Protein AF-0000000072550239 (afdb_homodimer)

Organism: Hypocrea jecorina (strain QM6a) (NCBI:txid431241)

Solvent-accessible surface area (backbone atoms only — not comparable to full-atom values): 56166 Å² total; per-residue (Å²): 94,66,67,58,82,48,42,71,47,69,59,62,36,43,37,61,49,47,64,47,47,64,72,32,68,57,38,47,51,33,44,51,53,34,52,53,53,52,51,45,24,50,75,69,32,45,49,93,70,39,54,33,56,40,57,52,22,27,38,39,39,26,26,28,38,56,72,34,95,54,60,59,39,82,47,59,43,64,29,80,43,48,26,53,90,83,25,17,29,93,66,60,52,54,64,35,23,36,59,27,6,34,38,24,34,51,53,47,47,50,48,31,51,75,67,55,32,70,81,44,25,78,39,35,43,36,80,56,35,65,72,47,37,54,48,26,51,45,27,67,72,74,49,64,46,63,53,58,24,49,63,35,71,65,25,24,45,40,26,33,47,34,26,13,34,23,55,45,18,58,61,51,60,71,70,90,58,74,46,54,84,40,47,40,62,84,70,56,75,87,42,49,67,87,38,25,90,45,90,90,40,52,43,44,50,73,69,60,40,52,70,51,51,69,63,31,41,30,60,34,49,35,38,68,48,49,40,51,36,50,41,34,32,33,52,48,35,50,42,46,21,59,75,69,76,44,55,53,67,57,49,44,42,56,68,43,27,60,68,68,63,22,84,43,46,38,75,58,78,72,86,68,66,50,47,32,68,34,33,57,74,92,34,56,75,81,60,70,40,65,66,41,29,34,27,33,35,25,30,29,16,34,51,40,51,27,49,50,43,29,36,58,74,63,37,69,84,43,54,67,50,57,47,31,56,53,72,34,44,55,30,63,47,36,18,82,37,38,30,29,12,58,56,30,44,31,35,49,46,27,38,53,60,53,39,77,49,64,38,62,32,46,21,37,57,15,61,46,77,29,20,17,26,38,39,36,37,32,68,50,49,38,32,15,37,15,32,40,17,31,14,91,36,9,63,41,44,42,48,33,55,47,52,51,39,52,70,41,42,42,38,26,51,53,51,44,9,48,52,51,43,38,73,27,60,38,45,51,23,28,24,76,91,43,53,86,34,13,39,38,30,34,43,72,67,96,57,82,26,38,30,52,76,46,44,31,36,79,72,23,52,43,64,59,38,50,37,52,52,22,59,76,64,71,54,27,48,67,76,46,41,26,36,27,59,35,79,33,65,60,81,46,36,39,36,30,37,45,45,72,32,56,47,59,74,82,66,56,86,87,50,89,60,86,77,55,80,50,53,55,43,50,52,50,62,51,64,52,31,50,64,62,27,31,69,34,35,32,35,33,37,26,44,93,84,55,35,45,53,26,39,23,49,54,47,60,75,47,56,21,36,46,60,80,127,93,67,70,57,83,48,43,72,48,70,60,61,37,44,37,60,50,47,65,49,46,65,70,32,68,57,39,47,52,32,43,51,52,35,52,52,52,50,53,46,25,50,76,68,31,45,49,94,69,40,54,34,57,41,56,51,21,26,37,37,40,25,27,30,40,56,71,34,95,53,59,58,39,83,48,60,44,64,29,79,44,48,26,54,91,83,26,17,30,91,67,59,52,54,65,34,23,36,60,27,7,34,38,24,35,50,54,48,47,51,50,31,50,75,66,55,31,70,81,44,25,78,39,36,43,37,82,57,33,66,70,48,38,53,48,25,50,44,26,67,73,74,49,66,44,63,52,59,26,49,62,35,72,65,26,23,45,41,27,33,48,32,26,14,33,22,55,45,19,54,66,48,58,70,70,90,57,72,46,54,83,39,46,36,62,84,71,57,74,88,42,49,68,87,37,26,88,45,91,88,40,51,42,46,49,72,70,61,40,52,70,51,47,69,63,31,39,30,61,34,49,36,39,68,47,50,39,51,36,50,41,34,32,32,50,47,35,50,41,46,20,59,76,69,74,43,56,53,66,58,50,43,41,54,68,42,26,59,67,69,63,23,84,44,44,39,74,59,77,74,86,70,65,49,46,32,68,35,35,56,73,93,33,57,76,82,62,70,39,65,65,42,29,35,27,35,35,24,31,28,15,34,50,39,50,26,51,52,42,32,34,58,74,63,36,68,83,44,54,65,51,57,46,30,56,53,72,34,44,55,30,63,49,36,19,81,36,38,30,30,12,58,57,30,45,31,35,49,46,27,40,53,60,54,41,76,49,64,38,62,32,46,21,37,58,15,62,46,78,28,19,18,25,37,39,36,37,31,69,51,49,36,33,14,36,14,32,40,17,30,14,92,34,9,64,41,44,40,46,34,55,46,52,50,39,51,68,42,44,40,38,27,50,51,51,44,10,47,51,52,42,38,73,27,60,36,44,49,22,28,24,77,93,42,51,87,34,13,37,38,31,34,41,70,67,97,56,81,28,39,31,52,76,45,43,30,36,80,72,22,51,44,62,58,38,51,38,52,52,21,58,76,65,73,53,29,47,67,77,47,42,26,36,26,60,34,80,31,65,60,80,46,34,38,35,29,37,44,43,70,32,56,46,59,72,84,65,57,85,88,49,90,58,85,75,54,80,49,54,53,43,50,52,49,63,52,65,53,32,51,64,58,28,30,68,35,36,34,35,34,35,26,43,92,85,55,36,46,54,27,39,23,49,54,47,57,75,46,58,20,36,46,61,80,126

Sequence (1130 aa):
MSFAQTDQVLQGPAFDPPSHASKSKLILQAVSEITNSLNEAISSGASPFGSFNSSTTSFSLTAASRLDSSPIIDFHHTSGSLNLSAGSTSKVTGDTVYRIGSVSKLFTVYALLLNNGTKYWNRPVTDFIPELRKAGHRSLYQDPSIIDHVQWDQVTVGALASQLSGIGRDYLAVQDFPWTKLGLPSLPPQDIPTCGINDGQLPCSRKEYFASYTQRHAVFPPYSKAMYSNGAYRILAYVLEAITGRSYEEVVNDEIFETLAMKHSSALPPIGKGKGVIPDGDAGWNRAYGDEVATGGLLSSTKDLVKFGRAIFSNKQLSPMETLRWMKPNSFTASPSLSIGAPWEIVRTRSGIATGRIVDLYTKSGSVGAYQSLVILVPDYQVTLAVLAAGPDASAAVQVATETAIQVLLPALEEAAKEQACDKLCGEYFASTDASNSSLVITVDDSPGLLINSWTHQGHDLIAAGQAYANATRGGQIQSVRLFPSGLQTRSRAAYRAIFQRVLPDDDASVHKVFDPAAGTWGMPDQLMYGGIAVDEFVFHVDAGRRAAAVEPRVLRAVYKRLEMMSFAQTDQVLQGPAFDPPSHASKSKLILQAVSEITNSLNEAISSGASPFGSFNSSTTSFSLTAASRLDSSPIIDFHHTSGSLNLSAGSTSKVTGDTVYRIGSVSKLFTVYALLLNNGTKYWNRPVTDFIPELRKAGHRSLYQDPSIIDHVQWDQVTVGALASQLSGIGRDYLAVQDFPWTKLGLPSLPPQDIPTCGINDGQLPCSRKEYFASYTQRHAVFPPYSKAMYSNGAYRILAYVLEAITGRSYEEVVNDEIFETLAMKHSSALPPIGKGKGVIPDGDAGWNRAYGDEVATGGLLSSTKDLVKFGRAIFSNKQLSPMETLRWMKPNSFTASPSLSIGAPWEIVRTRSGIATGRIVDLYTKSGSVGAYQSLVILVPDYQVTLAVLAAGPDASAAVQVATETAIQVLLPALEEAAKEQACDKLCGEYFASTDASNSSLVITVDDSPGLLINSWTHQGHDLIAAGQAYANATRGGQIQSVRLFPSGLQTRSRAAYRAIFQRVLPDDDASVHKVFDPAAGTWGMPDQLMYGGIAVDEFVFHVDAGRRAAAVEPRVLRAVYKRLEM

InterPro domains:
  IPR001466 Beta-lactamase-related [PF00144] (86-394)
  IPR012338 Beta-lactamase/transpeptidase-like [G3DSA:3.40.710.10] (71-410)
  IPR012338 Beta-lactamase/transpeptidase-like [SSF56601] (87-398)
  IPR058664 Beta-lactamase-like ARB_00930-like, C-terminal domain [PF26335] (417-562)

Structure (mmCIF, N/CA/C/O backbone):
data_AF-0000000072550239-model_v1
#
loop_
_entity.id
_entity.type
_entity.pdbx_description
1 polymer 'Predicted protein'
#
loop_
_atom_site.group_PDB
_atom_site.id
_atom_site.type_symbol
_atom_site.label_atom_id
_atom_site.label_alt_id
_atom_site.label_comp_id
_atom_site.label_asym_id
_atom_site.label_entity_id
_atom_site.label_seq_id
_atom_site.pdbx_PDB_ins_code
_atom_site.Cartn_x
_atom_site.Cartn_y
_atom_site.Cartn_z
_atom_site.occupancy
_atom_site.B_iso_or_equiv
_atom_site.auth_seq_id
_atom_site.auth_comp_id
_atom_site.auth_asym_id
_atom_site.auth_atom_id
_atom_site.pdbx_PDB_model_num
ATOM 1 N N . MET A 1 1 ? 8.609 -8.695 16.984 1 43.56 1 MET A N 1
ATOM 2 C CA . MET A 1 1 ? 7.27 -9.258 16.922 1 43.56 1 MET A CA 1
ATOM 3 C C . MET A 1 1 ? 6.809 -9.414 15.477 1 43.56 1 MET A C 1
ATOM 5 O O . MET A 1 1 ? 7.09 -8.555 14.641 1 43.56 1 MET A O 1
ATOM 9 N N . SER A 1 2 ? 6.617 -10.719 15.172 1 53.91 2 SER A N 1
ATOM 10 C CA . SER A 1 2 ? 6.113 -11.164 13.883 1 53.91 2 SER A CA 1
ATOM 11 C C . SER A 1 2 ? 4.867 -10.383 13.477 1 53.91 2 SER A C 1
ATOM 13 O O . SER A 1 2 ? 4.176 -9.82 14.328 1 53.91 2 SER A O 1
ATOM 15 N N . PHE A 1 3 ? 4.855 -9.961 12.312 1 59.03 3 PHE A N 1
ATOM 16 C CA . PHE A 1 3 ? 3.613 -9.367 11.828 1 59.03 3 PHE A CA 1
ATOM 17 C C . PHE A 1 3 ? 2.406 -10.141 12.336 1 59.03 3 PHE A C 1
ATOM 19 O O . PHE A 1 3 ? 2.504 -11.344 12.609 1 59.03 3 PHE A O 1
ATOM 26 N N . ALA A 1 4 ? 1.411 -9.438 12.703 1 57.16 4 ALA A N 1
ATOM 27 C CA . ALA A 1 4 ? 0.166 -10.023 13.195 1 57.16 4 ALA A CA 1
ATOM 28 C C . ALA A 1 4 ? -0.245 -11.234 12.367 1 57.16 4 ALA A C 1
ATOM 30 O O . ALA A 1 4 ? 0.178 -11.375 11.219 1 57.16 4 ALA A O 1
ATOM 31 N N . GLN A 1 5 ? -0.93 -12.062 13.031 1 64.62 5 GLN A N 1
ATOM 32 C CA . GLN A 1 5 ? -1.476 -13.289 12.469 1 64.62 5 GLN A CA 1
ATOM 33 C C . GLN A 1 5 ? -2.352 -13 11.258 1 64.62 5 GLN A C 1
ATOM 35 O O . GLN A 1 5 ? -3.115 -12.031 11.25 1 64.62 5 GLN A O 1
ATOM 40 N N . THR A 1 6 ? -2.072 -13.68 10.188 1 74.25 6 THR A N 1
ATOM 41 C CA . THR A 1 6 ? -2.869 -13.555 8.977 1 74.25 6 THR A CA 1
ATOM 42 C C . THR A 1 6 ? -4.227 -14.234 9.141 1 74.25 6 THR A C 1
ATOM 44 O O . THR A 1 6 ? -4.305 -15.367 9.625 1 74.25 6 THR A O 1
ATOM 47 N N . ASP A 1 7 ? -5.246 -13.43 8.82 1 81.12 7 ASP A N 1
ATOM 48 C CA . ASP A 1 7 ? -6.609 -13.953 8.781 1 81.12 7 ASP A CA 1
ATOM 49 C C . ASP A 1 7 ? -6.914 -14.602 7.438 1 81.12 7 ASP A C 1
ATOM 51 O O . ASP A 1 7 ? -6.543 -14.07 6.387 1 81.12 7 ASP A O 1
ATOM 55 N N . GLN A 1 8 ? -7.418 -15.781 7.461 1 86.81 8 GLN A N 1
ATOM 56 C CA . GLN A 1 8 ? -7.82 -16.391 6.203 1 86.81 8 GLN A CA 1
ATOM 57 C C . GLN A 1 8 ? -9.203 -15.922 5.773 1 86.81 8 GLN A C 1
ATOM 59 O O . GLN A 1 8 ? -10.141 -16.719 5.68 1 86.81 8 GLN A O 1
ATOM 64 N N . VAL A 1 9 ? -9.297 -14.578 5.586 1 93.12 9 VAL A N 1
ATOM 65 C CA . VAL A 1 9 ? -10.508 -13.906 5.121 1 93.12 9 VAL A CA 1
ATOM 66 C C . VAL A 1 9 ? -10.195 -13.07 3.885 1 93.12 9 VAL A C 1
ATOM 68 O O . VAL A 1 9 ? -9.039 -12.977 3.471 1 93.12 9 VAL A O 1
ATOM 71 N N . LEU A 1 10 ? -11.219 -12.609 3.24 1 93.94 10 LEU A N 1
ATOM 72 C CA . LEU A 1 10 ? -11.047 -11.641 2.162 1 93.94 10 LEU A CA 1
ATOM 73 C C . LEU A 1 10 ? -10.836 -10.242 2.721 1 93.94 10 LEU A C 1
ATOM 75 O O . LEU A 1 10 ? -11.43 -9.875 3.734 1 93.94 10 LEU A O 1
ATOM 79 N N . GLN A 1 11 ? -9.953 -9.516 2.08 1 94.56 11 GLN A N 1
ATOM 80 C CA . GLN A 1 11 ? -9.859 -8.102 2.42 1 94.56 11 GLN A CA 1
ATOM 81 C C . GLN A 1 11 ? -11.203 -7.398 2.232 1 94.56 11 GLN A C 1
ATOM 83 O O . GLN A 1 11 ? -11.891 -7.625 1.235 1 94.56 11 GLN A O 1
ATOM 88 N N . GLY A 1 12 ? -11.555 -6.52 3.148 1 95.12 12 GLY A N 1
ATOM 89 C CA . GLY A 1 12 ? -12.844 -5.848 3.084 1 95.12 12 GLY A CA 1
ATOM 90 C C . GLY A 1 12 ? -13.828 -6.348 4.125 1 95.12 12 GLY A C 1
ATOM 91 O O . GLY A 1 12 ? -13.445 -7.059 5.059 1 95.12 12 GLY A O 1
ATOM 92 N N . PRO A 1 13 ? -15.07 -6.035 3.982 1 97 13 PRO A N 1
ATOM 93 C CA . PRO A 1 13 ? -16.062 -6.363 5.008 1 97 13 PRO A CA 1
ATOM 94 C C . PRO A 1 13 ? -16.359 -7.863 5.09 1 97 13 PRO A C 1
ATOM 96 O O . PRO A 1 13 ? -16.406 -8.539 4.062 1 97 13 PRO A O 1
ATOM 99 N N . ALA A 1 14 ? -16.484 -8.359 6.289 1 97.5 14 ALA A N 1
ATOM 100 C CA . ALA A 1 14 ? -16.875 -9.75 6.52 1 97.5 14 ALA A CA 1
ATOM 101 C C . ALA A 1 14 ? -18.391 -9.93 6.328 1 97.5 14 ALA A C 1
ATOM 103 O O . ALA A 1 14 ? -18.859 -11.031 6.043 1 97.5 14 ALA A O 1
ATOM 104 N N . PHE A 1 15 ? -19.109 -8.844 6.543 1 97.81 15 PHE A N 1
ATOM 105 C CA . PHE A 1 15 ? -20.562 -8.75 6.418 1 97.81 15 PHE A CA 1
ATOM 106 C C . PHE A 1 15 ? -20.953 -7.453 5.723 1 97.81 15 PHE A C 1
ATOM 108 O O . PHE A 1 15 ? -20.156 -6.523 5.625 1 97.81 15 PHE A O 1
ATOM 115 N N . ASP A 1 16 ? -22.156 -7.434 5.18 1 95.81 16 ASP A N 1
ATOM 116 C CA . ASP A 1 16 ? -22.656 -6.152 4.688 1 95.81 16 ASP A CA 1
ATOM 117 C C . ASP A 1 16 ? -22.656 -5.105 5.801 1 95.81 16 ASP A C 1
ATOM 119 O O . ASP A 1 16 ? -22.891 -5.434 6.969 1 95.81 16 ASP A O 1
ATOM 123 N N . PRO A 1 17 ? -22.422 -3.854 5.434 1 95.38 17 PRO A N 1
ATOM 124 C CA . PRO A 1 17 ? -22.484 -2.799 6.449 1 95.38 17 PRO A CA 1
ATOM 125 C C . PRO A 1 17 ? -23.828 -2.752 7.164 1 95.38 17 PRO A C 1
ATOM 127 O O . PRO A 1 17 ? -24.875 -2.977 6.543 1 95.38 17 PRO A O 1
ATOM 130 N N . PRO A 1 18 ? -23.781 -2.436 8.414 1 94.06 18 PRO A N 1
ATOM 131 C CA . PRO A 1 18 ? -25.047 -2.379 9.141 1 94.06 18 PRO A CA 1
ATOM 132 C C . PRO A 1 18 ? -25.953 -1.242 8.664 1 94.06 18 PRO A C 1
ATOM 134 O O . PRO A 1 18 ? -25.469 -0.152 8.352 1 94.06 18 PRO A O 1
ATOM 137 N N . SER A 1 19 ? -27.188 -1.564 8.547 1 89.94 19 SER A N 1
ATOM 138 C CA . SER A 1 19 ? -28.203 -0.554 8.266 1 89.94 19 SER A CA 1
ATOM 139 C C . SER A 1 19 ? -28.875 -0.075 9.547 1 89.94 19 SER A C 1
ATOM 141 O O . SER A 1 19 ? -28.922 -0.81 10.539 1 89.94 19 SER A O 1
ATOM 143 N N . HIS A 1 20 ? -29.359 1.123 9.516 1 90.12 20 HIS A N 1
ATOM 144 C CA . HIS A 1 20 ? -30 1.726 10.68 1 90.12 20 HIS A CA 1
ATOM 145 C C . HIS A 1 20 ? -29.125 1.593 11.922 1 90.12 20 HIS A C 1
ATOM 147 O O . HIS A 1 20 ? -29.594 1.126 12.969 1 90.12 20 HIS A O 1
ATOM 153 N N . ALA A 1 21 ? -27.922 1.847 11.711 1 87.31 21 ALA A N 1
ATOM 154 C CA . ALA A 1 21 ? -26.938 1.719 12.781 1 87.31 21 ALA A CA 1
ATOM 155 C C . ALA A 1 21 ? -27.344 2.557 13.992 1 87.31 21 ALA A C 1
ATOM 157 O O . ALA A 1 21 ? -27.094 2.158 15.133 1 87.31 21 ALA A O 1
ATOM 158 N N . SER A 1 22 ? -28.016 3.66 13.789 1 86.5 22 SER A N 1
ATOM 159 C CA . SER A 1 22 ? -28.406 4.574 14.859 1 86.5 22 SER A CA 1
ATOM 160 C C . SER A 1 22 ? -29.5 3.969 15.734 1 86.5 22 SER A C 1
ATOM 162 O O . SER A 1 22 ? -29.781 4.48 16.812 1 86.5 22 SER A O 1
ATOM 164 N N . LYS A 1 23 ? -30.031 2.822 15.281 1 88.94 23 LYS A N 1
ATOM 165 C CA . LYS A 1 23 ? -31.109 2.184 16.031 1 88.94 23 LYS A CA 1
ATOM 166 C C . LYS A 1 23 ? -30.672 0.827 16.578 1 88.94 23 LYS A C 1
ATOM 168 O O . LYS A 1 23 ? -31.422 0.175 17.312 1 88.94 23 LYS A O 1
ATOM 173 N N . SER A 1 24 ? -29.5 0.451 16.188 1 92.5 24 SER A N 1
ATOM 174 C CA . SER A 1 24 ? -28.969 -0.813 16.672 1 92.5 24 SER A CA 1
ATOM 175 C C . SER A 1 24 ? -28.672 -0.745 18.172 1 92.5 24 SER A C 1
ATOM 177 O O . SER A 1 24 ? -27.984 0.166 18.625 1 92.5 24 SER A O 1
ATOM 179 N N . LYS A 1 25 ? -29.156 -1.72 18.938 1 95.5 25 LYS A N 1
ATOM 180 C CA . LYS A 1 25 ? -28.938 -1.747 20.375 1 95.5 25 LYS A CA 1
ATOM 181 C C . LYS A 1 25 ? -27.453 -1.774 20.719 1 95.5 25 LYS A C 1
ATOM 183 O O . LYS A 1 25 ? -27.016 -1.106 21.656 1 95.5 25 LYS A O 1
ATOM 188 N N . LEU A 1 26 ? -26.719 -2.553 19.969 1 96.69 26 LEU A N 1
ATOM 189 C CA . LEU A 1 26 ? -25.281 -2.676 20.188 1 96.69 26 LEU A CA 1
ATOM 190 C C . LEU A 1 26 ? -24.578 -1.339 19.969 1 96.69 26 LEU A C 1
ATOM 192 O O . LEU A 1 26 ? -23.703 -0.959 20.75 1 96.69 26 LEU A O 1
ATOM 196 N N . ILE A 1 27 ? -24.953 -0.643 18.938 1 97.38 27 ILE A N 1
ATOM 197 C CA . ILE A 1 27 ? -24.328 0.627 18.594 1 97.38 27 ILE A CA 1
ATOM 198 C C . ILE A 1 27 ? -24.766 1.707 19.578 1 97.38 27 ILE A C 1
ATOM 200 O O . ILE A 1 27 ? -23.953 2.537 20 1 97.38 27 ILE A O 1
ATOM 204 N N . LEU A 1 28 ? -26.047 1.689 19.984 1 97.06 28 LEU A N 1
ATOM 205 C CA . LEU A 1 28 ? -26.531 2.641 20.984 1 97.06 28 LEU A CA 1
ATOM 206 C C . LEU A 1 28 ? -25.797 2.479 22.297 1 97.06 28 LEU A C 1
ATOM 208 O O . LEU A 1 28 ? -25.484 3.469 22.969 1 97.06 28 LEU A O 1
ATOM 212 N N . GLN A 1 29 ? -25.562 1.239 22.672 1 98.25 29 GLN A N 1
ATOM 213 C CA . GLN A 1 29 ? -24.797 0.98 23.875 1 98.25 29 GLN A CA 1
ATOM 214 C C . GLN A 1 29 ? -23.375 1.528 23.766 1 98.25 29 GLN A C 1
ATOM 216 O O . GLN A 1 29 ? -22.844 2.111 24.703 1 98.25 29 GLN A O 1
ATOM 221 N N . ALA A 1 30 ? -22.781 1.284 22.641 1 98.44 30 ALA A N 1
ATOM 222 C CA . ALA A 1 30 ? -21.438 1.82 22.375 1 98.44 30 ALA A CA 1
ATOM 223 C C . ALA A 1 30 ? -21.438 3.344 22.469 1 98.44 30 ALA A C 1
ATOM 225 O O . ALA A 1 30 ? -20.531 3.934 23.047 1 98.44 30 ALA A O 1
ATOM 226 N N . VAL A 1 31 ? -22.438 3.996 21.891 1 98.19 31 VAL A N 1
ATOM 227 C CA . VAL A 1 31 ? -22.531 5.453 21.891 1 98.19 31 VAL A CA 1
ATOM 228 C C . VAL A 1 31 ? -22.656 5.965 23.312 1 98.19 31 VAL A C 1
ATOM 230 O O . VAL A 1 31 ? -22.047 6.973 23.688 1 98.19 31 VAL A O 1
ATOM 233 N N . SER A 1 32 ? -23.453 5.262 24.125 1 98.44 32 SER A N 1
ATOM 234 C CA . SER A 1 32 ? -23.578 5.637 25.531 1 98.44 32 SER A CA 1
ATOM 235 C C . SER A 1 32 ? -22.25 5.539 26.266 1 98.44 32 SER A C 1
ATOM 237 O O . SER A 1 32 ? -21.891 6.426 27.031 1 98.44 32 SER A O 1
ATOM 239 N N . GLU A 1 33 ? -21.562 4.473 26 1 98.69 33 GLU A N 1
ATOM 240 C CA . GLU A 1 33 ? -20.25 4.285 26.609 1 98.69 33 GLU A CA 1
ATOM 241 C C . GLU A 1 33 ? -19.281 5.383 26.188 1 98.69 33 GLU A C 1
ATOM 243 O O . GLU A 1 33 ? -18.531 5.91 27.016 1 98.69 33 GLU A O 1
ATOM 248 N N . ILE A 1 34 ? -19.266 5.73 24.938 1 98.81 34 ILE A N 1
ATOM 249 C CA . ILE A 1 34 ? -18.406 6.781 24.406 1 98.81 34 ILE A CA 1
ATOM 250 C C . ILE A 1 34 ? -18.75 8.117 25.062 1 98.81 34 ILE A C 1
ATOM 252 O O . ILE A 1 34 ? -17.859 8.836 25.516 1 98.81 34 ILE A O 1
ATOM 256 N N . THR A 1 35 ? -20.031 8.422 25.109 1 98.69 35 THR A N 1
ATOM 257 C CA . THR A 1 35 ? -20.5 9.672 25.672 1 98.69 35 THR A CA 1
ATOM 258 C C . THR A 1 35 ? -20.078 9.789 27.141 1 98.69 35 THR A C 1
ATOM 260 O O . THR A 1 35 ? -19.594 10.836 27.562 1 98.69 35 THR A O 1
ATOM 263 N N . ASN A 1 36 ? -20.266 8.719 27.891 1 98.69 36 ASN A N 1
ATOM 264 C CA . ASN A 1 36 ? -19.891 8.711 29.297 1 98.69 36 ASN A CA 1
ATOM 265 C C . ASN A 1 36 ? -18.375 8.906 29.484 1 98.69 36 ASN A C 1
ATOM 267 O O . ASN A 1 36 ? -17.953 9.664 30.344 1 98.69 36 ASN A O 1
ATOM 271 N N . SER A 1 37 ? -17.656 8.234 28.656 1 98.69 37 SER A N 1
ATOM 272 C CA . SER A 1 37 ? -16.203 8.328 28.75 1 98.69 37 SER A CA 1
ATOM 273 C C . SER A 1 37 ? -15.719 9.734 28.391 1 98.69 37 SER A C 1
ATOM 275 O O . SER A 1 37 ? -14.805 10.258 29.031 1 98.69 37 SER A O 1
ATOM 277 N N . LEU A 1 38 ? -16.297 10.359 27.391 1 98.81 38 LEU A N 1
ATOM 278 C CA . LEU A 1 38 ? -15.906 11.719 27 1 98.81 38 LEU A CA 1
ATOM 279 C C . LEU A 1 38 ? -16.312 12.727 28.078 1 98.81 38 LEU A C 1
ATOM 281 O O . LEU A 1 38 ? -15.562 13.664 28.359 1 98.81 38 LEU A O 1
ATOM 285 N N . ASN A 1 39 ? -17.5 12.523 28.672 1 98.69 39 ASN A N 1
ATOM 286 C CA . ASN A 1 39 ? -17.906 13.391 29.766 1 98.69 39 ASN A CA 1
ATOM 287 C C . ASN A 1 39 ? -16.969 13.281 30.953 1 98.69 39 ASN A C 1
ATOM 289 O O . ASN A 1 39 ? -16.656 14.289 31.594 1 98.69 39 ASN A O 1
ATOM 293 N N . GLU A 1 40 ? -16.547 12.102 31.219 1 98.5 40 GLU A N 1
ATOM 294 C CA . GLU A 1 40 ? -15.594 11.898 32.312 1 98.5 40 GLU A CA 1
ATOM 295 C C . GLU A 1 40 ? -14.266 12.586 31.984 1 98.5 40 GLU A C 1
ATOM 297 O O . GLU A 1 40 ? -13.664 13.211 32.875 1 98.5 40 GLU A O 1
ATOM 302 N N . ALA A 1 41 ? -13.812 12.453 30.766 1 98.06 41 ALA A N 1
ATOM 303 C CA . ALA A 1 41 ? -12.578 13.117 30.359 1 98.06 41 ALA A CA 1
ATOM 304 C C . ALA A 1 41 ? -12.695 14.633 30.5 1 98.06 41 ALA A C 1
ATOM 306 O O . ALA A 1 41 ? -11.75 15.305 30.906 1 98.06 41 ALA A O 1
ATOM 307 N N . ILE A 1 42 ? -13.828 15.188 30.172 1 98.25 42 ILE A N 1
ATOM 308 C CA . ILE A 1 42 ? -14.094 16.625 30.266 1 98.25 42 ILE A CA 1
ATOM 309 C C . ILE A 1 42 ? -14.062 17.062 31.719 1 98.25 42 ILE A C 1
ATOM 311 O O . ILE A 1 42 ? -13.438 18.078 32.062 1 98.25 42 ILE A O 1
ATOM 315 N N . SER A 1 43 ? -14.68 16.328 32.594 1 97.62 43 SER A N 1
ATOM 316 C CA . SER A 1 43 ? -14.836 16.703 34 1 97.62 43 SER A CA 1
ATOM 317 C C . SER A 1 43 ? -13.516 16.547 34.75 1 97.62 43 SER A C 1
ATOM 319 O O . SER A 1 43 ? -13.172 17.391 35.594 1 97.62 43 SER A O 1
ATOM 321 N N . SER A 1 44 ? -12.758 15.484 34.406 1 96.5 44 SER A N 1
ATOM 322 C CA . SER A 1 44 ? -11.555 15.172 35.188 1 96.5 44 SER A CA 1
ATOM 323 C C . SER A 1 44 ? -10.312 15.781 34.531 1 96.5 44 SER A C 1
ATOM 325 O O . SER A 1 44 ? -9.281 15.945 35.188 1 96.5 44 SER A O 1
ATOM 327 N N . GLY A 1 45 ? -10.406 16.047 33.312 1 94.31 45 GLY A N 1
ATOM 328 C CA . GLY A 1 45 ? -9.242 16.516 32.562 1 94.31 45 GLY A CA 1
ATOM 329 C C . GLY A 1 45 ? -8.266 15.398 32.219 1 94.31 45 GLY A C 1
ATOM 330 O O . GLY A 1 45 ? -7.133 15.664 31.812 1 94.31 45 GLY A O 1
ATOM 331 N N . ALA A 1 46 ? -8.734 14.148 32.375 1 93.12 46 ALA A N 1
ATOM 332 C CA . ALA A 1 46 ? -7.852 13.008 32.156 1 93.12 46 ALA A CA 1
ATOM 333 C C . ALA A 1 46 ? -8.586 11.867 31.453 1 93.12 46 ALA A C 1
ATOM 335 O O . ALA A 1 46 ? -9.797 11.703 31.641 1 93.12 46 ALA A O 1
ATOM 336 N N . SER A 1 47 ? -7.832 11.164 30.641 1 94.44 47 SER A N 1
ATOM 337 C CA . SER A 1 47 ? -8.289 9.938 30 1 94.44 47 SER A CA 1
ATOM 338 C C . SER A 1 47 ? -7.148 8.953 29.797 1 94.44 47 SER A C 1
ATOM 340 O O . SER A 1 47 ? -5.977 9.32 29.922 1 94.44 47 SER A O 1
ATOM 342 N N . PRO A 1 48 ? -7.379 7.688 29.562 1 92.94 48 PRO A N 1
ATOM 343 C CA . PRO A 1 48 ? -6.305 6.742 29.25 1 92.94 48 PRO A CA 1
ATOM 344 C C . PRO A 1 48 ? -5.48 7.16 28.031 1 92.94 48 PRO A C 1
ATOM 346 O O . PRO A 1 48 ? -4.34 6.715 27.875 1 92.94 48 PRO A O 1
ATOM 349 N N . PHE A 1 49 ? -6.023 8.031 27.203 1 94.56 49 PHE A N 1
ATOM 350 C CA . PHE A 1 49 ? -5.383 8.352 25.938 1 94.56 49 PHE A CA 1
ATOM 351 C C . PHE A 1 49 ? -4.738 9.727 25.984 1 94.56 49 PHE A C 1
ATOM 353 O O . PHE A 1 49 ? -4.258 10.227 24.969 1 94.56 49 PHE A O 1
ATOM 360 N N . GLY A 1 50 ? -4.781 10.344 27.141 1 92.5 50 GLY A N 1
ATOM 361 C CA . GLY A 1 50 ? -4.18 11.656 27.312 1 92.5 50 GLY A CA 1
ATOM 362 C C . GLY A 1 50 ? -5.035 12.602 28.125 1 92.5 50 GLY A C 1
ATOM 363 O O . GLY A 1 50 ? -6.098 12.219 28.609 1 92.5 50 GLY A O 1
ATOM 364 N N . SER A 1 51 ? -4.508 13.82 28.344 1 93.94 51 SER A N 1
ATOM 365 C CA . SER A 1 51 ? -5.191 14.859 29.109 1 93.94 51 SER A CA 1
ATOM 366 C C . SER A 1 51 ? -5.332 16.141 28.312 1 93.94 51 SER A C 1
ATOM 368 O O . SER A 1 51 ? -4.512 16.422 27.438 1 93.94 51 SER A O 1
ATOM 370 N N . PHE A 1 52 ? -6.406 16.828 28.562 1 95.5 52 PHE A N 1
ATOM 371 C CA . PHE A 1 52 ? -6.602 18.141 27.969 1 95.5 52 PHE A CA 1
ATOM 372 C C . PHE A 1 52 ? -7.434 19.031 28.875 1 95.5 52 PHE A C 1
ATOM 374 O O . PHE A 1 52 ? -8.172 18.547 29.734 1 95.5 52 PHE A O 1
ATOM 381 N N . ASN A 1 53 ? -7.262 20.297 28.766 1 97.12 53 ASN A N 1
ATOM 382 C CA . ASN A 1 53 ? -8.039 21.266 29.547 1 97.12 53 ASN A CA 1
ATOM 383 C C . ASN A 1 53 ? -9.336 21.641 28.828 1 97.12 53 ASN A C 1
ATOM 385 O O . ASN A 1 53 ? -9.328 22.453 27.906 1 97.12 53 ASN A O 1
ATOM 389 N N . SER A 1 54 ? -10.445 21.109 29.344 1 97.06 54 SER A N 1
ATOM 390 C CA . SER A 1 54 ? -11.75 21.297 28.703 1 97.06 54 SER A CA 1
ATOM 391 C C . SER A 1 54 ? -12.266 22.703 28.891 1 97.06 54 SER A C 1
ATOM 393 O O . SER A 1 54 ? -13.188 23.141 28.203 1 97.06 54 SER A O 1
ATOM 395 N N . SER A 1 55 ? -11.719 23.516 29.812 1 97.12 55 SER A N 1
ATOM 396 C CA . SER A 1 55 ? -12.172 24.875 30.047 1 97.12 55 SER A CA 1
ATOM 397 C C . SER A 1 55 ? -11.688 25.828 28.953 1 97.12 55 SER A C 1
ATOM 399 O O . SER A 1 55 ? -12.266 26.891 28.734 1 97.12 55 SER A O 1
ATOM 401 N N . THR A 1 56 ? -10.617 25.391 28.266 1 97.19 56 THR A N 1
ATOM 402 C CA . THR A 1 56 ? -10.047 26.297 27.281 1 97.19 56 THR A CA 1
ATOM 403 C C . THR A 1 56 ? -10.086 25.672 25.891 1 97.19 56 THR A C 1
ATOM 405 O O . THR A 1 56 ? -9.586 26.25 24.922 1 97.19 56 THR A O 1
ATOM 408 N N . THR A 1 57 ? -10.625 24.453 25.766 1 97.88 57 THR A N 1
ATOM 409 C CA . THR A 1 57 ? -10.633 23.75 24.5 1 97.88 57 THR A CA 1
ATOM 410 C C . THR A 1 57 ? -12.023 23.188 24.188 1 97.88 57 THR A C 1
ATOM 412 O O . THR A 1 57 ? -12.586 22.438 24.984 1 97.88 57 THR A O 1
ATOM 415 N N . SER A 1 58 ? -12.594 23.625 23.047 1 98.62 58 SER A N 1
ATOM 416 C CA . SER A 1 58 ? -13.836 23.078 22.531 1 98.62 58 SER A CA 1
ATOM 417 C C . SER A 1 58 ? -13.57 21.953 21.531 1 98.62 58 SER A C 1
ATOM 419 O O . SER A 1 58 ? -12.516 21.906 20.906 1 98.62 58 SER A O 1
ATOM 421 N N . PHE A 1 59 ? -14.445 21 21.422 1 98.81 59 PHE A N 1
ATOM 422 C CA . PHE A 1 59 ? -14.305 19.984 20.375 1 98.81 59 PHE A CA 1
ATOM 423 C C . PHE A 1 59 ? -15.664 19.391 20 1 98.81 59 PHE A C 1
ATOM 425 O O . PHE A 1 59 ? -16.641 19.562 20.734 1 98.81 59 PHE A O 1
ATOM 432 N N . SER A 1 60 ? -15.742 18.859 18.828 1 98.94 60 SER A N 1
ATOM 433 C CA . SER A 1 60 ? -16.906 18.203 18.266 1 98.94 60 SER A CA 1
ATOM 434 C C . SER A 1 60 ? -16.547 16.828 17.688 1 98.94 60 SER A C 1
ATOM 436 O O . SER A 1 60 ? -15.484 16.656 17.094 1 98.94 60 SER A O 1
ATOM 438 N N . LEU A 1 61 ? -17.344 15.867 17.938 1 98.94 61 LEU A N 1
ATOM 439 C CA . LEU A 1 61 ? -17.266 14.531 17.359 1 98.94 61 LEU A CA 1
ATOM 440 C C . LEU A 1 61 ? -18.594 14.125 16.75 1 98.94 61 LEU A C 1
ATOM 442 O O . LEU A 1 61 ? -19.609 14.055 17.453 1 98.94 61 LEU A O 1
ATOM 446 N N . THR A 1 62 ? -18.641 13.945 15.438 1 98.75 62 THR A N 1
ATOM 447 C CA . THR A 1 62 ? -19.812 13.414 14.75 1 98.75 62 THR A CA 1
ATOM 448 C C . THR A 1 62 ? -19.453 12.148 13.977 1 98.75 62 THR A C 1
ATOM 450 O O . THR A 1 62 ? -18.391 12.07 13.352 1 98.75 62 THR A O 1
ATOM 453 N N . ALA A 1 63 ? -20.219 11.086 14.094 1 98.5 63 ALA A N 1
ATOM 454 C CA . ALA A 1 63 ? -20.125 9.867 13.305 1 98.5 63 ALA A CA 1
ATOM 455 C C . ALA A 1 63 ? -21.438 9.562 12.602 1 98.5 63 ALA A C 1
ATOM 457 O O . ALA A 1 63 ? -22.516 9.695 13.188 1 98.5 63 ALA A O 1
ATOM 458 N N . ALA A 1 64 ? -21.375 9.242 11.352 1 97.56 64 ALA A N 1
ATOM 459 C CA . ALA A 1 64 ? -22.594 8.945 10.586 1 97.56 64 ALA A CA 1
ATOM 460 C C . ALA A 1 64 ? -22.375 7.758 9.656 1 97.56 64 ALA A C 1
ATOM 462 O O . ALA A 1 64 ? -21.297 7.602 9.07 1 97.56 64 ALA A O 1
ATOM 463 N N . SER A 1 65 ? -23.359 6.934 9.562 1 96.62 65 SER A N 1
ATOM 464 C CA . SER A 1 65 ? -23.406 5.852 8.578 1 96.62 65 SER A CA 1
ATOM 465 C C . SER A 1 65 ? -24 6.332 7.258 1 96.62 65 SER A C 1
ATOM 467 O O . SER A 1 65 ? -24.922 7.152 7.242 1 96.62 65 SER A O 1
ATOM 469 N N . ARG A 1 66 ? -23.422 5.832 6.199 1 93.81 66 ARG A N 1
ATOM 470 C CA . ARG A 1 66 ? -23.984 6.129 4.879 1 93.81 66 ARG A CA 1
ATOM 471 C C . ARG A 1 66 ? -25.469 5.793 4.82 1 93.81 66 ARG A C 1
ATOM 473 O O . ARG A 1 66 ? -26.234 6.484 4.16 1 93.81 66 ARG A O 1
ATOM 480 N N . LEU A 1 67 ? -25.906 4.805 5.527 1 88 67 LEU A N 1
ATOM 481 C CA . LEU A 1 67 ? -27.219 4.191 5.363 1 88 67 LEU A CA 1
ATOM 482 C C . LEU A 1 67 ? -28.219 4.758 6.367 1 88 67 LEU A C 1
ATOM 484 O O . LEU A 1 67 ? -29.391 4.367 6.375 1 88 67 LEU A O 1
ATOM 488 N N . ASP A 1 68 ? -27.719 5.684 7.184 1 89.44 68 ASP A N 1
ATOM 489 C CA . ASP A 1 68 ? -28.625 6.262 8.18 1 89.44 68 ASP A CA 1
ATOM 490 C C . ASP A 1 68 ? -28.922 7.723 7.855 1 89.44 68 ASP A C 1
ATOM 492 O O . ASP A 1 68 ? -28.094 8.414 7.254 1 89.44 68 ASP A O 1
ATOM 496 N N . SER A 1 69 ? -30.047 8.188 8.281 1 83.88 69 SER A N 1
ATOM 497 C CA . SER A 1 69 ? -30.453 9.578 8.062 1 83.88 69 SER A CA 1
ATOM 498 C C . SER A 1 69 ? -29.891 10.484 9.156 1 83.88 69 SER A C 1
ATOM 500 O O . SER A 1 69 ? -29.703 11.688 8.938 1 83.88 69 SER A O 1
ATOM 502 N N . SER A 1 70 ? -29.703 9.883 10.312 1 90.31 70 SER A N 1
ATOM 503 C CA . SER A 1 70 ? -29.172 10.641 11.438 1 90.31 70 SER A CA 1
ATOM 504 C C . SER A 1 70 ? -27.781 10.156 11.844 1 90.31 70 SER A C 1
ATOM 506 O O . SER A 1 70 ? -27.438 8.992 11.609 1 90.31 70 SER A O 1
ATOM 508 N N . PRO A 1 71 ? -27.078 11.031 12.469 1 95.12 71 PRO A N 1
ATOM 509 C CA . PRO A 1 71 ? -25.766 10.602 12.93 1 95.12 71 PRO A CA 1
ATOM 510 C C . PRO A 1 71 ? -25.828 9.57 14.055 1 95.12 71 PRO A C 1
ATOM 512 O O . PRO A 1 71 ? -26.781 9.57 14.836 1 95.12 71 PRO A O 1
ATOM 515 N N . ILE A 1 72 ? -24.828 8.672 14.078 1 96.19 72 ILE A N 1
ATOM 516 C CA . ILE A 1 72 ? -24.641 7.695 15.148 1 96.19 72 ILE A CA 1
ATOM 517 C C . ILE A 1 72 ? -24.219 8.414 16.438 1 96.19 72 ILE A C 1
ATOM 519 O O . ILE A 1 72 ? -24.734 8.125 17.516 1 96.19 72 ILE A O 1
ATOM 523 N N . ILE A 1 73 ? -23.266 9.258 16.328 1 97.88 73 ILE A N 1
ATOM 524 C CA . ILE A 1 73 ? -22.719 10.078 17.406 1 97.88 73 ILE A CA 1
ATOM 525 C C . ILE A 1 73 ? -22.781 11.555 17.016 1 97.88 73 ILE A C 1
ATOM 527 O O . ILE A 1 73 ? -22.484 11.914 15.875 1 97.88 73 ILE A O 1
ATOM 531 N N . ASP A 1 74 ? -23.234 12.422 17.828 1 98.06 74 ASP A N 1
ATOM 532 C CA . ASP A 1 74 ? -23.188 13.875 17.703 1 98.06 74 ASP A CA 1
ATOM 533 C C . ASP A 1 74 ? -22.875 14.539 19.031 1 98.06 74 ASP A C 1
ATOM 535 O O . ASP A 1 74 ? -23.797 14.992 19.734 1 98.06 74 ASP A O 1
ATOM 539 N N . PHE A 1 75 ? -21.641 14.609 19.359 1 98.81 75 PHE A N 1
ATOM 540 C CA . PHE A 1 75 ? -21.141 15.039 20.672 1 98.81 75 PHE A CA 1
ATOM 541 C C . PHE A 1 75 ? -20.359 16.344 20.547 1 98.81 75 PHE A C 1
ATOM 543 O O . PHE A 1 75 ? -19.422 16.438 19.75 1 98.81 75 PHE A O 1
ATOM 550 N N . HIS A 1 76 ? -20.688 17.359 21.375 1 98.81 76 HIS A N 1
ATOM 551 C CA . HIS A 1 76 ? -20.047 18.672 21.312 1 98.81 76 HIS A CA 1
ATOM 552 C C . HIS A 1 76 ? -19.75 19.203 22.703 1 98.81 76 HIS A C 1
ATOM 554 O O . HIS A 1 76 ? -20.578 19.078 23.609 1 98.81 76 HIS A O 1
ATOM 560 N N . HIS A 1 77 ? -18.609 19.688 22.891 1 98.81 77 HIS A N 1
ATOM 561 C CA . HIS A 1 77 ? -18.219 20.375 24.125 1 98.81 77 HIS A CA 1
ATOM 562 C C . HIS A 1 77 ? -17.859 21.828 23.844 1 98.81 77 HIS A C 1
ATOM 564 O O . HIS A 1 77 ? -17.047 22.109 22.953 1 98.81 77 HIS A O 1
ATOM 570 N N . THR A 1 78 ? -18.422 22.719 24.625 1 98.5 78 THR A N 1
ATOM 571 C CA . THR A 1 78 ? -18.172 24.156 24.531 1 98.5 78 THR A CA 1
ATOM 572 C C . THR A 1 78 ? -17.281 24.625 25.672 1 98.5 78 THR A C 1
ATOM 574 O O . THR A 1 78 ? -17.672 24.547 26.844 1 98.5 78 THR A O 1
ATOM 577 N N . SER A 1 79 ? -16.141 25.078 25.312 1 96.69 79 SER A N 1
ATOM 578 C CA . SER A 1 79 ? -15.258 25.672 26.312 1 96.69 79 SER A CA 1
ATOM 579 C C . SER A 1 79 ? -15.867 26.938 26.906 1 96.69 79 SER A C 1
ATOM 581 O O . SER A 1 79 ? -16.562 27.688 26.203 1 96.69 79 SER A O 1
ATOM 583 N N . GLY A 1 80 ? -15.547 27.234 28.141 1 95.5 80 GLY A N 1
ATOM 584 C CA . GLY A 1 80 ? -16 28.469 28.781 1 95.5 80 GLY A CA 1
ATOM 585 C C . GLY A 1 80 ? -15.156 29.672 28.422 1 95.5 80 GLY A C 1
ATOM 586 O O . GLY A 1 80 ? -15.5 30.812 28.766 1 95.5 80 GLY A O 1
ATOM 587 N N . SER A 1 81 ? -14.125 29.531 27.641 1 95.12 81 SER A N 1
ATOM 588 C CA . SER A 1 81 ? -13.172 30.609 27.375 1 95.12 81 SER A CA 1
ATOM 589 C C . SER A 1 81 ? -13.188 31.031 25.922 1 95.12 81 SER A C 1
ATOM 591 O O . SER A 1 81 ? -12.164 31.453 25.375 1 95.12 81 SER A O 1
ATOM 593 N N . LEU A 1 82 ? -14.258 30.922 25.234 1 96.56 82 LEU A N 1
ATOM 594 C CA . LEU A 1 82 ? -14.352 31.328 23.844 1 96.56 82 LEU A CA 1
ATOM 595 C C . LEU A 1 82 ? -14.328 32.844 23.719 1 96.56 82 LEU A C 1
ATOM 597 O O . LEU A 1 82 ? -14.812 33.562 24.594 1 96.56 82 LEU A O 1
ATOM 601 N N . ASN A 1 83 ? -13.773 33.312 22.656 1 96 83 ASN A N 1
ATOM 602 C CA . ASN A 1 83 ? -13.672 34.75 22.391 1 96 83 ASN A CA 1
ATOM 603 C C . ASN A 1 83 ? -14.953 35.312 21.766 1 96 83 ASN A C 1
ATOM 605 O O . ASN A 1 83 ? -15 35.531 20.562 1 96 83 ASN A O 1
ATOM 609 N N . LEU A 1 84 ? -15.906 35.656 22.516 1 94.5 84 LEU A N 1
ATOM 610 C CA . LEU A 1 84 ? -17.203 36.125 22.031 1 94.5 84 LEU A CA 1
ATOM 611 C C . LEU A 1 84 ? -17.078 37.469 21.344 1 94.5 84 LEU A C 1
ATOM 613 O O . LEU A 1 84 ? -17.812 37.75 20.391 1 94.5 84 LEU A O 1
ATOM 617 N N . SER A 1 85 ? -16.141 38.281 21.781 1 92.94 85 SER A N 1
ATOM 618 C CA . SER A 1 85 ? -15.953 39.625 21.203 1 92.94 85 SER A CA 1
ATOM 619 C C . SER A 1 85 ? -15.438 39.531 19.766 1 92.94 85 SER A C 1
ATOM 621 O O . SER A 1 85 ? -15.719 40.375 18.938 1 92.94 85 SER A O 1
ATOM 623 N N . ALA A 1 86 ? -14.727 38.406 19.516 1 93 86 ALA A N 1
ATOM 624 C CA . ALA A 1 86 ? -14.219 38.188 18.156 1 93 86 ALA A CA 1
ATOM 625 C C . ALA A 1 86 ? -15.266 37.5 17.281 1 93 86 ALA A C 1
ATOM 627 O O . ALA A 1 86 ? -15.039 37.281 16.094 1 93 86 ALA A O 1
ATOM 628 N N . GLY A 1 87 ? -16.406 37.188 17.922 1 94.5 87 GLY A N 1
ATOM 629 C CA . GLY A 1 87 ? -17.531 36.688 17.141 1 94.5 87 GLY A CA 1
ATOM 630 C C . GLY A 1 87 ? -17.734 35.188 17.297 1 94.5 87 GLY A C 1
ATOM 631 O O . GLY A 1 87 ? -18.484 34.594 16.531 1 94.5 87 GLY A O 1
ATOM 632 N N . SER A 1 88 ? -17.094 34.594 18.219 1 97 88 SER A N 1
ATOM 633 C CA . SER A 1 88 ? -17.25 33.156 18.438 1 97 88 SER A CA 1
ATOM 634 C C . SER A 1 88 ? -18.703 32.781 18.75 1 97 88 SER A C 1
ATOM 636 O O . SER A 1 88 ? -19.469 33.625 19.234 1 97 88 SER A O 1
ATOM 638 N N . THR A 1 89 ? -18.984 31.562 18.5 1 97.38 89 THR A N 1
ATOM 639 C CA . THR A 1 89 ? -20.234 31.016 19.016 1 97.38 89 THR A CA 1
ATOM 640 C C . THR A 1 89 ? -20.203 30.938 20.547 1 97.38 89 THR A C 1
ATOM 642 O O . THR A 1 89 ? -19.125 30.969 21.156 1 97.38 89 THR A O 1
ATOM 645 N N . SER A 1 90 ? -21.422 30.891 21.109 1 96.81 90 SER A N 1
ATOM 646 C CA . SER A 1 90 ? -21.531 30.656 22.547 1 96.81 90 SER A CA 1
ATOM 647 C C . SER A 1 90 ? -21.891 29.203 22.844 1 96.81 90 SER A C 1
ATOM 649 O O . SER A 1 90 ? -21.797 28.766 24 1 96.81 90 SER A O 1
ATOM 651 N N . LYS A 1 91 ? -22.219 28.531 21.875 1 97.94 91 LYS A N 1
ATOM 652 C CA . LYS A 1 91 ? -22.578 27.125 22 1 97.94 91 LYS A CA 1
ATOM 653 C C . LYS A 1 91 ? -22.172 26.344 20.75 1 97.94 91 LYS A C 1
ATOM 655 O O . LYS A 1 91 ? -22.703 26.578 19.656 1 97.94 91 LYS A O 1
ATOM 660 N N . VAL A 1 92 ? -21.281 25.391 20.938 1 98.56 92 VAL A N 1
ATOM 661 C CA . VAL A 1 92 ? -20.781 24.578 19.828 1 98.56 92 VAL A CA 1
ATOM 662 C C . VAL A 1 92 ? -21.812 23.516 19.469 1 98.56 92 VAL A C 1
ATOM 664 O O . VAL A 1 92 ? -22.391 22.875 20.359 1 98.56 92 VAL A O 1
ATOM 667 N N . THR A 1 93 ? -22.109 23.328 18.219 1 98.31 93 THR A N 1
ATOM 668 C CA . THR A 1 93 ? -22.969 22.281 17.656 1 98.31 93 THR A CA 1
ATOM 669 C C . THR A 1 93 ? -22.312 21.641 16.438 1 98.31 93 THR A C 1
ATOM 671 O O . THR A 1 93 ? -21.172 21.969 16.094 1 98.31 93 THR A O 1
ATOM 674 N N . GLY A 1 94 ? -23.047 20.766 15.781 1 98 94 GLY A N 1
ATOM 675 C CA . GLY A 1 94 ? -22.547 20.109 14.586 1 98 94 GLY A CA 1
ATOM 676 C C . GLY A 1 94 ? -22.406 21.047 13.406 1 98 94 GLY A C 1
ATOM 677 O O . GLY A 1 94 ? -21.703 20.734 12.438 1 98 94 GLY A O 1
ATOM 678 N N . ASP A 1 95 ? -22.969 22.203 13.469 1 98.06 95 ASP A N 1
ATOM 679 C CA . ASP A 1 95 ? -22.953 23.188 12.391 1 98.06 95 ASP A CA 1
ATOM 680 C C . ASP A 1 95 ? -21.844 24.219 12.609 1 98.06 95 ASP A C 1
ATOM 682 O O . ASP A 1 95 ? -21.531 25 11.711 1 98.06 95 ASP A O 1
ATOM 686 N N . THR A 1 96 ? -21.297 24.203 13.805 1 98.62 96 THR A N 1
ATOM 687 C CA . THR A 1 96 ? -20.312 25.234 14.125 1 98.62 96 THR A CA 1
ATOM 688 C C . THR A 1 96 ? -19.031 25.031 13.312 1 98.62 96 THR A C 1
ATOM 690 O O . THR A 1 96 ? -18.578 23.906 13.133 1 98.62 96 THR A O 1
ATOM 693 N N . VAL A 1 97 ? -18.516 26.125 12.812 1 98.69 97 VAL A N 1
ATOM 694 C CA . VAL A 1 97 ? -17.438 26.094 11.844 1 98.69 97 VAL A CA 1
ATOM 695 C C . VAL A 1 97 ? -16.094 26.141 12.562 1 98.69 97 VAL A C 1
ATOM 697 O O . VAL A 1 97 ? -15.898 26.922 13.5 1 98.69 97 VAL A O 1
ATOM 700 N N . TYR A 1 98 ? -15.211 25.234 12.195 1 98.69 98 TYR A N 1
ATOM 701 C CA . TYR A 1 98 ? -13.805 25.188 12.594 1 98.69 98 TYR A CA 1
ATOM 702 C C . TYR A 1 98 ? -12.891 25.406 11.398 1 98.69 98 TYR A C 1
ATOM 704 O O . TYR A 1 98 ? -13.281 25.172 10.258 1 98.69 98 TYR A O 1
ATOM 712 N N . ARG A 1 99 ? -11.656 25.953 11.609 1 97.75 99 ARG A N 1
ATOM 713 C CA . ARG A 1 99 ? -10.602 25.719 10.625 1 97.75 99 ARG A CA 1
ATOM 714 C C . ARG A 1 99 ? -10.172 24.266 10.625 1 97.75 99 ARG A C 1
ATOM 716 O O . ARG A 1 99 ? -10.031 23.641 11.688 1 97.75 99 ARG A O 1
ATOM 723 N N . ILE A 1 100 ? -9.969 23.688 9.422 1 98.56 100 ILE A N 1
ATOM 724 C CA . ILE A 1 100 ? -9.773 22.234 9.398 1 98.56 100 ILE A CA 1
ATOM 725 C C . ILE A 1 100 ? -8.367 21.922 8.922 1 98.56 100 ILE A C 1
ATOM 727 O O . ILE A 1 100 ? -8 20.75 8.797 1 98.56 100 ILE A O 1
ATOM 731 N N . GLY A 1 101 ? -7.52 22.891 8.672 1 97.06 101 GLY A N 1
ATOM 732 C CA . GLY A 1 101 ? -6.125 22.672 8.32 1 97.06 101 GLY A CA 1
ATOM 733 C C . GLY A 1 101 ? -5.957 21.719 7.145 1 97.06 101 GLY A C 1
ATOM 734 O O . GLY A 1 101 ? -6.621 21.875 6.117 1 97.06 101 GLY A O 1
ATOM 735 N N . SER A 1 102 ? -5.129 20.75 7.266 1 98.06 102 SER A N 1
ATOM 736 C CA . SER A 1 102 ? -4.688 19.875 6.18 1 98.06 102 SER A CA 1
ATOM 737 C C . SER A 1 102 ? -5.809 18.953 5.715 1 98.06 102 SER A C 1
ATOM 739 O O . SER A 1 102 ? -5.699 18.312 4.672 1 98.06 102 SER A O 1
ATOM 741 N N . VAL A 1 103 ? -6.879 18.844 6.418 1 98.81 103 VAL A N 1
ATOM 742 C CA . VAL A 1 103 ? -8.031 18.141 5.875 1 98.81 103 VAL A CA 1
ATOM 743 C C . VAL A 1 103 ? -8.445 18.766 4.547 1 98.81 103 VAL A C 1
ATOM 745 O O . VAL A 1 103 ? -9.039 18.094 3.697 1 98.81 103 VAL A O 1
ATOM 748 N N . SER A 1 104 ? -8.078 20.062 4.344 1 98.75 104 SER A N 1
ATOM 749 C CA . SER A 1 104 ? -8.312 20.766 3.086 1 98.75 104 SER A CA 1
ATOM 750 C C . SER A 1 104 ? -7.766 19.969 1.9 1 98.75 104 SER A C 1
ATOM 752 O O . SER A 1 104 ? -8.328 20.016 0.807 1 98.75 104 SER A O 1
ATOM 754 N N . LYS A 1 105 ? -6.684 19.266 2.117 1 98.75 105 LYS A N 1
ATOM 755 C CA . LYS A 1 105 ? -6.012 18.516 1.054 1 98.75 105 LYS A CA 1
ATOM 756 C C . LYS A 1 105 ? -6.93 17.453 0.461 1 98.75 105 LYS A C 1
ATOM 758 O O . LYS A 1 105 ? -6.828 17.125 -0.724 1 98.75 105 LYS A O 1
ATOM 763 N N . LEU A 1 106 ? -7.84 16.922 1.248 1 98.75 106 LEU A N 1
ATOM 764 C CA . LEU A 1 106 ? -8.805 15.945 0.756 1 98.75 106 LEU A CA 1
ATOM 765 C C . LEU A 1 106 ? -9.688 16.547 -0.329 1 98.75 106 LEU A C 1
ATOM 767 O O . LEU A 1 106 ? -9.953 15.914 -1.348 1 98.75 106 LEU A O 1
ATOM 771 N N . PHE A 1 107 ? -10.102 17.766 -0.139 1 98.88 107 PHE A N 1
ATOM 772 C CA . PHE A 1 107 ? -10.977 18.438 -1.093 1 98.88 107 PHE A CA 1
ATOM 773 C C . PHE A 1 107 ? -10.211 18.812 -2.355 1 98.88 107 PHE A C 1
ATOM 775 O O . PHE A 1 107 ? -10.773 18.828 -3.451 1 98.88 107 PHE A O 1
ATOM 782 N N . THR A 1 108 ? -8.914 19.094 -2.205 1 98.81 108 THR A N 1
ATOM 783 C CA . THR A 1 108 ? -8.078 19.391 -3.365 1 98.81 108 THR A CA 1
ATOM 784 C C . THR A 1 108 ? -8 18.172 -4.297 1 98.81 108 THR A C 1
ATOM 786 O O . THR A 1 108 ? -8.234 18.297 -5.5 1 98.81 108 THR A O 1
ATOM 789 N N . VAL A 1 109 ? -7.723 17.031 -3.74 1 98.81 109 VAL A N 1
ATOM 790 C CA . VAL A 1 109 ? -7.625 15.82 -4.559 1 98.81 109 VAL A CA 1
ATOM 791 C C . VAL A 1 109 ? -9.008 15.445 -5.094 1 98.81 109 VAL A C 1
ATOM 793 O O . VAL A 1 109 ? -9.141 15.047 -6.25 1 98.81 109 VAL A O 1
ATOM 796 N N . TYR A 1 110 ? -10.07 15.562 -4.23 1 98.81 110 TYR A N 1
ATOM 797 C CA . TYR A 1 110 ? -11.43 15.25 -4.672 1 98.81 110 TYR A CA 1
ATOM 798 C C . TYR A 1 110 ? -11.828 16.125 -5.855 1 98.81 110 TYR A C 1
ATOM 800 O O . TYR A 1 110 ? -12.414 15.641 -6.828 1 98.81 110 TYR A O 1
ATOM 808 N N . ALA A 1 111 ? -11.492 17.422 -5.801 1 98.81 111 ALA A N 1
ATOM 809 C CA . ALA A 1 111 ? -11.773 18.328 -6.906 1 98.81 111 ALA A CA 1
ATOM 810 C C . ALA A 1 111 ? -11.031 17.906 -8.172 1 98.81 111 ALA A C 1
ATOM 812 O O . ALA A 1 111 ? -11.586 17.969 -9.273 1 98.81 111 ALA A O 1
ATOM 813 N N . LEU A 1 112 ? -9.805 17.5 -8.023 1 98.5 112 LEU A N 1
ATOM 814 C CA . LEU A 1 112 ? -9.047 17.016 -9.164 1 98.5 112 LEU A CA 1
ATOM 815 C C . LEU A 1 112 ? -9.727 15.789 -9.773 1 98.5 112 LEU A C 1
ATOM 817 O O . LEU A 1 112 ? -9.859 15.688 -10.992 1 98.5 112 LEU A O 1
ATOM 821 N N . LEU A 1 113 ? -10.156 14.867 -8.945 1 98.25 113 LEU A N 1
ATOM 822 C CA . LEU A 1 113 ? -10.805 13.648 -9.422 1 98.25 113 LEU A CA 1
ATOM 823 C C . LEU A 1 113 ? -12.102 13.977 -10.164 1 98.25 113 LEU A C 1
ATOM 825 O O . LEU A 1 113 ? -12.398 13.375 -11.195 1 98.25 113 LEU A O 1
ATOM 829 N N . LEU A 1 114 ? -12.883 14.977 -9.625 1 98.38 114 LEU A N 1
ATOM 830 C CA . LEU A 1 114 ? -14.125 15.383 -10.266 1 98.38 114 LEU A CA 1
ATOM 831 C C . LEU A 1 114 ? -13.852 15.977 -11.648 1 98.38 114 LEU A C 1
ATOM 833 O O . LEU A 1 114 ? -14.742 16 -12.5 1 98.38 114 LEU A O 1
ATOM 837 N N . ASN A 1 115 ? -12.641 16.422 -11.859 1 97.75 115 ASN A N 1
ATOM 838 C CA . ASN A 1 115 ? -12.258 17.031 -13.133 1 97.75 115 ASN A CA 1
ATOM 839 C C . ASN A 1 115 ? -11.305 16.125 -13.914 1 97.75 115 ASN A C 1
ATOM 841 O O . ASN A 1 115 ? -10.344 16.609 -14.516 1 97.75 115 ASN A O 1
ATOM 845 N N . ASN A 1 116 ? -11.492 14.789 -13.836 1 91.12 116 ASN A N 1
ATOM 846 C CA . ASN A 1 116 ? -10.773 13.75 -14.562 1 91.12 116 ASN A CA 1
ATOM 847 C C . ASN A 1 116 ? -9.289 13.742 -14.211 1 91.12 116 ASN A C 1
ATOM 849 O O . ASN A 1 116 ? -8.445 13.547 -15.078 1 91.12 116 ASN A O 1
ATOM 853 N N . GLY A 1 117 ? -9.023 13.953 -12.977 1 85.19 117 GLY A N 1
ATOM 854 C CA . GLY A 1 117 ? -7.656 14.047 -12.5 1 85.19 117 GLY A CA 1
ATOM 855 C C . GLY A 1 117 ? -6.844 12.797 -12.781 1 85.19 117 GLY A C 1
ATOM 856 O O . GLY A 1 117 ? -5.625 12.867 -12.961 1 85.19 117 GLY A O 1
ATOM 857 N N . THR A 1 118 ? -7.465 11.688 -12.852 1 87.62 118 THR A N 1
ATOM 858 C CA . THR A 1 118 ? -6.766 10.43 -13.078 1 87.62 118 THR A CA 1
ATOM 859 C C . THR A 1 118 ? -6.129 10.406 -14.461 1 87.62 118 THR A C 1
ATOM 861 O O . THR A 1 118 ? -5.098 9.758 -14.664 1 87.62 118 THR A O 1
ATOM 864 N N . LYS A 1 119 ? -6.648 11.117 -15.344 1 90.12 119 LYS A N 1
ATOM 865 C CA . LYS A 1 119 ? -6.102 11.203 -16.703 1 90.12 119 LYS A CA 1
ATOM 866 C C . LYS A 1 119 ? -4.75 11.922 -16.688 1 90.12 119 LYS A C 1
ATOM 868 O O . LYS A 1 119 ? -3.928 11.703 -17.594 1 90.12 119 LYS A O 1
ATOM 873 N N . TYR A 1 120 ? -4.59 12.734 -15.688 1 93.25 120 TYR A N 1
ATOM 874 C CA . TYR A 1 120 ? -3.393 13.57 -15.648 1 93.25 120 TYR A CA 1
ATOM 875 C C . TYR A 1 120 ? -2.4 13.055 -14.617 1 93.25 120 TYR A C 1
ATOM 877 O O . TYR A 1 120 ? -1.304 13.602 -14.469 1 93.25 120 TYR A O 1
ATOM 885 N N . TRP A 1 121 ? -2.729 11.969 -13.961 1 93.94 121 TRP A N 1
ATOM 886 C CA . TRP A 1 121 ? -1.993 11.508 -12.789 1 93.94 121 TRP A CA 1
ATOM 887 C C . TRP A 1 121 ? -0.527 11.258 -13.133 1 93.94 121 TRP A C 1
ATOM 889 O O . TRP A 1 121 ? 0.361 11.547 -12.328 1 93.94 121 TRP A O 1
ATOM 899 N N . ASN A 1 122 ? -0.261 10.789 -14.352 1 92.88 122 ASN A N 1
ATOM 900 C CA . ASN A 1 122 ? 1.091 10.375 -14.703 1 92.88 122 ASN A CA 1
ATOM 901 C C . ASN A 1 122 ? 1.817 11.453 -15.508 1 92.88 122 ASN A C 1
ATOM 903 O O . ASN A 1 122 ? 2.951 11.242 -15.945 1 92.88 122 ASN A O 1
ATOM 907 N N . ARG A 1 123 ? 1.239 12.609 -15.695 1 94.81 123 ARG A N 1
ATOM 908 C CA . ARG A 1 123 ? 1.862 13.703 -16.438 1 94.81 123 ARG A CA 1
ATOM 909 C C . ARG A 1 123 ? 2.748 14.547 -15.523 1 94.81 123 ARG A C 1
ATOM 911 O O . ARG A 1 123 ? 2.391 14.812 -14.375 1 94.81 123 ARG A O 1
ATOM 918 N N . PRO A 1 124 ? 3.912 14.984 -16.031 1 96.31 124 PRO A N 1
ATOM 919 C CA . PRO A 1 124 ? 4.727 15.914 -15.234 1 96.31 124 PRO A CA 1
ATOM 920 C C . PRO A 1 124 ? 4.012 17.234 -14.961 1 96.31 124 PRO A C 1
ATOM 922 O O . PRO A 1 124 ? 3.289 17.75 -15.828 1 96.31 124 PRO A O 1
ATOM 925 N N . VAL A 1 125 ? 4.203 17.828 -13.859 1 97.94 125 VAL A N 1
ATOM 926 C CA . VAL A 1 125 ? 3.537 19.062 -13.461 1 97.94 125 VAL A CA 1
ATOM 927 C C . VAL A 1 125 ? 3.982 20.203 -14.367 1 97.94 125 VAL A C 1
ATOM 929 O O . VAL A 1 125 ? 3.275 21.203 -14.508 1 97.94 125 VAL A O 1
ATOM 932 N N . THR A 1 126 ? 5.129 20.062 -15.055 1 97.75 126 THR A N 1
ATOM 933 C CA . THR A 1 126 ? 5.656 21.094 -15.953 1 97.75 126 THR A CA 1
ATOM 934 C C . THR A 1 126 ? 4.738 21.281 -17.156 1 97.75 126 THR A C 1
ATOM 936 O O . THR A 1 126 ? 4.809 22.312 -17.828 1 97.75 126 THR A O 1
ATOM 939 N N . ASP A 1 127 ? 3.861 20.297 -17.406 1 97.38 127 ASP A N 1
ATOM 940 C CA . ASP A 1 127 ? 2.883 20.422 -18.484 1 97.38 127 ASP A CA 1
ATOM 941 C C . ASP A 1 127 ? 1.843 21.5 -18.156 1 97.38 127 ASP A C 1
ATOM 943 O O . ASP A 1 127 ? 1.192 22.031 -19.062 1 97.38 127 ASP A O 1
ATOM 947 N N . PHE A 1 128 ? 1.702 21.812 -16.891 1 98 128 PHE A N 1
ATOM 948 C CA . PHE A 1 128 ? 0.588 22.656 -16.453 1 98 128 PHE A CA 1
ATOM 949 C C . PHE A 1 128 ? 1.092 23.984 -15.898 1 98 128 PHE A C 1
ATOM 951 O O . PHE A 1 128 ? 0.369 24.969 -15.906 1 98 128 PHE A O 1
ATOM 958 N N . ILE A 1 129 ? 2.309 23.969 -15.367 1 98.31 129 ILE A N 1
ATOM 959 C CA . ILE A 1 129 ? 2.803 25.125 -14.609 1 98.31 129 ILE A CA 1
ATOM 960 C C . ILE A 1 129 ? 4.039 25.703 -15.297 1 98.31 129 ILE A C 1
ATOM 962 O O . ILE A 1 129 ? 5.156 25.234 -15.062 1 98.31 129 ILE A O 1
ATOM 966 N N . PRO A 1 130 ? 3.973 26.797 -15.992 1 97.5 130 PRO A N 1
ATOM 967 C CA . PRO A 1 130 ? 5.094 27.359 -16.734 1 97.5 130 PRO A CA 1
ATOM 968 C C . PRO A 1 130 ? 6.281 27.719 -15.852 1 97.5 130 PRO A C 1
ATOM 970 O O . PRO A 1 130 ? 7.434 27.594 -16.266 1 97.5 130 PRO A O 1
ATOM 973 N N . GLU A 1 131 ? 6.02 28.188 -14.648 1 97.44 131 GLU A N 1
ATOM 974 C CA . GLU A 1 131 ? 7.09 28.547 -13.719 1 97.44 131 GLU A CA 1
ATOM 975 C C . GLU A 1 131 ? 7.977 27.328 -13.414 1 97.44 131 GLU A C 1
ATOM 977 O O . GLU A 1 131 ? 9.203 27.453 -13.352 1 97.44 131 GLU A O 1
ATOM 982 N N . LEU A 1 132 ? 7.352 26.203 -13.25 1 97.75 132 LEU A N 1
ATOM 983 C CA . LEU A 1 132 ? 8.094 24.984 -12.938 1 97.75 132 LEU A CA 1
ATOM 984 C C . LEU A 1 132 ? 8.789 24.438 -14.18 1 97.75 132 LEU A C 1
ATOM 986 O O . LEU A 1 132 ? 9.852 23.828 -14.078 1 97.75 132 LEU A O 1
ATOM 990 N N . ARG A 1 133 ? 8.18 24.578 -15.383 1 95.62 133 ARG A N 1
ATOM 991 C CA . ARG A 1 133 ? 8.836 24.219 -16.641 1 95.62 133 ARG A CA 1
ATOM 992 C C . ARG A 1 133 ? 10.148 24.984 -16.797 1 95.62 133 ARG A C 1
ATOM 994 O O . ARG A 1 133 ? 11.172 24.391 -17.156 1 95.62 133 ARG A O 1
ATOM 1001 N N . LYS A 1 134 ? 10.109 26.266 -16.453 1 94.44 134 LYS A N 1
ATOM 1002 C CA . LYS A 1 134 ? 11.297 27.109 -16.531 1 94.44 134 LYS A CA 1
ATOM 1003 C C . LYS A 1 134 ? 12.352 26.672 -15.523 1 94.44 134 LYS A C 1
ATOM 1005 O O . LYS A 1 134 ? 13.539 26.594 -15.844 1 94.44 134 LYS A O 1
ATOM 1010 N N . ALA A 1 135 ? 11.891 26.422 -14.32 1 92.38 135 ALA A N 1
ATOM 1011 C CA . ALA A 1 135 ? 12.812 25.969 -13.281 1 92.38 135 ALA A CA 1
ATOM 1012 C C . ALA A 1 135 ? 13.477 24.656 -13.656 1 92.38 135 ALA A C 1
ATOM 1014 O O . ALA A 1 135 ? 14.664 24.453 -13.422 1 92.38 135 ALA A O 1
ATOM 1015 N N . GLY A 1 136 ? 12.742 23.734 -14.172 1 88.06 136 GLY A N 1
ATOM 1016 C CA . GLY A 1 136 ? 13.266 22.453 -14.625 1 88.06 136 GLY A CA 1
ATOM 1017 C C . GLY A 1 136 ? 14.32 22.594 -15.711 1 88.06 136 GLY A C 1
ATOM 1018 O O . GLY A 1 136 ? 15.328 21.875 -15.703 1 88.06 136 GLY A O 1
ATOM 1019 N N . HIS A 1 137 ? 14.141 23.438 -16.594 1 83.62 137 HIS A N 1
ATOM 1020 C CA . HIS A 1 137 ? 15.094 23.688 -17.656 1 83.62 137 HIS A CA 1
ATOM 1021 C C . HIS A 1 137 ? 16.406 24.25 -17.125 1 83.62 137 HIS A C 1
ATOM 1023 O O . HIS A 1 137 ? 17.484 23.859 -17.562 1 83.62 137 HIS A O 1
ATOM 1029 N N . ARG A 1 138 ? 16.328 25.047 -16.156 1 73.75 138 ARG A N 1
ATOM 1030 C CA . ARG A 1 138 ? 17.516 25.641 -15.562 1 73.75 138 ARG A CA 1
ATOM 1031 C C . ARG A 1 138 ? 18.359 24.578 -14.867 1 73.75 138 ARG A C 1
ATOM 1033 O O . ARG A 1 138 ? 19.578 24.547 -15.016 1 73.75 138 ARG A O 1
ATOM 1040 N N . SER A 1 139 ? 17.656 23.75 -14.141 1 73 139 SER A N 1
ATOM 1041 C CA . SER A 1 139 ? 18.344 22.719 -13.375 1 73 139 SER A CA 1
ATOM 1042 C C . SER A 1 139 ? 19.016 21.703 -14.297 1 73 139 SER A C 1
ATOM 1044 O O . SER A 1 139 ? 20.094 21.188 -13.984 1 73 139 SER A O 1
ATOM 1046 N N . LEU A 1 140 ? 18.453 21.391 -15.391 1 71.12 140 LEU A N 1
ATOM 1047 C CA . LEU A 1 140 ? 18.984 20.391 -16.312 1 71.12 140 LEU A CA 1
ATOM 1048 C C . LEU A 1 140 ? 20.188 20.938 -17.062 1 71.12 140 LEU A C 1
ATOM 1050 O O . LEU A 1 140 ? 21.141 20.188 -17.328 1 71.12 140 LEU A O 1
ATOM 1054 N N . TYR A 1 141 ? 20.25 22.203 -17.297 1 70.88 141 TYR A N 1
ATOM 1055 C CA . TYR A 1 141 ? 21.25 22.703 -18.25 1 70.88 141 TYR A CA 1
ATOM 1056 C C . TYR A 1 141 ? 22.312 23.516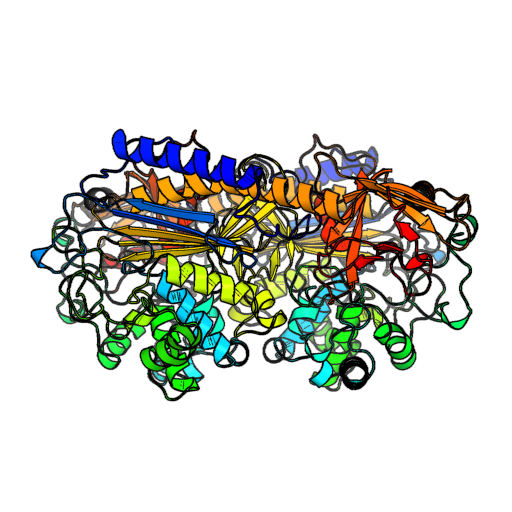 -17.531 1 70.88 141 TYR A C 1
ATOM 1058 O O . TYR A 1 141 ? 23.484 23.516 -17.922 1 70.88 141 TYR A O 1
ATOM 1066 N N . GLN A 1 142 ? 21.953 24.125 -16.438 1 66.31 142 GLN A N 1
ATOM 1067 C CA . GLN A 1 142 ? 22.891 25.047 -15.82 1 66.31 142 GLN A CA 1
ATOM 1068 C C . GLN A 1 142 ? 23.547 24.422 -14.602 1 66.31 142 GLN A C 1
ATOM 1070 O O . GLN A 1 142 ? 24.75 24.594 -14.391 1 66.31 142 GLN A O 1
ATOM 1075 N N . ASP A 1 143 ? 22.859 23.656 -13.758 1 68.94 143 ASP A N 1
ATOM 1076 C CA . ASP A 1 143 ? 23.344 23.031 -12.539 1 68.94 143 ASP A CA 1
ATOM 1077 C C . ASP A 1 143 ? 22.609 21.719 -12.25 1 68.94 143 ASP A C 1
ATOM 1079 O O . ASP A 1 143 ? 21.688 21.703 -11.438 1 68.94 143 ASP A O 1
ATOM 1083 N N . PRO A 1 144 ? 23.156 20.812 -12.852 1 74.25 144 PRO A N 1
ATOM 1084 C CA . PRO A 1 144 ? 22.344 19.594 -12.883 1 74.25 144 PRO A CA 1
ATOM 1085 C C . PRO A 1 144 ? 22.469 18.766 -11.609 1 74.25 144 PRO A C 1
ATOM 1087 O O . PRO A 1 144 ? 22.172 17.562 -11.609 1 74.25 144 PRO A O 1
ATOM 1090 N N . SER A 1 145 ? 22.734 19.406 -10.5 1 88.88 145 SER A N 1
ATOM 1091 C CA . SER A 1 145 ? 22.844 18.609 -9.281 1 88.88 145 SER A CA 1
ATOM 1092 C C . SER A 1 145 ? 21.469 18.172 -8.781 1 88.88 145 SER A C 1
ATOM 1094 O O . SER A 1 145 ? 20.672 19 -8.352 1 88.88 145 SER A O 1
ATOM 1096 N N . ILE A 1 146 ? 21.266 16.875 -8.695 1 92.75 146 ILE A N 1
ATOM 1097 C CA . ILE A 1 146 ? 19.984 16.328 -8.266 1 92.75 146 ILE A CA 1
ATOM 1098 C C . ILE A 1 146 ? 19.797 16.547 -6.766 1 92.75 146 ILE A C 1
ATOM 1100 O O . ILE A 1 146 ? 18.719 16.344 -6.223 1 92.75 146 ILE A O 1
ATOM 1104 N N . ILE A 1 147 ? 20.875 16.953 -6.086 1 95.81 147 ILE A N 1
ATOM 1105 C CA . ILE A 1 147 ? 20.828 17.266 -4.66 1 95.81 147 ILE A CA 1
ATOM 1106 C C . ILE A 1 147 ? 20.312 18.688 -4.453 1 95.81 147 ILE A C 1
ATOM 1108 O O . ILE A 1 147 ? 19.5 18.938 -3.562 1 95.81 147 ILE A O 1
ATOM 1112 N N . ASP A 1 148 ? 20.703 19.625 -5.375 1 94.75 148 ASP A N 1
ATOM 1113 C CA . ASP A 1 148 ? 20.453 21.047 -5.133 1 94.75 148 ASP A CA 1
ATOM 1114 C C . ASP A 1 148 ? 19.203 21.516 -5.855 1 94.75 148 ASP A C 1
ATOM 1116 O O . ASP A 1 148 ? 18.656 22.594 -5.543 1 94.75 148 ASP A O 1
ATOM 1120 N N . HIS A 1 149 ? 18.797 20.719 -6.828 1 93.75 149 HIS A N 1
ATOM 1121 C CA . HIS A 1 149 ? 17.641 21.156 -7.625 1 93.75 149 HIS A CA 1
ATOM 1122 C C . HIS A 1 149 ? 16.641 20.031 -7.793 1 93.75 149 HIS A C 1
ATOM 1124 O O . HIS A 1 149 ? 17.016 18.875 -8.023 1 93.75 149 HIS A O 1
ATOM 1130 N N . VAL A 1 150 ? 15.359 20.406 -7.66 1 94.94 150 VAL A N 1
ATOM 1131 C CA . VAL A 1 150 ? 14.281 19.469 -7.938 1 94.94 150 VAL A CA 1
ATOM 1132 C C . VAL A 1 150 ? 14.211 19.203 -9.438 1 94.94 150 VAL A C 1
ATOM 1134 O O . VAL A 1 150 ? 14.297 20.125 -10.25 1 94.94 150 VAL A O 1
ATOM 1137 N N . GLN A 1 151 ? 14.102 17.906 -9.805 1 93.19 151 GLN A N 1
ATOM 1138 C CA . GLN A 1 151 ? 13.859 17.547 -11.195 1 93.19 151 GLN A CA 1
ATOM 1139 C C . GLN A 1 151 ? 12.375 17.641 -11.539 1 93.19 151 GLN A C 1
ATOM 1141 O O . GLN A 1 151 ? 11.703 16.609 -11.656 1 93.19 151 GLN A O 1
ATOM 1146 N N . TRP A 1 152 ? 11.922 18.797 -11.852 1 96.25 152 TRP A N 1
ATOM 1147 C CA . TRP A 1 152 ? 10.5 19.109 -11.938 1 96.25 152 TRP A CA 1
ATOM 1148 C C . TRP A 1 152 ? 9.836 18.312 -13.055 1 96.25 152 TRP A C 1
ATOM 1150 O O . TRP A 1 152 ? 8.633 18.047 -13.008 1 96.25 152 TRP A O 1
ATOM 1160 N N . ASP A 1 153 ? 10.578 17.938 -14.078 1 93.31 153 ASP A N 1
ATOM 1161 C CA . ASP A 1 153 ? 10.031 17.141 -15.172 1 93.31 153 ASP A CA 1
ATOM 1162 C C . ASP A 1 153 ? 9.766 15.703 -14.727 1 93.31 153 ASP A C 1
ATOM 1164 O O . ASP A 1 153 ? 9.07 14.953 -15.414 1 93.31 153 ASP A O 1
ATOM 1168 N N . GLN A 1 154 ? 10.211 15.352 -13.523 1 93.88 154 GLN A N 1
ATOM 1169 C CA . GLN A 1 154 ? 9.977 14.016 -12.984 1 93.88 154 GLN A CA 1
ATOM 1170 C C . GLN A 1 154 ? 8.938 14.047 -11.867 1 93.88 154 GLN A C 1
ATOM 1172 O O . GLN A 1 154 ? 8.609 13.008 -11.297 1 93.88 154 GLN A O 1
ATOM 1177 N N . VAL A 1 155 ? 8.438 15.18 -11.57 1 97.31 155 VAL A N 1
ATOM 1178 C CA . VAL A 1 155 ? 7.375 15.328 -10.586 1 97.31 155 VAL A CA 1
ATOM 1179 C C . VAL A 1 155 ? 6.016 15.289 -11.273 1 97.31 155 VAL A C 1
ATOM 1181 O O . VAL A 1 155 ? 5.668 16.203 -12.031 1 97.31 155 VAL A O 1
ATOM 1184 N N . THR A 1 156 ? 5.254 14.25 -11.016 1 97.38 156 THR A N 1
ATOM 1185 C CA . THR A 1 156 ? 3.963 14.109 -11.68 1 97.38 156 THR A CA 1
A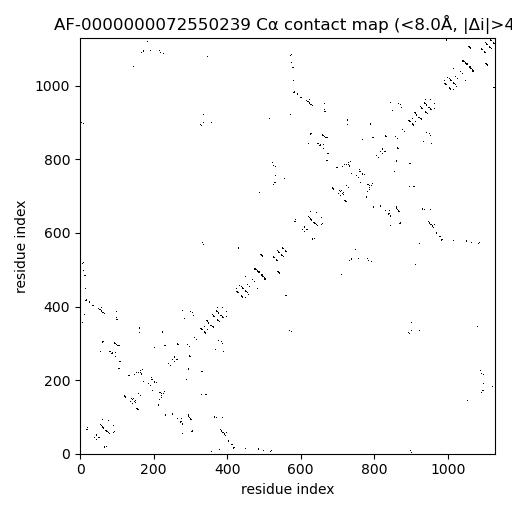TOM 1186 C C . THR A 1 156 ? 2.836 14.609 -10.781 1 97.38 156 THR A C 1
ATOM 1188 O O . THR A 1 156 ? 3.039 14.836 -9.586 1 97.38 156 THR A O 1
ATOM 1191 N N . VAL A 1 157 ? 1.619 14.781 -11.391 1 97.81 157 VAL A N 1
ATOM 1192 C CA . VAL A 1 157 ? 0.425 15.188 -10.656 1 97.81 157 VAL A CA 1
ATOM 1193 C C . VAL A 1 157 ? 0.108 14.148 -9.578 1 97.81 157 VAL A C 1
ATOM 1195 O O . VAL A 1 157 ? -0.152 14.508 -8.43 1 97.81 157 VAL A O 1
ATOM 1198 N N . GLY A 1 158 ? 0.233 12.883 -9.938 1 97.12 158 GLY A N 1
ATOM 1199 C CA . GLY A 1 158 ? -0.032 11.82 -8.984 1 97.12 158 GLY A CA 1
ATOM 1200 C C . GLY A 1 158 ? 0.968 11.781 -7.84 1 97.12 158 GLY A C 1
ATOM 1201 O O . GLY A 1 158 ? 0.607 11.469 -6.703 1 97.12 158 GLY A O 1
ATOM 1202 N N . ALA A 1 159 ? 2.232 12.094 -8.148 1 98.06 159 ALA A N 1
ATOM 1203 C CA . ALA A 1 159 ? 3.248 12.133 -7.102 1 98.06 159 ALA A CA 1
ATOM 1204 C C . ALA A 1 159 ? 2.934 13.219 -6.078 1 98.06 159 ALA A C 1
ATOM 1206 O O . ALA A 1 159 ? 3.123 13.023 -4.875 1 98.06 159 ALA A O 1
ATOM 1207 N N . LEU A 1 160 ? 2.467 14.391 -6.578 1 98.56 160 LEU A N 1
ATOM 1208 C CA . LEU A 1 160 ? 2.064 15.461 -5.672 1 98.56 160 LEU A CA 1
ATOM 1209 C C . LEU A 1 160 ? 0.897 15.016 -4.793 1 98.56 160 LEU A C 1
ATOM 1211 O O . LEU A 1 160 ? 0.955 15.141 -3.568 1 98.56 160 LEU A O 1
ATOM 1215 N N . ALA A 1 161 ? -0.104 14.414 -5.371 1 98.56 161 ALA A N 1
ATOM 1216 C CA . ALA A 1 161 ? -1.329 14.031 -4.668 1 98.56 161 ALA A CA 1
ATOM 1217 C C . ALA A 1 161 ? -1.052 12.969 -3.613 1 98.56 161 ALA A C 1
ATOM 1219 O O . ALA A 1 161 ? -1.701 12.938 -2.564 1 98.56 161 ALA A O 1
ATOM 1220 N N . SER A 1 162 ? -0.056 12.133 -3.82 1 98.31 162 SER A N 1
ATOM 1221 C CA . SER A 1 162 ? 0.216 10.984 -2.959 1 98.31 162 SER A CA 1
ATOM 1222 C C . SER A 1 162 ? 1.39 11.258 -2.025 1 98.31 162 SER A C 1
ATOM 1224 O O . SER A 1 162 ? 1.93 10.336 -1.409 1 98.31 162 SER A O 1
ATOM 1226 N N . GLN A 1 163 ? 1.859 12.508 -2.002 1 98.5 163 GLN A N 1
ATOM 1227 C CA . GLN A 1 163 ? 2.98 12.891 -1.151 1 98.5 163 GLN A CA 1
ATOM 1228 C C . GLN A 1 163 ? 4.23 12.078 -1.489 1 98.5 163 GLN A C 1
ATOM 1230 O O . GLN A 1 163 ? 4.934 11.609 -0.593 1 98.5 163 GLN A O 1
ATOM 1235 N N . LEU A 1 164 ? 4.461 11.883 -2.799 1 98.44 164 LEU A N 1
ATOM 1236 C CA . LEU A 1 164 ? 5.594 11.094 -3.26 1 98.44 164 LEU A CA 1
ATOM 1237 C C . LEU A 1 164 ? 6.504 11.922 -4.16 1 98.44 164 LEU A C 1
ATOM 1239 O O . LEU A 1 164 ? 7.332 11.367 -4.891 1 98.44 164 LEU A O 1
ATOM 1243 N N . SER A 1 165 ? 6.43 13.227 -4.145 1 98.12 165 SER A N 1
ATOM 1244 C CA . SER A 1 165 ? 7.117 14.078 -5.109 1 98.12 165 SER A CA 1
ATOM 1245 C C . SER A 1 165 ? 8.57 14.305 -4.715 1 98.12 165 SER A C 1
ATOM 1247 O O . SER A 1 165 ? 9.414 14.602 -5.566 1 98.12 165 SER A O 1
ATOM 1249 N N . GLY A 1 166 ? 8.852 14.25 -3.406 1 97.62 166 GLY A N 1
ATOM 1250 C CA . GLY A 1 166 ? 10.203 14.508 -2.934 1 97.62 166 GLY A CA 1
ATOM 1251 C C . GLY A 1 166 ? 10.547 15.984 -2.895 1 97.62 166 GLY A C 1
ATOM 1252 O O . GLY A 1 166 ? 11.688 16.359 -2.611 1 97.62 166 GLY A O 1
ATOM 1253 N N . ILE A 1 167 ? 9.578 16.891 -3.127 1 97.38 167 ILE A N 1
ATOM 1254 C CA . ILE A 1 167 ? 9.828 18.328 -3.123 1 97.38 167 ILE A CA 1
ATOM 1255 C C . ILE A 1 167 ? 9.719 18.859 -1.698 1 97.38 167 ILE A C 1
ATOM 1257 O O . ILE A 1 167 ? 9.258 18.156 -0.796 1 97.38 167 ILE A O 1
ATOM 1261 N N . GLY A 1 168 ? 10.117 20.062 -1.544 1 95.56 168 GLY A N 1
ATOM 1262 C CA . GLY A 1 168 ? 10.117 20.688 -0.228 1 95.56 168 GLY A CA 1
ATOM 1263 C C . GLY A 1 168 ? 8.75 20.688 0.425 1 95.56 168 GLY A C 1
ATOM 1264 O O . GLY A 1 168 ? 7.727 20.766 -0.263 1 95.56 168 GLY A O 1
ATOM 1265 N N . ARG A 1 169 ? 8.734 20.641 1.702 1 93.75 169 ARG A N 1
ATOM 1266 C CA . ARG A 1 169 ? 7.508 20.609 2.494 1 93.75 169 ARG A CA 1
ATOM 1267 C C . ARG A 1 169 ? 6.742 21.922 2.385 1 93.75 169 ARG A C 1
ATOM 1269 O O . ARG A 1 169 ? 5.523 21.922 2.191 1 93.75 169 ARG A O 1
ATOM 1276 N N . ASP A 1 170 ? 7.383 22.984 2.67 1 88.75 170 ASP A N 1
ATOM 1277 C CA . ASP A 1 170 ? 6.777 24.312 2.725 1 88.75 170 ASP A CA 1
ATOM 1278 C C . ASP A 1 170 ? 7.66 25.359 2.039 1 88.75 170 ASP A C 1
ATOM 1280 O O . ASP A 1 170 ? 8.781 25.047 1.628 1 88.75 170 ASP A O 1
ATOM 1284 N N . TYR A 1 171 ? 6.898 26.453 1.896 1 77.69 171 TYR A N 1
ATOM 1285 C CA . TYR A 1 171 ? 7.715 27.609 1.57 1 77.69 171 TYR A CA 1
ATOM 1286 C C . TYR A 1 171 ? 8.602 28 2.744 1 77.69 171 TYR A C 1
ATOM 1288 O O . TYR A 1 171 ? 8.398 27.547 3.869 1 77.69 171 TYR A O 1
ATOM 1296 N N . LEU A 1 172 ? 9.5 28.984 2.68 1 63.03 172 LEU A N 1
ATOM 1297 C CA . LEU A 1 172 ? 10.484 29.469 3.641 1 63.03 172 LEU A CA 1
ATOM 1298 C C . LEU A 1 172 ? 9.836 29.75 4.992 1 63.03 172 LEU A C 1
ATOM 1300 O O . LEU A 1 172 ? 8.836 30.453 5.07 1 63.03 172 LEU A O 1
ATOM 1304 N N . ALA A 1 173 ? 9.805 28.672 6.02 1 57.62 173 ALA A N 1
ATOM 1305 C CA . ALA A 1 173 ? 9.031 28.625 7.254 1 57.62 173 ALA A CA 1
ATOM 1306 C C . ALA A 1 173 ? 9.531 29.672 8.25 1 57.62 173 ALA A C 1
ATOM 1308 O O . ALA A 1 173 ? 10.547 30.328 8.016 1 57.62 173 ALA A O 1
ATOM 1309 N N . VAL A 1 174 ? 9.445 29.281 9.711 1 57.84 174 VAL A N 1
ATOM 1310 C CA . VAL A 1 174 ? 9.156 29.859 11.016 1 57.84 174 VAL A CA 1
ATOM 1311 C C . VAL A 1 174 ? 10.375 30.625 11.523 1 57.84 174 VAL A C 1
ATOM 1313 O O . VAL A 1 174 ? 11.438 30.047 11.734 1 57.84 174 VAL A O 1
ATOM 1316 N N . GLN A 1 175 ? 10.445 31.781 11.383 1 62.25 175 GLN A N 1
ATOM 1317 C CA . GLN A 1 175 ? 11.625 32.594 11.719 1 62.25 175 GLN A CA 1
ATOM 1318 C C . GLN A 1 175 ? 11.523 33.156 13.125 1 62.25 175 GLN A C 1
ATOM 1320 O O . GLN A 1 175 ? 12.523 33.594 13.703 1 62.25 175 GLN A O 1
ATOM 1325 N N . ASP A 1 176 ? 10.352 32.781 13.781 1 73.31 176 ASP A N 1
ATOM 1326 C CA . ASP A 1 176 ? 10.328 33.5 15.055 1 73.31 176 ASP A CA 1
ATOM 1327 C C . ASP A 1 176 ? 10.914 32.656 16.172 1 73.31 176 ASP A C 1
ATOM 1329 O O . ASP A 1 176 ? 10.203 32.25 17.094 1 73.31 176 ASP A O 1
ATOM 1333 N N . PHE A 1 177 ? 12.117 32.344 16.156 1 85.88 177 PHE A N 1
ATOM 1334 C CA . PHE A 1 177 ? 12.945 31.641 17.125 1 85.88 177 PHE A CA 1
ATOM 1335 C C . PHE A 1 177 ? 14.375 32.188 17.094 1 85.88 177 PHE A C 1
ATOM 1337 O O . PHE A 1 177 ? 14.891 32.531 16.031 1 85.88 177 PHE A O 1
ATOM 1344 N N . PRO A 1 178 ? 14.977 32.344 18.312 1 89.75 178 PRO A N 1
ATOM 1345 C CA . PRO A 1 178 ? 16.312 32.969 18.359 1 89.75 178 PRO A CA 1
ATOM 1346 C C . PRO A 1 178 ? 17.406 32 17.875 1 89.75 178 PRO A C 1
ATOM 1348 O O . PRO A 1 178 ? 18.328 31.703 18.625 1 89.75 178 PRO A O 1
ATOM 1351 N N . TRP A 1 179 ? 17.422 31.734 16.609 1 90.38 179 TRP A N 1
ATOM 1352 C CA . TRP A 1 179 ? 18.297 30.734 16.016 1 90.38 179 TRP A CA 1
ATOM 1353 C C . TRP A 1 179 ? 19.75 31.172 16.078 1 90.38 179 TRP A C 1
ATOM 1355 O O . TRP A 1 179 ? 20.641 30.375 16.344 1 90.38 179 TRP A O 1
ATOM 1365 N N . THR A 1 180 ? 19.969 32.469 15.898 1 90.62 180 THR A N 1
ATOM 1366 C CA . THR A 1 180 ? 21.344 32.938 15.883 1 90.62 180 THR A CA 1
ATOM 1367 C C . THR A 1 180 ? 21.953 32.875 17.281 1 90.62 180 THR A C 1
ATOM 1369 O O . THR A 1 180 ? 23.156 32.625 17.406 1 90.62 180 THR A O 1
ATOM 1372 N N . LYS A 1 181 ? 21.109 33.062 18.266 1 92.5 181 LYS A N 1
ATOM 1373 C CA . LYS A 1 181 ? 21.594 32.938 19.641 1 92.5 181 LYS A CA 1
ATOM 1374 C C . LYS A 1 181 ? 21.938 31.484 19.969 1 92.5 181 LYS A C 1
ATOM 1376 O O . LYS A 1 181 ? 22.656 31.219 20.938 1 92.5 181 LYS A O 1
ATOM 1381 N N . LEU A 1 182 ? 21.453 30.688 19.156 1 91.56 182 LEU A N 1
ATOM 1382 C CA . LEU A 1 182 ? 21.641 29.266 19.422 1 91.56 182 LEU A CA 1
ATOM 1383 C C . LEU A 1 182 ? 22.656 28.656 18.453 1 91.56 182 LEU A C 1
ATOM 1385 O O . LEU A 1 182 ? 22.797 27.438 18.391 1 91.56 182 LEU A O 1
ATOM 1389 N N . GLY A 1 183 ? 23.297 29.453 17.688 1 89.88 183 GLY A N 1
ATOM 1390 C CA . GLY A 1 183 ? 24.453 28.969 16.969 1 89.88 183 GLY A CA 1
ATOM 1391 C C . GLY A 1 183 ? 24.25 28.969 15.461 1 89.88 183 GLY A C 1
ATOM 1392 O O . GLY A 1 183 ? 25.188 28.688 14.703 1 89.88 183 GLY A O 1
ATOM 1393 N N . LEU A 1 184 ? 23.078 29.312 14.953 1 92.25 184 LEU A N 1
ATOM 1394 C CA . LEU A 1 184 ? 22.875 29.406 13.508 1 92.25 184 LEU A CA 1
ATOM 1395 C C . LEU A 1 184 ? 23.359 30.734 12.969 1 92.25 184 LEU A C 1
ATOM 1397 O O . LEU A 1 184 ? 23.375 31.734 13.688 1 92.25 184 LEU A O 1
ATOM 1401 N N . PRO A 1 185 ? 23.766 30.75 11.75 1 90.69 185 PRO A N 1
ATOM 1402 C CA . PRO A 1 185 ? 24.328 31.984 11.195 1 90.69 185 PRO A CA 1
ATOM 1403 C C . PRO A 1 185 ? 23.266 33.031 10.922 1 90.69 185 PRO A C 1
ATOM 1405 O O . PRO A 1 185 ? 22.094 32.719 10.711 1 90.69 185 PRO A O 1
ATOM 1408 N N . SER A 1 186 ? 23.719 34.25 10.898 1 90.81 186 SER A N 1
ATOM 1409 C CA . SER A 1 186 ? 22.828 35.312 10.453 1 90.81 186 SER A CA 1
ATOM 1410 C C . SER A 1 186 ? 22.469 35.156 8.977 1 90.81 186 SER A C 1
ATOM 1412 O O . SER A 1 186 ? 23.328 34.812 8.172 1 90.81 186 SER A O 1
ATOM 1414 N N . LEU A 1 187 ? 21.25 35.438 8.727 1 89.44 187 LEU A N 1
ATOM 1415 C CA . LEU A 1 187 ? 20.797 35.312 7.344 1 89.44 187 LEU A CA 1
ATOM 1416 C C . LEU A 1 187 ? 20.906 36.625 6.602 1 89.44 187 LEU A C 1
ATOM 1418 O O . LEU A 1 187 ? 20.609 37.688 7.152 1 89.44 187 LEU A O 1
ATOM 1422 N N . PRO A 1 188 ? 21.391 36.562 5.41 1 88.5 188 PRO A N 1
ATOM 1423 C CA . PRO A 1 188 ? 21.266 37.781 4.578 1 88.5 188 PRO A CA 1
ATOM 1424 C C . PRO A 1 188 ? 19.812 38.125 4.27 1 88.5 188 PRO A C 1
ATOM 1426 O O . PRO A 1 188 ? 18.938 37.25 4.273 1 88.5 188 PRO A O 1
ATOM 1429 N N . PRO A 1 189 ? 19.547 39.281 3.979 1 84.5 189 PRO A N 1
ATOM 1430 C CA . PRO A 1 189 ? 18.172 39.75 3.779 1 84.5 189 PRO A CA 1
ATOM 1431 C C . PRO A 1 189 ? 17.438 38.969 2.697 1 84.5 189 PRO A C 1
ATOM 1433 O O . PRO A 1 189 ? 16.234 38.719 2.816 1 84.5 189 PRO A O 1
ATOM 1436 N N . GLN A 1 190 ? 18.188 38.438 1.71 1 82.5 190 GLN A N 1
ATOM 1437 C CA . GLN A 1 190 ? 17.547 37.75 0.591 1 82.5 190 GLN A CA 1
ATOM 1438 C C . GLN A 1 190 ? 17.062 36.375 1.003 1 82.5 190 GLN A C 1
ATOM 1440 O O . GLN A 1 190 ? 16.219 35.781 0.326 1 82.5 190 GLN A O 1
ATOM 1445 N N . ASP A 1 191 ? 17.594 35.906 2.105 1 85.19 191 ASP A N 1
ATOM 1446 C CA . ASP A 1 191 ? 17.234 34.562 2.57 1 85.19 191 ASP A CA 1
ATOM 1447 C C . ASP A 1 191 ? 16.141 34.625 3.631 1 85.19 191 ASP A C 1
ATOM 1449 O O . ASP A 1 191 ? 15.711 33.594 4.16 1 85.19 191 ASP A O 1
ATOM 1453 N N . ILE A 1 192 ? 15.656 35.781 3.883 1 81.44 192 ILE A N 1
ATOM 1454 C CA . ILE A 1 192 ? 14.57 35.969 4.836 1 81.44 192 ILE A CA 1
ATOM 1455 C C . ILE A 1 192 ? 13.242 36.094 4.09 1 81.44 192 ILE A C 1
ATOM 1457 O O . ILE A 1 192 ? 13.07 36.969 3.238 1 81.44 192 ILE A O 1
ATOM 1461 N N . PRO A 1 193 ? 12.414 35.156 4.383 1 79.56 193 PRO A N 1
ATOM 1462 C CA . PRO A 1 193 ? 11.148 35.219 3.654 1 79.56 193 PRO A CA 1
ATOM 1463 C C . PRO A 1 193 ? 10.359 36.5 3.908 1 79.56 193 PRO A C 1
ATOM 1465 O O . PRO A 1 193 ? 10.344 37 5.031 1 79.56 193 PRO A O 1
ATOM 1468 N N . THR A 1 194 ? 9.688 36.969 2.844 1 78.5 194 THR A N 1
ATOM 1469 C CA . THR A 1 194 ? 8.891 38.188 2.945 1 78.5 194 THR A CA 1
ATOM 1470 C C . THR A 1 194 ? 7.406 37.844 3.027 1 78.5 194 THR A C 1
ATOM 1472 O O . THR A 1 194 ? 6.586 38.75 3.301 1 78.5 194 THR A O 1
ATOM 1475 N N . CYS A 1 195 ? 7.086 36.594 2.766 1 83.19 195 CYS A N 1
ATOM 1476 C CA . CYS A 1 195 ? 5.719 36.094 2.805 1 83.19 195 CYS A CA 1
ATOM 1477 C C . CYS A 1 195 ? 5.691 34.656 3.305 1 83.19 195 CYS A C 1
ATOM 1479 O O . CYS A 1 195 ? 6.738 34.031 3.453 1 83.19 195 CYS A O 1
ATOM 1481 N N . GLY A 1 196 ? 4.551 34.25 3.738 1 77.38 196 GLY A N 1
ATOM 1482 C CA . GLY A 1 196 ? 4.449 32.875 4.191 1 77.38 196 GLY A CA 1
ATOM 1483 C C . GLY A 1 196 ? 3.166 32.594 4.945 1 77.38 196 GLY A C 1
ATOM 1484 O O . GLY A 1 196 ? 2.213 33.375 4.875 1 77.38 196 GLY A O 1
ATOM 1485 N N . ILE A 1 197 ? 3.125 31.359 5.488 1 67.75 197 ILE A N 1
ATOM 1486 C CA . ILE A 1 197 ? 1.925 30.891 6.172 1 67.75 197 ILE A CA 1
ATOM 1487 C C . ILE A 1 197 ? 2.078 31.078 7.676 1 67.75 197 ILE A C 1
ATOM 1489 O O . ILE A 1 197 ? 1.127 30.891 8.438 1 67.75 197 ILE A O 1
ATOM 1493 N N . ASN A 1 198 ? 3.24 31.516 7.973 1 61.59 198 ASN A N 1
ATOM 1494 C CA . ASN A 1 198 ? 3.459 31.672 9.406 1 61.59 198 ASN A CA 1
ATOM 1495 C C . ASN A 1 198 ? 2.82 32.938 9.938 1 61.59 198 ASN A C 1
ATOM 1497 O O . ASN A 1 198 ? 2.473 33.844 9.164 1 61.59 198 ASN A O 1
ATOM 1501 N N . ASP A 1 199 ? 2.785 32.938 11.227 1 58.38 199 ASP A N 1
ATOM 1502 C CA . ASP A 1 199 ? 2.055 34 11.938 1 58.38 199 ASP A CA 1
ATOM 1503 C C . ASP A 1 199 ? 2.627 35.375 11.617 1 58.38 199 ASP A C 1
ATOM 1505 O O . ASP A 1 199 ? 3.844 35.562 11.641 1 58.38 199 ASP A O 1
ATOM 1509 N N . GLY A 1 200 ? 1.805 36.094 11.18 1 63.56 200 GLY A N 1
ATOM 1510 C CA . GLY A 1 200 ? 2.098 37.5 11.016 1 63.56 200 GLY A CA 1
ATOM 1511 C C . GLY A 1 200 ? 2.488 37.875 9.594 1 63.56 200 GLY A C 1
ATOM 1512 O O . GLY A 1 200 ? 2.625 39.062 9.266 1 63.56 200 GLY A O 1
ATOM 1513 N N . GLN A 1 201 ? 2.725 36.844 8.859 1 73.69 201 GLN A N 1
ATOM 1514 C CA . GLN A 1 201 ? 3.09 37.125 7.48 1 73.69 201 GLN A CA 1
ATOM 1515 C C . GLN A 1 201 ? 1.878 37.062 6.559 1 73.69 201 GLN A C 1
ATOM 1517 O O . GLN A 1 201 ? 0.914 36.344 6.852 1 73.69 201 GLN A O 1
ATOM 1522 N N . LEU A 1 202 ? 1.955 37.906 5.539 1 82 202 LEU A N 1
ATOM 1523 C CA . LEU A 1 202 ? 0.963 37.812 4.473 1 82 202 LEU A CA 1
ATOM 1524 C C . LEU A 1 202 ? 1.238 36.594 3.574 1 82 202 LEU A C 1
ATOM 1526 O O . LEU A 1 202 ? 2.391 36.188 3.412 1 82 202 LEU A O 1
ATOM 1530 N N . PRO A 1 203 ? 0.173 36.031 3.068 1 87.62 203 PRO A N 1
ATOM 1531 C CA . PRO A 1 203 ? 0.399 34.938 2.123 1 87.62 203 PRO A CA 1
ATOM 1532 C C . PRO A 1 203 ? 1.203 35.375 0.899 1 87.62 203 PRO A C 1
ATOM 1534 O O . PRO A 1 203 ? 1.062 36.5 0.433 1 87.62 203 PRO A O 1
ATOM 1537 N N . CYS A 1 204 ? 1.917 34.469 0.357 1 90.75 204 CYS A N 1
ATOM 1538 C CA . CYS A 1 204 ? 2.725 34.75 -0.825 1 90.75 204 CYS A CA 1
ATOM 1539 C C . CYS A 1 204 ? 1.854 34.844 -2.074 1 90.75 204 CYS A C 1
ATOM 1541 O O . CYS A 1 204 ? 0.963 34 -2.266 1 90.75 204 CYS A O 1
ATOM 1543 N N . SER A 1 205 ? 2.162 35.844 -2.926 1 92.44 205 SER A N 1
ATOM 1544 C CA . SER A 1 205 ? 1.627 35.75 -4.281 1 92.44 205 SER A CA 1
ATOM 1545 C C . SER A 1 205 ? 2.23 34.594 -5.055 1 92.44 205 SER A C 1
ATOM 1547 O O . SER A 1 205 ? 3.258 34.031 -4.652 1 92.44 205 SER A O 1
ATOM 1549 N N . ARG A 1 206 ? 1.536 34.219 -6.105 1 95.06 206 ARG A N 1
ATOM 1550 C CA . ARG A 1 206 ? 2.059 33.125 -6.941 1 95.06 206 ARG A CA 1
ATOM 1551 C C . ARG A 1 206 ? 3.477 33.438 -7.41 1 95.06 206 ARG A C 1
ATOM 1553 O O . ARG A 1 206 ? 4.355 32.594 -7.352 1 95.06 206 ARG A O 1
ATOM 1560 N N . LYS A 1 207 ? 3.721 34.688 -7.863 1 94.75 207 LYS A N 1
ATOM 1561 C CA . LYS A 1 207 ? 5.031 35.094 -8.352 1 94.75 207 LYS A CA 1
ATOM 1562 C C . LYS A 1 207 ? 6.086 35 -7.254 1 94.75 207 LYS A C 1
ATOM 1564 O O . LYS A 1 207 ? 7.168 34.469 -7.473 1 94.75 207 LYS A O 1
ATOM 1569 N N . GLU A 1 208 ? 5.762 35.562 -6.066 1 91.38 208 GLU A N 1
ATOM 1570 C CA . GLU A 1 208 ? 6.684 35.5 -4.934 1 91.38 208 GLU A CA 1
ATOM 1571 C C . GLU A 1 208 ? 6.973 34.062 -4.52 1 91.38 208 GLU A C 1
ATOM 1573 O O . GLU A 1 208 ? 8.109 33.719 -4.207 1 91.38 208 GLU A O 1
ATOM 1578 N N . TYR A 1 209 ? 5.934 33.312 -4.52 1 92.56 209 TYR A N 1
ATOM 1579 C CA . TYR A 1 209 ? 6.051 31.922 -4.102 1 92.56 209 TYR A CA 1
ATOM 1580 C C . TYR A 1 209 ? 7.027 31.156 -4.992 1 92.56 209 TYR A C 1
ATOM 1582 O O . TYR A 1 209 ? 7.984 30.547 -4.5 1 92.56 209 TYR A O 1
ATOM 1590 N N . PHE A 1 210 ? 6.883 31.203 -6.344 1 94.31 210 PHE A N 1
ATOM 1591 C CA . PHE A 1 210 ? 7.699 30.406 -7.25 1 94.31 210 PHE A CA 1
ATOM 1592 C C . PHE A 1 210 ? 9.117 30.953 -7.332 1 94.31 210 PHE A C 1
ATOM 1594 O O . PHE A 1 210 ? 10.07 30.203 -7.574 1 94.31 210 PHE A O 1
ATOM 1601 N N . ALA A 1 211 ? 9.312 32.281 -7.078 1 90.88 211 ALA A N 1
ATOM 1602 C CA . ALA A 1 211 ? 10.648 32.844 -7.062 1 90.88 211 ALA A CA 1
ATOM 1603 C C . ALA A 1 211 ? 11.516 32.219 -5.977 1 90.88 211 ALA A C 1
ATOM 1605 O O . ALA A 1 211 ? 12.727 32.062 -6.148 1 90.88 211 ALA A O 1
ATOM 1606 N N . SER A 1 212 ? 10.836 31.859 -4.895 1 88.5 212 SER A N 1
ATOM 1607 C CA . SER A 1 212 ? 11.578 31.297 -3.773 1 88.5 212 SER A CA 1
ATOM 1608 C C . SER A 1 212 ? 11.508 29.781 -3.773 1 88.5 212 SER A C 1
ATOM 1610 O O . SER A 1 212 ? 12.516 29.109 -3.553 1 88.5 212 SER A O 1
ATOM 1612 N N . TYR A 1 213 ? 10.352 29.219 -4.012 1 92.44 213 TYR A N 1
ATOM 1613 C CA . TYR A 1 213 ? 10.125 27.797 -3.857 1 92.44 213 TYR A CA 1
ATOM 1614 C C . TYR A 1 213 ? 10.969 27 -4.852 1 92.44 213 TYR A C 1
ATOM 1616 O O . TYR A 1 213 ? 11.422 25.891 -4.547 1 92.44 213 TYR A O 1
ATOM 1624 N N . THR A 1 214 ? 11.172 27.5 -6.074 1 93.12 214 THR A N 1
ATOM 1625 C CA . THR A 1 214 ? 11.922 26.781 -7.098 1 93.12 214 THR A CA 1
ATOM 1626 C C . THR A 1 214 ? 13.406 26.734 -6.742 1 93.12 214 THR A C 1
ATOM 1628 O O . THR A 1 214 ? 14.18 26.016 -7.375 1 93.12 214 THR A O 1
ATOM 1631 N N . GLN A 1 215 ? 13.789 27.453 -5.66 1 89.69 215 GLN A N 1
ATOM 1632 C CA . GLN A 1 215 ? 15.18 27.438 -5.203 1 89.69 215 GLN A CA 1
ATOM 1633 C C . GLN A 1 215 ? 15.383 26.375 -4.121 1 89.69 215 GLN A C 1
ATOM 1635 O O . GLN A 1 215 ? 16.516 26.078 -3.75 1 89.69 215 GLN A O 1
ATOM 1640 N N . ARG A 1 216 ? 14.281 25.844 -3.609 1 92.56 216 ARG A N 1
ATOM 1641 C CA . ARG A 1 216 ? 14.383 24.812 -2.59 1 92.56 216 ARG A CA 1
ATOM 1642 C C . ARG A 1 216 ? 15.133 23.594 -3.121 1 92.56 216 ARG A C 1
ATOM 1644 O O . ARG A 1 216 ? 14.977 23.219 -4.285 1 92.56 216 ARG A O 1
ATOM 1651 N N . HIS A 1 217 ? 15.875 22.969 -2.244 1 94.25 217 HIS A N 1
ATOM 1652 C CA . HIS A 1 217 ? 16.578 21.734 -2.598 1 94.25 217 HIS A CA 1
ATOM 1653 C C . HIS A 1 217 ? 15.602 20.562 -2.658 1 94.25 217 HIS A C 1
ATOM 1655 O O . HIS A 1 217 ? 14.555 20.578 -2.004 1 94.25 217 HIS A O 1
ATOM 1661 N N . ALA A 1 218 ? 15.945 19.562 -3.51 1 95.94 218 ALA A N 1
ATOM 1662 C CA . ALA A 1 218 ? 15.219 18.297 -3.473 1 95.94 218 ALA A CA 1
ATOM 1663 C C . ALA A 1 218 ? 15.375 17.609 -2.119 1 95.94 218 ALA A C 1
ATOM 1665 O O . ALA A 1 218 ? 16.453 17.641 -1.528 1 95.94 218 ALA A O 1
ATOM 1666 N N . VAL A 1 219 ? 14.328 17.016 -1.586 1 97.88 219 VAL A N 1
ATOM 1667 C CA . VAL A 1 219 ? 14.398 16.328 -0.306 1 97.88 219 VAL A CA 1
ATOM 1668 C C . VAL A 1 219 ? 14.641 14.836 -0.541 1 97.88 219 VAL A C 1
ATOM 1670 O O . VAL A 1 219 ? 15.508 14.234 0.098 1 97.88 219 VAL A O 1
ATOM 1673 N N . PHE A 1 220 ? 13.867 14.211 -1.411 1 98.06 220 PHE A N 1
ATOM 1674 C CA . PHE A 1 220 ? 14.008 12.828 -1.834 1 98.06 220 PHE A CA 1
ATOM 1675 C C . PHE A 1 220 ? 13.781 12.695 -3.336 1 98.06 220 PHE A C 1
ATOM 1677 O O . PHE A 1 220 ? 13.195 13.578 -3.963 1 98.06 220 PHE A O 1
ATOM 1684 N N . PRO A 1 221 ? 14.266 11.57 -3.975 1 97.31 221 PRO A N 1
ATOM 1685 C CA . PRO A 1 221 ? 13.828 11.297 -5.348 1 97.31 221 PRO A CA 1
ATOM 1686 C C . PRO A 1 221 ? 12.32 11.094 -5.457 1 97.31 221 PRO A C 1
ATOM 1688 O O . PRO A 1 221 ? 11.711 10.5 -4.566 1 97.31 221 PRO A O 1
ATOM 1691 N N . PRO A 1 222 ? 11.719 11.625 -6.578 1 97.38 222 PRO A N 1
ATOM 1692 C CA . PRO A 1 222 ? 10.289 11.352 -6.758 1 97.38 222 PRO A CA 1
ATOM 1693 C C . PRO A 1 222 ? 9.953 9.867 -6.676 1 97.38 222 PRO A C 1
ATOM 1695 O O . PRO A 1 222 ? 10.688 9.031 -7.215 1 97.38 222 PRO A O 1
ATOM 1698 N N . TYR A 1 223 ? 8.891 9.508 -5.883 1 97.25 223 TYR A N 1
ATOM 1699 C CA . TYR A 1 223 ? 8.312 8.18 -5.727 1 97.25 223 TYR A CA 1
ATOM 1700 C C . TYR A 1 223 ? 9.172 7.312 -4.82 1 97.25 223 TYR A C 1
ATOM 1702 O O . TYR A 1 223 ? 8.867 6.137 -4.602 1 97.25 223 TYR A O 1
ATOM 1710 N N . SER A 1 224 ? 10.25 7.816 -4.215 1 97.5 224 SER A N 1
ATOM 1711 C CA . SER A 1 224 ? 11.086 6.988 -3.354 1 97.5 224 SER A CA 1
ATOM 1712 C C . SER A 1 224 ? 10.359 6.633 -2.061 1 97.5 224 SER A C 1
ATOM 1714 O O . SER A 1 224 ? 10.344 5.469 -1.655 1 97.5 224 SER A O 1
ATOM 1716 N N . LYS A 1 225 ? 9.773 7.613 -1.415 1 97.5 225 LYS A N 1
ATOM 1717 C CA . LYS A 1 225 ? 9.039 7.41 -0.173 1 97.5 225 LYS A CA 1
ATOM 1718 C C . LYS A 1 225 ? 8.078 8.57 0.095 1 97.5 225 LYS A C 1
ATOM 1720 O O . LYS A 1 225 ? 8.211 9.641 -0.505 1 97.5 225 LYS A O 1
ATOM 1725 N N . ALA A 1 226 ? 7.164 8.305 0.959 1 97.44 226 ALA A N 1
ATOM 1726 C CA . ALA A 1 226 ? 6.203 9.344 1.329 1 97.44 226 ALA A CA 1
ATOM 1727 C C . ALA A 1 226 ? 6.852 10.406 2.209 1 97.44 226 ALA A C 1
ATOM 1729 O O . ALA A 1 226 ? 7.594 10.086 3.139 1 97.44 226 ALA A O 1
ATOM 1730 N N . MET A 1 227 ? 6.566 11.625 1.851 1 96.81 227 MET A N 1
ATOM 1731 C CA . MET A 1 227 ? 6.98 12.789 2.629 1 96.81 227 MET A CA 1
ATOM 1732 C C . MET A 1 227 ? 5.938 13.898 2.551 1 96.81 227 MET A C 1
ATOM 1734 O O . MET A 1 227 ? 5.48 14.25 1.462 1 96.81 227 MET A O 1
ATOM 1738 N N . TYR A 1 228 ? 5.637 14.375 3.652 1 96.75 228 TYR A N 1
ATOM 1739 C CA . TYR A 1 228 ? 4.594 15.383 3.744 1 96.75 228 TYR A CA 1
ATOM 1740 C C . TYR A 1 228 ? 5.039 16.688 3.092 1 96.75 228 TYR A C 1
ATOM 1742 O O . TYR A 1 228 ? 6.117 17.203 3.4 1 96.75 228 TYR A O 1
ATOM 1750 N N . SER A 1 229 ? 4.199 17.234 2.164 1 96.94 229 SER A N 1
ATOM 1751 C CA . SER A 1 229 ? 4.516 18.5 1.492 1 96.94 229 SER A CA 1
ATOM 1752 C C . SER A 1 229 ? 3.271 19.359 1.313 1 96.94 229 SER A C 1
ATOM 1754 O O . SER A 1 229 ? 2.35 18.984 0.586 1 96.94 229 SER A O 1
ATOM 1756 N N . ASN A 1 230 ? 3.229 20.516 1.992 1 95.62 230 ASN A N 1
ATOM 1757 C CA . ASN A 1 230 ? 2.213 21.516 1.716 1 95.62 230 ASN A CA 1
ATOM 1758 C C . ASN A 1 230 ? 2.391 22.125 0.328 1 95.62 230 ASN A C 1
ATOM 1760 O O . ASN A 1 230 ? 1.409 22.422 -0.359 1 95.62 230 ASN A O 1
ATOM 1764 N N . GLY A 1 231 ? 3.682 22.297 -0.044 1 95.44 231 GLY A N 1
ATOM 1765 C CA . GLY A 1 231 ? 3.975 22.844 -1.363 1 95.44 231 GLY A CA 1
ATOM 1766 C C . GLY A 1 231 ? 3.361 22.031 -2.488 1 95.44 231 GLY A C 1
ATOM 1767 O O . GLY A 1 231 ? 2.902 22.594 -3.486 1 95.44 231 GLY A O 1
ATOM 1768 N N . ALA A 1 232 ? 3.295 20.734 -2.33 1 98 232 ALA A N 1
ATOM 1769 C CA . ALA A 1 232 ? 2.697 19.844 -3.328 1 98 232 ALA A CA 1
ATOM 1770 C C . ALA A 1 232 ? 1.234 20.203 -3.572 1 98 232 ALA A C 1
ATOM 1772 O O . ALA A 1 232 ? 0.772 20.203 -4.715 1 98 232 ALA A O 1
ATOM 1773 N N . TYR A 1 233 ? 0.544 20.609 -2.572 1 97.81 233 TYR A N 1
ATOM 1774 C CA . TYR A 1 233 ? -0.892 20.828 -2.695 1 97.81 233 TYR A CA 1
ATOM 1775 C C . TYR A 1 233 ? -1.188 22.25 -3.156 1 97.81 233 TYR A C 1
ATOM 1777 O O . TYR A 1 233 ? -2.213 22.5 -3.795 1 97.81 233 TYR A O 1
ATOM 1785 N N . ARG A 1 234 ? -0.326 23.172 -2.828 1 96.5 234 ARG A N 1
ATOM 1786 C CA . ARG A 1 234 ? -0.445 24.469 -3.482 1 96.5 234 ARG A CA 1
ATOM 1787 C C . ARG A 1 234 ? -0.264 24.328 -4.992 1 96.5 234 ARG A C 1
ATOM 1789 O O . ARG A 1 234 ? -1.023 24.922 -5.766 1 96.5 234 ARG A O 1
ATOM 1796 N N . ILE A 1 235 ? 0.757 23.578 -5.391 1 97.88 235 ILE A N 1
ATOM 1797 C CA . ILE A 1 235 ? 1.015 23.344 -6.809 1 97.88 235 ILE A CA 1
ATOM 1798 C C . ILE A 1 235 ? -0.164 22.594 -7.434 1 97.88 235 ILE A C 1
ATOM 1800 O O . ILE A 1 235 ? -0.582 22.922 -8.547 1 97.88 235 ILE A O 1
ATOM 1804 N N . LEU A 1 236 ? -0.771 21.594 -6.742 1 98.5 236 LEU A N 1
ATOM 1805 C CA . LEU A 1 236 ? -1.934 20.875 -7.242 1 98.5 236 LEU A CA 1
ATOM 1806 C C . LEU A 1 236 ? -3.098 21.828 -7.496 1 98.5 236 LEU A C 1
ATOM 1808 O O . LEU A 1 236 ? -3.867 21.625 -8.445 1 98.5 236 LEU A O 1
ATOM 1812 N N . ALA A 1 237 ? -3.25 22.828 -6.602 1 98.44 237 ALA A N 1
ATOM 1813 C CA . ALA A 1 237 ? -4.293 23.828 -6.832 1 98.44 237 ALA A CA 1
ATOM 1814 C C . ALA A 1 237 ? -4.09 24.531 -8.164 1 98.44 237 ALA A C 1
ATOM 1816 O O . ALA A 1 237 ? -5.051 24.766 -8.898 1 98.44 237 ALA A O 1
ATOM 1817 N N . TYR A 1 238 ? -2.816 24.891 -8.477 1 98.5 238 TYR A N 1
ATOM 1818 C CA . TYR A 1 238 ? -2.516 25.547 -9.75 1 98.5 238 TYR A CA 1
ATOM 1819 C C . TYR A 1 238 ? -2.762 24.609 -10.922 1 98.5 238 TYR A C 1
ATOM 1821 O O . TYR A 1 238 ? -3.186 25.031 -11.992 1 98.5 238 TYR A O 1
ATOM 1829 N N . VAL A 1 239 ? -2.455 23.281 -10.711 1 98.62 239 VAL A N 1
ATOM 1830 C CA . VAL A 1 239 ? -2.76 22.297 -11.742 1 98.62 239 VAL A CA 1
ATOM 1831 C C . VAL A 1 239 ? -4.266 22.25 -11.992 1 98.62 239 VAL A C 1
ATOM 1833 O O . VAL A 1 239 ? -4.707 22.25 -13.148 1 98.62 239 VAL A O 1
ATOM 1836 N N . LEU A 1 240 ? -5.078 22.219 -10.93 1 98.69 240 LEU A N 1
ATOM 1837 C CA . LEU A 1 240 ? -6.531 22.219 -11.047 1 98.69 240 LEU A CA 1
ATOM 1838 C C . LEU A 1 240 ? -7.016 23.453 -11.797 1 98.69 240 LEU A C 1
ATOM 1840 O O . LEU A 1 240 ? -7.898 23.359 -12.656 1 98.69 240 LEU A O 1
ATOM 1844 N N . GLU A 1 241 ? -6.434 24.625 -11.508 1 98.62 241 GLU A N 1
ATOM 1845 C CA . GLU A 1 241 ? -6.797 25.859 -12.195 1 98.62 241 GLU A CA 1
ATOM 1846 C C . GLU A 1 241 ? -6.449 25.797 -13.68 1 98.62 241 GLU A C 1
ATOM 1848 O O . GLU A 1 241 ? -7.223 26.266 -14.523 1 98.62 241 GLU A O 1
ATOM 1853 N N . ALA A 1 242 ? -5.309 25.203 -13.969 1 98.25 242 ALA A N 1
ATOM 1854 C CA . ALA A 1 242 ? -4.883 25.062 -15.359 1 98.25 242 ALA A CA 1
ATOM 1855 C C . ALA A 1 242 ? -5.832 24.156 -16.141 1 98.25 242 ALA A C 1
ATOM 1857 O O . ALA A 1 242 ? -6.133 24.406 -17.297 1 98.25 242 ALA A O 1
ATOM 1858 N N . ILE A 1 243 ? -6.309 23.094 -15.484 1 97.5 243 ILE A N 1
ATOM 1859 C CA . ILE A 1 243 ? -7.168 22.094 -16.109 1 97.5 243 ILE A CA 1
ATOM 1860 C C . ILE A 1 243 ? -8.562 22.688 -16.328 1 97.5 243 ILE A C 1
ATOM 1862 O O . ILE A 1 243 ? -9.188 22.453 -17.359 1 97.5 243 ILE A O 1
ATOM 1866 N N . THR A 1 244 ? -9.07 23.5 -15.406 1 98.12 244 THR A N 1
ATOM 1867 C CA . THR A 1 244 ? -10.477 23.875 -15.406 1 98.12 244 THR A CA 1
ATOM 1868 C C . THR A 1 244 ? -10.648 25.297 -15.953 1 98.12 244 THR A C 1
ATOM 1870 O O . THR A 1 244 ? -11.75 25.672 -16.359 1 98.12 244 THR A O 1
ATOM 1873 N N . GLY A 1 245 ? -9.594 26.156 -15.867 1 98.19 245 GLY A N 1
ATOM 1874 C CA . GLY A 1 245 ? -9.703 27.562 -16.203 1 98.19 245 GLY A CA 1
ATOM 1875 C C . GLY A 1 245 ? -10.398 28.391 -15.133 1 98.19 245 GLY A C 1
ATOM 1876 O O . GLY A 1 245 ? -10.75 29.547 -15.367 1 98.19 245 GLY A O 1
ATOM 1877 N N . ARG A 1 246 ? -10.633 27.812 -14 1 98.38 246 ARG A N 1
ATOM 1878 C CA . ARG A 1 246 ? -11.289 28.453 -12.867 1 98.38 246 ARG A CA 1
ATOM 1879 C C . ARG A 1 246 ? -10.375 28.5 -11.648 1 98.38 246 ARG A C 1
ATOM 1881 O O . ARG A 1 246 ? -9.398 27.734 -11.578 1 98.38 246 ARG A O 1
ATOM 1888 N N . SER A 1 247 ? -10.648 29.406 -10.68 1 98.25 247 SER A N 1
ATOM 1889 C CA . SER A 1 247 ? -9.859 29.422 -9.453 1 98.25 247 SER A CA 1
ATOM 1890 C C . SER A 1 247 ? -10.141 28.203 -8.594 1 98.25 247 SER A C 1
ATOM 1892 O O . SER A 1 247 ? -11.219 27.609 -8.695 1 98.25 247 SER A O 1
ATOM 1894 N N . TYR A 1 248 ? -9.203 27.875 -7.797 1 98.19 248 TYR A N 1
ATOM 1895 C CA . TYR A 1 248 ? -9.359 26.75 -6.875 1 98.19 248 TYR A CA 1
ATOM 1896 C C . TYR A 1 248 ? -10.617 26.922 -6.023 1 98.19 248 TYR A C 1
ATOM 1898 O O . TYR A 1 248 ? -11.414 25.984 -5.898 1 98.19 248 TYR A O 1
ATOM 1906 N N . GLU A 1 249 ? -10.789 28.031 -5.445 1 98 249 GLU A N 1
ATOM 1907 C CA . GLU A 1 249 ? -11.906 28.281 -4.535 1 98 249 GLU A CA 1
ATOM 1908 C C . GLU A 1 249 ? -13.242 28.125 -5.246 1 98 249 GLU A C 1
ATOM 1910 O O . GLU A 1 249 ? -14.188 27.562 -4.688 1 98 249 GLU A O 1
ATOM 1915 N N . GLU A 1 250 ? -13.289 28.609 -6.457 1 98.25 250 GLU A N 1
ATOM 1916 C CA . GLU A 1 250 ? -14.516 28.484 -7.23 1 98.25 250 GLU A CA 1
ATOM 1917 C C . GLU A 1 250 ? -14.852 27.016 -7.488 1 98.25 250 GLU A C 1
ATOM 1919 O O . GLU A 1 250 ? -16 26.594 -7.352 1 98.25 250 GLU A O 1
ATOM 1924 N N . VAL A 1 251 ? -13.844 26.25 -7.848 1 98.69 251 VAL A N 1
ATOM 1925 C CA . VAL A 1 251 ? -14.047 24.844 -8.18 1 98.69 251 VAL A CA 1
ATOM 1926 C C . VAL A 1 251 ? -14.531 24.078 -6.941 1 98.69 251 VAL A C 1
ATOM 1928 O O . VAL A 1 251 ? -15.539 23.359 -7 1 98.69 251 VAL A O 1
ATOM 1931 N N . VAL A 1 252 ? -13.922 24.234 -5.805 1 98.75 252 VAL A N 1
ATOM 1932 C CA . VAL A 1 252 ? -14.25 23.5 -4.59 1 98.75 252 VAL A CA 1
ATOM 1933 C C . VAL A 1 252 ? -15.617 23.953 -4.074 1 98.75 252 VAL A C 1
ATOM 1935 O O . VAL A 1 252 ? -16.438 23.125 -3.676 1 98.75 252 VAL A O 1
ATOM 1938 N N . ASN A 1 253 ? -15.852 25.234 -4.113 1 98.44 253 ASN A N 1
ATOM 1939 C CA . ASN A 1 253 ? -17.141 25.734 -3.645 1 98.44 253 ASN A CA 1
ATOM 1940 C C . ASN A 1 253 ? -18.281 25.219 -4.512 1 98.44 253 ASN A C 1
ATOM 1942 O O . ASN A 1 253 ? -19.25 24.656 -3.996 1 98.44 253 ASN A O 1
ATOM 1946 N N . ASP A 1 254 ? -18.172 25.359 -5.844 1 98.56 254 ASP A N 1
ATOM 1947 C CA . ASP A 1 254 ? -19.266 25.031 -6.758 1 98.56 254 ASP A CA 1
ATOM 1948 C C . ASP A 1 254 ? -19.438 23.516 -6.887 1 98.56 254 ASP A C 1
ATOM 1950 O O . ASP A 1 254 ? -20.562 23.016 -6.828 1 98.56 254 ASP A O 1
ATOM 1954 N N . GLU A 1 255 ? -18.328 22.859 -7.016 1 98.69 255 GLU A N 1
ATOM 1955 C CA . GLU A 1 255 ? -18.422 21.453 -7.41 1 98.69 255 GLU A CA 1
ATOM 1956 C C . GLU A 1 255 ? -18.562 20.547 -6.191 1 98.69 255 GLU A C 1
ATOM 1958 O O . GLU A 1 255 ? -19.031 19.422 -6.305 1 98.69 255 GLU A O 1
ATOM 1963 N N . ILE A 1 256 ? -18.156 21 -5.012 1 98.81 256 ILE A N 1
ATOM 1964 C CA . ILE A 1 256 ? -18.203 20.125 -3.844 1 98.81 256 ILE A CA 1
ATOM 1965 C C . ILE A 1 256 ? -19.141 20.734 -2.797 1 98.81 256 ILE A C 1
ATOM 1967 O O . ILE A 1 256 ? -20.234 20.203 -2.555 1 98.81 256 ILE A O 1
ATOM 1971 N N . PHE A 1 257 ? -18.906 21.922 -2.262 1 98.81 257 PHE A N 1
ATOM 1972 C CA . PHE A 1 257 ? -19.641 22.438 -1.117 1 98.81 257 PHE A CA 1
ATOM 1973 C C . PHE A 1 257 ? -21.094 22.719 -1.485 1 98.81 257 PHE A C 1
ATOM 1975 O O . PHE A 1 257 ? -22.016 22.234 -0.814 1 98.81 257 PHE A O 1
ATOM 1982 N N . GLU A 1 258 ? -21.297 23.438 -2.549 1 98.62 258 GLU A N 1
ATOM 1983 C CA . GLU A 1 258 ? -22.672 23.734 -2.957 1 98.62 258 GLU A CA 1
ATOM 1984 C C . GLU A 1 258 ? -23.391 22.484 -3.436 1 98.62 258 GLU A C 1
ATOM 1986 O O . GLU A 1 258 ? -24.547 22.25 -3.055 1 98.62 258 GLU A O 1
ATOM 1991 N N . THR A 1 259 ? -22.672 21.719 -4.219 1 98.69 259 THR A N 1
ATOM 1992 C CA . THR A 1 259 ? -23.281 20.516 -4.805 1 98.69 259 THR A CA 1
ATOM 1993 C C . THR A 1 259 ? -23.703 19.531 -3.713 1 98.69 259 THR A C 1
ATOM 1995 O O . THR A 1 259 ? -24.734 18.891 -3.814 1 98.69 259 THR A O 1
ATOM 1998 N N . LEU A 1 260 ? -22.938 19.422 -2.639 1 98.56 260 LEU A N 1
ATOM 1999 C CA . LEU A 1 260 ? -23.234 18.484 -1.563 1 98.56 260 LEU A CA 1
ATOM 2000 C C . LEU A 1 260 ? -23.984 19.172 -0.428 1 98.56 260 LEU A C 1
ATOM 2002 O O . LEU A 1 260 ? -24.188 18.562 0.632 1 98.56 260 LEU A O 1
ATOM 2006 N N . ALA A 1 261 ? -24.297 20.406 -0.593 1 98.31 261 ALA A N 1
ATOM 2007 C CA . ALA A 1 261 ? -25.016 21.203 0.4 1 98.31 261 ALA A CA 1
ATOM 2008 C C . ALA A 1 261 ? -24.234 21.297 1.706 1 98.31 261 ALA A C 1
ATOM 2010 O O . ALA A 1 261 ? -24.797 21.156 2.791 1 98.31 261 ALA A O 1
ATOM 2011 N N . MET A 1 262 ? -22.969 21.375 1.583 1 98.62 262 MET A N 1
ATOM 2012 C CA . MET A 1 262 ? -22.094 21.625 2.727 1 98.62 262 MET A CA 1
ATOM 2013 C C . MET A 1 262 ? -22.078 23.109 3.08 1 98.62 262 MET A C 1
ATOM 2015 O O . MET A 1 262 ? -21.078 23.781 2.869 1 98.62 262 MET A O 1
ATOM 2019 N N . LYS A 1 263 ? -23.047 23.547 3.807 1 97.75 263 LYS A N 1
ATOM 2020 C CA . LYS A 1 263 ? -23.359 24.953 3.994 1 97.75 263 LYS A CA 1
ATOM 2021 C C . LYS A 1 263 ? -22.422 25.609 5.004 1 97.75 263 LYS A C 1
ATOM 2023 O O . LYS A 1 263 ? -22.359 26.828 5.109 1 97.75 263 LYS A O 1
ATOM 2028 N N . HIS A 1 264 ? -21.703 24.844 5.711 1 98.38 264 HIS A N 1
ATOM 2029 C CA . HIS A 1 264 ? -20.797 25.359 6.734 1 98.38 264 HIS A CA 1
ATOM 2030 C C . HIS A 1 264 ? -19.344 25.109 6.352 1 98.38 264 HIS A C 1
ATOM 2032 O O . HIS A 1 264 ? -18.484 24.984 7.227 1 98.38 264 HIS A O 1
ATOM 2038 N N . SER A 1 265 ? -19.078 24.891 5.07 1 98.69 265 SER A N 1
ATOM 2039 C CA . SER A 1 265 ? -17.734 24.734 4.523 1 98.69 265 SER A CA 1
ATOM 2040 C C . SER A 1 265 ? -17.391 25.859 3.549 1 98.69 265 SER A C 1
ATOM 2042 O O . SER A 1 265 ? -18.234 26.266 2.746 1 98.69 265 SER A O 1
ATOM 2044 N N . SER A 1 266 ? -16.203 26.422 3.701 1 97.81 266 SER A N 1
ATOM 2045 C CA . SER A 1 266 ? -15.82 27.562 2.869 1 97.81 266 SER A CA 1
ATOM 2046 C C . SER A 1 266 ? -14.312 27.797 2.898 1 97.81 266 SER A C 1
ATOM 2048 O O . SER A 1 266 ? -13.602 27.203 3.719 1 97.81 266 SER A O 1
ATOM 2050 N N . ALA A 1 267 ? -13.883 28.625 1.971 1 96.75 267 ALA A N 1
ATOM 2051 C CA . ALA A 1 267 ? -12.484 29.016 1.913 1 96.75 267 ALA A CA 1
ATOM 2052 C C . ALA A 1 267 ? -12.211 30.219 2.812 1 96.75 267 ALA A C 1
ATOM 2054 O O . ALA A 1 267 ? -11.062 30.516 3.139 1 96.75 267 ALA A O 1
ATOM 2055 N N . LEU A 1 268 ? -13.297 30.906 3.209 1 94.44 268 LEU A N 1
ATOM 2056 C CA . LEU A 1 268 ? -13.203 32.062 4.094 1 94.44 268 LEU A CA 1
ATOM 2057 C C . LEU A 1 268 ? -14.109 31.906 5.305 1 94.44 268 LEU A C 1
ATOM 2059 O O . LEU A 1 268 ? -15.156 31.25 5.219 1 94.44 268 LEU A O 1
ATOM 2063 N N . PRO A 1 269 ? -13.648 32.469 6.414 1 94.56 269 PRO A N 1
ATOM 2064 C CA . PRO A 1 269 ? -14.562 32.438 7.555 1 94.56 269 PRO A CA 1
ATOM 2065 C C . PRO A 1 269 ? -15.938 33.031 7.227 1 94.56 269 PRO A C 1
ATOM 2067 O O . PRO A 1 269 ? -16.031 34.031 6.496 1 94.56 269 PRO A O 1
ATOM 2070 N N . PRO A 1 270 ? -16.938 32.375 7.766 1 93.94 270 PRO A N 1
ATOM 2071 C CA . PRO A 1 270 ? -18.281 32.906 7.5 1 93.94 270 PRO A CA 1
ATOM 2072 C C . PRO A 1 270 ? -18.484 34.312 8.039 1 93.94 270 PRO A C 1
ATOM 2074 O O . PRO A 1 270 ? -17.891 34.688 9.055 1 93.94 270 PRO A O 1
ATOM 2077 N N . ILE A 1 271 ? -19.375 34.969 7.371 1 90.38 271 ILE A N 1
ATOM 2078 C CA . ILE A 1 271 ? -19.703 36.312 7.777 1 90.38 271 ILE A CA 1
ATOM 2079 C C . ILE A 1 271 ? -20.656 36.281 8.977 1 90.38 271 ILE A C 1
ATOM 2081 O O . ILE A 1 271 ? -21.578 35.469 9.023 1 90.38 271 ILE A O 1
ATOM 2085 N N . GLY A 1 272 ? -20.406 37.156 9.898 1 88.62 272 GLY A N 1
ATOM 2086 C CA . GLY A 1 272 ? -21.297 37.25 11.031 1 88.62 272 GLY A CA 1
ATOM 2087 C C . GLY A 1 272 ? -20.766 36.594 12.289 1 88.62 272 GLY A C 1
ATOM 2088 O O . GLY A 1 272 ? -19.75 35.906 12.234 1 88.62 272 GLY A O 1
ATOM 2089 N N . LYS A 1 273 ? -21.469 36.875 13.367 1 92.12 273 LYS A N 1
ATOM 2090 C CA . LYS A 1 273 ? -21.047 36.344 14.664 1 92.12 273 LYS A CA 1
ATOM 2091 C C . LYS A 1 273 ? -21.766 35.031 15 1 92.12 273 LYS A C 1
ATOM 2093 O O . LYS A 1 273 ? -22.828 34.75 14.438 1 92.12 273 LYS A O 1
ATOM 2098 N N . GLY A 1 274 ? -21.094 34.25 15.727 1 95.62 274 GLY A N 1
ATOM 2099 C CA . GLY A 1 274 ? -21.75 33.094 16.328 1 95.62 274 GLY A CA 1
ATOM 2100 C C . GLY A 1 274 ? -21.672 31.844 15.453 1 95.62 274 GLY A C 1
ATOM 2101 O O . GLY A 1 274 ? -22.281 30.812 15.766 1 95.62 274 GLY A O 1
ATOM 2102 N N . LYS A 1 275 ? -20.875 31.891 14.414 1 96.25 275 LYS A N 1
ATOM 2103 C CA . LYS A 1 275 ? -20.875 30.781 13.469 1 96.25 275 LYS A CA 1
ATOM 2104 C C . LYS A 1 275 ? -19.641 29.891 13.656 1 96.25 275 LYS A C 1
ATOM 2106 O O . LYS A 1 275 ? -19.641 28.719 13.266 1 96.25 275 LYS A O 1
ATOM 2111 N N . GLY A 1 276 ? -18.625 30.5 14.172 1 97.75 276 GLY A N 1
ATOM 2112 C CA . GLY A 1 276 ? -17.375 29.781 14.305 1 97.75 276 GLY A CA 1
ATOM 2113 C C . GLY A 1 276 ? -16.938 29.578 15.742 1 97.75 276 GLY A C 1
ATOM 2114 O O . GLY A 1 276 ? -17.5 30.203 16.656 1 97.75 276 GLY A O 1
ATOM 2115 N N . VAL A 1 277 ? -16.109 28.625 15.953 1 98.12 277 VAL A N 1
ATOM 2116 C CA . VAL A 1 277 ? -15.43 28.469 17.234 1 98.12 277 VAL A CA 1
ATOM 2117 C C . VAL A 1 277 ? -14.133 29.266 17.234 1 98.12 277 VAL A C 1
ATOM 2119 O O . VAL A 1 277 ? -13.203 28.969 16.5 1 98.12 277 VAL A O 1
ATOM 2122 N N . ILE A 1 278 ? -14.039 30.297 18.109 1 97.75 278 ILE A N 1
ATOM 2123 C CA . ILE A 1 278 ? -12.852 31.125 18.203 1 97.75 278 ILE A CA 1
ATOM 2124 C C . ILE A 1 278 ? -12.305 31.094 19.625 1 97.75 278 ILE A C 1
ATOM 2126 O O . ILE A 1 278 ? -12.836 31.766 20.516 1 97.75 278 ILE A O 1
ATOM 2130 N N . PRO A 1 279 ? -11.297 30.297 19.797 1 96.38 279 PRO A N 1
ATOM 2131 C CA . PRO A 1 279 ? -10.672 30.297 21.125 1 96.38 279 PRO A CA 1
ATOM 2132 C C . PRO A 1 279 ? -10.141 31.672 21.531 1 96.38 279 PRO A C 1
ATOM 2134 O O . PRO A 1 279 ? -10.031 32.562 20.688 1 96.38 279 PRO A O 1
ATOM 2137 N N . ASP A 1 280 ? -9.789 31.75 22.828 1 92.25 280 ASP A N 1
ATOM 2138 C CA . ASP A 1 280 ? -9.18 32.969 23.328 1 92.25 280 ASP A CA 1
ATOM 2139 C C . ASP A 1 280 ? -7.777 33.156 22.75 1 92.25 280 ASP A C 1
ATOM 2141 O O . ASP A 1 280 ? -7.133 32.188 22.344 1 92.25 280 ASP A O 1
ATOM 2145 N N . GLY A 1 281 ? -7.414 34.406 22.578 1 85.31 281 GLY A N 1
ATOM 2146 C CA . GLY A 1 281 ? -6.098 34.719 22.047 1 85.31 281 GLY A CA 1
ATOM 2147 C C . GLY A 1 281 ? -6.055 34.719 20.531 1 85.31 281 GLY A C 1
ATOM 2148 O O . GLY A 1 281 ? -7.098 34.781 19.875 1 85.31 281 GLY A O 1
ATOM 2149 N N . ASP A 1 282 ? -4.883 34.812 19.969 1 80.25 282 ASP A N 1
ATOM 2150 C CA . ASP A 1 282 ? -4.703 34.719 18.531 1 80.25 282 ASP A CA 1
ATOM 2151 C C . ASP A 1 282 ? -4.793 33.25 18.062 1 80.25 282 ASP A C 1
ATOM 2153 O O . ASP A 1 282 ? -3.787 32.531 18.047 1 80.25 282 ASP A O 1
ATOM 2157 N N . ALA A 1 283 ? -5.977 32.938 17.625 1 83.88 283 ALA A N 1
ATOM 2158 C CA . ALA A 1 283 ? -6.27 31.562 17.25 1 83.88 283 ALA A CA 1
ATOM 2159 C C . ALA A 1 283 ? -6.051 31.328 15.758 1 83.88 283 ALA A C 1
ATOM 2161 O O . ALA A 1 283 ? -6.027 30.188 15.297 1 83.88 283 ALA A O 1
ATOM 2162 N N . GLY A 1 284 ? -5.844 32.312 14.984 1 86.88 284 GLY A N 1
ATOM 2163 C CA . GLY A 1 284 ? -5.668 32.219 13.539 1 86.88 284 GLY A CA 1
ATOM 2164 C C . GLY A 1 284 ? -6.98 32.125 12.781 1 86.88 284 GLY A C 1
ATOM 2165 O O . GLY A 1 284 ? -7.016 31.688 11.641 1 86.88 284 GLY A O 1
ATOM 2166 N N . TRP A 1 285 ? -8.117 32.562 13.414 1 92 285 TRP A N 1
ATOM 2167 C CA . TRP A 1 285 ? -9.445 32.438 12.82 1 92 285 TRP A CA 1
ATOM 2168 C C . TRP A 1 285 ? -9.547 33.281 11.547 1 92 285 TRP A C 1
ATOM 2170 O O . TRP A 1 285 ? -10.047 32.812 10.523 1 92 285 TRP A O 1
ATOM 2180 N N . ASN A 1 286 ? -8.961 34.438 11.594 1 88.94 286 ASN A N 1
ATOM 2181 C CA . ASN A 1 286 ? -9.133 35.375 10.484 1 88.94 286 ASN A CA 1
ATOM 2182 C C . ASN A 1 286 ? -7.902 35.406 9.578 1 88.94 286 ASN A C 1
ATOM 2184 O O . ASN A 1 286 ? -7.785 36.25 8.695 1 88.94 286 ASN A O 1
ATOM 2188 N N . ARG A 1 287 ? -7.043 34.469 9.805 1 87.88 287 ARG A N 1
ATOM 2189 C CA . ARG A 1 287 ? -5.82 34.438 9.016 1 87.88 287 ARG A CA 1
ATOM 2190 C C . ARG A 1 287 ? -6.129 34.188 7.543 1 87.88 287 ARG A C 1
ATOM 2192 O O . ARG A 1 287 ? -6.938 33.312 7.215 1 87.88 287 ARG A O 1
ATOM 2199 N N . ALA A 1 288 ? -5.477 35 6.723 1 87.19 288 ALA A N 1
ATOM 2200 C CA . ALA A 1 288 ? -5.582 34.781 5.281 1 87.19 288 ALA A CA 1
ATOM 2201 C C . ALA A 1 288 ? -4.586 33.719 4.805 1 87.19 288 ALA A C 1
ATOM 2203 O O . ALA A 1 288 ? -3.412 33.75 5.188 1 87.19 288 ALA A O 1
ATOM 2204 N N . TYR A 1 289 ? -5.039 32.844 3.977 1 90.31 289 TYR A N 1
ATOM 2205 C CA . TYR A 1 289 ? -4.16 31.766 3.539 1 90.31 289 TYR A CA 1
ATOM 2206 C C . TYR A 1 289 ? -3.824 31.906 2.059 1 90.31 289 TYR A C 1
ATOM 2208 O O . TYR A 1 289 ? -2.926 31.234 1.554 1 90.31 289 TYR A O 1
ATOM 2216 N N . GLY A 1 290 ? -4.461 32.844 1.344 1 91.56 290 GLY A N 1
ATOM 2217 C CA . GLY A 1 290 ? -4.191 33 -0.078 1 91.56 290 GLY A CA 1
ATOM 2218 C C . GLY A 1 290 ? -4.25 31.672 -0.831 1 91.56 290 GLY A C 1
ATOM 2219 O O . GLY A 1 290 ? -5.215 30.922 -0.698 1 91.56 290 GLY A O 1
ATOM 2220 N N . ASP A 1 291 ? -3.174 31.422 -1.591 1 92.81 291 ASP A N 1
ATOM 2221 C CA . ASP A 1 291 ? -3.162 30.219 -2.418 1 92.81 291 ASP A CA 1
ATOM 2222 C C . ASP A 1 291 ? -2.895 28.984 -1.573 1 92.81 291 ASP A C 1
ATOM 2224 O O . ASP A 1 291 ? -3.02 27.859 -2.061 1 92.81 291 ASP A O 1
ATOM 2228 N N . GLU A 1 292 ? -2.633 29.172 -0.276 1 93.19 292 GLU A N 1
ATOM 2229 C CA . GLU A 1 292 ? -2.408 28.047 0.624 1 93.19 292 GLU A CA 1
ATOM 2230 C C . GLU A 1 292 ? -3.729 27.453 1.107 1 93.19 292 GLU A C 1
ATOM 2232 O O . GLU A 1 292 ? -3.74 26.438 1.802 1 93.19 292 GLU A O 1
ATOM 2237 N N . VAL A 1 293 ? -4.84 28.031 0.702 1 96.12 293 VAL A N 1
ATOM 2238 C CA . VAL A 1 293 ? -6.152 27.516 1.071 1 96.12 293 VAL A CA 1
ATOM 2239 C C . VAL A 1 293 ? -6.27 26.047 0.663 1 96.12 293 VAL A C 1
ATOM 2241 O O . VAL A 1 293 ? -6.805 25.219 1.411 1 96.12 293 VAL A O 1
ATOM 2244 N N . ALA A 1 294 ? -5.637 25.672 -0.434 1 97.5 294 ALA A N 1
ATOM 2245 C CA . ALA A 1 294 ? -5.754 24.328 -0.991 1 97.5 294 ALA A CA 1
ATOM 2246 C C . ALA A 1 294 ? -5.008 23.312 -0.131 1 97.5 294 ALA A C 1
ATOM 2248 O O . ALA A 1 294 ? -5.285 22.109 -0.198 1 97.5 294 ALA A O 1
ATOM 2249 N N . THR A 1 295 ? -4.094 23.766 0.658 1 95.81 295 THR A N 1
ATOM 2250 C CA . THR A 1 295 ? -3.322 22.844 1.479 1 95.81 295 THR A CA 1
ATOM 2251 C C . THR A 1 295 ? -3.814 22.859 2.924 1 95.81 295 THR A C 1
ATOM 2253 O O . THR A 1 295 ? -3.621 21.891 3.664 1 95.81 295 THR A O 1
ATOM 2256 N N . GLY A 1 296 ? -4.449 24.047 3.334 1 95.75 296 GLY A N 1
ATOM 2257 C CA . GLY A 1 296 ? -4.754 24.016 4.754 1 95.75 296 GLY A CA 1
ATOM 2258 C C . GLY A 1 296 ? -5.707 25.109 5.184 1 95.75 296 GLY A C 1
ATOM 2259 O O . GLY A 1 296 ? -5.895 25.344 6.379 1 95.75 296 GLY A O 1
ATOM 2260 N N . GLY A 1 297 ? -6.391 25.812 4.262 1 95.56 297 GLY A N 1
ATOM 2261 C CA . GLY A 1 297 ? -7.066 27.047 4.664 1 95.56 297 GLY A CA 1
ATOM 2262 C C . GLY A 1 297 ? -8.578 26.906 4.695 1 95.56 297 GLY A C 1
ATOM 2263 O O . GLY A 1 297 ? -9.289 27.875 4.977 1 95.56 297 GLY A O 1
ATOM 2264 N N . LEU A 1 298 ? -9.086 25.703 4.418 1 98.31 298 LEU A N 1
ATOM 2265 C CA . LEU A 1 298 ? -10.539 25.547 4.383 1 98.31 298 LEU A CA 1
ATOM 2266 C C . LEU A 1 298 ? -11.109 25.469 5.797 1 98.31 298 LEU A C 1
ATOM 2268 O O . LEU A 1 298 ? -10.383 25.172 6.746 1 98.31 298 LEU A O 1
ATOM 2272 N N . LEU A 1 299 ? -12.359 25.844 5.914 1 98.56 299 LEU A N 1
ATOM 2273 C CA . LEU A 1 299 ? -13.164 25.734 7.129 1 98.56 299 LEU A CA 1
ATOM 2274 C C . LEU A 1 299 ? -14.336 24.781 6.922 1 98.56 299 LEU A C 1
ATOM 2276 O O . LEU A 1 299 ? -14.828 24.641 5.801 1 98.56 299 LEU A O 1
ATOM 2280 N N . SER A 1 300 ? -14.75 24.141 7.969 1 98.88 300 SER A N 1
ATOM 2281 C CA . SER A 1 300 ? -15.867 23.219 7.867 1 98.88 300 SER A CA 1
ATOM 2282 C C . SER A 1 300 ? -16.453 22.891 9.242 1 98.88 300 SER A C 1
ATOM 2284 O O . SER A 1 300 ? -16.094 23.531 10.234 1 98.88 300 SER A O 1
ATOM 2286 N N . SER A 1 301 ? -17.469 22.062 9.281 1 98.88 301 SER A N 1
ATOM 2287 C CA . SER A 1 301 ? -18.109 21.547 10.484 1 98.88 301 SER A CA 1
ATOM 2288 C C . SER A 1 301 ? -18.156 20.031 10.484 1 98.88 301 SER A C 1
ATOM 2290 O O . SER A 1 301 ? -17.922 19.391 9.453 1 98.88 301 SER A O 1
ATOM 2292 N N . THR A 1 302 ? -18.312 19.453 11.664 1 98.81 302 THR A N 1
ATOM 2293 C CA . THR A 1 302 ? -18.375 18 11.719 1 98.81 302 THR A CA 1
ATOM 2294 C C . THR A 1 302 ? -19.547 17.469 10.898 1 98.81 302 THR A C 1
ATOM 2296 O O . THR A 1 302 ? -19.438 16.453 10.227 1 98.81 302 THR A O 1
ATOM 2299 N N . LYS A 1 303 ? -20.672 18.203 10.898 1 98.44 303 LYS A N 1
ATOM 2300 C CA . LYS A 1 303 ? -21.844 17.797 10.117 1 98.44 303 LYS A CA 1
ATOM 2301 C C . LYS A 1 303 ? -21.516 17.766 8.625 1 98.44 303 LYS A C 1
ATOM 2303 O O . LYS A 1 303 ? -21.875 16.812 7.926 1 98.44 303 LYS A O 1
ATOM 2308 N N . ASP A 1 304 ? -20.875 18.797 8.117 1 98.81 304 ASP A N 1
ATOM 2309 C CA . ASP A 1 304 ? -20.516 18.859 6.707 1 98.81 304 ASP A CA 1
ATOM 2310 C C . ASP A 1 304 ? -19.516 17.766 6.352 1 98.81 304 ASP A C 1
ATOM 2312 O O . ASP A 1 304 ? -19.594 17.156 5.277 1 98.81 304 ASP A O 1
ATOM 2316 N N . LEU A 1 305 ? -18.531 17.516 7.223 1 98.88 305 LEU A N 1
ATOM 2317 C CA . LEU A 1 305 ? -17.5 16.547 6.926 1 98.88 305 LEU A CA 1
ATOM 2318 C C . LEU A 1 305 ? -18.062 15.133 6.867 1 98.88 305 LEU A C 1
ATOM 2320 O O . LEU A 1 305 ? -17.672 14.328 6.027 1 98.88 305 LEU A O 1
ATOM 2324 N N . VAL A 1 306 ? -19.031 14.766 7.754 1 98.44 306 VAL A N 1
ATOM 2325 C CA . VAL A 1 306 ? -19.625 13.445 7.676 1 98.44 306 VAL A CA 1
ATOM 2326 C C . VAL A 1 306 ? -20.531 13.359 6.445 1 98.44 306 VAL A C 1
ATOM 2328 O O . VAL A 1 306 ? -20.641 12.297 5.824 1 98.44 306 VAL A O 1
ATOM 2331 N N . LYS A 1 307 ? -21.141 14.492 6.043 1 97.81 307 LYS A N 1
ATOM 2332 C CA . LYS A 1 307 ? -21.891 14.531 4.789 1 97.81 307 LYS A CA 1
ATOM 2333 C C . LYS A 1 307 ? -21 14.219 3.6 1 97.81 307 LYS A C 1
ATOM 2335 O O . LYS A 1 307 ? -21.391 13.484 2.693 1 97.81 307 LYS A O 1
ATOM 2340 N N . PHE A 1 308 ? -19.844 14.812 3.627 1 98.69 308 PHE A N 1
ATOM 2341 C CA . PHE A 1 308 ? -18.844 14.547 2.594 1 98.69 308 PHE A CA 1
ATOM 2342 C C . PHE A 1 308 ? -18.484 13.07 2.547 1 98.69 308 PHE A C 1
ATOM 2344 O O . PHE A 1 308 ? -18.469 12.461 1.472 1 98.69 308 PHE A O 1
ATOM 2351 N N . GLY A 1 309 ? -18.203 12.414 3.723 1 98.44 309 GLY A N 1
ATOM 2352 C CA . GLY A 1 309 ? -17.938 10.984 3.785 1 98.44 309 GLY A CA 1
ATOM 2353 C C . GLY A 1 309 ? -19.078 10.133 3.248 1 98.44 309 GLY A C 1
ATOM 2354 O O . GLY A 1 309 ? -18.844 9.172 2.51 1 98.44 309 GLY A O 1
ATOM 2355 N N . ARG A 1 310 ? -20.297 10.547 3.578 1 97.38 310 ARG A N 1
ATOM 2356 C CA . ARG A 1 310 ? -21.469 9.836 3.072 1 97.38 310 ARG A CA 1
ATOM 2357 C C . ARG A 1 310 ? -21.547 9.93 1.551 1 97.38 310 ARG A C 1
ATOM 2359 O O . ARG A 1 310 ? -21.891 8.953 0.883 1 97.38 310 ARG A O 1
ATOM 2366 N N . ALA A 1 311 ? -21.234 11.094 1.061 1 98.12 311 ALA A N 1
ATOM 2367 C CA . ALA A 1 311 ? -21.234 11.289 -0.388 1 98.12 311 ALA A CA 1
ATOM 2368 C C . ALA A 1 311 ? -20.219 10.375 -1.071 1 98.12 311 ALA A C 1
ATOM 2370 O O . ALA A 1 311 ? -20.484 9.836 -2.148 1 98.12 311 ALA A O 1
ATOM 2371 N N . ILE A 1 312 ? -19.062 10.203 -0.472 1 98.44 312 ILE A N 1
ATOM 2372 C CA . ILE A 1 312 ? -18.031 9.328 -1.014 1 98.44 312 ILE A CA 1
ATOM 2373 C C . ILE A 1 312 ? -18.531 7.883 -1.03 1 98.44 312 ILE A C 1
ATOM 2375 O O . ILE A 1 312 ? -18.453 7.207 -2.059 1 98.44 312 ILE A O 1
ATOM 2379 N N . PHE A 1 313 ? -19.141 7.395 0.064 1 97.75 313 PHE A N 1
ATOM 2380 C CA . PHE A 1 313 ? -19.609 6.012 0.176 1 97.75 313 PHE A CA 1
ATOM 2381 C C . PHE A 1 313 ? -20.797 5.758 -0.744 1 97.75 313 PHE A C 1
ATOM 2383 O O . PHE A 1 313 ? -20.984 4.641 -1.224 1 97.75 313 PHE A O 1
ATOM 2390 N N . SER A 1 314 ? -21.5 6.828 -1.062 1 96.69 314 SER A N 1
ATOM 2391 C CA . SER A 1 314 ? -22.688 6.688 -1.905 1 96.69 314 SER A CA 1
ATOM 2392 C C . SER A 1 314 ? -22.344 6.898 -3.377 1 96.69 314 SER A C 1
ATOM 2394 O O . SER A 1 314 ? -23.234 6.848 -4.238 1 96.69 314 SER A O 1
ATOM 2396 N N . ASN A 1 315 ? -21.078 7.172 -3.619 1 96.81 315 ASN A N 1
ATOM 2397 C CA . ASN A 1 315 ? -20.672 7.484 -4.984 1 96.81 315 ASN A CA 1
ATOM 2398 C C . ASN A 1 315 ? -21.531 8.57 -5.602 1 96.81 315 ASN A C 1
ATOM 2400 O O . ASN A 1 315 ? -22.016 8.43 -6.73 1 96.81 315 ASN A O 1
ATOM 2404 N N . LYS A 1 316 ? -21.75 9.609 -4.832 1 97.25 316 LYS A N 1
ATOM 2405 C CA . LYS A 1 316 ? -22.641 10.68 -5.266 1 97.25 316 LYS A CA 1
ATOM 2406 C C . LYS A 1 316 ? -22.062 11.43 -6.465 1 97.25 316 LYS A C 1
ATOM 2408 O O . LYS A 1 316 ? -22.812 11.859 -7.348 1 97.25 316 LYS A O 1
ATOM 2413 N N . GLN A 1 317 ? -20.75 11.602 -6.465 1 98 317 GLN A N 1
ATOM 2414 C CA . GLN A 1 317 ? -20.156 12.43 -7.504 1 98 317 GLN A CA 1
ATOM 2415 C C . GLN A 1 317 ? -19.125 11.656 -8.305 1 98 317 GLN A C 1
ATOM 2417 O O . GLN A 1 317 ? -18.859 11.969 -9.469 1 98 317 GLN A O 1
ATOM 2422 N N . LEU A 1 318 ? -18.5 10.664 -7.715 1 97.44 318 LEU A N 1
ATOM 2423 C CA . LEU A 1 318 ? -17.578 9.766 -8.398 1 97.44 318 LEU A CA 1
ATOM 2424 C C . LEU A 1 318 ? -18.219 8.406 -8.648 1 97.44 318 LEU A C 1
ATOM 2426 O O . LEU A 1 318 ? -19.031 7.945 -7.844 1 97.44 318 LEU A O 1
ATOM 2430 N N . SER A 1 319 ? -17.875 7.762 -9.766 1 95.31 319 SER A N 1
ATOM 2431 C CA . SER A 1 319 ? -18.328 6.395 -9.992 1 95.31 319 SER A CA 1
ATOM 2432 C C . SER A 1 319 ? -17.797 5.449 -8.922 1 95.31 319 SER A C 1
ATOM 2434 O O . SER A 1 319 ? -16.797 5.746 -8.273 1 95.31 319 SER A O 1
ATOM 2436 N N . PRO A 1 320 ? -18.484 4.309 -8.742 1 95.38 320 PRO A N 1
ATOM 2437 C CA . PRO A 1 320 ? -17.984 3.33 -7.773 1 95.38 320 PRO A CA 1
ATOM 2438 C C . PRO A 1 320 ? -16.531 2.922 -8.039 1 95.38 320 PRO A C 1
ATOM 2440 O O . PRO A 1 320 ? -15.734 2.838 -7.109 1 95.38 320 PRO A O 1
ATOM 2443 N N . MET A 1 321 ? -16.203 2.721 -9.289 1 95 321 MET A N 1
ATOM 2444 C CA . MET A 1 321 ? -14.844 2.307 -9.648 1 95 321 MET A CA 1
ATOM 2445 C C . MET A 1 321 ? -13.828 3.379 -9.266 1 95 321 MET A C 1
ATOM 2447 O O . MET A 1 321 ? -12.781 3.074 -8.703 1 95 321 MET A O 1
ATOM 2451 N N . GLU A 1 322 ? -14.125 4.637 -9.57 1 96.19 322 GLU A N 1
ATOM 2452 C CA . GLU A 1 322 ? -13.203 5.73 -9.281 1 96.19 322 GLU A CA 1
ATOM 2453 C C . GLU A 1 322 ? -13.016 5.902 -7.773 1 96.19 322 GLU A C 1
ATOM 2455 O O . GLU A 1 322 ? -11.906 6.199 -7.316 1 96.19 322 GLU A O 1
ATOM 2460 N N . THR A 1 323 ? -14.125 5.754 -7.027 1 97.69 323 THR A N 1
ATOM 2461 C CA . THR A 1 323 ? -14.023 5.836 -5.574 1 97.69 323 THR A CA 1
ATOM 2462 C C . THR A 1 323 ? -13.125 4.73 -5.027 1 97.69 323 THR A C 1
ATOM 2464 O O . THR A 1 323 ? -12.234 4.992 -4.219 1 97.69 323 THR A O 1
ATOM 2467 N N . LEU A 1 324 ? -13.352 3.498 -5.516 1 97.5 324 LEU A N 1
ATOM 2468 C CA . LEU A 1 324 ? -12.555 2.365 -5.066 1 97.5 324 LEU A CA 1
ATOM 2469 C C . LEU A 1 324 ? -11.086 2.545 -5.465 1 97.5 324 LEU A C 1
ATOM 2471 O O . LEU A 1 324 ? -10.188 2.256 -4.672 1 97.5 324 LEU A O 1
ATOM 2475 N N . ARG A 1 325 ? -10.82 3.049 -6.656 1 96.88 325 ARG A N 1
ATOM 2476 C CA . ARG A 1 325 ? -9.477 3.297 -7.148 1 96.88 325 ARG A CA 1
ATOM 2477 C C . ARG A 1 325 ? -8.758 4.34 -6.297 1 96.88 325 ARG A C 1
ATOM 2479 O O . ARG A 1 325 ? -7.551 4.25 -6.078 1 96.88 325 ARG A O 1
ATOM 2486 N N . TRP A 1 326 ? -9.516 5.316 -5.84 1 97.81 326 TRP A N 1
ATOM 2487 C CA . TRP A 1 326 ? -8.969 6.391 -5.02 1 97.81 326 TRP A CA 1
ATOM 2488 C C . TRP A 1 326 ? -8.625 5.887 -3.619 1 97.81 326 TRP A C 1
ATOM 2490 O O . TRP A 1 326 ? -7.621 6.297 -3.037 1 97.81 326 TRP A O 1
ATOM 2500 N N . MET A 1 327 ? -9.422 5.004 -3.072 1 98 327 MET A N 1
ATOM 2501 C CA . MET A 1 327 ? -9.273 4.516 -1.705 1 98 327 MET A CA 1
ATOM 2502 C C . MET A 1 327 ? -8.297 3.342 -1.651 1 98 327 MET A C 1
ATOM 2504 O O . MET A 1 327 ? -8.68 2.232 -1.276 1 98 327 MET A O 1
ATOM 2508 N N . LYS A 1 328 ? -7.027 3.586 -2 1 98.06 328 LYS A N 1
ATOM 2509 C CA . LYS A 1 328 ? -5.93 2.623 -2.072 1 98.06 328 LYS A CA 1
ATOM 2510 C C . LYS A 1 328 ? -4.637 3.223 -1.533 1 98.06 328 LYS A C 1
ATOM 2512 O O . LYS A 1 328 ? -4.461 4.441 -1.535 1 98.06 328 LYS A O 1
ATOM 2517 N N . PRO A 1 329 ? -3.703 2.361 -1.061 1 98.5 329 PRO A N 1
ATOM 2518 C CA . PRO A 1 329 ? -2.371 2.863 -0.716 1 98.5 329 PRO A CA 1
ATOM 2519 C C . PRO A 1 329 ? -1.521 3.176 -1.946 1 98.5 329 PRO A C 1
ATOM 2521 O O . PRO A 1 329 ? -1.644 2.504 -2.973 1 98.5 329 PRO A O 1
ATOM 2524 N N . ASN A 1 330 ? -0.723 4.227 -1.81 1 98.25 330 ASN A N 1
ATOM 2525 C CA . ASN A 1 330 ? 0.267 4.531 -2.838 1 98.25 330 ASN A CA 1
ATOM 2526 C C . ASN A 1 330 ? 1.689 4.316 -2.328 1 98.25 330 ASN A C 1
ATOM 2528 O O . ASN A 1 330 ? 2.629 4.223 -3.119 1 98.25 330 ASN A O 1
ATOM 2532 N N . SER A 1 331 ? 1.811 4.273 -1.004 1 98.44 331 SER A N 1
ATOM 2533 C CA . SER A 1 331 ? 3.123 4.066 -0.402 1 98.44 331 SER A CA 1
ATOM 2534 C C . SER A 1 331 ? 3 3.531 1.021 1 98.44 331 SER A C 1
ATOM 2536 O O . SER A 1 331 ? 2.029 3.83 1.72 1 98.44 331 SER A O 1
ATOM 2538 N N . PHE A 1 332 ? 4.016 2.809 1.394 1 97.62 332 PHE A N 1
ATOM 2539 C CA . PHE A 1 332 ? 4.211 2.471 2.799 1 97.62 332 PHE A CA 1
ATOM 2540 C C . PHE A 1 332 ? 4.887 3.617 3.543 1 97.62 332 PHE A C 1
ATOM 2542 O O . PHE A 1 332 ? 5.285 4.609 2.932 1 97.62 332 PHE A O 1
ATOM 2549 N N . THR A 1 333 ? 4.879 3.541 4.828 1 96.69 333 THR A N 1
ATOM 2550 C CA . THR A 1 333 ? 5.762 4.297 5.707 1 96.69 333 THR A CA 1
ATOM 2551 C C . THR A 1 333 ? 6.652 3.359 6.516 1 96.69 333 THR A C 1
ATOM 2553 O O . THR A 1 333 ? 6.691 2.154 6.254 1 96.69 333 THR A O 1
ATOM 2556 N N . ALA A 1 334 ? 7.402 3.93 7.441 1 95.12 334 ALA A N 1
ATOM 2557 C CA . ALA A 1 334 ? 8.234 3.105 8.312 1 95.12 334 ALA A CA 1
ATOM 2558 C C . ALA A 1 334 ? 7.395 2.43 9.391 1 95.12 334 ALA A C 1
ATOM 2560 O O . ALA A 1 334 ? 7.914 1.646 10.195 1 95.12 334 ALA A O 1
ATOM 2561 N N . SER A 1 335 ? 6.09 2.689 9.383 1 93.44 335 SER A N 1
ATOM 2562 C CA . SER A 1 335 ? 5.148 2.072 10.312 1 93.44 335 SER A CA 1
ATOM 2563 C C . SER A 1 335 ? 4.355 0.96 9.641 1 93.44 335 SER A C 1
ATOM 2565 O O . SER A 1 335 ? 3.887 1.12 8.508 1 93.44 335 SER A O 1
ATOM 2567 N N . PRO A 1 336 ? 4.203 -0.161 10.32 1 90.44 336 PRO A N 1
ATOM 2568 C CA . PRO A 1 336 ? 3.361 -1.225 9.773 1 90.44 336 PRO A CA 1
ATOM 2569 C C . PRO A 1 336 ? 1.874 -0.877 9.812 1 90.44 336 PRO A C 1
ATOM 2571 O O . PRO A 1 336 ? 1.063 -1.543 9.156 1 90.44 336 PRO A O 1
ATOM 2574 N N . SER A 1 337 ? 1.525 0.184 10.547 1 93.06 337 SER A N 1
ATOM 2575 C CA . SER A 1 337 ? 0.108 0.468 10.742 1 93.06 337 SER A CA 1
ATOM 2576 C C . SER A 1 337 ? -0.316 1.721 9.984 1 93.06 337 SER A C 1
ATOM 2578 O O . SER A 1 337 ? -1.455 2.174 10.109 1 93.06 337 SER A O 1
ATOM 2580 N N . LEU A 1 338 ? 0.61 2.295 9.234 1 96.44 338 LEU A N 1
ATOM 2581 C CA . LEU A 1 338 ? 0.281 3.525 8.523 1 96.44 338 LEU A CA 1
ATOM 2582 C C . LEU A 1 338 ? 0.826 3.49 7.098 1 96.44 338 LEU A C 1
ATOM 2584 O O . LEU A 1 338 ? 2.002 3.184 6.887 1 96.44 338 LEU A O 1
ATOM 2588 N N . SER A 1 339 ? 0.009 3.703 6.152 1 97.81 339 SER A N 1
ATOM 2589 C CA . SER A 1 339 ? 0.374 3.879 4.75 1 97.81 339 SER A CA 1
ATOM 2590 C C . SER A 1 339 ? -0.239 5.152 4.176 1 97.81 339 SER A C 1
ATOM 2592 O O . SER A 1 339 ? -1.108 5.766 4.801 1 97.81 339 SER A O 1
ATOM 2594 N N . ILE A 1 340 ? 0.271 5.57 3.059 1 98.56 340 ILE A N 1
ATOM 2595 C CA . ILE A 1 340 ? -0.142 6.844 2.48 1 98.56 340 ILE A CA 1
ATOM 2596 C C . ILE A 1 340 ? -0.815 6.605 1.131 1 98.56 340 ILE A C 1
ATOM 2598 O O . ILE A 1 340 ? -0.321 5.824 0.313 1 98.56 340 ILE A O 1
ATOM 2602 N N . GLY A 1 341 ? -2.057 7.188 0.947 1 98.56 341 GLY A N 1
ATOM 2603 C CA . GLY A 1 341 ? -2.73 7.297 -0.337 1 98.56 341 GLY A CA 1
ATOM 2604 C C . GLY A 1 341 ? -2.721 8.703 -0.898 1 98.56 341 GLY A C 1
ATOM 2605 O O . GLY A 1 341 ? -1.729 9.422 -0.763 1 98.56 341 GLY A O 1
ATOM 2606 N N . ALA A 1 342 ? -3.83 9.117 -1.583 1 98.31 342 ALA A N 1
ATOM 2607 C CA . ALA A 1 342 ? -3.918 10.445 -2.18 1 98.31 342 ALA A CA 1
ATOM 2608 C C . ALA A 1 342 ? -5.098 11.227 -1.607 1 98.31 342 ALA A C 1
ATOM 2610 O O . ALA A 1 342 ? -6.207 11.164 -2.141 1 98.31 342 ALA A O 1
ATOM 2611 N N . PRO A 1 343 ? -5.078 12.008 -0.625 1 98 343 PRO A N 1
ATOM 2612 C CA . PRO A 1 343 ? -3.93 12.031 0.286 1 98 343 PRO A CA 1
ATOM 2613 C C . PRO A 1 343 ? -4.184 11.25 1.574 1 98 343 PRO A C 1
ATOM 2615 O O . PRO A 1 343 ? -3.809 11.711 2.658 1 98 343 PRO A O 1
ATOM 2618 N N . TRP A 1 344 ? -4.816 10.141 1.489 1 98.75 344 TRP A N 1
ATOM 2619 C CA . TRP A 1 344 ? -5.219 9.344 2.643 1 98.75 344 TRP A CA 1
ATOM 2620 C C . TRP A 1 344 ? -4.016 8.992 3.506 1 98.75 344 TRP A C 1
ATOM 2622 O O . TRP A 1 344 ? -2.945 8.656 2.986 1 98.75 344 TRP A O 1
ATOM 2632 N N . GLU A 1 345 ? -4.188 9.18 4.797 1 98.56 345 GLU A N 1
ATOM 2633 C CA . GLU A 1 345 ? -3.383 8.523 5.82 1 98.56 345 GLU A CA 1
ATOM 2634 C C . GLU A 1 345 ? -4.074 7.266 6.344 1 98.56 345 GLU A C 1
ATOM 2636 O O . GLU A 1 345 ? -4.895 7.336 7.262 1 98.56 345 GLU A O 1
ATOM 2641 N N . ILE A 1 346 ? -3.719 6.133 5.754 1 98.62 346 ILE A N 1
ATOM 2642 C CA . ILE A 1 346 ? -4.48 4.906 5.961 1 98.62 346 ILE A CA 1
ATOM 2643 C C . ILE A 1 346 ? -3.957 4.172 7.191 1 98.62 346 ILE A C 1
ATOM 2645 O O . ILE A 1 346 ? -2.82 3.697 7.199 1 98.62 346 ILE A O 1
ATOM 2649 N N . VAL A 1 347 ? -4.812 4.098 8.211 1 97.56 347 VAL A N 1
ATOM 2650 C CA . VAL A 1 347 ? -4.488 3.432 9.469 1 97.56 347 VAL A CA 1
ATOM 2651 C C . VAL A 1 347 ? -5.047 2.012 9.461 1 97.56 347 VAL A C 1
ATOM 2653 O O . VAL A 1 347 ? -6.246 1.812 9.234 1 97.56 347 VAL A O 1
ATOM 2656 N N . ARG A 1 348 ? -4.172 1.04 9.633 1 96.75 348 ARG A N 1
ATOM 2657 C CA . ARG A 1 348 ? -4.605 -0.352 9.703 1 96.75 348 ARG A CA 1
ATOM 2658 C C . ARG A 1 348 ? -4.77 -0.804 11.148 1 96.75 348 ARG A C 1
ATOM 2660 O O . ARG A 1 348 ? -3.869 -0.619 11.969 1 96.75 348 ARG A O 1
ATOM 2667 N N . THR A 1 349 ? -5.941 -1.317 11.461 1 95.31 349 THR A N 1
ATOM 2668 C CA . THR A 1 349 ? -6.254 -1.855 12.781 1 95.31 349 THR A CA 1
ATOM 2669 C C . THR A 1 349 ? -7.07 -3.141 12.664 1 95.31 349 THR A C 1
ATOM 2671 O O . THR A 1 349 ? -7.051 -3.797 11.617 1 95.31 349 THR A O 1
ATOM 2674 N N . ARG A 1 350 ? -7.613 -3.604 13.781 1 95 350 ARG A N 1
ATOM 2675 C CA . ARG A 1 350 ? -8.422 -4.82 13.781 1 95 350 ARG A CA 1
ATOM 2676 C C . ARG A 1 350 ? -9.852 -4.531 14.227 1 95 350 ARG A C 1
ATOM 2678 O O . ARG A 1 350 ? -10.086 -3.617 15.016 1 95 350 ARG A O 1
ATOM 2685 N N . SER A 1 351 ? -10.742 -5.289 13.742 1 95.94 351 SER A N 1
ATOM 2686 C CA . SER A 1 351 ? -12.164 -5.09 14 1 95.94 351 SER A CA 1
ATOM 2687 C C . SER A 1 351 ? -12.461 -5.121 15.5 1 95.94 351 SER A C 1
ATOM 2689 O O . SER A 1 351 ? -13.367 -4.43 15.969 1 95.94 351 SER A O 1
ATOM 2691 N N . GLY A 1 352 ? -11.68 -5.902 16.312 1 94.88 352 GLY A N 1
ATOM 2692 C CA . GLY A 1 352 ? -11.797 -5.949 17.766 1 94.88 352 GLY A CA 1
ATOM 2693 C C . GLY A 1 352 ? -10.711 -5.16 18.469 1 94.88 352 GLY A C 1
ATOM 2694 O O . GLY A 1 352 ? -10.445 -5.383 19.656 1 94.88 352 GLY A O 1
ATOM 2695 N N . ILE A 1 353 ? -9.953 -4.293 17.703 1 92.94 353 ILE A N 1
ATOM 2696 C CA . ILE A 1 353 ? -8.875 -3.432 18.188 1 92.94 353 ILE A CA 1
ATOM 2697 C C . ILE A 1 353 ? -7.625 -4.266 18.453 1 92.94 353 ILE A C 1
ATOM 2699 O O . ILE A 1 353 ? -6.562 -4.004 17.875 1 92.94 353 ILE A O 1
ATOM 2703 N N . ALA A 1 354 ? -7.742 -5.297 19.266 1 87.56 354 ALA A N 1
ATOM 2704 C CA . ALA A 1 354 ? -6.621 -6.199 19.531 1 87.56 354 ALA A CA 1
ATOM 2705 C C . ALA A 1 354 ? -6.875 -7.574 18.906 1 87.56 354 ALA A C 1
ATOM 2707 O O . ALA A 1 354 ? -5.965 -8.398 18.828 1 87.56 354 ALA A O 1
ATOM 2708 N N . THR A 1 355 ? -8.047 -7.805 18.516 1 90.31 355 THR A N 1
ATOM 2709 C CA . THR A 1 355 ? -8.477 -9.078 17.938 1 90.31 355 THR A CA 1
ATOM 2710 C C . THR A 1 355 ? -9.32 -8.852 16.688 1 90.31 355 THR A C 1
ATOM 2712 O O . THR A 1 355 ? -9.609 -7.707 16.328 1 90.31 355 THR A O 1
ATOM 2715 N N . GLY A 1 356 ? -9.594 -9.914 16.031 1 92.88 356 GLY A N 1
ATOM 2716 C CA . GLY A 1 356 ? -10.438 -9.805 14.859 1 92.88 356 GLY A CA 1
ATOM 2717 C C . GLY A 1 356 ? -9.648 -9.641 13.57 1 92.88 356 GLY A C 1
ATOM 2718 O O . GLY A 1 356 ? -8.445 -9.898 13.539 1 92.88 356 GLY A O 1
ATOM 2719 N N . ARG A 1 357 ? -10.312 -9.297 12.523 1 94.44 357 ARG A N 1
ATOM 2720 C CA . ARG A 1 357 ? -9.711 -9.164 11.203 1 94.44 357 ARG A CA 1
ATOM 2721 C C . ARG A 1 357 ? -9.188 -7.754 10.977 1 94.44 357 ARG A C 1
ATOM 2723 O O . ARG A 1 357 ? -9.57 -6.82 11.688 1 94.44 357 ARG A O 1
ATOM 2730 N N . ILE A 1 358 ? -8.398 -7.582 10.055 1 94.81 358 ILE A N 1
ATOM 2731 C CA . ILE A 1 358 ? -7.828 -6.281 9.727 1 94.81 358 ILE A CA 1
ATOM 2732 C C . ILE A 1 358 ? -8.914 -5.367 9.172 1 94.81 358 ILE A C 1
ATOM 2734 O O . ILE A 1 358 ? -9.742 -5.797 8.359 1 94.81 358 ILE A O 1
ATOM 2738 N N . VAL A 1 359 ? -8.906 -4.16 9.633 1 96.75 359 VAL A N 1
ATOM 2739 C CA . VAL A 1 359 ? -9.766 -3.088 9.141 1 96.75 359 VAL A CA 1
ATOM 2740 C C . VAL A 1 359 ? -8.914 -1.87 8.781 1 96.75 359 VAL A C 1
ATOM 2742 O O . VAL A 1 359 ? -8.055 -1.453 9.562 1 96.75 359 VAL A O 1
ATOM 2745 N N . ASP A 1 360 ? -9.117 -1.355 7.621 1 97.56 360 ASP A N 1
ATOM 2746 C CA . ASP A 1 360 ? -8.383 -0.176 7.168 1 97.56 360 ASP A CA 1
ATOM 2747 C C . ASP A 1 360 ? -9.219 1.09 7.348 1 97.56 360 ASP A C 1
ATOM 2749 O O . ASP A 1 360 ? -10.352 1.164 6.871 1 97.56 360 ASP A O 1
ATOM 2753 N N . LEU A 1 361 ? -8.656 2.098 8.031 1 98.69 361 LEU A N 1
ATOM 2754 C CA . LEU A 1 361 ? -9.25 3.42 8.195 1 98.69 361 LEU A CA 1
ATOM 2755 C C . LEU A 1 361 ? -8.617 4.418 7.23 1 98.69 361 LEU A C 1
ATOM 2757 O O . LEU A 1 361 ? -7.406 4.637 7.258 1 98.69 361 LEU A O 1
ATOM 2761 N N . TYR A 1 362 ? -9.414 4.957 6.363 1 98.88 362 TYR A N 1
ATOM 2762 C CA . TYR A 1 362 ? -8.945 6.039 5.504 1 98.88 362 TYR A CA 1
ATOM 2763 C C . TYR A 1 362 ? -9.141 7.395 6.18 1 98.88 362 TYR A C 1
ATOM 2765 O O . TYR A 1 362 ? -10.273 7.852 6.348 1 98.88 362 TYR A O 1
ATOM 2773 N N . THR A 1 363 ? -7.98 8.031 6.555 1 98.81 363 THR A N 1
ATOM 2774 C CA . THR A 1 363 ? -8.055 9.203 7.422 1 98.81 363 THR A CA 1
ATOM 2775 C C . THR A 1 363 ? -7.293 10.375 6.812 1 98.81 363 THR A C 1
ATOM 2777 O O . THR A 1 363 ? -6.523 10.195 5.867 1 98.81 363 THR A O 1
ATOM 2780 N N . LYS A 1 364 ? -7.57 11.531 7.223 1 98.81 364 LYS A N 1
ATOM 2781 C CA . LYS A 1 364 ? -6.797 12.742 6.965 1 98.81 364 LYS A CA 1
ATOM 2782 C C . LYS A 1 364 ? -6.844 13.688 8.164 1 98.81 364 LYS A C 1
ATOM 2784 O O . LYS A 1 364 ? -7.926 14.078 8.609 1 98.81 364 LYS A O 1
ATOM 2789 N N . SER A 1 365 ? -5.684 14 8.695 1 98.25 365 SER A N 1
ATOM 2790 C CA . SER A 1 365 ? -5.578 14.914 9.836 1 98.25 365 SER A CA 1
ATOM 2791 C C . SER A 1 365 ? -5.25 16.328 9.383 1 98.25 365 SER A C 1
ATOM 2793 O O . SER A 1 365 ? -4.812 16.531 8.242 1 98.25 365 SER A O 1
ATOM 2795 N N . GLY A 1 366 ? -5.574 17.281 10.211 1 97.81 366 GLY A N 1
ATOM 2796 C CA . GLY A 1 366 ? -5.25 18.688 9.961 1 97.81 366 GLY A CA 1
ATOM 2797 C C . GLY A 1 366 ? -4.922 19.453 11.227 1 97.81 366 GLY A C 1
ATOM 2798 O O . GLY A 1 366 ? -5.461 19.172 12.297 1 97.81 366 GLY A O 1
ATOM 2799 N N . SER A 1 367 ? -4.051 20.344 11.117 1 95.25 367 SER A N 1
ATOM 2800 C CA . SER A 1 367 ? -3.662 21.266 12.188 1 95.25 367 SER A CA 1
ATOM 2801 C C . SER A 1 367 ? -3.328 22.641 11.633 1 95.25 367 SER A C 1
ATOM 2803 O O . SER A 1 367 ? -2.646 22.766 10.617 1 95.25 367 SER A O 1
ATOM 2805 N N . VAL A 1 368 ? -3.871 23.656 12.211 1 92.81 368 VAL A N 1
ATOM 2806 C CA . VAL A 1 368 ? -3.551 25.047 11.867 1 92.81 368 VAL A CA 1
ATOM 2807 C C . VAL A 1 368 ? -3.928 25.969 13.031 1 92.81 368 VAL A C 1
ATOM 2809 O O . VAL A 1 368 ? -5.051 25.891 13.539 1 92.81 368 VAL A O 1
ATOM 2812 N N . GLY A 1 369 ? -2.975 26.75 13.438 1 89.81 369 GLY A N 1
ATOM 2813 C CA . GLY A 1 369 ? -3.246 27.594 14.594 1 89.81 369 GLY A CA 1
ATOM 2814 C C . GLY A 1 369 ? -3.654 26.797 15.82 1 89.81 369 GLY A C 1
ATOM 2815 O O . GLY A 1 369 ? -2.963 25.859 16.219 1 89.81 369 GLY A O 1
ATOM 2816 N N . ALA A 1 370 ? -4.805 27.188 16.359 1 94.62 370 ALA A N 1
ATOM 2817 C CA . ALA A 1 370 ? -5.305 26.516 17.562 1 94.62 370 ALA A CA 1
ATOM 2818 C C . ALA A 1 370 ? -6.328 25.438 17.203 1 94.62 370 ALA A C 1
ATOM 2820 O O . ALA A 1 370 ? -7.133 25.047 18.047 1 94.62 370 ALA A O 1
ATOM 2821 N N . TYR A 1 371 ? -6.336 25.062 15.938 1 97.19 371 TYR A N 1
ATOM 2822 C CA . TYR A 1 371 ? -7.348 24.125 15.461 1 97.19 371 TYR A CA 1
ATOM 2823 C C . TYR A 1 371 ? -6.723 22.781 15.102 1 97.19 371 TYR A C 1
ATOM 2825 O O . TYR A 1 371 ? -5.617 22.734 14.562 1 97.19 371 TYR A O 1
ATOM 2833 N N . GLN A 1 372 ? -7.344 21.703 15.461 1 98.06 372 GLN A N 1
ATOM 2834 C CA . GLN A 1 372 ? -7.012 20.328 15.094 1 98.06 372 GLN A CA 1
ATOM 2835 C C . GLN A 1 372 ? -8.227 19.609 14.508 1 98.06 372 GLN A C 1
ATOM 2837 O O . GLN A 1 372 ? -9.352 19.797 14.969 1 98.06 372 GLN A O 1
ATOM 2842 N N . SER A 1 373 ? -7.992 18.844 13.461 1 98.81 373 SER A N 1
ATOM 2843 C CA . SER A 1 373 ? -9.086 18.156 12.789 1 98.81 373 SER A CA 1
ATOM 2844 C C . SER A 1 373 ? -8.68 16.734 12.383 1 98.81 373 SER A C 1
ATOM 2846 O O . SER A 1 373 ? -7.492 16.469 12.195 1 98.81 373 SER A O 1
ATOM 2848 N N . LEU A 1 374 ? -9.625 15.844 12.32 1 98.88 374 LEU A N 1
ATOM 2849 C CA . LEU A 1 374 ? -9.438 14.477 11.844 1 98.88 374 LEU A CA 1
ATOM 2850 C C . LEU A 1 374 ? -10.719 13.938 11.219 1 98.88 374 LEU A C 1
ATOM 2852 O O . LEU A 1 374 ? -11.797 14.023 11.812 1 98.88 374 LEU A O 1
ATOM 2856 N N . VAL A 1 375 ? -10.594 13.484 9.992 1 98.88 375 VAL A N 1
ATOM 2857 C CA . VAL A 1 375 ? -11.68 12.766 9.328 1 98.88 375 VAL A CA 1
ATOM 2858 C C . VAL A 1 375 ? -11.297 11.297 9.164 1 98.88 375 VAL A C 1
ATOM 2860 O O . VAL A 1 375 ? -10.164 10.984 8.797 1 98.88 375 VAL A O 1
ATOM 2863 N N . ILE A 1 376 ? -12.234 10.406 9.484 1 98.88 376 ILE A N 1
ATOM 2864 C CA . ILE A 1 376 ? -12.031 8.969 9.383 1 98.88 376 ILE A CA 1
ATOM 2865 C C . ILE A 1 376 ? -13.148 8.344 8.555 1 98.88 376 ILE A C 1
ATOM 2867 O O . ILE A 1 376 ? -14.328 8.453 8.906 1 98.88 376 ILE A O 1
ATOM 2871 N N . LEU A 1 377 ? -12.828 7.758 7.469 1 98.88 377 LEU A N 1
ATOM 2872 C CA . LEU A 1 377 ? -13.75 6.914 6.719 1 98.88 377 LEU A CA 1
ATOM 2873 C C . LEU A 1 377 ? -13.445 5.438 6.949 1 98.88 377 LEU A C 1
ATOM 2875 O O . LEU A 1 377 ? -12.305 5 6.785 1 98.88 377 LEU A O 1
ATOM 2879 N N . VAL A 1 378 ? -14.453 4.66 7.34 1 98.62 378 VAL A N 1
ATOM 2880 C CA . VAL A 1 378 ? -14.336 3.223 7.559 1 98.62 378 VAL A CA 1
ATOM 2881 C C . VAL A 1 378 ? -15.156 2.471 6.516 1 98.62 378 VAL A C 1
ATOM 2883 O O . VAL A 1 378 ? -16.297 2.082 6.781 1 98.62 378 VAL A O 1
ATOM 2886 N N . PRO A 1 379 ? -14.539 2.113 5.465 1 98.19 379 PRO A N 1
ATOM 2887 C CA . PRO A 1 379 ? -15.289 1.565 4.332 1 98.19 379 PRO A CA 1
ATOM 2888 C C . PRO A 1 379 ? -16.031 0.28 4.684 1 98.19 379 PRO A C 1
ATOM 2890 O O . PRO A 1 379 ? -17.172 0.076 4.238 1 98.19 379 PRO A O 1
ATOM 2893 N N . ASP A 1 380 ? -15.508 -0.561 5.5 1 97.94 380 ASP A N 1
ATOM 2894 C CA . ASP A 1 380 ? -16.094 -1.866 5.785 1 97.94 380 ASP A CA 1
ATOM 2895 C C . ASP A 1 380 ? -17.484 -1.721 6.379 1 97.94 380 ASP A C 1
ATOM 2897 O O . ASP A 1 380 ? -18.312 -2.631 6.27 1 97.94 380 ASP A O 1
ATOM 2901 N N . TYR A 1 381 ? -17.719 -0.572 7.035 1 98.06 381 TYR A N 1
ATOM 2902 C CA . TYR A 1 381 ? -18.984 -0.351 7.699 1 98.06 381 TYR A CA 1
ATOM 2903 C C . TYR A 1 381 ? -19.719 0.848 7.102 1 98.06 381 TYR A C 1
ATOM 2905 O O . TYR A 1 381 ? -20.844 1.169 7.504 1 98.06 381 TYR A O 1
ATOM 2913 N N . GLN A 1 382 ? -19.047 1.562 6.223 1 98 382 GLN A N 1
ATOM 2914 C CA . GLN A 1 382 ? -19.531 2.779 5.578 1 98 382 GLN A CA 1
ATOM 2915 C C . GLN A 1 382 ? -19.906 3.83 6.617 1 98 382 GLN A C 1
ATOM 2917 O O . GLN A 1 382 ? -21.016 4.391 6.555 1 98 382 GLN A O 1
ATOM 2922 N N . VAL A 1 383 ? -19.031 4.004 7.527 1 98.38 383 VAL A N 1
ATOM 2923 C CA . VAL A 1 383 ? -19.172 4.996 8.586 1 98.38 383 VAL A CA 1
ATOM 2924 C C . VAL A 1 383 ? -18.078 6.055 8.461 1 98.38 383 VAL A C 1
ATOM 2926 O O . VAL A 1 383 ? -16.938 5.734 8.117 1 98.38 383 VAL A O 1
ATOM 2929 N N . THR A 1 384 ? -18.453 7.297 8.641 1 98.62 384 THR A N 1
ATOM 2930 C CA . THR A 1 384 ? -17.531 8.422 8.672 1 98.62 384 THR A CA 1
ATOM 2931 C C . THR A 1 384 ? -17.531 9.086 10.047 1 98.62 384 THR A C 1
ATOM 2933 O O . THR A 1 384 ? -18.578 9.289 10.641 1 98.62 384 THR A O 1
ATOM 2936 N N . LEU A 1 385 ? -16.359 9.336 10.594 1 98.88 385 LEU A N 1
ATOM 2937 C CA . LEU A 1 385 ? -16.203 10.148 11.789 1 98.88 385 LEU A CA 1
ATOM 2938 C C . LEU A 1 385 ? -15.477 11.453 11.461 1 98.88 385 LEU A C 1
ATOM 2940 O O . LEU A 1 385 ? -14.523 11.461 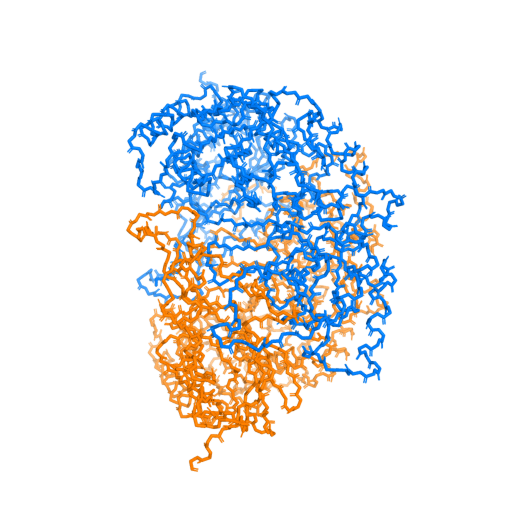10.672 1 98.88 385 LEU A O 1
ATOM 2944 N N . ALA A 1 386 ? -15.914 12.508 12.023 1 98.94 386 ALA A N 1
ATOM 2945 C CA . ALA A 1 386 ? -15.234 13.805 12.008 1 98.94 386 ALA A CA 1
ATOM 2946 C C . ALA A 1 386 ? -15.008 14.32 13.422 1 98.94 386 ALA A C 1
ATOM 2948 O O . ALA A 1 386 ? -15.938 14.344 14.234 1 98.94 386 ALA A O 1
ATOM 2949 N N . VAL A 1 387 ? -13.797 14.648 13.734 1 98.94 387 VAL A N 1
ATOM 2950 C CA . VAL A 1 387 ? -13.422 15.203 15.031 1 98.94 387 VAL A CA 1
ATOM 2951 C C . VAL A 1 387 ? -12.719 16.547 14.828 1 98.94 387 VAL A C 1
ATOM 2953 O O . VAL A 1 387 ? -11.695 16.625 14.141 1 98.94 387 VAL A O 1
ATOM 2956 N N . LEU A 1 388 ? -13.281 17.594 15.344 1 98.94 388 LEU A N 1
ATOM 2957 C CA . LEU A 1 388 ? -12.727 18.938 15.266 1 98.94 388 LEU A CA 1
ATOM 2958 C C . LEU A 1 388 ? -12.531 19.531 16.656 1 98.94 388 LEU A C 1
ATOM 2960 O O . LEU A 1 388 ? -13.367 19.328 17.547 1 98.94 388 LEU A O 1
ATOM 2964 N N . ALA A 1 389 ? -11.461 20.219 16.875 1 98.88 389 ALA A N 1
ATOM 2965 C CA . ALA A 1 389 ? -11.188 20.859 18.156 1 98.88 389 ALA A CA 1
ATOM 2966 C C . ALA A 1 389 ? -10.523 22.219 17.953 1 98.88 389 ALA A C 1
ATOM 2968 O O . ALA A 1 389 ? -9.891 22.469 16.922 1 98.88 389 ALA A O 1
ATOM 2969 N N . ALA A 1 390 ? -10.688 23.109 18.891 1 98.5 390 ALA A N 1
ATOM 2970 C CA . ALA A 1 390 ? -10.102 24.438 18.891 1 98.5 390 ALA A CA 1
ATOM 2971 C C . ALA A 1 390 ? -9.719 24.875 20.297 1 98.5 390 ALA A C 1
ATOM 2973 O O . ALA A 1 390 ? -10.531 24.781 21.234 1 98.5 390 ALA A O 1
ATOM 2974 N N . GLY A 1 391 ? -8.555 25.297 20.484 1 97.5 391 GLY A N 1
ATOM 2975 C CA . GLY A 1 391 ? -7.996 25.703 21.766 1 97.5 391 GLY A CA 1
ATOM 2976 C C . GLY A 1 391 ? -6.562 25.25 21.969 1 97.5 391 GLY A C 1
ATOM 2977 O O . GLY A 1 391 ? -5.977 24.625 21.094 1 97.5 391 GLY A O 1
ATOM 2978 N N . PRO A 1 392 ? -5.984 25.594 23.141 1 94.44 392 PRO A N 1
ATOM 2979 C CA . PRO A 1 392 ? -4.57 25.281 23.391 1 94.44 392 PRO A CA 1
ATOM 2980 C C . PRO A 1 392 ? -4.293 23.781 23.391 1 94.44 392 PRO A C 1
ATOM 2982 O O . PRO A 1 392 ? -3.18 23.359 23.078 1 94.44 392 PRO A O 1
ATOM 2985 N N . ASP A 1 393 ? -5.312 22.984 23.734 1 95.38 393 ASP A N 1
ATOM 2986 C CA . ASP A 1 393 ? -5.117 21.531 23.812 1 95.38 393 ASP A CA 1
ATOM 2987 C C . ASP A 1 393 ? -5.914 20.812 22.734 1 95.38 393 ASP A C 1
ATOM 2989 O O . ASP A 1 393 ? -6.426 19.703 22.969 1 95.38 393 ASP A O 1
ATOM 2993 N N . ALA A 1 394 ? -6.082 21.453 21.594 1 97.25 394 ALA A N 1
ATOM 2994 C CA . ALA A 1 394 ? -6.906 20.891 20.531 1 97.25 394 ALA A CA 1
ATOM 2995 C C . ALA A 1 394 ? -6.375 19.531 20.078 1 97.25 394 ALA A C 1
ATOM 2997 O O . ALA A 1 394 ? -7.152 18.609 19.844 1 97.25 394 ALA A O 1
ATOM 2998 N N . SER A 1 395 ? -5.051 19.375 19.938 1 95.19 395 SER A N 1
ATOM 2999 C CA . SER A 1 395 ? -4.457 18.109 19.531 1 95.19 395 SER A CA 1
ATOM 3000 C C . SER A 1 395 ? -4.789 16.984 20.5 1 95.19 395 SER A C 1
ATOM 3002 O O . SER A 1 395 ? -5.195 15.898 20.094 1 95.19 395 SER A O 1
ATOM 3004 N N . ALA A 1 396 ? -4.609 17.219 21.766 1 94.81 396 ALA A N 1
ATOM 3005 C CA . ALA A 1 396 ? -4.91 16.234 22.797 1 94.81 396 ALA A CA 1
ATOM 3006 C C . ALA A 1 396 ? -6.398 15.891 22.812 1 94.81 396 ALA A C 1
ATOM 3008 O O . ALA A 1 396 ? -6.77 14.727 22.984 1 94.81 396 ALA A O 1
ATOM 3009 N N . ALA A 1 397 ? -7.242 16.906 22.641 1 98.12 397 ALA A N 1
ATOM 3010 C CA . ALA A 1 397 ? -8.688 16.688 22.641 1 98.12 397 ALA A CA 1
ATOM 3011 C C . ALA A 1 397 ? -9.102 15.781 21.484 1 98.12 397 ALA A C 1
ATOM 3013 O O . ALA A 1 397 ? -9.914 14.875 21.656 1 98.12 397 ALA A O 1
ATOM 3014 N N . VAL A 1 398 ? -8.523 16.016 20.297 1 98.31 398 VAL A N 1
ATOM 3015 C CA . VAL A 1 398 ? -8.828 15.18 19.141 1 98.31 398 VAL A CA 1
ATOM 3016 C C . VAL A 1 398 ? -8.367 13.75 19.391 1 98.31 398 VAL A C 1
ATOM 3018 O O . VAL A 1 398 ? -9.078 12.797 19.062 1 98.31 398 VAL A O 1
ATOM 3021 N N . GLN A 1 399 ? -7.199 13.594 19.969 1 96.25 399 GLN A N 1
ATOM 3022 C CA . GLN A 1 399 ? -6.688 12.258 20.266 1 96.25 399 GLN A CA 1
ATOM 3023 C C . GLN A 1 399 ? -7.609 11.516 21.234 1 96.25 399 GLN A C 1
ATOM 3025 O O . GLN A 1 399 ? -7.977 10.367 20.984 1 96.25 399 GLN A O 1
ATOM 3030 N N . VAL A 1 400 ? -7.977 12.164 22.281 1 97.25 400 VAL A N 1
ATOM 3031 C CA . VAL A 1 400 ? -8.82 11.555 23.312 1 97.25 400 VAL A CA 1
ATOM 3032 C C . VAL A 1 400 ? -10.18 11.188 22.719 1 97.25 400 VAL A C 1
ATOM 3034 O O . VAL A 1 400 ? -10.656 10.062 22.891 1 97.25 400 VAL A O 1
ATOM 3037 N N . ALA A 1 401 ? -10.766 12.156 22 1 98.75 401 ALA A N 1
ATOM 3038 C CA . ALA A 1 401 ? -12.086 11.914 21.422 1 98.75 401 ALA A CA 1
ATOM 3039 C C . ALA A 1 401 ? -12.039 10.773 20.406 1 98.75 401 ALA A C 1
ATOM 3041 O O . ALA A 1 401 ? -12.914 9.914 20.391 1 98.75 401 ALA A O 1
ATOM 3042 N N . THR A 1 402 ? -11.023 10.75 19.609 1 98.62 402 THR A N 1
ATOM 3043 C CA . THR A 1 402 ? -10.891 9.758 18.531 1 98.62 402 THR A CA 1
ATOM 3044 C C . THR A 1 402 ? -10.695 8.359 19.125 1 98.62 402 THR A C 1
ATOM 3046 O O . THR A 1 402 ? -11.422 7.43 18.766 1 98.62 402 THR A O 1
ATOM 3049 N N . GLU A 1 403 ? -9.719 8.234 20.0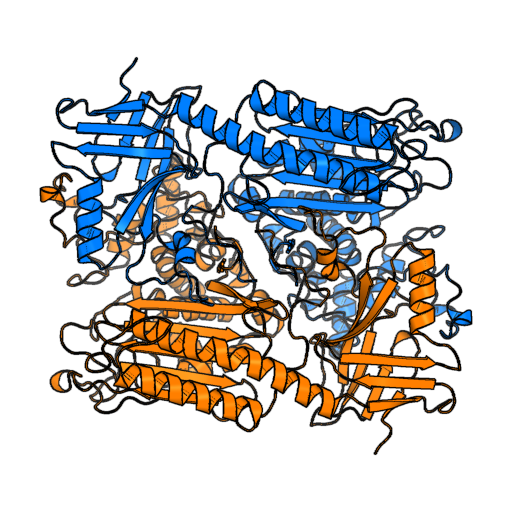16 1 97.81 403 GLU A N 1
ATOM 3050 C CA . GLU A 1 403 ? -9.414 6.926 20.594 1 97.81 403 GLU A CA 1
ATOM 3051 C C . GLU A 1 403 ? -10.594 6.391 21.391 1 97.81 403 GLU A C 1
ATOM 3053 O O . GLU A 1 403 ? -10.922 5.203 21.297 1 97.81 403 GLU A O 1
ATOM 3058 N N . THR A 1 404 ? -11.219 7.266 22.125 1 98.44 404 THR A N 1
ATOM 3059 C CA . THR A 1 404 ? -12.391 6.867 22.906 1 98.44 404 THR A CA 1
ATOM 3060 C C . THR A 1 404 ? -13.492 6.352 21.984 1 98.44 404 THR A C 1
ATOM 3062 O O . THR A 1 404 ? -14.109 5.32 22.266 1 98.44 404 THR A O 1
ATOM 3065 N N . ALA A 1 405 ? -13.703 7.02 20.906 1 98.75 405 ALA A N 1
ATOM 3066 C CA . ALA A 1 405 ? -14.805 6.68 20.016 1 98.75 405 ALA A CA 1
ATOM 3067 C C . ALA A 1 405 ? -14.484 5.426 19.203 1 98.75 405 ALA A C 1
ATOM 3069 O O . ALA A 1 405 ? -15.258 4.469 19.203 1 98.75 405 ALA A O 1
ATOM 3070 N N . ILE A 1 406 ? -13.352 5.348 18.578 1 98.12 406 ILE A N 1
ATOM 3071 C CA . ILE A 1 406 ? -13.039 4.316 17.594 1 98.12 406 ILE A CA 1
ATOM 3072 C C . ILE A 1 406 ? -12.883 2.969 18.297 1 98.12 406 ILE A C 1
ATOM 3074 O O . ILE A 1 406 ? -13.25 1.928 17.75 1 98.12 406 ILE A O 1
ATOM 3078 N N . GLN A 1 407 ? -12.32 2.967 19.484 1 97.75 407 GLN A N 1
ATOM 3079 C CA . GLN A 1 407 ? -12.023 1.71 20.172 1 97.75 407 GLN A CA 1
ATOM 3080 C C . GLN A 1 407 ? -13.297 1.042 20.672 1 97.75 407 GLN A C 1
ATOM 3082 O O . GLN A 1 407 ? -13.328 -0.174 20.875 1 97.75 407 GLN A O 1
ATOM 3087 N N . VAL A 1 408 ? -14.32 1.858 20.828 1 98.31 408 VAL A N 1
ATOM 3088 C CA . VAL A 1 408 ? -15.594 1.305 21.281 1 98.31 408 VAL A CA 1
ATOM 3089 C C . VAL A 1 408 ? -16.5 1.056 20.078 1 98.31 408 VAL A C 1
ATOM 3091 O O . VAL A 1 408 ? -17.203 0.04 20.016 1 98.31 408 VAL A O 1
ATOM 3094 N N . LEU A 1 409 ? -16.484 1.916 19.109 1 98.31 409 LEU A N 1
ATOM 3095 C CA . LEU A 1 409 ? -17.438 1.903 18.016 1 98.31 409 LEU A CA 1
ATOM 3096 C C . LEU A 1 409 ? -17.125 0.785 17.031 1 98.31 409 LEU A C 1
ATOM 3098 O O . LEU A 1 409 ? -18.031 0.132 16.516 1 98.31 409 LEU A O 1
ATOM 3102 N N . LEU A 1 410 ? -15.852 0.475 16.719 1 97.88 410 LEU A N 1
ATOM 3103 C CA . LEU A 1 410 ? -15.477 -0.486 15.68 1 97.88 410 LEU A CA 1
ATOM 3104 C C . LEU A 1 410 ? -15.977 -1.885 16.031 1 97.88 410 LEU A C 1
ATOM 3106 O O . LEU A 1 410 ? -16.656 -2.527 15.234 1 97.88 410 LEU A O 1
ATOM 3110 N N . PRO A 1 411 ? -15.648 -2.35 17.312 1 97.94 411 PRO A N 1
ATOM 3111 C CA . PRO A 1 411 ? -16.188 -3.668 17.656 1 97.94 411 PRO A CA 1
ATOM 3112 C C . PRO A 1 411 ? -17.703 -3.723 17.609 1 97.94 411 PRO A C 1
ATOM 3114 O O . PRO A 1 411 ? -18.281 -4.738 17.203 1 97.94 411 PRO A O 1
ATOM 3117 N N . ALA A 1 412 ? -18.344 -2.623 18.016 1 98.31 412 ALA A N 1
ATOM 3118 C CA . ALA A 1 412 ? -19.797 -2.582 17.984 1 98.31 412 ALA A CA 1
ATOM 3119 C C . ALA A 1 412 ? -20.328 -2.656 16.562 1 98.31 412 ALA A C 1
ATOM 3121 O O . ALA A 1 412 ? -21.328 -3.33 16.297 1 98.31 412 ALA A O 1
ATOM 3122 N N . LEU A 1 413 ? -19.719 -1.958 15.648 1 98.12 413 LEU A N 1
ATOM 3123 C CA . LEU A 1 413 ? -20.125 -1.99 14.25 1 98.12 413 LEU A CA 1
ATOM 3124 C C . LEU A 1 413 ? -19.953 -3.391 13.664 1 98.12 413 LEU A C 1
ATOM 3126 O O . LEU A 1 413 ? -20.812 -3.867 12.922 1 98.12 413 LEU A O 1
ATOM 3130 N N . GLU A 1 414 ? -18.828 -4.035 14 1 97.81 414 GLU A N 1
ATOM 3131 C CA . GLU A 1 414 ? -18.578 -5.395 13.531 1 97.81 414 GLU A CA 1
ATOM 3132 C C . GLU A 1 414 ? -19.656 -6.352 14.016 1 97.81 414 GLU A C 1
ATOM 3134 O O . GLU A 1 414 ? -20.188 -7.156 13.234 1 97.81 414 GLU A O 1
ATOM 3139 N N . GLU A 1 415 ? -19.984 -6.238 15.312 1 97.81 415 GLU A N 1
ATOM 3140 C CA . GLU A 1 415 ? -20.984 -7.129 15.883 1 97.81 415 GLU A CA 1
ATOM 3141 C C . GLU A 1 415 ? -22.359 -6.84 15.32 1 97.81 415 GLU A C 1
ATOM 3143 O O . GLU A 1 415 ? -23.156 -7.762 15.102 1 97.81 415 GLU A O 1
ATOM 3148 N N . ALA A 1 416 ? -22.672 -5.582 15.141 1 97.75 416 ALA A N 1
ATOM 3149 C CA . ALA A 1 416 ? -23.953 -5.215 14.562 1 97.75 416 ALA A CA 1
ATOM 3150 C C . ALA A 1 416 ? -24.078 -5.742 13.133 1 97.75 416 ALA A C 1
ATOM 3152 O O . ALA A 1 416 ? -25.141 -6.215 12.727 1 97.75 416 ALA A O 1
ATOM 3153 N N . ALA A 1 417 ? -23.047 -5.602 12.367 1 97.75 417 ALA A N 1
ATOM 3154 C CA . ALA A 1 417 ? -23.047 -6.125 11 1 97.75 417 ALA A CA 1
ATOM 3155 C C . ALA A 1 417 ? -23.281 -7.629 10.992 1 97.75 417 ALA A C 1
ATOM 3157 O O . ALA A 1 417 ? -24.047 -8.141 10.172 1 97.75 417 ALA A O 1
ATOM 3158 N N . LYS A 1 418 ? -22.609 -8.328 11.898 1 97.81 418 LYS A N 1
ATOM 3159 C CA . LYS A 1 418 ? -22.766 -9.773 12.016 1 97.81 418 LYS A CA 1
ATOM 3160 C C . LYS A 1 418 ? -24.203 -10.141 12.367 1 97.81 418 LYS A C 1
ATOM 3162 O O . LYS A 1 418 ? -24.797 -11.016 11.734 1 97.81 418 LYS A O 1
ATOM 3167 N N . GLU A 1 419 ? -24.75 -9.477 13.359 1 97.5 419 GLU A N 1
ATOM 3168 C CA . GLU A 1 419 ? -26.125 -9.75 13.797 1 97.5 419 GLU A CA 1
ATOM 3169 C C . GLU A 1 419 ? -27.125 -9.523 12.672 1 97.5 419 GLU A C 1
ATOM 3171 O O . GLU A 1 419 ? -28 -10.359 12.438 1 97.5 419 GLU A O 1
ATOM 3176 N N . GLN A 1 420 ? -26.984 -8.453 12 1 97 420 GLN A N 1
ATOM 3177 C CA . GLN A 1 420 ? -27.922 -8.133 10.93 1 97 420 GLN A CA 1
ATOM 3178 C C . GLN A 1 420 ? -27.75 -9.086 9.742 1 97 420 GLN A C 1
ATOM 3180 O O . GLN A 1 420 ? -28.734 -9.484 9.117 1 97 420 GLN A O 1
ATOM 3185 N N . ALA A 1 421 ? -26.531 -9.391 9.414 1 97.81 421 ALA A N 1
ATOM 3186 C CA . ALA A 1 421 ? -26.297 -10.352 8.336 1 97.81 421 ALA A CA 1
ATOM 3187 C C . ALA A 1 421 ? -26.953 -11.688 8.641 1 97.81 421 ALA A C 1
ATOM 3189 O O . ALA A 1 421 ? -27.562 -12.297 7.758 1 97.81 421 ALA A O 1
ATOM 3190 N N . CYS A 1 422 ? -26.812 -12.125 9.898 1 98 422 CYS A N 1
ATOM 3191 C CA . CYS A 1 422 ? -27.422 -13.398 10.258 1 98 422 CYS A CA 1
ATOM 3192 C C . CYS A 1 422 ? -28.938 -13.312 10.203 1 98 422 CYS A C 1
ATOM 3194 O O . CYS A 1 422 ? -29.594 -14.227 9.695 1 98 422 CYS A O 1
ATOM 3196 N N . ASP A 1 423 ? -29.469 -12.258 10.719 1 96.81 423 ASP A N 1
ATOM 3197 C CA . ASP A 1 423 ? -30.922 -12.055 10.656 1 96.81 423 ASP A CA 1
ATOM 3198 C C . ASP A 1 423 ? -31.422 -12.164 9.227 1 96.81 423 ASP A C 1
ATOM 3200 O O . ASP A 1 423 ? -32.5 -12.719 8.984 1 96.81 423 ASP A O 1
ATOM 3204 N N . LYS A 1 424 ? -30.672 -11.703 8.305 1 97.38 424 LYS A N 1
ATOM 3205 C CA . LYS A 1 424 ? -31.109 -11.57 6.922 1 97.38 424 LYS A CA 1
ATOM 3206 C C . LYS A 1 424 ? -30.781 -12.82 6.117 1 97.38 424 LYS A C 1
ATOM 3208 O O . LYS A 1 424 ? -31.516 -13.188 5.199 1 97.38 424 LYS A O 1
ATOM 3213 N N . LEU A 1 425 ? -29.625 -13.492 6.465 1 98.44 425 LEU A N 1
ATOM 3214 C CA . LEU A 1 425 ? -29.109 -14.477 5.52 1 98.44 425 LEU A CA 1
ATOM 3215 C C . LEU A 1 425 ? -28.984 -15.844 6.172 1 98.44 425 LEU A C 1
ATOM 3217 O O . LEU A 1 425 ? -28.922 -16.859 5.48 1 98.44 425 LEU A O 1
ATOM 3221 N N . CYS A 1 426 ? -28.922 -15.938 7.531 1 98.38 426 CYS A N 1
ATOM 3222 C CA . CYS A 1 426 ? -28.812 -17.234 8.195 1 98.38 426 CYS A CA 1
ATOM 3223 C C . CYS A 1 426 ? -30.109 -18.031 8.07 1 98.38 426 CYS A C 1
ATOM 3225 O O . CYS A 1 426 ? -31.172 -17.453 7.832 1 98.38 426 CYS A O 1
ATOM 3227 N N . GLY A 1 427 ? -29.969 -19.344 8.156 1 97.88 427 GLY A N 1
ATOM 3228 C CA . GLY A 1 427 ? -31.125 -20.203 8.109 1 97.88 427 GLY A CA 1
ATOM 3229 C C . GLY A 1 427 ? -30.875 -21.5 7.352 1 97.88 427 GLY A C 1
ATOM 3230 O O . GLY A 1 427 ? -29.734 -21.812 7.004 1 97.88 427 GLY A O 1
ATOM 3231 N N . GLU A 1 428 ? -31.953 -22.25 7.254 1 97 428 GLU A N 1
ATOM 3232 C CA . GLU A 1 428 ? -31.922 -23.484 6.473 1 97 428 GLU A CA 1
ATOM 3233 C C . GLU A 1 428 ? -32.531 -23.281 5.094 1 97 428 GLU A C 1
ATOM 3235 O O . GLU A 1 428 ? -33.625 -22.703 4.977 1 97 428 GLU A O 1
ATOM 3240 N N . TYR A 1 429 ? -31.828 -23.672 4.105 1 97.31 429 TYR A N 1
ATOM 3241 C CA . TYR A 1 429 ? -32.25 -23.562 2.713 1 97.31 429 TYR A CA 1
ATOM 3242 C C . TYR A 1 429 ? -32.375 -24.938 2.08 1 97.31 429 TYR A C 1
ATOM 3244 O O . TYR A 1 429 ? -31.578 -25.844 2.346 1 97.31 429 TYR A O 1
ATOM 3252 N N . PHE A 1 430 ? -33.438 -25.109 1.233 1 95.75 430 PHE A N 1
ATOM 3253 C CA . PHE A 1 430 ? -33.656 -26.391 0.58 1 95.75 430 PHE A CA 1
ATOM 3254 C C . PHE A 1 430 ? -33.844 -26.203 -0.921 1 95.75 430 PHE A C 1
ATOM 3256 O O . PHE A 1 430 ? -34.469 -25.234 -1.361 1 95.75 430 PHE A O 1
ATOM 3263 N N . ALA A 1 431 ? -33.312 -27.156 -1.636 1 92.06 431 ALA A N 1
ATOM 3264 C CA . ALA A 1 431 ? -33.531 -27.125 -3.078 1 92.06 431 ALA A CA 1
ATOM 3265 C C . ALA A 1 431 ? -34.969 -27.578 -3.424 1 92.06 431 ALA A C 1
ATOM 3267 O O . ALA A 1 431 ? -35.469 -28.516 -2.807 1 92.06 431 ALA A O 1
ATOM 3268 N N . SER A 1 432 ? -35.594 -26.859 -4.328 1 77.75 432 SER A N 1
ATOM 3269 C CA . SER A 1 432 ? -36.969 -27.172 -4.672 1 77.75 432 SER A CA 1
ATOM 3270 C C . SER A 1 432 ? -37.062 -28.531 -5.344 1 77.75 432 SER A C 1
ATOM 3272 O O . SER A 1 432 ? -38.062 -29.25 -5.16 1 77.75 432 SER A O 1
ATOM 3274 N N . THR A 1 433 ? -36.156 -28.844 -6.168 1 72.12 433 THR A N 1
ATOM 3275 C CA . THR A 1 433 ? -36.25 -30.047 -6.977 1 72.12 433 THR A CA 1
ATOM 3276 C C . THR A 1 433 ? -36.062 -31.297 -6.117 1 72.12 433 THR A C 1
ATOM 3278 O O . THR A 1 433 ? -36.531 -32.375 -6.473 1 72.12 433 THR A O 1
ATOM 3281 N N . ASP A 1 434 ? -35.375 -31.219 -5.074 1 71.94 434 ASP A N 1
ATOM 3282 C CA . ASP A 1 434 ? -35.125 -32.375 -4.223 1 71.94 434 ASP A CA 1
ATOM 3283 C C . ASP A 1 434 ? -34.875 -31.953 -2.779 1 71.94 434 ASP A C 1
ATOM 3285 O O . ASP A 1 434 ? -33.781 -32.156 -2.244 1 71.94 434 ASP A O 1
ATOM 3289 N N . ALA A 1 435 ? -35.906 -31.547 -2.174 1 71.5 435 ALA A N 1
ATOM 3290 C CA . ALA A 1 435 ? -35.812 -30.906 -0.864 1 71.5 435 ALA A CA 1
ATOM 3291 C C . ALA A 1 435 ? -35.344 -31.906 0.192 1 71.5 435 ALA A C 1
ATOM 3293 O O . ALA A 1 435 ? -34.688 -31.531 1.18 1 71.5 435 ALA A O 1
ATOM 3294 N N . SER A 1 436 ? -35.562 -33.094 -0.2 1 72.0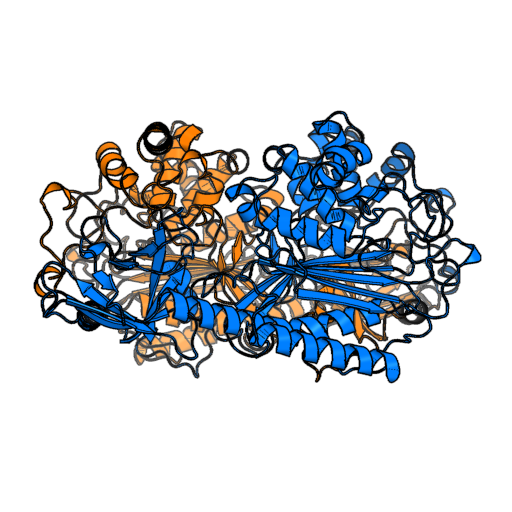6 436 SER A N 1
ATOM 3295 C CA . SER A 1 436 ? -35.281 -34.062 0.83 1 72.06 436 SER A CA 1
ATOM 3296 C C . SER A 1 436 ? -33.781 -34.406 0.866 1 72.06 436 SER A C 1
ATOM 3298 O O . SER A 1 436 ? -33.25 -34.812 1.903 1 72.06 436 SER A O 1
ATOM 3300 N N . ASN A 1 437 ? -33.094 -34.094 -0.068 1 90 437 ASN A N 1
ATOM 3301 C CA . ASN A 1 437 ? -31.703 -34.531 -0.044 1 90 437 ASN A CA 1
ATOM 3302 C C . ASN A 1 437 ? -30.766 -33.406 -0.465 1 90 437 ASN A C 1
ATOM 3304 O O . ASN A 1 437 ? -29.625 -33.656 -0.878 1 90 437 ASN A O 1
ATOM 3308 N N . SER A 1 438 ? -31.25 -32.219 -0.491 1 95.25 438 SER A N 1
ATOM 3309 C CA . SER A 1 438 ? -30.453 -31.031 -0.826 1 95.25 438 SER A CA 1
ATOM 3310 C C . SER A 1 438 ? -30.75 -29.875 0.114 1 95.25 438 SER A C 1
ATOM 3312 O O . SER A 1 438 ? -31.844 -29.312 0.082 1 95.25 438 SER A O 1
ATOM 3314 N N . SER A 1 439 ? -29.781 -29.562 0.957 1 96 439 SER A N 1
ATOM 3315 C CA . SER A 1 439 ? -29.969 -28.516 1.962 1 96 439 SER A CA 1
ATOM 3316 C C . SER A 1 439 ? -28.688 -27.766 2.227 1 96 439 SER A C 1
ATOM 3318 O O . SER A 1 439 ? -27.594 -28.281 1.997 1 96 439 SER A O 1
ATOM 3320 N N . LEU A 1 440 ? -28.797 -26.562 2.572 1 97.12 440 LEU A N 1
ATOM 3321 C CA . LEU A 1 440 ? -27.734 -25.656 2.959 1 97.12 440 LEU A CA 1
ATOM 3322 C C . LEU A 1 440 ? -28.094 -24.906 4.238 1 97.12 440 LEU A C 1
ATOM 3324 O O . LEU A 1 440 ? -29.156 -24.297 4.328 1 97.12 440 LEU A O 1
ATOM 3328 N N . VAL A 1 441 ? -27.25 -24.984 5.285 1 98.12 441 VAL A N 1
ATOM 3329 C CA . VAL A 1 441 ? -27.469 -24.281 6.543 1 98.12 441 VAL A CA 1
ATOM 3330 C C . VAL A 1 441 ? -26.422 -23.203 6.73 1 98.12 441 VAL A C 1
ATOM 3332 O O . VAL A 1 441 ? -25.219 -23.484 6.73 1 98.12 441 VAL A O 1
ATOM 3335 N N . ILE A 1 442 ? -26.828 -21.984 6.84 1 98.69 442 ILE A N 1
ATOM 3336 C CA . ILE A 1 442 ? -25.953 -20.844 7.031 1 98.69 442 ILE A CA 1
ATOM 3337 C C . ILE A 1 442 ? -26.141 -20.266 8.43 1 98.69 442 ILE A C 1
ATOM 3339 O O . ILE A 1 442 ? -27.281 -20.016 8.852 1 98.69 442 ILE A O 1
ATOM 3343 N N . THR A 1 443 ? -25.062 -20.094 9.164 1 98.56 443 THR A N 1
ATOM 3344 C CA . THR A 1 443 ? -25.062 -19.516 10.508 1 98.56 443 THR A CA 1
ATOM 3345 C C . THR A 1 443 ? -23.906 -18.531 10.664 1 98.56 443 THR A C 1
ATOM 3347 O O . THR A 1 443 ? -23.328 -18.078 9.672 1 98.56 443 THR A O 1
ATOM 3350 N N . VAL A 1 444 ? -23.703 -18.016 11.883 1 98.25 444 VAL A N 1
ATOM 3351 C CA . VAL A 1 444 ? -22.531 -17.219 12.25 1 98.25 444 VAL A CA 1
ATOM 3352 C C . VAL A 1 444 ? -21.906 -17.766 13.523 1 98.25 444 VAL A C 1
ATOM 3354 O O . VAL A 1 444 ? -22.547 -18.516 14.266 1 98.25 444 VAL A O 1
ATOM 3357 N N . ASP A 1 445 ? -20.703 -17.547 13.734 1 97.12 445 ASP A N 1
ATOM 3358 C CA . ASP A 1 445 ? -19.969 -17.781 14.977 1 97.12 445 ASP A CA 1
ATOM 3359 C C . ASP A 1 445 ? -19 -16.641 15.273 1 97.12 445 ASP A C 1
ATOM 3361 O O . ASP A 1 445 ? -19.234 -15.492 14.859 1 97.12 445 ASP A O 1
ATOM 3365 N N . ASP A 1 446 ? -17.984 -16.859 16.047 1 93.75 446 ASP A N 1
ATOM 3366 C CA . ASP A 1 446 ? -17.125 -15.781 16.5 1 93.75 446 ASP A CA 1
ATOM 3367 C C . ASP A 1 446 ? -16.125 -15.375 15.422 1 93.75 446 ASP A C 1
ATOM 3369 O O . ASP A 1 446 ? -15.422 -14.375 15.562 1 93.75 446 ASP A O 1
ATOM 3373 N N . SER A 1 447 ? -16.031 -16.094 14.328 1 94.62 447 SER A N 1
ATOM 3374 C CA . SER A 1 447 ? -15.117 -15.789 13.234 1 94.62 447 SER A CA 1
ATOM 3375 C C . SER A 1 447 ? -15.805 -14.961 12.156 1 94.62 447 SER A C 1
ATOM 3377 O O . SER A 1 447 ? -17.031 -14.977 12.039 1 94.62 447 SER A O 1
ATOM 3379 N N . PRO A 1 448 ? -15.102 -14.258 11.414 1 96.38 448 PRO A N 1
ATOM 3380 C CA . PRO A 1 448 ? -15.68 -13.422 10.352 1 96.38 448 PRO A CA 1
ATOM 3381 C C . PRO A 1 448 ? -16.344 -14.25 9.25 1 96.38 448 PRO A C 1
ATOM 3383 O O . PRO A 1 448 ? -15.867 -15.344 8.938 1 96.38 448 PRO A O 1
ATOM 3386 N N . GLY A 1 449 ? -17.406 -13.633 8.609 1 97.69 449 GLY A N 1
ATOM 3387 C CA . GLY A 1 449 ? -18.109 -14.266 7.5 1 97.69 449 GLY A CA 1
ATOM 3388 C C . GLY A 1 449 ? -19.25 -15.164 7.941 1 97.69 449 GLY A C 1
ATOM 3389 O O . GLY A 1 449 ? -19.328 -15.539 9.109 1 97.69 449 GLY A O 1
ATOM 3390 N N . LEU A 1 450 ? -20.188 -15.469 7.02 1 98.69 450 LEU A N 1
ATOM 3391 C CA . LEU A 1 450 ? -21.266 -16.422 7.262 1 98.69 450 LEU A CA 1
ATOM 3392 C C . LEU A 1 450 ? -20.75 -17.859 7.176 1 98.69 450 LEU A C 1
ATOM 3394 O O . LEU A 1 450 ? -20.109 -18.234 6.191 1 98.69 450 LEU A O 1
ATOM 3398 N N . LEU A 1 451 ? -21.031 -18.656 8.172 1 98.56 451 LEU A N 1
ATOM 3399 C CA . LEU A 1 451 ? -20.562 -20.031 8.234 1 98.56 451 LEU A CA 1
ATOM 3400 C C . LEU A 1 451 ? -21.531 -20.969 7.5 1 98.56 451 LEU A C 1
ATOM 3402 O O . LEU A 1 451 ? -22.734 -20.953 7.758 1 98.56 451 LEU A O 1
ATOM 3406 N N . ILE A 1 452 ? -21.062 -21.688 6.562 1 98.56 452 ILE A N 1
ATOM 3407 C CA . ILE A 1 452 ? -21.812 -22.812 6.035 1 98.56 452 ILE A CA 1
ATOM 3408 C C . ILE A 1 452 ? -21.672 -24.016 6.977 1 98.56 452 ILE A C 1
ATOM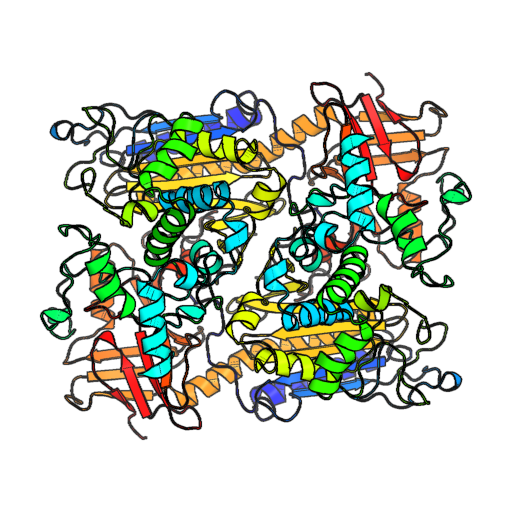 3410 O O . ILE A 1 452 ? -20.641 -24.688 6.977 1 98.56 452 ILE A O 1
ATOM 3414 N N . ASN A 1 453 ? -22.641 -24.219 7.695 1 97.88 453 ASN A N 1
ATOM 3415 C CA . ASN A 1 453 ? -22.609 -25.25 8.719 1 97.88 453 ASN A CA 1
ATOM 3416 C C . ASN A 1 453 ? -22.766 -26.641 8.117 1 97.88 453 ASN A C 1
ATOM 3418 O O . ASN A 1 453 ? -22.156 -27.609 8.586 1 97.88 453 ASN A O 1
ATOM 3422 N N . SER A 1 454 ? -23.641 -26.781 7.152 1 97.12 454 SER A N 1
ATOM 3423 C CA . SER A 1 454 ? -23.828 -28 6.375 1 97.12 454 SER A CA 1
ATOM 3424 C C . SER A 1 454 ? -24.266 -27.672 4.945 1 97.12 454 SER A C 1
ATOM 3426 O O . SER A 1 454 ? -24.906 -26.656 4.699 1 97.12 454 SER A O 1
ATOM 3428 N N . TRP A 1 455 ? -23.875 -28.484 4.051 1 97.31 455 TRP A N 1
ATOM 3429 C CA . TRP A 1 455 ? -24.141 -28.297 2.625 1 97.31 455 TRP A CA 1
ATOM 3430 C C . TRP A 1 455 ? -24.281 -29.656 1.927 1 97.31 455 TRP A C 1
ATOM 3432 O O . TRP A 1 455 ? -23.281 -30.328 1.662 1 97.31 455 TRP A O 1
ATOM 3442 N N . THR A 1 456 ? -25.516 -30.031 1.665 1 96.19 456 THR A N 1
ATOM 3443 C CA . THR A 1 456 ? -25.828 -31.312 1.019 1 96.19 456 THR A CA 1
ATOM 3444 C C . THR A 1 456 ? -26.562 -31.078 -0.296 1 96.19 456 THR A C 1
ATOM 3446 O O . THR A 1 456 ? -27.5 -30.281 -0.358 1 96.19 456 THR A O 1
ATOM 3449 N N . HIS A 1 457 ? -26.188 -31.719 -1.334 1 95.5 457 HIS A N 1
ATOM 3450 C CA . HIS A 1 457 ? -26.875 -31.672 -2.621 1 95.5 457 HIS A CA 1
ATOM 3451 C C . HIS A 1 457 ? -27.094 -33.062 -3.176 1 95.5 457 HIS A C 1
ATOM 3453 O O . HIS A 1 457 ? -26.141 -33.812 -3.43 1 95.5 457 HIS A O 1
ATOM 3459 N N . GLN A 1 458 ? -28.312 -33.438 -3.357 1 92.94 458 GLN A N 1
ATOM 3460 C CA . GLN A 1 458 ? -28.703 -34.75 -3.875 1 92.94 458 GLN A CA 1
ATOM 3461 C C . GLN A 1 458 ? -28.016 -35.875 -3.1 1 92.94 458 GLN A C 1
ATOM 3463 O O . GLN A 1 458 ? -27.453 -36.812 -3.695 1 92.94 458 GLN A O 1
ATOM 3468 N N . GLY A 1 459 ? -27.938 -35.719 -1.861 1 93.75 459 GLY A N 1
ATOM 3469 C CA . GLY A 1 459 ? -27.453 -36.75 -0.957 1 93.75 459 GLY A CA 1
ATOM 3470 C C . GLY A 1 459 ? -25.953 -36.719 -0.746 1 93.75 459 GLY A C 1
ATOM 3471 O O . GLY A 1 459 ? -25.406 -37.469 0.047 1 93.75 459 GLY A O 1
ATOM 3472 N N . HIS A 1 460 ? -25.266 -35.781 -1.378 1 95.62 460 HIS A N 1
ATOM 3473 C CA . HIS A 1 460 ? -23.812 -35.688 -1.264 1 95.62 460 HIS A CA 1
ATOM 3474 C C . HIS A 1 460 ? -23.406 -34.531 -0.373 1 95.62 460 HIS A C 1
ATOM 3476 O O . HIS A 1 460 ? -23.953 -33.406 -0.503 1 95.62 460 HIS A O 1
ATOM 3482 N N . ASP A 1 461 ? -22.516 -34.781 0.561 1 96.69 461 ASP A N 1
ATOM 3483 C CA . ASP A 1 461 ? -21.922 -33.719 1.375 1 96.69 461 ASP A CA 1
ATOM 3484 C C . ASP A 1 461 ? -20.875 -32.938 0.585 1 96.69 461 ASP A C 1
ATOM 3486 O O . ASP A 1 461 ? -19.766 -33.438 0.346 1 96.69 461 ASP A O 1
ATOM 3490 N N . LEU A 1 462 ? -21.172 -31.734 0.313 1 96.62 462 LEU A N 1
ATOM 3491 C CA . LEU A 1 462 ? -20.328 -30.969 -0.591 1 96.62 462 LEU A CA 1
ATOM 3492 C C . LEU A 1 462 ? -19.094 -30.453 0.137 1 96.62 462 LEU A C 1
ATOM 3494 O O . LEU A 1 462 ? -18.094 -30.125 -0.494 1 96.62 462 LEU A O 1
ATOM 3498 N N . ILE A 1 463 ? -19.094 -30.234 1.419 1 97.06 463 ILE A N 1
ATOM 3499 C CA . ILE A 1 463 ? -17.891 -29.891 2.172 1 97.06 463 ILE A CA 1
ATOM 3500 C C . ILE A 1 463 ? -16.906 -31.062 2.141 1 97.06 463 ILE A C 1
ATOM 3502 O O . ILE A 1 463 ? -15.711 -30.875 1.939 1 97.06 463 ILE A O 1
ATOM 3506 N N . ALA A 1 464 ? -17.453 -32.25 2.299 1 96.25 464 ALA A N 1
ATOM 3507 C CA . ALA A 1 464 ? -16.641 -33.438 2.182 1 96.25 464 ALA A CA 1
ATOM 3508 C C . ALA A 1 464 ? -16.062 -33.594 0.779 1 96.25 464 ALA A C 1
ATOM 3510 O O . ALA A 1 464 ? -14.93 -34.031 0.611 1 96.25 464 ALA A O 1
ATOM 3511 N N . ALA A 1 465 ? -16.891 -33.25 -0.177 1 95.19 465 ALA A N 1
ATOM 3512 C CA . ALA A 1 465 ? -16.391 -33.25 -1.55 1 95.19 465 ALA A CA 1
ATOM 3513 C C . ALA A 1 465 ? -15.211 -32.312 -1.707 1 95.19 465 ALA A C 1
ATOM 3515 O O . ALA A 1 465 ? -14.219 -32.656 -2.361 1 95.19 465 ALA A O 1
ATOM 3516 N N . GLY A 1 466 ? -15.359 -31.109 -1.146 1 94.56 466 GLY A N 1
ATOM 3517 C CA . GLY A 1 466 ? -14.242 -30.188 -1.141 1 94.56 466 GLY A CA 1
ATOM 3518 C C . GLY A 1 466 ? -13.008 -30.75 -0.465 1 94.56 466 GLY A C 1
ATOM 3519 O O . GLY A 1 466 ? -11.891 -30.562 -0.956 1 94.56 466 GLY A O 1
ATOM 3520 N N . GLN A 1 467 ? -13.164 -31.391 0.645 1 95.25 467 GLN A N 1
ATOM 3521 C CA . GLN A 1 467 ? -12.047 -32 1.356 1 95.25 467 GLN A CA 1
ATOM 3522 C C . GLN A 1 467 ? -11.375 -33.062 0.507 1 95.25 467 GLN A C 1
ATOM 3524 O O . GLN A 1 467 ? -10.148 -33.219 0.519 1 95.25 467 GLN A O 1
ATOM 3529 N N . ALA A 1 468 ? -12.195 -33.875 -0.181 1 94.62 468 ALA A N 1
ATOM 3530 C CA . ALA A 1 468 ? -11.648 -34.906 -1.072 1 94.62 468 ALA A CA 1
ATOM 3531 C C . ALA A 1 468 ? -10.727 -34.281 -2.119 1 94.62 468 ALA A C 1
ATOM 3533 O O . ALA A 1 468 ? -9.648 -34.781 -2.402 1 94.62 468 ALA A O 1
ATOM 3534 N N . TYR A 1 469 ? -11.219 -33.188 -2.668 1 92.38 469 TYR A N 1
ATOM 3535 C CA . TYR A 1 469 ? -10.391 -32.469 -3.635 1 92.38 469 TYR A CA 1
ATOM 3536 C C . TYR A 1 469 ? -9.109 -31.969 -2.986 1 92.38 469 TYR A C 1
ATOM 3538 O O . TYR A 1 469 ? -8.023 -32.094 -3.559 1 92.38 469 TYR A O 1
ATOM 3546 N N . ALA A 1 470 ? -9.219 -31.312 -1.812 1 91.81 470 ALA A N 1
ATOM 3547 C CA . ALA A 1 470 ? -8.055 -30.812 -1.079 1 91.81 470 ALA A CA 1
ATOM 3548 C C . ALA A 1 470 ? -7.062 -31.938 -0.795 1 91.81 470 ALA A C 1
ATOM 3550 O O . ALA A 1 470 ? -5.848 -31.734 -0.875 1 91.81 470 ALA A O 1
ATOM 3551 N N . ASN A 1 471 ? -7.566 -33.094 -0.406 1 91.88 471 ASN A N 1
ATOM 3552 C CA . ASN A 1 471 ? -6.699 -34.25 -0.168 1 91.88 471 ASN A CA 1
ATOM 3553 C C . ASN A 1 471 ? -5.934 -34.625 -1.428 1 91.88 471 ASN A C 1
ATOM 3555 O O . ASN A 1 471 ? -4.734 -34.906 -1.372 1 91.88 471 ASN A O 1
ATOM 3559 N N . ALA A 1 472 ? -6.672 -34.625 -2.51 1 88 472 ALA A N 1
ATOM 3560 C CA . ALA A 1 472 ? -6.09 -35.031 -3.781 1 88 472 ALA A CA 1
ATOM 3561 C C . ALA A 1 472 ? -5.023 -34.062 -4.25 1 88 472 ALA A C 1
ATOM 3563 O O . ALA A 1 472 ? -4.105 -34.438 -4.984 1 88 472 ALA A O 1
ATOM 3564 N N . THR A 1 473 ? -5.09 -32.875 -3.811 1 82.81 473 THR A N 1
ATOM 3565 C CA . THR A 1 473 ? -4.188 -31.828 -4.293 1 82.81 473 THR A CA 1
ATOM 3566 C C . THR A 1 473 ? -3.254 -31.359 -3.178 1 82.81 473 THR A C 1
ATOM 3568 O O . THR A 1 473 ? -2.627 -30.312 -3.287 1 82.81 473 THR A O 1
ATOM 3571 N N . ARG A 1 474 ? -3.256 -32 -2.053 1 82.25 474 ARG A N 1
ATOM 3572 C CA . ARG A 1 474 ? -2.428 -31.672 -0.895 1 82.25 474 ARG A CA 1
ATOM 3573 C C . ARG A 1 474 ? -2.707 -30.25 -0.401 1 82.25 474 ARG A C 1
ATOM 3575 O O . ARG A 1 474 ? -1.778 -29.5 -0.095 1 82.25 474 ARG A O 1
ATOM 3582 N N . GLY A 1 475 ? -4.066 -29.984 -0.412 1 86.38 475 GLY A N 1
ATOM 3583 C CA . GLY A 1 475 ? -4.492 -28.641 -0.073 1 86.38 475 GLY A CA 1
ATOM 3584 C C . GLY A 1 475 ? -4.762 -28.453 1.408 1 86.38 475 GLY A C 1
ATOM 3585 O O . GLY A 1 475 ? -5.168 -27.359 1.841 1 86.38 475 GLY A O 1
ATOM 3586 N N . GLY A 1 476 ? -4.594 -29.453 2.217 1 89 476 GLY A N 1
ATOM 3587 C CA . GLY A 1 476 ? -4.785 -29.344 3.652 1 89 476 GLY A CA 1
ATOM 3588 C C . GLY A 1 476 ? -6.195 -29.672 4.098 1 89 476 GLY A C 1
ATOM 3589 O O . GLY A 1 476 ? -6.988 -30.203 3.318 1 89 476 GLY A O 1
ATOM 3590 N N . GLN A 1 477 ? -6.414 -29.453 5.355 1 93.56 477 GLN A N 1
ATOM 3591 C CA . GLN A 1 477 ? -7.703 -29.781 5.961 1 93.56 477 GLN A CA 1
ATOM 3592 C C . GLN A 1 477 ? -8.609 -28.562 6.012 1 93.56 477 GLN A C 1
ATOM 3594 O O . GLN A 1 477 ? -8.219 -27.516 6.535 1 93.56 477 GLN A O 1
ATOM 3599 N N . ILE A 1 478 ? -9.789 -28.719 5.477 1 95.12 478 ILE A N 1
ATOM 3600 C CA . ILE A 1 478 ? -10.766 -27.641 5.527 1 95.12 478 ILE A CA 1
ATOM 3601 C C . ILE A 1 478 ? -11.336 -27.531 6.941 1 95.12 478 ILE A C 1
ATOM 3603 O O . ILE A 1 478 ? -11.883 -28.484 7.48 1 95.12 478 ILE A O 1
ATOM 3607 N N . GLN A 1 479 ? -11.18 -26.375 7.516 1 94.25 479 GLN A N 1
ATOM 3608 C CA . GLN A 1 479 ? -11.68 -26.125 8.859 1 94.25 479 GLN A CA 1
ATOM 3609 C C . GLN A 1 479 ? -13.086 -25.531 8.828 1 94.25 479 GLN A C 1
ATOM 3611 O O . GLN A 1 479 ? -13.914 -25.828 9.695 1 94.25 479 GLN A O 1
ATOM 3616 N N . SER A 1 480 ? -13.281 -24.688 7.914 1 96.38 480 SER A N 1
ATOM 3617 C CA . SER A 1 480 ? -14.578 -24.047 7.758 1 96.38 480 SER A CA 1
ATOM 3618 C C . SER A 1 480 ? -14.75 -23.469 6.352 1 96.38 480 SER A C 1
ATOM 3620 O O . SER A 1 480 ? -13.766 -23.297 5.625 1 96.38 480 SER A O 1
ATOM 3622 N N . VAL A 1 481 ? -15.953 -23.375 5.941 1 97.5 481 VAL A N 1
ATOM 3623 C CA . VAL A 1 481 ? -16.344 -22.688 4.719 1 97.5 481 VAL A CA 1
ATOM 3624 C C . VAL A 1 481 ? -17.172 -21.453 5.062 1 97.5 481 VAL A C 1
ATOM 3626 O O . VAL A 1 481 ? -18.219 -21.562 5.695 1 97.5 481 VAL A O 1
ATOM 3629 N N . ARG A 1 482 ? -16.688 -20.328 4.621 1 98 482 ARG A N 1
ATOM 3630 C CA . ARG A 1 482 ? -17.328 -19.094 5.043 1 98 482 ARG A CA 1
ATOM 3631 C C . ARG A 1 482 ? -17.641 -18.203 3.848 1 98 482 ARG A C 1
ATOM 3633 O O . ARG A 1 482 ? -16.828 -18.094 2.924 1 98 482 ARG A O 1
ATOM 3640 N N . LEU A 1 483 ? -18.812 -17.562 3.885 1 98.62 483 LEU A N 1
ATOM 3641 C CA . LEU A 1 483 ? -19.25 -16.672 2.811 1 98.62 483 LEU A CA 1
ATOM 3642 C C . LEU A 1 483 ? -18.938 -15.227 3.143 1 98.62 483 LEU A C 1
ATOM 3644 O O . LEU A 1 483 ? -19.219 -14.766 4.254 1 98.62 483 LEU A O 1
ATOM 3648 N N . PHE A 1 484 ? -18.375 -14.539 2.201 1 98.38 484 PHE A N 1
ATOM 3649 C CA . PHE A 1 484 ? -18.078 -13.117 2.289 1 98.38 484 PHE A CA 1
ATOM 3650 C C . PHE A 1 484 ? -18.734 -12.352 1.149 1 98.38 484 PHE A C 1
ATOM 3652 O O . PHE A 1 484 ? -18.781 -12.836 0.018 1 98.38 484 PHE A O 1
ATOM 3659 N N . PRO A 1 485 ? -19.234 -11.109 1.454 1 98.06 485 PRO A N 1
ATOM 3660 C CA . PRO A 1 485 ? -19.812 -10.328 0.358 1 98.06 485 PRO A CA 1
ATOM 3661 C C . PRO A 1 485 ? -18.781 -9.953 -0.703 1 98.06 485 PRO A C 1
ATOM 3663 O O . PRO A 1 485 ? -17.656 -9.562 -0.368 1 98.06 485 PRO A O 1
ATOM 3666 N N . SER A 1 486 ? -19.156 -10.062 -1.956 1 97.62 486 SER A N 1
ATOM 3667 C CA . SER A 1 486 ? -18.25 -9.734 -3.047 1 97.62 486 SER A CA 1
ATOM 3668 C C . SER A 1 486 ? -18.266 -8.242 -3.352 1 97.62 486 SER A C 1
ATOM 3670 O O . SER A 1 486 ? -17.344 -7.723 -3.988 1 97.62 486 SER A O 1
ATOM 3672 N N . GLY A 1 487 ? -19.297 -7.52 -2.924 1 96.5 487 GLY A N 1
ATOM 3673 C CA . GLY A 1 487 ? -19.5 -6.133 -3.307 1 96.5 487 GLY A CA 1
ATOM 3674 C C . GLY A 1 487 ? -20.328 -5.977 -4.562 1 96.5 487 GLY A C 1
ATOM 3675 O O . GLY A 1 487 ? -20.672 -4.859 -4.953 1 96.5 487 GLY A O 1
ATOM 3676 N N . LEU A 1 488 ? -20.688 -7.059 -5.25 1 97.25 488 LEU A N 1
ATOM 3677 C CA . LEU A 1 488 ? -21.578 -7.059 -6.41 1 97.25 488 LEU A CA 1
ATOM 3678 C C . LEU A 1 488 ? -23.016 -7.324 -5.996 1 97.25 488 LEU A C 1
ATOM 3680 O O . LEU A 1 488 ? -23.344 -8.414 -5.527 1 97.25 488 LEU A O 1
ATOM 3684 N N . GLN A 1 489 ? -23.812 -6.328 -6.141 1 95.31 489 GLN A N 1
ATOM 3685 C CA . GLN A 1 489 ? -25.203 -6.453 -5.723 1 95.31 489 GLN A CA 1
ATOM 3686 C C . GLN A 1 489 ? -26.141 -5.699 -6.668 1 95.31 489 GLN A C 1
ATOM 3688 O O . GLN A 1 489 ? -25.734 -4.695 -7.266 1 95.31 489 GLN A O 1
ATOM 3693 N N . THR A 1 490 ? -27.25 -6.242 -6.875 1 94.31 490 THR A N 1
ATOM 3694 C CA . THR A 1 490 ? -28.375 -5.582 -7.523 1 94.31 490 THR A CA 1
ATOM 3695 C C . THR A 1 490 ? -29.516 -5.359 -6.535 1 94.31 490 THR A C 1
ATOM 3697 O O . THR A 1 490 ? -29.344 -5.531 -5.328 1 94.31 490 THR A O 1
ATOM 3700 N N . ARG A 1 491 ? -30.672 -4.934 -7.078 1 92.69 491 ARG A N 1
ATOM 3701 C CA . ARG A 1 491 ? -31.828 -4.691 -6.211 1 92.69 491 ARG A CA 1
ATOM 3702 C C . ARG A 1 491 ? -32.312 -5.984 -5.562 1 92.69 491 ARG A C 1
ATOM 3704 O O . ARG A 1 491 ? -32.781 -5.977 -4.426 1 92.69 491 ARG A O 1
ATOM 3711 N N . SER A 1 492 ? -32.094 -7.07 -6.301 1 96.12 492 SER A N 1
ATOM 3712 C CA . SER A 1 492 ? -32.75 -8.281 -5.832 1 96.12 492 SER A CA 1
ATOM 3713 C C . SER A 1 492 ? -31.75 -9.422 -5.633 1 96.12 492 SER A C 1
ATOM 3715 O O . SER A 1 492 ? -32.125 -10.547 -5.332 1 96.12 492 SER A O 1
ATOM 3717 N N . ARG A 1 493 ? -30.469 -9.133 -5.852 1 97.19 493 ARG A N 1
ATOM 3718 C CA . ARG A 1 493 ? -29.453 -10.188 -5.727 1 97.19 493 ARG A CA 1
ATOM 3719 C C . ARG A 1 493 ? -28.188 -9.656 -5.094 1 97.19 493 ARG A C 1
ATOM 3721 O O . ARG A 1 493 ? -27.859 -8.469 -5.227 1 97.19 493 ARG A O 1
ATOM 3728 N N . ALA A 1 494 ? -27.531 -10.484 -4.375 1 97.75 494 ALA A N 1
ATOM 3729 C CA . ALA A 1 494 ? -26.234 -10.172 -3.779 1 97.75 494 ALA A CA 1
ATOM 3730 C C . ALA A 1 494 ? -25.25 -11.336 -3.951 1 97.75 494 ALA A C 1
ATOM 3732 O O . ALA A 1 494 ? -25.562 -12.469 -3.57 1 97.75 494 ALA A O 1
ATOM 3733 N N . ALA A 1 495 ? -24.125 -11.031 -4.523 1 98.44 495 ALA A N 1
ATOM 3734 C CA . ALA A 1 495 ? -23.125 -12.07 -4.777 1 98.44 495 ALA A CA 1
ATOM 3735 C C . ALA A 1 495 ? -22.188 -12.227 -3.588 1 98.44 495 ALA A C 1
ATOM 3737 O O . ALA A 1 495 ? -21.797 -11.242 -2.957 1 98.44 495 ALA A O 1
ATOM 3738 N N . TYR A 1 496 ? -21.859 -13.414 -3.236 1 98.62 496 TYR A N 1
ATOM 3739 C CA . TYR A 1 496 ? -20.906 -13.789 -2.189 1 98.62 496 TYR A CA 1
ATOM 3740 C C . TYR A 1 496 ? -19.875 -14.781 -2.717 1 98.62 496 TYR A C 1
ATOM 3742 O O . TYR A 1 496 ? -20.125 -15.477 -3.705 1 98.62 496 TYR A O 1
ATOM 3750 N N . ARG A 1 497 ? -18.734 -14.789 -2.123 1 98.38 497 ARG A N 1
ATOM 3751 C CA . ARG A 1 497 ? -17.703 -15.789 -2.373 1 98.38 497 ARG A CA 1
ATOM 3752 C C . ARG A 1 497 ? -17.406 -16.594 -1.115 1 98.38 497 ARG A C 1
ATOM 3754 O O . ARG A 1 497 ? -17.344 -16.047 -0.016 1 98.38 497 ARG A O 1
ATOM 3761 N N . ALA A 1 498 ? -17.234 -17.891 -1.293 1 98.06 498 ALA A N 1
ATOM 3762 C CA . ALA A 1 498 ? -16.875 -18.766 -0.183 1 98.06 498 ALA A CA 1
ATOM 3763 C C . ALA A 1 498 ? -15.359 -18.906 -0.06 1 98.06 498 ALA A C 1
ATOM 3765 O O . ALA A 1 498 ? -14.664 -19.109 -1.059 1 98.06 498 ALA A O 1
ATOM 3766 N N . ILE A 1 499 ? -14.852 -18.766 1.118 1 96.69 499 ILE A N 1
ATOM 3767 C CA . ILE A 1 499 ? -13.469 -19.078 1.433 1 96.69 499 ILE A CA 1
ATOM 3768 C C . ILE A 1 499 ? -13.406 -20.391 2.217 1 96.69 499 ILE A C 1
ATOM 3770 O O . ILE A 1 499 ? -14.023 -20.516 3.275 1 96.69 499 ILE A O 1
ATOM 3774 N N . PHE A 1 500 ? -12.727 -21.312 1.661 1 94.94 500 PHE A N 1
ATOM 3775 C CA . PHE A 1 500 ? -12.438 -22.562 2.352 1 94.94 500 PHE A CA 1
ATOM 3776 C C . PHE A 1 500 ? -11.211 -22.422 3.248 1 94.94 500 PHE A C 1
ATOM 3778 O O . PHE A 1 500 ? -10.078 -22.516 2.779 1 94.94 500 PHE A O 1
ATOM 3785 N N . GLN A 1 501 ? -11.438 -22.109 4.434 1 93.62 501 GLN A N 1
ATOM 3786 C CA . GLN A 1 501 ? -10.344 -21.953 5.383 1 93.62 501 GLN A CA 1
ATOM 3787 C C . GLN A 1 501 ? -9.695 -23.312 5.695 1 93.62 501 GLN A C 1
ATOM 3789 O O . GLN A 1 501 ? -10.391 -24.266 6.027 1 93.62 501 GLN A O 1
ATOM 3794 N N . ARG A 1 502 ? -8.398 -23.328 5.488 1 92 502 ARG A N 1
ATOM 3795 C CA . ARG A 1 502 ? -7.703 -24.609 5.578 1 92 502 ARG A CA 1
ATOM 3796 C C . ARG A 1 502 ? -6.504 -24.5 6.516 1 92 502 ARG A C 1
ATOM 3798 O O . ARG A 1 502 ? -5.984 -23.422 6.758 1 92 502 ARG A O 1
ATOM 3805 N N . VAL A 1 503 ? -6.199 -25.531 7.082 1 87.19 503 VAL A N 1
ATOM 3806 C CA . VAL A 1 503 ? -4.918 -25.719 7.754 1 87.19 503 VAL A CA 1
ATOM 3807 C C . VAL A 1 503 ? -3.977 -26.531 6.867 1 87.19 503 VAL A C 1
ATOM 3809 O O . VAL A 1 503 ? -4.324 -27.625 6.426 1 87.19 503 VAL A O 1
ATOM 3812 N N . LEU A 1 504 ? -2.848 -25.891 6.527 1 80.81 504 LEU A N 1
ATOM 3813 C CA . LEU A 1 504 ? -1.884 -26.562 5.668 1 80.81 504 LEU A CA 1
ATOM 3814 C C . LEU A 1 504 ? -1.178 -27.688 6.422 1 80.81 504 LEU A C 1
ATOM 3816 O O . LEU A 1 504 ? -0.923 -27.578 7.621 1 80.81 504 LEU A O 1
ATOM 3820 N N . PRO A 1 505 ? -0.927 -28.672 5.652 1 77 505 PRO A N 1
ATOM 3821 C CA . PRO A 1 505 ? -0.204 -29.766 6.305 1 77 505 PRO A CA 1
ATOM 3822 C C . PRO A 1 505 ? 1.172 -29.344 6.816 1 77 505 PRO A C 1
ATOM 3824 O O . PRO A 1 505 ? 1.822 -28.484 6.207 1 77 505 PRO A O 1
ATOM 3827 N N . ASP A 1 506 ? 1.595 -29.734 7.867 1 71.12 506 ASP A N 1
ATOM 3828 C CA . ASP A 1 506 ? 2.951 -29.625 8.391 1 71.12 506 ASP A CA 1
ATOM 3829 C C . ASP A 1 506 ? 3.289 -28.188 8.734 1 71.12 506 ASP A C 1
ATOM 3831 O O . ASP A 1 506 ? 4.461 -27.828 8.891 1 71.12 506 ASP A O 1
ATOM 3835 N N . ASP A 1 507 ? 2.309 -27.406 8.625 1 73.56 507 ASP A N 1
ATOM 3836 C CA . ASP A 1 507 ? 2.617 -26.047 9.039 1 73.56 507 ASP A CA 1
ATOM 3837 C C . ASP A 1 507 ? 2.773 -25.953 10.555 1 73.56 507 ASP A C 1
ATOM 3839 O O . ASP A 1 507 ? 1.853 -26.297 11.297 1 73.56 507 ASP A O 1
ATOM 3843 N N . ASP A 1 508 ? 4.008 -25.656 10.93 1 78.56 508 ASP A N 1
ATOM 3844 C CA . ASP A 1 508 ? 4.293 -25.438 12.344 1 78.56 508 ASP A CA 1
ATOM 3845 C C . ASP A 1 508 ? 4.176 -23.953 12.695 1 78.56 508 ASP A C 1
ATOM 3847 O O . ASP A 1 508 ? 5.094 -23.172 12.445 1 78.56 508 ASP A O 1
ATOM 3851 N N . ALA A 1 509 ? 3.184 -23.578 13.344 1 76.44 509 ALA A N 1
ATOM 3852 C CA . ALA A 1 509 ? 2.869 -22.188 13.664 1 76.44 509 ALA A CA 1
ATOM 3853 C C . ALA A 1 509 ? 3.889 -21.609 14.641 1 76.44 509 ALA A C 1
ATOM 3855 O O . ALA A 1 509 ? 3.979 -20.391 14.805 1 76.44 509 ALA A O 1
ATOM 3856 N N . SER A 1 510 ? 4.641 -22.469 15.305 1 81.88 510 SER A N 1
ATOM 3857 C CA . SER A 1 510 ? 5.617 -22 16.297 1 81.88 510 SER A CA 1
ATOM 3858 C C . SER A 1 510 ? 6.887 -21.5 15.617 1 81.88 510 SER A C 1
ATOM 3860 O O . SER A 1 510 ? 7.703 -20.828 16.25 1 81.88 510 SER A O 1
ATOM 3862 N N . VAL A 1 511 ? 7.023 -21.859 14.383 1 88.5 511 VAL A N 1
ATOM 3863 C CA . VAL A 1 511 ? 8.211 -21.438 13.641 1 88.5 511 VAL A CA 1
ATOM 3864 C C . VAL A 1 511 ? 7.898 -20.156 12.867 1 88.5 511 VAL A C 1
ATOM 3866 O O . VAL A 1 511 ? 6.953 -20.125 12.07 1 88.5 511 VAL A O 1
ATOM 3869 N N . HIS A 1 512 ? 8.641 -19.141 13.141 1 88.81 512 HIS A N 1
ATOM 3870 C CA . HIS A 1 512 ? 8.453 -17.891 12.422 1 88.81 512 HIS A CA 1
ATOM 3871 C C . HIS A 1 512 ? 8.867 -18.031 10.961 1 88.81 512 HIS A C 1
ATOM 3873 O O . HIS A 1 512 ? 9.969 -18.516 10.672 1 88.81 512 HIS A O 1
ATOM 3879 N N . LYS A 1 513 ? 8.047 -17.641 10.117 1 92.38 513 LYS A N 1
ATOM 3880 C CA . LYS A 1 513 ? 8.328 -17.609 8.688 1 92.38 513 LYS A CA 1
ATOM 3881 C C . LYS A 1 513 ? 8.148 -16.203 8.133 1 92.38 513 LYS A C 1
ATOM 3883 O O . LYS A 1 513 ? 7.195 -15.5 8.492 1 92.38 513 LYS A O 1
ATOM 3888 N N . VAL A 1 514 ? 9.086 -15.742 7.328 1 94.94 514 VAL A N 1
ATOM 3889 C CA . VAL A 1 514 ? 8.992 -14.453 6.656 1 94.94 514 VAL A CA 1
ATOM 3890 C C . VAL A 1 514 ? 7.863 -14.484 5.625 1 94.94 514 VAL A C 1
ATOM 3892 O O . VAL A 1 514 ? 7.09 -13.531 5.512 1 94.94 514 VAL A O 1
ATOM 3895 N N . PHE A 1 515 ? 7.766 -15.602 4.953 1 94 515 PHE A N 1
ATOM 3896 C CA . PHE A 1 515 ? 6.68 -15.82 4.004 1 94 515 PHE A CA 1
ATOM 3897 C C . PHE A 1 515 ? 5.539 -16.594 4.648 1 94 515 PHE A C 1
ATOM 3899 O O . PHE A 1 515 ? 5.547 -17.828 4.656 1 94 515 PHE A O 1
ATOM 3906 N N . ASP A 1 516 ? 4.555 -15.867 5.133 1 89 516 ASP A N 1
ATOM 3907 C CA . ASP A 1 516 ? 3.416 -16.438 5.852 1 89 516 ASP A CA 1
ATOM 3908 C C . ASP A 1 516 ? 2.533 -17.266 4.918 1 89 516 ASP A C 1
ATOM 3910 O O . ASP A 1 516 ? 1.92 -16.719 3.996 1 89 516 ASP A O 1
ATOM 3914 N N . PRO A 1 517 ? 2.43 -18.516 5.156 1 84.19 517 PRO A N 1
ATOM 3915 C CA . PRO A 1 517 ? 1.591 -19.344 4.289 1 84.19 517 PRO A CA 1
ATOM 3916 C C . PRO A 1 517 ? 0.12 -18.922 4.324 1 84.19 517 PRO A C 1
ATOM 3918 O O . PRO A 1 517 ? -0.617 -19.172 3.365 1 84.19 517 PRO A O 1
ATOM 3921 N N . ALA A 1 518 ? -0.307 -18.297 5.398 1 85.81 518 ALA A N 1
ATOM 3922 C CA . ALA A 1 518 ? -1.709 -17.922 5.551 1 85.81 518 ALA A CA 1
ATOM 3923 C C . ALA A 1 518 ? -2.016 -16.641 4.773 1 85.81 518 ALA A C 1
ATOM 3925 O O . ALA A 1 518 ? -3.182 -16.281 4.594 1 85.81 518 ALA A O 1
ATOM 3926 N N . ALA A 1 519 ? -1.007 -16 4.246 1 89.38 519 ALA A N 1
ATOM 3927 C CA . ALA A 1 519 ? -1.204 -14.719 3.58 1 89.38 519 ALA A CA 1
ATOM 3928 C C . ALA A 1 519 ? -1.698 -14.914 2.15 1 89.38 519 ALA A C 1
ATOM 3930 O O . ALA A 1 519 ? -1.994 -13.938 1.453 1 89.38 519 ALA A O 1
ATOM 3931 N N . GLY A 1 520 ? -1.931 -16.125 1.677 1 89.56 520 GLY A N 1
ATOM 3932 C CA . GLY A 1 520 ? -2.234 -16.391 0.282 1 89.56 520 GLY A CA 1
ATOM 3933 C C . GLY A 1 520 ? -3.723 -16.438 -0.009 1 89.56 520 GLY A C 1
ATOM 3934 O O . GLY A 1 520 ? -4.137 -16.828 -1.101 1 89.56 520 GLY A O 1
ATOM 3935 N N . THR A 1 521 ? -4.582 -15.914 0.933 1 92.19 521 THR A N 1
ATOM 3936 C CA . THR A 1 521 ? -6.027 -16 0.788 1 92.19 521 THR A CA 1
ATOM 3937 C C . THR A 1 521 ? -6.508 -15.195 -0.411 1 92.19 521 THR A C 1
ATOM 3939 O O . THR A 1 521 ? -7.48 -15.562 -1.07 1 92.19 521 THR A O 1
ATOM 3942 N N . TRP A 1 522 ? -5.758 -14.133 -0.79 1 94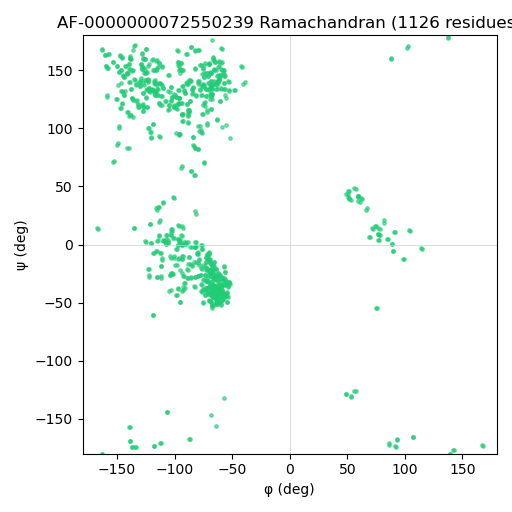.75 522 TRP A N 1
ATOM 3943 C CA . TRP A 1 522 ? -6.156 -13.273 -1.899 1 94.75 522 TRP A CA 1
ATOM 3944 C C . TRP A 1 522 ? -6.121 -14.039 -3.219 1 94.75 522 TRP A C 1
ATOM 3946 O O . TRP A 1 522 ? -6.711 -13.602 -4.211 1 94.75 522 TRP A O 1
ATOM 3956 N N . GLY A 1 523 ? -5.441 -15.242 -3.236 1 93.94 523 GLY A N 1
ATOM 3957 C CA . GLY A 1 523 ? -5.332 -16.047 -4.441 1 93.94 523 GLY A CA 1
ATOM 3958 C C . GLY A 1 523 ? -6.395 -17.125 -4.531 1 93.94 523 GLY A C 1
ATOM 3959 O O . GLY A 1 523 ? -6.469 -17.859 -5.527 1 93.94 523 GLY A O 1
ATOM 3960 N N . MET A 1 524 ? -7.312 -17.203 -3.623 1 92.88 524 MET A N 1
ATOM 3961 C CA . MET A 1 524 ? -8.203 -18.344 -3.512 1 92.88 524 MET A CA 1
ATOM 3962 C C . MET A 1 524 ? -9.492 -18.125 -4.297 1 92.88 524 MET A C 1
ATOM 3964 O O . MET A 1 524 ? -10 -19.031 -4.938 1 92.88 524 MET A O 1
ATOM 3968 N N . PRO A 1 525 ? -9.984 -16.891 -4.301 1 96.19 525 PRO A N 1
ATOM 3969 C CA . PRO A 1 525 ? -11.258 -16.719 -5.008 1 96.19 525 PRO A CA 1
ATOM 3970 C C . PRO A 1 525 ? -11.172 -17.109 -6.48 1 96.19 525 PRO A C 1
ATOM 3972 O O . PRO A 1 525 ? -10.18 -16.797 -7.148 1 96.19 525 PRO A O 1
ATOM 3975 N N . ASP A 1 526 ? -12.18 -17.859 -6.895 1 95.25 526 ASP A N 1
ATOM 3976 C CA . ASP A 1 526 ? -12.383 -18.203 -8.297 1 95.25 526 ASP A CA 1
ATOM 3977 C C . ASP A 1 526 ? -11.328 -19.203 -8.773 1 95.25 526 ASP A C 1
ATOM 3979 O O . ASP A 1 526 ? -11.188 -19.438 -9.977 1 95.25 526 ASP A O 1
ATOM 3983 N N . GLN A 1 527 ? -10.57 -19.844 -7.871 1 91.19 527 GLN A N 1
ATOM 3984 C CA . GLN A 1 527 ? -9.477 -20.75 -8.227 1 91.19 527 GLN A CA 1
ATOM 3985 C C . GLN A 1 527 ? -10.016 -22.062 -8.797 1 91.19 527 GLN A C 1
ATOM 3987 O O . GLN A 1 527 ? -9.469 -22.609 -9.758 1 91.19 527 GLN A O 1
ATOM 3992 N N . LEU A 1 528 ? -11.078 -22.578 -8.164 1 89.69 528 LEU A N 1
ATOM 3993 C CA . LEU A 1 528 ? -11.68 -23.844 -8.602 1 89.69 528 LEU A CA 1
ATOM 3994 C C . LEU A 1 528 ? -12.969 -23.578 -9.367 1 89.69 528 LEU A C 1
ATOM 3996 O O . LEU A 1 528 ? -13.883 -22.922 -8.859 1 89.69 528 LEU A O 1
ATOM 4000 N N . MET A 1 529 ? -13.008 -24.094 -10.578 1 88.69 529 MET A N 1
ATOM 4001 C CA . MET A 1 529 ? -14.18 -23.875 -11.43 1 88.69 529 MET A CA 1
ATOM 4002 C C . MET A 1 529 ? -14.727 -25.203 -11.945 1 88.69 529 MET A C 1
ATOM 4004 O O . MET A 1 529 ? -13.977 -26.156 -12.117 1 88.69 529 MET A O 1
ATOM 4008 N N . TYR A 1 530 ? -15.945 -25.219 -12.188 1 89.31 530 TYR A N 1
ATOM 4009 C CA . TYR A 1 530 ? -16.688 -26.328 -12.789 1 89.31 530 TYR A CA 1
ATOM 4010 C C . TYR A 1 530 ? -17.719 -25.828 -13.781 1 89.31 530 TYR A C 1
ATOM 4012 O O . TYR A 1 530 ? -18.641 -25.109 -13.414 1 89.31 530 TYR A O 1
ATOM 4020 N N . GLY A 1 531 ? -17.469 -26.109 -15.117 1 86.12 531 GLY A N 1
ATOM 4021 C CA . GLY A 1 531 ? -18.359 -25.656 -16.172 1 86.12 531 GLY A CA 1
ATOM 4022 C C . GLY A 1 531 ? -18.359 -24.141 -16.328 1 86.12 531 GLY A C 1
ATOM 4023 O O . GLY A 1 531 ? -19.422 -23.531 -16.516 1 86.12 531 GLY A O 1
ATOM 4024 N N . GLY A 1 532 ? -17.266 -23.531 -16.047 1 86.5 532 GLY A N 1
ATOM 4025 C CA . GLY A 1 532 ? -17.125 -22.094 -16.219 1 86.5 532 GLY A CA 1
ATOM 4026 C C . GLY A 1 532 ? -17.641 -21.297 -15.031 1 86.5 532 GLY A C 1
ATOM 4027 O O . GLY A 1 532 ? -17.672 -20.062 -15.07 1 86.5 532 GLY A O 1
ATOM 4028 N N . ILE A 1 533 ? -18.031 -22 -14.023 1 92.62 533 ILE A N 1
ATOM 4029 C CA . ILE A 1 533 ? -18.547 -21.359 -12.828 1 92.62 533 ILE A CA 1
ATOM 4030 C C . ILE A 1 533 ? -17.656 -21.703 -11.625 1 92.62 533 ILE A C 1
ATOM 4032 O O . ILE A 1 533 ? -17.281 -22.859 -11.445 1 92.62 533 ILE A O 1
ATOM 4036 N N . ALA A 1 534 ? -17.312 -20.703 -10.883 1 94.25 534 ALA A N 1
ATOM 4037 C CA . ALA A 1 534 ? -16.484 -20.922 -9.703 1 94.25 534 ALA A CA 1
ATOM 4038 C C . ALA A 1 534 ? -17.25 -21.688 -8.625 1 94.25 534 ALA A C 1
ATOM 4040 O O . ALA A 1 534 ? -18.422 -21.391 -8.367 1 94.25 534 ALA A O 1
ATOM 4041 N N . VAL A 1 535 ? -16.594 -22.594 -7.945 1 93.75 535 VAL A N 1
ATOM 4042 C CA . VAL A 1 535 ? -17.219 -23.422 -6.906 1 93.75 535 VAL A CA 1
ATOM 4043 C C . VAL A 1 535 ? -17.547 -22.547 -5.695 1 93.75 535 VAL A C 1
ATOM 4045 O O . VAL A 1 535 ? -18.453 -22.875 -4.918 1 93.75 535 VAL A O 1
ATOM 4048 N N . ASP A 1 536 ? -16.844 -21.422 -5.594 1 96.69 536 ASP A N 1
ATOM 4049 C CA . ASP A 1 536 ? -17.016 -20.578 -4.418 1 96.69 536 ASP A CA 1
ATOM 4050 C C . ASP A 1 536 ? -18.047 -19.484 -4.672 1 96.69 536 ASP A C 1
ATOM 4052 O O . ASP A 1 536 ? -18.203 -18.578 -3.85 1 96.69 536 ASP A O 1
ATOM 4056 N N . GLU A 1 537 ? -18.766 -19.5 -5.789 1 98 537 GLU A N 1
ATOM 4057 C CA . GLU A 1 537 ? -19.703 -18.438 -6.156 1 98 537 GLU A CA 1
ATOM 4058 C C . GLU A 1 537 ? -21.094 -18.719 -5.605 1 98 537 GLU A C 1
ATOM 4060 O O . GLU A 1 537 ? -21.703 -19.75 -5.93 1 98 537 GLU A O 1
ATOM 4065 N N . PHE A 1 538 ? -21.594 -17.812 -4.793 1 98.62 538 PHE A N 1
ATOM 4066 C CA . PHE A 1 538 ? -22.938 -17.859 -4.246 1 98.62 538 PHE A CA 1
ATOM 4067 C C . PHE A 1 538 ? -23.688 -16.562 -4.559 1 98.62 538 PHE A C 1
ATOM 4069 O O . PHE A 1 538 ? -23.125 -15.477 -4.516 1 98.62 538 PHE A O 1
ATOM 4076 N N . VAL A 1 539 ? -24.969 -16.656 -4.871 1 98.56 539 VAL A N 1
ATOM 4077 C CA . VAL A 1 539 ? -25.812 -15.492 -5.086 1 98.56 539 VAL A CA 1
ATOM 4078 C C . VAL A 1 539 ? -27.078 -15.602 -4.234 1 98.56 539 VAL A C 1
ATOM 4080 O O . VAL A 1 539 ? -27.828 -16.578 -4.348 1 98.56 539 VAL A O 1
ATOM 4083 N N . PHE A 1 540 ? -27.297 -14.688 -3.373 1 98.56 540 PHE A N 1
ATOM 4084 C CA . PHE A 1 540 ? -28.547 -14.594 -2.613 1 98.56 540 PHE A CA 1
ATOM 4085 C C . PHE A 1 540 ? -29.609 -13.852 -3.404 1 98.56 540 PHE A C 1
ATOM 4087 O O . PHE A 1 540 ? -29.312 -12.844 -4.051 1 98.56 540 PHE A O 1
ATOM 4094 N N . HIS A 1 541 ? -30.797 -14.391 -3.438 1 97.88 541 HIS A N 1
ATOM 4095 C CA . HIS A 1 541 ? -31.984 -13.656 -3.857 1 97.88 541 HIS A CA 1
ATOM 4096 C C . HIS A 1 541 ? -32.625 -12.938 -2.68 1 97.88 541 HIS A C 1
ATOM 4098 O O . HIS A 1 541 ? -33.094 -13.578 -1.743 1 97.88 541 HIS A O 1
ATOM 4104 N N . VAL A 1 542 ? -32.625 -11.648 -2.744 1 97.44 542 VAL A N 1
ATOM 4105 C CA . VAL A 1 542 ? -32.969 -10.875 -1.56 1 97.44 542 VAL A CA 1
ATOM 4106 C C . VAL A 1 542 ? -34.156 -9.961 -1.883 1 97.44 542 VAL A C 1
ATOM 4108 O O . VAL A 1 542 ? -34.406 -9.625 -3.045 1 97.44 542 VAL A O 1
ATOM 4111 N N . ASP A 1 543 ? -34.938 -9.602 -0.882 1 96.06 543 ASP A N 1
ATOM 4112 C CA . ASP A 1 543 ? -36 -8.617 -1.017 1 96.06 543 ASP A CA 1
ATOM 4113 C C . ASP A 1 543 ? -35.469 -7.199 -0.812 1 96.06 543 ASP A C 1
ATOM 4115 O O . ASP A 1 543 ? -34.281 -6.961 -0.877 1 96.06 543 ASP A O 1
ATOM 4119 N N . ALA A 1 544 ? -36.344 -6.27 -0.658 1 91.81 544 ALA A N 1
ATOM 4120 C CA . ALA A 1 544 ? -35.969 -4.859 -0.532 1 91.81 544 ALA A CA 1
ATOM 4121 C C . ALA A 1 544 ? -35.188 -4.613 0.747 1 91.81 544 ALA A C 1
ATOM 4123 O O . ALA A 1 544 ? -34.312 -3.723 0.793 1 91.81 544 ALA A O 1
ATOM 4124 N N . GLY A 1 545 ? -35.438 -5.41 1.727 1 91.5 545 GLY A N 1
ATOM 4125 C CA . GLY A 1 545 ? -34.719 -5.312 2.982 1 91.5 545 GLY A CA 1
ATOM 4126 C C . GLY A 1 545 ? -33.469 -6.164 3.01 1 91.5 545 GLY A C 1
ATOM 4127 O O . GLY A 1 545 ? -32.844 -6.312 4.059 1 91.5 545 GLY A O 1
ATOM 4128 N N . ARG A 1 546 ? -33.188 -6.82 1.935 1 94.5 546 ARG A N 1
ATOM 4129 C CA . ARG A 1 546 ? -32 -7.648 1.721 1 94.5 546 ARG A CA 1
ATOM 4130 C C . ARG A 1 546 ? -32.094 -8.969 2.479 1 94.5 546 ARG A C 1
ATOM 4132 O O . ARG A 1 546 ? -31.094 -9.594 2.791 1 94.5 546 ARG A O 1
ATOM 4139 N N . ARG A 1 547 ? -33.281 -9.273 2.891 1 96.5 547 ARG A N 1
ATOM 4140 C CA . ARG A 1 547 ? -33.5 -10.602 3.461 1 96.5 547 ARG A CA 1
ATOM 4141 C C . ARG A 1 547 ? -33.562 -11.664 2.371 1 96.5 547 ARG A C 1
ATOM 4143 O O . ARG A 1 547 ? -34.25 -11.5 1.362 1 96.5 547 ARG A O 1
ATOM 4150 N N . ALA A 1 548 ? -32.906 -12.75 2.648 1 98 548 ALA A N 1
ATOM 4151 C CA . ALA A 1 548 ? -32.781 -13.773 1.616 1 98 548 ALA A CA 1
ATOM 4152 C C . ALA A 1 548 ? -34.031 -14.641 1.553 1 98 548 ALA A C 1
ATOM 4154 O O . ALA A 1 548 ? -34.5 -15.156 2.574 1 98 548 ALA A O 1
ATOM 4155 N N . ALA A 1 549 ? -34.562 -14.758 0.334 1 97.06 549 ALA A N 1
ATOM 4156 C CA . ALA A 1 549 ? -35.594 -15.742 0.054 1 97.06 549 ALA A CA 1
ATOM 4157 C C . ALA A 1 549 ? -35 -17.062 -0.438 1 97.06 549 ALA A C 1
ATOM 4159 O O . ALA A 1 549 ? -35.594 -18.125 -0.275 1 97.06 549 ALA A O 1
ATOM 4160 N N . ALA A 1 550 ? -33.875 -16.938 -1.023 1 97.38 550 ALA A N 1
ATOM 4161 C CA . ALA A 1 550 ? -33.188 -18.094 -1.576 1 97.38 550 ALA A CA 1
ATOM 4162 C C . ALA A 1 550 ? -31.672 -17.828 -1.714 1 97.38 550 ALA A C 1
ATOM 4164 O O . ALA A 1 550 ? -31.234 -16.688 -1.602 1 97.38 550 ALA A O 1
ATOM 4165 N N . VAL A 1 551 ? -30.938 -18.844 -1.875 1 98.12 551 VAL A N 1
ATOM 4166 C CA . VAL A 1 551 ? -29.516 -18.781 -2.189 1 98.12 551 VAL A CA 1
ATOM 4167 C C . VAL A 1 551 ? -29.172 -19.766 -3.307 1 98.12 551 VAL A C 1
ATOM 4169 O O . VAL A 1 551 ? -29.766 -20.844 -3.391 1 98.12 551 VAL A O 1
ATOM 4172 N N . GLU A 1 552 ? -28.281 -19.281 -4.141 1 97 552 GLU A N 1
ATOM 4173 C CA . GLU A 1 552 ? -27.859 -20.078 -5.297 1 97 552 GLU A CA 1
ATOM 4174 C C . GLU A 1 552 ? -26.359 -20.328 -5.277 1 97 552 GLU A C 1
ATOM 4176 O O . GLU A 1 552 ? -25.578 -19.516 -5.758 1 97 552 GLU A O 1
ATOM 4181 N N . PRO A 1 553 ? -25.938 -21.516 -4.754 1 97.19 553 PRO A N 1
ATOM 4182 C CA . PRO A 1 553 ? -24.609 -21.938 -5.18 1 97.19 553 PRO A CA 1
ATOM 4183 C C . PRO A 1 553 ? -24.516 -22.188 -6.684 1 97.19 553 PRO A C 1
ATOM 4185 O O . PRO A 1 553 ? -24.953 -23.219 -7.176 1 97.19 553 PRO A O 1
ATOM 4188 N N . ARG A 1 554 ? -23.891 -21.344 -7.359 1 96.19 554 ARG A N 1
ATOM 4189 C CA . ARG A 1 554 ? -24.047 -21.25 -8.805 1 96.19 554 ARG A CA 1
ATOM 4190 C C . ARG A 1 554 ? -23.516 -22.484 -9.508 1 96.19 554 ARG A C 1
ATOM 4192 O O . ARG A 1 554 ? -24.031 -22.891 -10.547 1 96.19 554 ARG A O 1
ATOM 4199 N N . VAL A 1 555 ? -22.562 -23.094 -8.891 1 94 555 VAL A N 1
ATOM 4200 C CA . VAL A 1 555 ? -21.922 -24.25 -9.523 1 94 555 VAL A CA 1
ATOM 4201 C C . VAL A 1 555 ? -22.906 -25.406 -9.602 1 94 555 VAL A C 1
ATOM 4203 O O . VAL A 1 555 ? -22.797 -26.266 -10.484 1 94 555 VAL A O 1
ATOM 4206 N N . LEU A 1 556 ? -23.938 -25.453 -8.734 1 94.31 556 LEU A N 1
ATOM 4207 C CA . LEU A 1 556 ? -24.906 -26.547 -8.672 1 94.31 556 LEU A CA 1
ATOM 4208 C C . LEU A 1 556 ? -26.062 -26.297 -9.633 1 94.31 556 LEU A C 1
ATOM 4210 O O . LEU A 1 556 ? -26.875 -27.188 -9.867 1 94.31 556 LEU A O 1
ATOM 4214 N N . ARG A 1 557 ? -26.109 -25.078 -10.156 1 92.06 557 ARG A N 1
ATOM 4215 C CA . ARG A 1 557 ? -27.188 -24.703 -11.062 1 92.06 557 ARG A CA 1
ATOM 4216 C C . ARG A 1 557 ? -28.547 -25 -10.43 1 92.06 557 ARG A C 1
ATOM 4218 O O . ARG A 1 557 ? -29.438 -25.547 -11.086 1 92.06 557 ARG A O 1
ATOM 4225 N N . ALA A 1 558 ? -28.594 -24.75 -9.148 1 93.62 558 ALA A N 1
ATOM 4226 C CA . ALA A 1 558 ? -29.812 -24.969 -8.367 1 93.62 558 ALA A CA 1
ATOM 4227 C C . ALA A 1 558 ? -30.062 -23.797 -7.41 1 93.62 558 ALA A C 1
ATOM 4229 O O . ALA A 1 558 ? -29.125 -23.156 -6.938 1 93.62 558 ALA A O 1
ATOM 4230 N N . VAL A 1 559 ? -31.297 -23.578 -7.16 1 95.44 559 VAL A N 1
ATOM 4231 C CA . VAL A 1 559 ? -31.719 -22.547 -6.219 1 95.44 559 VAL A CA 1
ATOM 4232 C C . VAL A 1 559 ? -32.25 -23.203 -4.938 1 95.44 559 VAL A C 1
ATOM 4234 O O . VAL A 1 559 ? -33.094 -24.094 -4.992 1 95.44 559 VAL A O 1
ATOM 4237 N N . TYR A 1 560 ? -31.703 -22.859 -3.869 1 96.81 560 TYR A N 1
ATOM 4238 C CA . TYR A 1 560 ? -32.156 -23.312 -2.555 1 96.81 560 TYR A CA 1
ATOM 4239 C C . TYR A 1 560 ? -33.062 -22.266 -1.909 1 96.81 560 TYR A C 1
ATOM 4241 O O . TYR A 1 560 ? -32.625 -21.156 -1.624 1 96.81 560 TYR A O 1
ATOM 4249 N N . LYS A 1 561 ? -34.25 -22.594 -1.6 1 96.38 561 LYS A N 1
ATOM 4250 C CA . LYS A 1 561 ? -35.188 -21.672 -0.993 1 96.38 561 LYS A CA 1
ATOM 4251 C C . LYS A 1 561 ? -35.094 -21.703 0.53 1 96.38 561 LYS A C 1
ATOM 4253 O O . LYS A 1 561 ? -34.906 -22.766 1.122 1 96.38 561 LYS A O 1
ATOM 4258 N N . ARG A 1 562 ? -35.188 -20.578 1.108 1 96.12 562 ARG A N 1
ATOM 4259 C CA . ARG A 1 562 ? -35.156 -20.469 2.562 1 96.12 562 ARG A CA 1
ATOM 4260 C C . ARG A 1 562 ? -36.375 -21.094 3.199 1 96.12 562 ARG A C 1
ATOM 4262 O O . ARG A 1 562 ? -37.5 -20.922 2.707 1 96.12 562 ARG A O 1
ATOM 4269 N N . LEU A 1 563 ? -36.125 -21.906 4.258 1 89.62 563 LEU A N 1
ATOM 4270 C CA . LEU A 1 563 ? -37.25 -22.453 5 1 89.62 563 LEU A CA 1
ATOM 4271 C C . LEU A 1 563 ? -37.938 -21.375 5.836 1 89.62 563 LEU A C 1
ATOM 4273 O O . LEU A 1 563 ? -37.281 -20.656 6.578 1 89.62 563 LEU A O 1
ATOM 4277 N N . GLU A 1 564 ? -39.062 -20.891 5.465 1 72.88 564 GLU A N 1
ATOM 4278 C CA . GLU A 1 564 ? -39.781 -19.891 6.246 1 72.88 564 GLU A CA 1
ATOM 4279 C C . GLU A 1 564 ? -40.094 -20.406 7.652 1 72.88 564 GLU A C 1
ATOM 4281 O O . GLU A 1 564 ? -40.5 -21.562 7.824 1 72.88 564 GLU A O 1
ATOM 4286 N N . MET A 1 565 ? -39.312 -20 8.695 1 50 565 MET A N 1
ATOM 4287 C CA . MET A 1 565 ? -39.844 -20.344 10.016 1 50 565 MET A CA 1
ATOM 4288 C C . MET A 1 565 ? -41.219 -19.703 10.234 1 50 565 MET A C 1
ATOM 4290 O O . MET A 1 565 ? -41.5 -18.625 9.711 1 50 565 MET A O 1
ATOM 4294 N N . MET B 1 1 ? -2.982 -8.648 18.859 1 43.47 1 MET B N 1
ATOM 4295 C CA . MET B 1 1 ? -1.644 -8.07 18.922 1 43.47 1 MET B CA 1
ATOM 4296 C C . MET B 1 1 ? -1.548 -6.812 18.062 1 43.47 1 MET B C 1
ATOM 4298 O O . MET B 1 1 ? -2.119 -6.754 16.969 1 43.47 1 MET B O 1
ATOM 4302 N N . SER B 1 2 ? -1.303 -5.719 18.828 1 53.5 2 SER B N 1
ATOM 4303 C CA . SER B 1 2 ? -1.095 -4.387 18.281 1 53.5 2 SER B CA 1
ATOM 4304 C C . SER B 1 2 ? -0.089 -4.418 17.125 1 53.5 2 SER B C 1
ATOM 4306 O O . SER B 1 2 ? 0.731 -5.332 17.047 1 53.5 2 SER B O 1
ATOM 4308 N N . PHE B 1 3 ? -0.425 -3.797 16.125 1 58.22 3 PHE B N 1
ATOM 4309 C CA . PHE B 1 3 ? 0.581 -3.656 15.07 1 58.22 3 PHE B CA 1
ATOM 4310 C C . PHE B 1 3 ? 1.953 -3.377 15.672 1 58.22 3 PHE B C 1
ATOM 4312 O O . PHE B 1 3 ? 2.055 -2.793 16.75 1 58.22 3 PHE B O 1
ATOM 4319 N N . ALA B 1 4 ? 2.904 -3.996 15.141 1 57.22 4 ALA B N 1
ATOM 4320 C CA . ALA B 1 4 ? 4.293 -3.877 15.586 1 57.22 4 ALA B CA 1
ATOM 4321 C C . ALA B 1 4 ? 4.645 -2.426 15.898 1 57.22 4 ALA B C 1
ATOM 4323 O O . ALA B 1 4 ? 3.973 -1.503 15.43 1 57.22 4 ALA B O 1
ATOM 4324 N N . GLN B 1 5 ? 5.59 -2.316 16.75 1 64.44 5 GLN B N 1
ATOM 4325 C CA . GLN B 1 5 ? 6.16 -1.055 17.203 1 64.44 5 GLN B CA 1
ATOM 4326 C C . GLN B 1 5 ? 6.66 -0.218 16.031 1 64.44 5 GLN B C 1
ATOM 4328 O O . GLN B 1 5 ? 7.266 -0.748 15.094 1 64.44 5 GLN B O 1
ATOM 4333 N N . THR B 1 6 ? 6.188 1.011 15.969 1 74.25 6 THR B N 1
ATOM 4334 C CA . THR B 1 6 ? 6.645 1.944 14.945 1 74.25 6 THR B CA 1
ATOM 4335 C C . THR B 1 6 ? 8.062 2.416 15.234 1 74.25 6 THR B C 1
ATOM 4337 O O . THR B 1 6 ? 8.375 2.797 16.375 1 74.25 6 THR B O 1
ATOM 4340 N N . ASP B 1 7 ? 8.891 2.26 14.195 1 81.31 7 ASP B N 1
ATOM 4341 C CA . ASP B 1 7 ? 10.25 2.783 14.242 1 81.31 7 ASP B CA 1
ATOM 4342 C C . ASP B 1 7 ? 10.289 4.258 13.844 1 81.31 7 ASP B C 1
ATOM 4344 O O . ASP B 1 7 ? 9.609 4.668 12.906 1 81.31 7 ASP B O 1
ATOM 4348 N N . GLN B 1 8 ? 10.922 5.043 14.617 1 86.75 8 GLN B N 1
ATOM 4349 C CA . GLN B 1 8 ? 11.07 6.441 14.227 1 86.75 8 GLN B CA 1
ATOM 4350 C C . GLN B 1 8 ? 12.242 6.621 13.266 1 86.75 8 GLN B C 1
ATOM 4352 O O . GLN B 1 8 ? 13.211 7.312 13.578 1 86.75 8 GLN B O 1
ATOM 4357 N N . VAL B 1 9 ? 12.133 5.918 12.109 1 93.19 9 VAL B N 1
ATOM 4358 C CA . VAL B 1 9 ? 13.102 5.984 11.031 1 93.19 9 VAL B CA 1
ATOM 4359 C C . VAL B 1 9 ? 12.398 6.359 9.727 1 93.19 9 VAL B C 1
ATOM 4361 O O . VAL B 1 9 ? 11.172 6.484 9.688 1 93.19 9 VAL B O 1
ATOM 4364 N N . LEU B 1 10 ? 13.172 6.684 8.742 1 94.12 10 LEU B N 1
ATOM 4365 C CA . LEU B 1 10 ? 12.633 6.875 7.406 1 94.12 10 LEU B CA 1
ATOM 4366 C C . LEU B 1 10 ? 12.398 5.531 6.715 1 94.12 10 LEU B C 1
ATOM 4368 O O . LEU B 1 10 ? 13.18 4.594 6.895 1 94.12 10 LEU B O 1
ATOM 4372 N N . GLN B 1 11 ? 11.305 5.461 5.996 1 94.62 11 GLN B N 1
ATOM 4373 C CA . GLN B 1 11 ? 11.141 4.297 5.133 1 94.62 11 GLN B CA 1
ATOM 4374 C C . GLN B 1 11 ? 12.305 4.16 4.16 1 94.62 11 GLN B C 1
ATOM 4376 O O . GLN B 1 11 ? 12.75 5.148 3.57 1 94.62 11 GLN B O 1
ATOM 4381 N N . GLY B 1 12 ? 12.766 2.943 3.949 1 95.25 12 GLY B N 1
ATOM 4382 C CA . GLY B 1 12 ? 13.914 2.721 3.086 1 95.25 12 GLY B CA 1
ATOM 4383 C C . GLY B 1 12 ? 15.18 2.357 3.848 1 95.25 12 GLY B C 1
ATOM 4384 O O . GLY B 1 12 ? 15.117 2.049 5.039 1 95.25 12 GLY B O 1
ATOM 4385 N N . PRO B 1 13 ? 16.297 2.422 3.213 1 97 13 PRO B N 1
ATOM 4386 C CA . PRO B 1 13 ? 17.547 1.967 3.832 1 97 13 PRO B CA 1
ATOM 4387 C C . PRO B 1 13 ? 18.016 2.883 4.961 1 97 13 PRO B C 1
ATOM 4389 O O . PRO B 1 13 ? 17.906 4.105 4.855 1 97 13 PRO B O 1
ATOM 4392 N N . ALA B 1 14 ? 18.484 2.289 6.02 1 97.56 14 ALA B N 1
ATOM 4393 C CA . ALA B 1 14 ? 19.094 3.031 7.125 1 97.56 14 ALA B CA 1
ATOM 4394 C C . ALA B 1 14 ? 20.516 3.471 6.789 1 97.56 14 ALA B C 1
ATOM 4396 O O . ALA B 1 14 ? 21.016 4.441 7.355 1 97.56 14 ALA B O 1
ATOM 4397 N N . PHE B 1 15 ? 21.125 2.713 5.902 1 97.81 15 PHE B N 1
ATOM 4398 C CA . PHE B 1 15 ? 22.484 2.924 5.406 1 97.81 15 PHE B CA 1
ATOM 4399 C C . PHE B 1 15 ? 22.547 2.684 3.902 1 97.81 15 PHE B C 1
ATOM 4401 O O . PHE B 1 15 ? 21.641 2.082 3.324 1 97.81 15 PHE B O 1
ATOM 4408 N N . ASP B 1 16 ? 23.578 3.223 3.281 1 95.75 16 ASP B N 1
ATOM 4409 C CA . ASP B 1 16 ? 23.781 2.84 1.889 1 95.75 16 ASP B CA 1
ATOM 4410 C C . ASP B 1 16 ? 23.938 1.326 1.754 1 95.75 16 ASP B C 1
ATOM 4412 O O . ASP B 1 16 ? 24.484 0.669 2.643 1 95.75 16 ASP B O 1
ATOM 4416 N N . PRO B 1 17 ? 23.469 0.78 0.633 1 95.31 17 PRO B N 1
ATOM 4417 C CA . PRO B 1 17 ? 23.656 -0.657 0.419 1 95.31 17 PRO B CA 1
ATOM 4418 C C . PRO B 1 17 ? 25.125 -1.081 0.48 1 95.31 17 PRO B C 1
ATOM 4420 O O . PRO B 1 17 ? 26 -0.344 0.023 1 95.31 17 PRO B O 1
ATOM 4423 N N . PRO B 1 18 ? 25.344 -2.246 1 1 94 18 PRO B N 1
ATOM 4424 C CA . PRO B 1 18 ? 26.734 -2.691 1.077 1 94 18 PRO B CA 1
ATOM 4425 C C . PRO B 1 18 ? 27.344 -2.938 -0.297 1 94 18 PRO B C 1
ATOM 4427 O O . PRO B 1 18 ? 26.672 -3.439 -1.2 1 94 18 PRO B O 1
ATOM 4430 N N . SER B 1 19 ? 28.547 -2.514 -0.418 1 89.69 19 SER B N 1
ATOM 4431 C CA . SER B 1 19 ? 29.328 -2.824 -1.605 1 89.69 19 SER B CA 1
ATOM 4432 C C . SER B 1 19 ? 30.234 -4.031 -1.367 1 89.69 19 SER B C 1
ATOM 4434 O O . SER B 1 19 ? 30.625 -4.309 -0.23 1 89.69 19 SER B O 1
ATOM 4436 N N . HIS B 1 20 ? 30.578 -4.703 -2.416 1 90 20 HIS B N 1
ATOM 4437 C CA . HIS B 1 20 ? 31.406 -5.898 -2.342 1 90 20 HIS B CA 1
ATOM 4438 C C . HIS B 1 20 ? 30.875 -6.867 -1.289 1 90 20 HIS B C 1
ATOM 4440 O O . HIS B 1 20 ? 31.625 -7.316 -0.422 1 90 20 HIS B O 1
ATOM 4446 N N . ALA B 1 21 ? 29.641 -7 -1.317 1 86.88 21 ALA B N 1
ATOM 4447 C CA . ALA B 1 21 ? 28.969 -7.852 -0.343 1 86.88 21 ALA B CA 1
ATOM 4448 C C . ALA B 1 21 ? 29.547 -9.266 -0.358 1 86.88 21 ALA B C 1
ATOM 4450 O O . ALA B 1 21 ? 29.641 -9.914 0.686 1 86.88 21 ALA B O 1
ATOM 4451 N N . SER B 1 22 ? 30 -9.734 -1.489 1 86.56 22 SER B N 1
ATOM 4452 C CA . SER B 1 22 ? 30.531 -11.086 -1.646 1 86.56 22 SER B CA 1
ATOM 4453 C C . SER B 1 22 ? 31.875 -11.234 -0.935 1 86.56 22 SER B C 1
ATOM 4455 O O . SER B 1 22 ? 32.375 -12.359 -0.751 1 86.56 22 SER B O 1
ATOM 4457 N N . LYS B 1 23 ? 32.406 -10.109 -0.458 1 88.44 23 LYS B N 1
ATOM 4458 C CA . LYS B 1 23 ? 33.688 -10.156 0.212 1 88.44 23 LYS B CA 1
ATOM 4459 C C . LYS B 1 23 ? 33.562 -9.75 1.679 1 88.44 23 LYS B C 1
ATOM 4461 O O . LYS B 1 23 ? 34.531 -9.805 2.43 1 88.44 23 LYS B O 1
ATOM 4466 N N . SER B 1 24 ? 32.406 -9.344 2.021 1 92.44 24 SER B N 1
ATOM 4467 C CA . SER B 1 24 ? 32.156 -8.984 3.412 1 92.44 24 SER B CA 1
ATOM 4468 C C . SER B 1 24 ? 32.219 -10.203 4.324 1 92.44 24 SER B C 1
ATOM 4470 O O . SER B 1 24 ? 31.562 -11.211 4.078 1 92.44 24 SER B O 1
ATOM 4472 N N . LYS B 1 25 ? 33 -10.109 5.414 1 95.31 25 LYS B N 1
ATOM 4473 C CA . LYS B 1 25 ? 33.156 -11.227 6.348 1 95.31 25 LYS B CA 1
ATOM 4474 C C . LYS B 1 25 ? 31.797 -11.641 6.934 1 95.31 25 LYS B C 1
ATOM 4476 O O . LYS B 1 25 ? 31.531 -12.836 7.086 1 95.31 25 LYS B O 1
ATOM 4481 N N . LEU B 1 26 ? 30.984 -10.664 7.266 1 96.62 26 LEU B N 1
ATOM 4482 C CA . LEU B 1 26 ? 29.672 -10.922 7.84 1 96.62 26 LEU B CA 1
ATOM 4483 C C . LEU B 1 26 ? 28.797 -11.68 6.855 1 96.62 26 LEU B C 1
ATOM 4485 O O . LEU B 1 26 ? 28.094 -12.617 7.238 1 96.62 26 LEU B O 1
ATOM 4489 N N . ILE B 1 27 ? 28.812 -11.289 5.613 1 97.31 27 ILE B N 1
ATOM 4490 C CA . ILE B 1 27 ? 27.984 -11.898 4.59 1 97.31 27 ILE B CA 1
ATOM 4491 C C . ILE B 1 27 ? 28.516 -13.289 4.246 1 97.31 27 ILE B C 1
ATOM 4493 O O . ILE B 1 27 ? 27.75 -14.227 4.059 1 97.31 27 ILE B O 1
ATOM 4497 N N . LEU B 1 28 ? 29.859 -13.438 4.188 1 97 28 LEU B N 1
ATOM 4498 C CA . LEU B 1 28 ? 30.453 -14.742 3.932 1 97 28 LEU B CA 1
ATOM 4499 C C . LEU B 1 28 ? 30.094 -15.734 5.027 1 97 28 LEU B C 1
ATOM 4501 O O . LEU B 1 28 ? 29.828 -16.906 4.742 1 97 28 LEU B O 1
ATOM 4505 N N . GLN B 1 29 ? 30.094 -15.266 6.254 1 98.25 29 GLN B N 1
ATOM 4506 C CA . GLN B 1 29 ? 29.672 -16.125 7.363 1 98.25 29 GLN B CA 1
ATOM 4507 C C . GLN B 1 29 ? 28.219 -16.531 7.215 1 98.25 29 GLN B C 1
ATOM 4509 O O . GLN B 1 29 ? 27.875 -17.688 7.465 1 98.25 29 GLN B O 1
ATOM 4514 N N . ALA B 1 30 ? 27.406 -15.594 6.875 1 98.44 30 ALA B N 1
ATOM 4515 C CA . ALA B 1 30 ? 25.984 -15.891 6.637 1 98.44 30 ALA B CA 1
ATOM 4516 C C . ALA B 1 30 ? 25.828 -16.922 5.523 1 98.44 30 ALA B C 1
ATOM 4518 O O . ALA B 1 30 ? 25.016 -17.844 5.645 1 98.44 30 ALA B O 1
ATOM 4519 N N . VAL B 1 31 ? 26.578 -16.781 4.445 1 98.12 31 VAL B N 1
ATOM 4520 C CA . VAL B 1 31 ? 26.5 -17.688 3.305 1 98.12 31 VAL B CA 1
ATOM 4521 C C . VAL B 1 31 ? 26.906 -19.094 3.734 1 98.12 31 VAL B C 1
ATOM 4523 O O . VAL B 1 31 ? 26.281 -20.078 3.33 1 98.12 31 VAL B O 1
ATOM 4526 N N . SER B 1 32 ? 27.953 -19.172 4.555 1 98.44 32 SER B N 1
ATOM 4527 C CA . SER B 1 32 ? 28.375 -20.469 5.074 1 98.44 32 SER B CA 1
ATOM 4528 C C . SER B 1 32 ? 27.281 -21.125 5.91 1 98.44 32 SER B C 1
ATOM 4530 O O . SER B 1 32 ? 27.031 -22.312 5.781 1 98.44 32 SER B O 1
ATOM 4532 N N . GLU B 1 33 ? 26.688 -20.312 6.738 1 98.62 33 GLU B N 1
ATOM 4533 C CA . GLU B 1 33 ? 25.594 -20.828 7.57 1 98.62 33 GLU B CA 1
ATOM 4534 C C . GLU B 1 33 ? 24.438 -21.312 6.715 1 98.62 33 GLU B C 1
ATOM 4536 O O . GLU B 1 33 ? 23.859 -22.359 6.984 1 98.62 33 GLU B O 1
ATOM 4541 N N . ILE B 1 34 ? 24.062 -20.578 5.707 1 98.81 34 ILE B N 1
ATOM 4542 C CA . ILE B 1 34 ? 22.984 -20.938 4.793 1 98.81 34 ILE B CA 1
ATOM 4543 C C . ILE B 1 34 ? 23.312 -22.234 4.078 1 98.81 34 ILE B C 1
ATOM 4545 O O . ILE B 1 34 ? 22.484 -23.156 4.02 1 98.81 34 ILE B O 1
ATOM 4549 N N . THR B 1 35 ? 24.531 -22.312 3.562 1 98.69 35 THR B N 1
ATOM 4550 C CA . THR B 1 35 ? 24.969 -23.5 2.834 1 98.69 35 THR B CA 1
ATOM 4551 C C . THR B 1 35 ? 24.906 -24.734 3.721 1 98.69 35 THR B C 1
ATOM 4553 O O . THR B 1 35 ? 24.406 -25.781 3.299 1 98.69 35 THR B O 1
ATOM 4556 N N . ASN B 1 36 ? 25.391 -24.609 4.941 1 98.69 36 ASN B N 1
ATOM 4557 C CA . ASN B 1 36 ? 25.375 -25.734 5.875 1 98.69 36 ASN B CA 1
ATOM 4558 C C . ASN B 1 36 ? 23.938 -26.156 6.195 1 98.69 36 ASN B C 1
ATOM 4560 O O . ASN B 1 36 ? 23.656 -27.359 6.242 1 98.69 36 ASN B O 1
ATOM 4564 N N . SER B 1 37 ? 23.125 -25.203 6.41 1 98.69 37 SER B N 1
ATOM 4565 C CA . SER B 1 37 ? 21.734 -25.5 6.738 1 98.69 37 SER B CA 1
ATOM 4566 C C . SER B 1 37 ? 21.016 -26.172 5.57 1 98.69 37 SER B C 1
ATOM 4568 O O . SER B 1 37 ? 20.234 -27.094 5.773 1 98.69 37 SER B O 1
ATOM 4570 N N . LEU B 1 38 ? 21.25 -25.734 4.363 1 98.81 38 LEU B N 1
ATOM 4571 C CA . LEU B 1 38 ? 20.641 -26.344 3.189 1 98.81 38 LEU B CA 1
ATOM 4572 C C . LEU B 1 38 ? 21.156 -27.75 2.961 1 98.81 38 LEU B C 1
ATOM 4574 O O . LEU B 1 38 ? 20.406 -28.656 2.598 1 98.81 38 LEU B O 1
ATOM 4578 N N . ASN B 1 39 ? 22.484 -27.938 3.164 1 98.69 39 ASN B N 1
ATOM 4579 C CA . ASN B 1 39 ? 23.047 -29.281 3.047 1 98.69 39 ASN B CA 1
ATOM 4580 C C . ASN B 1 39 ? 22.438 -30.234 4.074 1 98.69 39 ASN B C 1
ATOM 4582 O O . ASN B 1 39 ? 22.188 -31.406 3.768 1 98.69 39 ASN B O 1
ATOM 4586 N N . GLU B 1 40 ? 22.25 -29.734 5.242 1 98.5 40 GLU B N 1
ATOM 4587 C CA . GLU B 1 40 ? 21.609 -30.547 6.277 1 98.5 40 GLU B CA 1
ATOM 4588 C C . GLU B 1 40 ? 20.172 -30.906 5.887 1 98.5 40 GLU B C 1
ATOM 4590 O O . GLU B 1 40 ? 19.75 -32.031 6.082 1 98.5 40 GLU B O 1
ATOM 4595 N N . ALA B 1 41 ? 19.453 -29.953 5.375 1 98.06 41 ALA B N 1
ATOM 4596 C CA . ALA B 1 41 ? 18.094 -30.203 4.926 1 98.06 41 ALA B CA 1
ATOM 4597 C C . ALA B 1 41 ? 18.062 -31.25 3.818 1 98.06 41 ALA B C 1
ATOM 4599 O O . ALA B 1 41 ? 17.172 -32.094 3.781 1 98.06 41 ALA B O 1
ATOM 4600 N N . ILE B 1 42 ? 19.016 -31.219 2.918 1 98.25 42 ILE B N 1
ATOM 4601 C CA . ILE B 1 42 ? 19.109 -32.156 1.811 1 98.25 42 ILE B CA 1
ATOM 4602 C C . ILE B 1 42 ? 19.391 -33.562 2.352 1 98.25 42 ILE B C 1
ATOM 4604 O O . ILE B 1 42 ? 18.75 -34.531 1.937 1 98.25 42 ILE B O 1
ATOM 4608 N N . SER B 1 43 ? 20.297 -33.688 3.275 1 97.69 43 SER B N 1
ATOM 4609 C CA . SER B 1 43 ? 20.734 -34.969 3.791 1 97.69 43 SER B CA 1
ATOM 4610 C C . SER B 1 43 ? 19.672 -35.594 4.68 1 97.69 43 SER B C 1
ATOM 4612 O O . SER B 1 43 ? 19.453 -36.812 4.625 1 97.69 43 SER B O 1
ATOM 4614 N N . SER B 1 44 ? 18.984 -34.75 5.492 1 96.56 44 SER B N 1
ATOM 4615 C CA . SER B 1 44 ? 18.062 -35.281 6.48 1 96.56 44 SER B CA 1
ATOM 4616 C C . SER B 1 44 ? 16.641 -35.344 5.93 1 96.56 44 SER B C 1
ATOM 4618 O O . SER B 1 44 ? 15.789 -36.062 6.445 1 96.56 44 SER B O 1
ATOM 4620 N N . GLY B 1 45 ? 16.375 -34.531 4.977 1 94.38 45 GLY B N 1
ATOM 4621 C CA . GLY B 1 45 ? 15.023 -34.406 4.465 1 94.38 45 GLY B CA 1
ATOM 4622 C C . GLY B 1 45 ? 14.133 -33.562 5.352 1 94.38 45 GLY B C 1
ATOM 4623 O O . GLY B 1 45 ? 12.914 -33.531 5.168 1 94.38 45 GLY B O 1
ATOM 4624 N N . ALA B 1 46 ? 14.773 -32.844 6.297 1 93.06 46 ALA B N 1
ATOM 4625 C CA . ALA B 1 46 ? 13.992 -32.062 7.246 1 93.06 46 ALA B CA 1
ATOM 4626 C C . ALA B 1 46 ? 14.664 -30.703 7.516 1 93.06 46 ALA B C 1
ATOM 4628 O O . ALA B 1 46 ? 15.891 -30.594 7.445 1 93.06 46 ALA B O 1
ATOM 4629 N N . SER B 1 47 ? 13.82 -29.719 7.758 1 94.44 47 SER B N 1
ATOM 4630 C CA . SER B 1 47 ? 14.25 -28.391 8.195 1 94.44 47 SER B CA 1
ATOM 4631 C C . SER B 1 47 ? 13.219 -27.75 9.117 1 94.44 47 SER B C 1
ATOM 4633 O O . SER B 1 47 ? 12.078 -28.219 9.195 1 94.44 47 SER B O 1
ATOM 4635 N N . PRO B 1 48 ? 13.531 -26.734 9.875 1 92.88 48 PRO B N 1
ATOM 4636 C CA . PRO B 1 48 ? 12.531 -26.016 10.68 1 92.88 48 PRO B CA 1
ATOM 4637 C C . PRO B 1 48 ? 11.391 -25.453 9.836 1 92.88 48 PRO B C 1
ATOM 4639 O O . PRO B 1 48 ? 10.305 -25.188 10.359 1 92.88 48 PRO B O 1
ATOM 4642 N N . PHE B 1 49 ? 11.602 -25.328 8.539 1 94.5 49 PHE B N 1
ATOM 4643 C CA . PHE B 1 49 ? 10.633 -24.625 7.695 1 94.5 49 PHE B CA 1
ATOM 4644 C C . PHE B 1 49 ? 9.867 -25.625 6.828 1 94.5 49 PHE B C 1
ATOM 4646 O O . PHE B 1 49 ? 9.102 -25.219 5.949 1 94.5 49 PHE B O 1
ATOM 4653 N N . GLY B 1 50 ? 10.117 -26.891 7.035 1 92.44 50 GLY B N 1
ATOM 4654 C CA . GLY B 1 50 ? 9.422 -27.922 6.281 1 92.44 50 GLY B CA 1
ATOM 4655 C C . GLY B 1 50 ? 10.336 -29.047 5.832 1 92.44 50 GLY B C 1
ATOM 4656 O O . GLY B 1 50 ? 11.531 -29.047 6.145 1 92.44 50 GLY B O 1
ATOM 4657 N N . SER B 1 51 ? 9.742 -30.062 5.168 1 93.94 51 SER B N 1
ATOM 4658 C CA . SER B 1 51 ? 10.477 -31.219 4.668 1 93.94 51 SER B CA 1
ATOM 4659 C C . SER B 1 51 ? 10.266 -31.391 3.166 1 93.94 51 SER B C 1
ATOM 4661 O O . SER B 1 51 ? 9.227 -31 2.627 1 93.94 51 SER B O 1
ATOM 4663 N N . PHE B 1 52 ? 11.273 -31.906 2.529 1 95.5 52 PHE B N 1
ATOM 4664 C CA . PHE B 1 52 ? 11.164 -32.25 1.118 1 95.5 52 PHE B CA 1
ATOM 4665 C C . PHE B 1 52 ? 12.086 -33.438 0.772 1 95.5 52 PHE B C 1
ATOM 4667 O O . PHE B 1 52 ? 13.062 -33.688 1.477 1 95.5 52 PHE B O 1
ATOM 4674 N N . ASN B 1 53 ? 11.75 -34.156 -0.214 1 97.19 53 ASN B N 1
ATOM 4675 C CA . ASN B 1 53 ? 12.57 -35.281 -0.686 1 97.19 53 ASN B CA 1
ATOM 4676 C C . ASN B 1 53 ? 13.602 -34.812 -1.715 1 97.19 53 ASN B C 1
ATOM 4678 O O . ASN B 1 53 ? 13.273 -34.625 -2.887 1 97.19 53 ASN B O 1
ATOM 4682 N N . SER B 1 54 ? 14.852 -34.719 -1.279 1 97 54 SER B N 1
ATOM 4683 C CA . SER B 1 54 ? 15.93 -34.188 -2.111 1 97 54 SER B CA 1
ATOM 4684 C C . SER B 1 54 ? 16.312 -35.188 -3.207 1 97 54 SER B C 1
ATOM 4686 O O . SER B 1 54 ? 16.984 -34.812 -4.176 1 97 54 SER B O 1
ATOM 4688 N N . SER B 1 55 ? 15.922 -36.438 -3.143 1 97.12 55 SER B N 1
ATOM 4689 C CA . SER B 1 55 ? 16.266 -37.438 -4.156 1 97.12 55 SER B CA 1
ATOM 4690 C C . SER B 1 55 ? 15.414 -37.281 -5.414 1 97.12 55 SER B C 1
ATOM 4692 O O . SER B 1 55 ? 15.805 -37.719 -6.496 1 97.12 55 SER B O 1
ATOM 4694 N N . THR B 1 56 ? 14.258 -36.594 -5.23 1 97.19 56 THR B N 1
ATOM 4695 C CA . THR B 1 56 ? 13.359 -36.469 -6.375 1 97.19 56 THR B CA 1
ATOM 4696 C C . THR B 1 56 ? 13.133 -35 -6.73 1 97.19 56 THR B C 1
ATOM 4698 O O . THR B 1 56 ? 12.359 -34.688 -7.637 1 97.19 56 THR B O 1
ATOM 4701 N N . THR B 1 57 ? 13.766 -34.094 -6 1 97.94 57 THR B N 1
ATOM 4702 C CA . THR B 1 57 ? 13.547 -32.688 -6.219 1 97.94 57 THR B CA 1
ATOM 4703 C C . THR B 1 57 ? 14.867 -31.922 -6.32 1 97.94 57 THR B C 1
ATOM 4705 O O . THR B 1 57 ? 15.695 -31.984 -5.406 1 97.94 57 THR B O 1
ATOM 4708 N N . SER B 1 58 ? 15.094 -31.266 -7.473 1 98.69 58 SER B N 1
ATOM 4709 C CA . SER B 1 58 ? 16.234 -30.375 -7.664 1 98.69 58 SER B CA 1
ATOM 4710 C C . SER B 1 58 ? 15.867 -28.938 -7.328 1 98.69 58 SER B C 1
ATOM 4712 O O . SER B 1 58 ? 14.703 -28.547 -7.406 1 98.69 58 SER B O 1
ATOM 4714 N N . PHE B 1 59 ? 16.781 -28.141 -6.879 1 98.81 59 PHE B N 1
ATOM 4715 C CA . PHE B 1 59 ? 16.516 -26.719 -6.691 1 98.81 59 PHE B CA 1
ATOM 4716 C C . PHE B 1 59 ? 17.797 -25.906 -6.793 1 98.81 59 PHE B C 1
ATOM 4718 O O . PHE B 1 59 ? 18.906 -26.453 -6.719 1 98.81 59 PHE B O 1
ATOM 4725 N N . SER B 1 60 ? 17.656 -24.656 -7.102 1 98.94 60 SER B N 1
ATOM 4726 C CA . SER B 1 60 ? 18.719 -23.656 -7.223 1 98.94 60 SER B CA 1
ATOM 4727 C C . SER B 1 60 ? 18.391 -22.391 -6.434 1 98.94 60 SER B C 1
ATOM 4729 O O . SER B 1 60 ? 17.234 -21.969 -6.395 1 98.94 60 SER B O 1
ATOM 4731 N N . LEU B 1 61 ? 19.312 -21.875 -5.742 1 98.94 61 LEU B N 1
ATOM 4732 C CA . LEU B 1 61 ? 19.266 -20.594 -5.047 1 98.94 61 LEU B CA 1
ATOM 4733 C C . LEU B 1 61 ? 20.453 -19.719 -5.426 1 98.94 61 LEU B C 1
ATOM 4735 O O . LEU B 1 61 ? 21.594 -20.094 -5.195 1 98.94 61 LEU B O 1
ATOM 4739 N N . THR B 1 62 ? 20.188 -18.594 -6.086 1 98.75 62 THR B N 1
ATOM 4740 C CA . THR B 1 62 ? 21.203 -17.594 -6.371 1 98.75 62 THR B CA 1
ATOM 4741 C C . THR B 1 62 ? 20.828 -16.25 -5.777 1 98.75 62 THR B C 1
ATOM 4743 O O . THR B 1 62 ? 19.656 -15.844 -5.832 1 98.75 62 THR B O 1
ATOM 4746 N N . ALA B 1 63 ? 21.703 -15.578 -5.078 1 98.5 63 ALA B N 1
ATOM 4747 C CA . ALA B 1 63 ? 21.562 -14.211 -4.594 1 98.5 63 ALA B CA 1
ATOM 4748 C C . ALA B 1 63 ? 22.688 -13.32 -5.105 1 98.5 63 ALA B C 1
ATOM 4750 O O . ALA B 1 63 ? 23.859 -13.734 -5.117 1 98.5 63 ALA B O 1
ATOM 4751 N N . ALA B 1 64 ? 22.375 -12.172 -5.594 1 97.56 64 ALA B N 1
ATOM 4752 C CA . ALA B 1 64 ? 23.391 -11.258 -6.121 1 97.56 64 ALA B CA 1
ATOM 4753 C C . ALA B 1 64 ? 23.094 -9.82 -5.715 1 97.56 64 ALA B C 1
ATOM 4755 O O . ALA B 1 64 ? 21.938 -9.398 -5.68 1 97.56 64 ALA B O 1
ATOM 4756 N N . SER B 1 65 ? 24.109 -9.109 -5.383 1 96.62 65 SER B N 1
ATOM 4757 C CA . SER B 1 65 ? 24.047 -7.672 -5.152 1 96.62 65 SER B CA 1
ATOM 4758 C C . SER B 1 65 ? 24.234 -6.891 -6.449 1 96.62 65 SER B C 1
ATOM 4760 O O . SER B 1 65 ? 25.016 -7.293 -7.312 1 96.62 65 SER B O 1
ATOM 4762 N N . ARG B 1 66 ? 23.484 -5.828 -6.559 1 93.75 66 ARG B N 1
ATOM 4763 C CA . ARG B 1 66 ? 23.656 -4.945 -7.707 1 93.75 66 ARG B CA 1
ATOM 4764 C C . ARG B 1 66 ? 25.109 -4.516 -7.852 1 93.75 66 ARG B C 1
ATOM 4766 O O . ARG B 1 66 ? 25.609 -4.359 -8.969 1 93.75 66 ARG B O 1
ATOM 4773 N N . LEU B 1 67 ? 25.828 -4.375 -6.785 1 87.88 67 LEU B N 1
ATOM 4774 C CA . LEU B 1 67 ? 27.125 -3.705 -6.738 1 87.88 67 LEU B CA 1
ATOM 4775 C C . LEU B 1 67 ? 28.25 -4.719 -6.816 1 87.88 67 LEU B C 1
ATOM 4777 O O . LEU B 1 67 ? 29.422 -4.34 -6.809 1 87.88 67 LEU B O 1
ATOM 4781 N N . ASP B 1 68 ? 27.859 -5.988 -6.906 1 89.31 68 ASP B N 1
ATOM 4782 C CA . ASP B 1 68 ? 28.906 -7.008 -6.973 1 89.31 68 ASP B CA 1
ATOM 4783 C C . ASP B 1 68 ? 28.953 -7.66 -8.352 1 89.31 68 ASP B C 1
ATOM 4785 O O . ASP B 1 68 ? 27.922 -7.742 -9.039 1 89.31 68 ASP B O 1
ATOM 4789 N N . SER B 1 69 ? 30.094 -8.148 -8.734 1 83.88 69 SER B N 1
ATOM 4790 C CA . SER B 1 69 ? 30.25 -8.82 -10.016 1 83.88 69 SER B CA 1
ATOM 4791 C C . SER B 1 69 ? 29.875 -10.297 -9.922 1 83.88 69 SER B C 1
ATOM 4793 O O . SER B 1 69 ? 29.516 -10.914 -10.93 1 83.88 69 SER B O 1
ATOM 4795 N N . SER B 1 70 ? 30.047 -10.812 -8.727 1 90.19 70 SER B N 1
ATOM 4796 C CA . SER B 1 70 ? 29.734 -12.219 -8.5 1 90.19 70 SER B CA 1
ATOM 4797 C C . SER B 1 70 ? 28.547 -12.383 -7.555 1 90.19 70 SER B C 1
ATOM 4799 O O . SER B 1 70 ? 28.297 -11.508 -6.723 1 90.19 70 SER B O 1
ATOM 4801 N N . PRO B 1 71 ? 27.922 -13.5 -7.68 1 95.12 71 PRO B N 1
ATOM 4802 C CA . PRO B 1 71 ? 26.812 -13.734 -6.754 1 95.12 71 PRO B CA 1
ATOM 4803 C C . PRO B 1 71 ? 27.281 -13.93 -5.312 1 95.12 71 PRO B C 1
ATOM 4805 O O . PRO B 1 71 ? 28.391 -14.414 -5.074 1 95.12 71 PRO B O 1
ATOM 4808 N N . ILE B 1 72 ? 26.438 -13.492 -4.371 1 96.19 72 ILE B N 1
ATOM 4809 C CA . ILE B 1 72 ? 26.625 -13.719 -2.943 1 96.19 72 ILE B CA 1
ATOM 4810 C C . ILE B 1 72 ? 26.438 -15.195 -2.621 1 96.19 72 ILE B C 1
ATOM 4812 O O . ILE B 1 72 ? 27.234 -15.789 -1.881 1 96.19 72 ILE B O 1
ATOM 4816 N N . ILE B 1 73 ? 25.406 -15.766 -3.088 1 97.88 73 ILE B N 1
ATOM 4817 C CA . ILE B 1 73 ? 25.047 -17.172 -2.943 1 97.88 73 ILE B CA 1
ATOM 4818 C C . ILE B 1 73 ? 24.844 -17.797 -4.32 1 97.88 73 ILE B C 1
ATOM 4820 O O . ILE B 1 73 ? 24.219 -17.188 -5.199 1 97.88 73 ILE B O 1
ATOM 4824 N N . ASP B 1 74 ? 25.359 -18.922 -4.609 1 98.06 74 ASP B N 1
ATOM 4825 C CA . ASP B 1 74 ? 25.125 -19.75 -5.789 1 98.06 74 ASP B CA 1
ATOM 4826 C C . ASP B 1 74 ? 25.078 -21.234 -5.426 1 98.06 74 ASP B C 1
ATOM 4828 O O . ASP B 1 74 ? 26.062 -21.953 -5.59 1 98.06 74 ASP B O 1
ATOM 4832 N N . PHE B 1 75 ? 23.953 -21.672 -4.984 1 98.81 75 PHE B N 1
ATOM 4833 C CA . PHE B 1 75 ? 23.75 -23 -4.414 1 98.81 75 PHE B CA 1
ATOM 4834 C C . PHE B 1 75 ? 22.812 -23.812 -5.285 1 98.81 75 PHE B C 1
ATOM 4836 O O . PHE B 1 75 ? 21.703 -23.375 -5.613 1 98.81 75 PHE B O 1
ATOM 4843 N N . HIS B 1 76 ? 23.219 -25.062 -5.66 1 98.75 76 HIS B N 1
ATOM 4844 C CA . HIS B 1 76 ? 22.422 -25.906 -6.539 1 98.75 76 HIS B CA 1
ATOM 4845 C C . HIS B 1 76 ? 22.422 -27.359 -6.043 1 98.75 76 HIS B C 1
ATOM 4847 O O . HIS B 1 76 ? 23.453 -27.875 -5.602 1 98.75 76 HIS B O 1
ATOM 4853 N N . HIS B 1 77 ? 21.312 -27.938 -6.016 1 98.81 77 HIS B N 1
ATOM 4854 C CA . HIS B 1 77 ? 21.156 -29.344 -5.711 1 98.81 77 HIS B CA 1
ATOM 4855 C C . HIS B 1 77 ? 20.562 -30.109 -6.898 1 98.81 77 HIS B C 1
ATOM 4857 O O . HIS B 1 77 ? 19.547 -29.703 -7.457 1 98.81 77 HIS B O 1
ATOM 4863 N N . THR B 1 78 ? 21.188 -31.203 -7.258 1 98.5 78 THR B N 1
ATOM 4864 C CA . THR B 1 78 ? 20.766 -32.062 -8.344 1 98.5 78 THR B CA 1
ATOM 4865 C C . THR B 1 78 ? 20.125 -33.344 -7.801 1 98.5 78 THR B C 1
ATOM 4867 O O . THR B 1 78 ? 20.797 -34.156 -7.148 1 98.5 78 THR B O 1
ATOM 4870 N N . SER B 1 79 ? 18.891 -33.5 -8.109 1 96.75 79 SER B N 1
ATOM 4871 C CA . SER B 1 79 ? 18.219 -34.75 -7.754 1 96.75 79 SER B CA 1
ATOM 4872 C C . SER B 1 79 ? 18.812 -35.938 -8.516 1 96.75 79 SER B C 1
ATOM 4874 O O . SER B 1 79 ? 19.219 -35.781 -9.672 1 96.75 79 SER B O 1
ATOM 4876 N N . GLY B 1 80 ? 18.75 -37.094 -7.922 1 95.56 80 GLY B N 1
ATOM 4877 C CA . GLY B 1 80 ? 19.203 -38.312 -8.578 1 95.56 80 GLY B CA 1
ATOM 4878 C C . GLY B 1 80 ? 18.156 -38.906 -9.523 1 95.56 80 GLY B C 1
ATOM 4879 O O . GLY B 1 80 ? 18.438 -39.844 -10.258 1 95.56 80 GLY B O 1
ATOM 4880 N N . SER B 1 81 ? 17 -38.344 -9.625 1 95.19 81 SER B N 1
ATOM 4881 C CA . SER B 1 81 ? 15.891 -38.938 -10.367 1 95.19 81 SER B CA 1
ATOM 4882 C C . SER B 1 81 ? 15.5 -38.062 -11.562 1 95.19 81 SER B C 1
ATOM 4884 O O . SER B 1 81 ? 14.328 -38.031 -11.953 1 95.19 81 SER B O 1
ATOM 4886 N N . LEU B 1 82 ? 16.375 -37.375 -12.148 1 96.56 82 LEU B N 1
ATOM 4887 C CA . LEU B 1 82 ? 16.078 -36.562 -13.312 1 96.56 82 LEU B CA 1
ATOM 4888 C C . LEU B 1 82 ? 15.844 -37.406 -14.539 1 96.56 82 LEU B C 1
ATOM 4890 O O . LEU B 1 82 ? 16.438 -38.5 -14.68 1 96.56 82 LEU B O 1
ATOM 4894 N N . ASN B 1 83 ? 15.008 -36.969 -15.398 1 96.06 83 ASN B N 1
ATOM 4895 C CA . ASN B 1 83 ? 14.672 -37.688 -16.625 1 96.06 83 ASN B CA 1
ATOM 4896 C C . ASN B 1 83 ? 15.68 -37.406 -17.734 1 96.06 83 ASN B C 1
ATOM 4898 O O . ASN B 1 83 ? 15.406 -36.625 -18.641 1 96.06 83 ASN B O 1
ATOM 4902 N N . LEU B 1 84 ? 16.734 -38.094 -17.797 1 94.44 84 LEU B N 1
ATOM 4903 C CA . LEU B 1 84 ? 17.812 -37.875 -18.75 1 94.44 84 LEU B CA 1
ATOM 4904 C C . LEU B 1 84 ? 17.359 -38.219 -20.172 1 94.44 84 LEU B C 1
ATOM 4906 O O . LEU B 1 84 ? 17.797 -37.594 -21.141 1 94.44 84 LEU B O 1
ATOM 4910 N N . SER B 1 85 ? 16.469 -39.188 -20.312 1 92.81 85 SER B N 1
ATOM 4911 C CA . SER B 1 85 ? 15.977 -39.594 -21.609 1 92.81 85 SER B CA 1
ATOM 4912 C C . SER B 1 85 ? 15.141 -38.5 -22.266 1 92.81 85 SER B C 1
ATOM 4914 O O . SER B 1 85 ? 15.109 -38.406 -23.5 1 92.81 85 SER B O 1
ATOM 4916 N N . ALA B 1 86 ? 14.531 -37.688 -21.391 1 93 86 ALA B N 1
ATOM 4917 C CA . ALA B 1 86 ? 13.742 -36.562 -21.906 1 93 86 ALA B CA 1
ATOM 4918 C C . ALA B 1 86 ? 14.617 -35.344 -22.172 1 93 86 ALA B C 1
ATOM 4920 O O . ALA B 1 86 ? 14.133 -34.312 -22.656 1 93 86 ALA B O 1
ATOM 4921 N N . GLY B 1 87 ? 15.914 -35.5 -21.844 1 94.44 87 GLY B N 1
ATOM 4922 C CA . GLY B 1 87 ? 16.859 -34.469 -22.188 1 94.44 87 GLY B CA 1
ATOM 4923 C C . GLY B 1 87 ? 17.281 -33.594 -21.016 1 94.44 87 GLY B C 1
ATOM 4924 O O . GLY B 1 87 ? 17.891 -32.562 -21.188 1 94.44 87 GLY B O 1
ATOM 4925 N N . SER B 1 88 ? 16.969 -34 -19.844 1 97.06 88 SER B N 1
ATOM 4926 C CA . SER B 1 88 ? 17.344 -33.25 -18.656 1 97.06 88 SER B CA 1
ATOM 4927 C C . SER B 1 88 ? 18.844 -33.094 -18.531 1 97.06 88 SER B C 1
ATOM 4929 O O . SER B 1 88 ? 19.609 -33.906 -19.078 1 97.06 88 SER B O 1
ATOM 4931 N N . THR B 1 89 ? 19.203 -32.062 -17.812 1 97.31 89 THR B N 1
ATOM 4932 C CA . THR B 1 89 ? 20.594 -31.969 -17.391 1 97.31 89 THR B CA 1
ATOM 4933 C C . THR B 1 89 ? 20.953 -33.094 -16.422 1 97.31 89 THR B C 1
ATOM 4935 O O . THR B 1 89 ? 20.062 -33.719 -15.836 1 97.31 89 THR B O 1
ATOM 4938 N N . SER B 1 90 ? 22.266 -33.344 -16.344 1 96.75 90 SER B N 1
ATOM 4939 C CA . SER B 1 90 ? 22.75 -34.281 -15.336 1 96.75 90 SER B CA 1
ATOM 4940 C C . SER B 1 90 ? 23.328 -33.562 -14.133 1 96.75 90 SER B C 1
ATOM 4942 O O . SER B 1 90 ? 23.578 -34.156 -13.086 1 96.75 90 SER B O 1
ATOM 4944 N N . LYS B 1 91 ? 23.5 -32.344 -14.289 1 97.88 91 LYS B N 1
ATOM 4945 C CA . LYS B 1 91 ? 24.047 -31.5 -13.227 1 97.88 91 LYS B CA 1
ATOM 4946 C C . LYS B 1 91 ? 23.438 -30.109 -13.273 1 97.88 91 LYS B C 1
ATOM 4948 O O . LYS B 1 91 ? 23.656 -29.359 -14.227 1 97.88 91 LYS B O 1
ATOM 4953 N N . VAL B 1 92 ? 22.734 -29.75 -12.211 1 98.56 92 VAL B N 1
ATOM 4954 C CA . VAL B 1 92 ? 22.078 -28.453 -12.125 1 98.56 92 VAL B CA 1
ATOM 4955 C C . VAL B 1 92 ? 23.109 -27.375 -11.773 1 98.56 92 VAL B C 1
ATOM 4957 O O . VAL B 1 92 ? 23.953 -27.594 -10.898 1 98.56 92 VAL B O 1
ATOM 4960 N N . THR B 1 93 ? 23.125 -26.266 -12.438 1 98.31 93 THR B N 1
ATOM 4961 C CA . THR B 1 93 ? 23.922 -25.078 -12.18 1 98.31 93 THR B CA 1
ATOM 4962 C C . THR B 1 93 ? 23.062 -23.812 -12.25 1 98.31 93 THR B C 1
ATOM 4964 O O . THR B 1 93 ? 21.859 -23.891 -12.43 1 98.31 93 THR B O 1
ATOM 4967 N N . GLY B 1 94 ? 23.703 -22.672 -12.156 1 98.06 94 GLY B N 1
ATOM 4968 C CA . GLY B 1 94 ? 23 -21.406 -12.242 1 98.06 94 GLY B CA 1
ATOM 4969 C C . GLY B 1 94 ? 22.469 -21.109 -13.633 1 98.06 94 GLY B C 1
ATOM 4970 O O . GLY B 1 94 ? 21.609 -20.25 -13.805 1 98.06 94 GLY B O 1
ATOM 4971 N N . ASP B 1 95 ? 22.906 -21.812 -14.617 1 98.06 95 ASP B N 1
ATOM 4972 C CA . ASP B 1 95 ? 22.5 -21.625 -16 1 98.06 95 ASP B CA 1
ATOM 4973 C C . ASP B 1 95 ? 21.391 -22.578 -16.406 1 98.06 95 ASP B C 1
ATOM 4975 O O . ASP B 1 95 ? 20.781 -22.422 -17.469 1 98.06 95 ASP B O 1
ATOM 4979 N N . THR B 1 96 ? 21.141 -23.547 -15.555 1 98.62 96 THR B N 1
ATOM 4980 C CA . THR B 1 96 ? 20.156 -24.562 -15.906 1 98.62 96 THR B CA 1
ATOM 4981 C C . THR B 1 96 ? 18.75 -23.953 -15.93 1 98.62 96 THR B C 1
ATOM 4983 O O . THR B 1 96 ? 18.391 -23.156 -15.055 1 98.62 96 THR B O 1
ATOM 4986 N N . VAL B 1 97 ? 18 -24.328 -16.922 1 98.75 97 VAL B N 1
ATOM 4987 C CA . VAL B 1 97 ? 16.719 -23.703 -17.219 1 98.75 97 VAL B CA 1
ATOM 4988 C C . VAL B 1 97 ? 15.602 -24.438 -16.484 1 98.75 97 VAL B C 1
ATOM 4990 O O . VAL B 1 97 ? 15.555 -25.672 -16.484 1 98.75 97 VAL B O 1
ATOM 4993 N N . TYR B 1 98 ? 14.773 -23.688 -15.812 1 98.69 98 TYR B N 1
ATOM 4994 C CA . TYR B 1 98 ? 13.523 -24.125 -15.195 1 98.69 98 TYR B CA 1
ATOM 4995 C C . TYR B 1 98 ? 12.328 -23.453 -15.852 1 98.69 98 TYR B C 1
ATOM 4997 O O . TYR B 1 98 ? 12.453 -22.375 -16.438 1 98.69 98 TYR B O 1
ATOM 5005 N N . ARG B 1 99 ? 11.125 -24.109 -15.852 1 97.81 99 ARG B N 1
ATOM 5006 C CA . ARG B 1 99 ? 9.898 -23.328 -16 1 97.81 99 ARG B CA 1
ATOM 5007 C C . ARG B 1 99 ? 9.648 -22.453 -14.781 1 97.81 99 ARG B C 1
ATOM 5009 O O . ARG B 1 99 ? 9.852 -22.891 -13.641 1 97.81 99 ARG B O 1
ATOM 5016 N N . ILE B 1 100 ? 9.234 -21.188 -15.008 1 98.56 100 ILE B N 1
ATOM 5017 C CA . ILE B 1 100 ? 9.211 -20.281 -13.867 1 98.56 100 ILE B CA 1
ATOM 5018 C C . ILE B 1 100 ? 7.777 -19.875 -13.555 1 98.56 100 ILE B C 1
ATOM 5020 O O . ILE B 1 100 ? 7.535 -19.062 -12.656 1 98.56 100 ILE B O 1
ATOM 5024 N N . GLY B 1 101 ? 6.785 -20.406 -14.242 1 97.12 101 GLY B N 1
ATOM 5025 C CA . GLY B 1 101 ? 5.387 -20.156 -13.945 1 97.12 101 GLY B CA 1
ATOM 5026 C C . GLY B 1 101 ? 5.051 -18.672 -13.875 1 97.12 101 GLY B C 1
ATOM 5027 O O . GLY B 1 101 ? 5.418 -17.906 -14.773 1 97.12 101 GLY B O 1
ATOM 5028 N N . SER B 1 102 ? 4.387 -18.25 -12.859 1 98.12 102 SER B N 1
ATOM 5029 C CA . SER B 1 102 ? 3.797 -16.922 -12.734 1 98.12 102 SER B CA 1
ATOM 5030 C C . SER B 1 102 ? 4.871 -15.844 -12.586 1 98.12 102 SER B C 1
ATOM 5032 O O . SER B 1 102 ? 4.586 -14.648 -12.695 1 98.12 102 SER B O 1
ATOM 5034 N N . VAL B 1 103 ? 6.098 -16.188 -12.344 1 98.81 103 VAL B N 1
ATOM 5035 C CA . VAL B 1 103 ? 7.16 -15.195 -12.406 1 98.81 103 VAL B CA 1
ATOM 5036 C C . VAL B 1 103 ? 7.156 -14.523 -13.781 1 98.81 103 VAL B C 1
ATOM 5038 O O . VAL B 1 103 ? 7.594 -13.375 -13.922 1 98.81 103 VAL B O 1
ATOM 5041 N N . SER B 1 104 ? 6.59 -15.227 -14.805 1 98.75 104 SER B N 1
ATOM 5042 C CA . SER B 1 104 ? 6.426 -14.68 -16.141 1 98.75 104 SER B CA 1
ATOM 5043 C C . SER B 1 104 ? 5.703 -13.344 -16.109 1 98.75 104 SER B C 1
ATOM 5045 O O . SER B 1 104 ? 5.977 -12.461 -16.938 1 98.75 104 SER B O 1
ATOM 5047 N N . LYS B 1 105 ? 4.801 -13.18 -15.172 1 98.75 105 LYS B N 1
ATOM 5048 C CA . LYS B 1 105 ? 3.979 -11.977 -15.07 1 98.75 105 LYS B CA 1
ATOM 5049 C C . LYS B 1 105 ? 4.844 -10.742 -14.836 1 98.75 105 LYS B C 1
ATOM 5051 O O . LYS B 1 105 ? 4.492 -9.641 -15.266 1 98.75 105 LYS B O 1
ATOM 5056 N N . LEU B 1 106 ? 5.977 -10.898 -14.195 1 98.75 106 LEU B N 1
ATOM 5057 C CA . LEU B 1 106 ? 6.898 -9.789 -13.977 1 98.75 106 LEU B CA 1
ATOM 5058 C C . LEU B 1 106 ? 7.414 -9.242 -15.305 1 98.75 106 LEU B C 1
ATOM 5060 O O . LEU B 1 106 ? 7.492 -8.023 -15.484 1 98.75 106 LEU B O 1
ATOM 5064 N N . PHE B 1 107 ? 7.711 -10.109 -16.219 1 98.88 107 PHE B N 1
ATOM 5065 C CA . PHE B 1 107 ? 8.242 -9.703 -17.516 1 98.88 107 PHE B CA 1
ATOM 5066 C C . PHE B 1 107 ? 7.148 -9.07 -18.359 1 98.88 107 PHE B C 1
ATOM 5068 O O . PHE B 1 107 ? 7.422 -8.164 -19.156 1 98.88 107 PHE B O 1
ATOM 5075 N N . THR B 1 108 ? 5.91 -9.508 -18.172 1 98.81 108 THR B N 1
ATOM 5076 C CA . THR B 1 108 ? 4.789 -8.906 -18.875 1 98.81 108 THR B CA 1
ATOM 5077 C C . THR B 1 108 ? 4.625 -7.438 -18.484 1 98.81 108 THR B C 1
ATOM 5079 O O . THR B 1 108 ? 4.543 -6.566 -19.359 1 98.81 108 THR B O 1
ATOM 5082 N N . VAL B 1 109 ? 4.629 -7.168 -17.219 1 98.81 109 VAL B N 1
ATOM 5083 C CA . VAL B 1 109 ? 4.477 -5.793 -16.766 1 98.81 109 VAL B CA 1
ATOM 5084 C C . VAL B 1 109 ? 5.719 -4.984 -17.125 1 98.81 109 VAL B C 1
ATOM 5086 O O . VAL B 1 109 ? 5.617 -3.828 -17.547 1 98.81 109 VAL B O 1
ATOM 5089 N N . TYR B 1 110 ? 6.949 -5.586 -16.969 1 98.81 110 TYR B N 1
ATOM 5090 C CA . TYR B 1 110 ? 8.18 -4.895 -17.328 1 98.81 110 TYR B CA 1
ATOM 5091 C C . TYR B 1 110 ? 8.18 -4.5 -18.797 1 98.81 110 TYR B C 1
ATOM 5093 O O . TYR B 1 110 ? 8.555 -3.379 -19.141 1 98.81 110 TYR B O 1
ATOM 5101 N N . ALA B 1 111 ? 7.711 -5.395 -19.672 1 98.81 111 ALA B N 1
ATOM 5102 C CA . ALA B 1 111 ? 7.609 -5.094 -21.094 1 98.81 111 ALA B CA 1
ATOM 5103 C C . ALA B 1 111 ? 6.641 -3.945 -21.344 1 98.81 111 ALA B C 1
ATOM 5105 O O . ALA B 1 111 ? 6.895 -3.082 -22.188 1 98.81 111 ALA B O 1
ATOM 5106 N N . LEU B 1 112 ? 5.543 -3.955 -20.641 1 98.5 112 LEU B N 1
ATOM 5107 C CA . LEU B 1 112 ? 4.594 -2.854 -20.766 1 98.5 112 LEU B CA 1
ATOM 5108 C C . LEU B 1 112 ? 5.238 -1.534 -20.359 1 98.5 112 LEU B C 1
ATOM 5110 O O . LEU B 1 112 ? 5.086 -0.523 -21.047 1 98.5 112 LEU B O 1
ATOM 5114 N N . LEU B 1 113 ? 5.969 -1.534 -19.266 1 98.31 113 LEU B N 1
ATOM 5115 C CA . LEU B 1 113 ? 6.617 -0.324 -18.781 1 98.31 113 LEU B CA 1
ATOM 5116 C C . LEU B 1 113 ? 7.645 0.185 -19.781 1 98.31 113 LEU B C 1
ATOM 5118 O O . LEU B 1 113 ? 7.754 1.393 -20.016 1 98.31 113 LEU B O 1
ATOM 5122 N N . LEU B 1 114 ? 8.406 -0.759 -20.422 1 98.44 114 LEU B N 1
ATOM 5123 C CA . LEU B 1 114 ? 9.398 -0.384 -21.422 1 98.44 114 LEU B CA 1
ATOM 5124 C C . LEU B 1 114 ? 8.727 0.263 -22.641 1 98.44 114 LEU B C 1
ATOM 5126 O O . LEU B 1 114 ? 9.367 1.004 -23.375 1 98.44 114 LEU B O 1
ATOM 5130 N N . ASN B 1 115 ? 7.453 0 -22.797 1 97.81 115 ASN B N 1
ATOM 5131 C CA . ASN B 1 115 ? 6.707 0.546 -23.922 1 97.81 115 ASN B CA 1
ATOM 5132 C C . ASN B 1 115 ? 5.703 1.603 -23.469 1 97.81 115 ASN B C 1
ATOM 5134 O O . ASN B 1 115 ? 4.57 1.639 -23.969 1 97.81 115 ASN B O 1
ATOM 5138 N N . ASN B 1 116 ? 6.059 2.414 -22.453 1 91.38 116 ASN B N 1
ATOM 5139 C CA . ASN B 1 116 ? 5.316 3.543 -21.906 1 91.38 116 ASN B CA 1
ATOM 5140 C C . ASN B 1 116 ? 3.977 3.102 -21.328 1 91.38 116 ASN B C 1
ATOM 5142 O O . ASN B 1 116 ? 2.967 3.789 -21.484 1 91.38 116 ASN B O 1
ATOM 5146 N N . GLY B 1 117 ? 3.996 1.992 -20.688 1 85.69 117 GLY B N 1
ATOM 5147 C CA . GLY B 1 117 ? 2.783 1.408 -20.141 1 85.69 117 GLY B CA 1
ATOM 5148 C C . GLY B 1 117 ? 2.076 2.318 -19.156 1 85.69 117 GLY B C 1
ATOM 5149 O O . GLY B 1 117 ? 0.852 2.266 -19.016 1 85.69 117 GLY B O 1
ATOM 5150 N N . THR B 1 118 ? 2.791 3.141 -18.5 1 87.75 118 THR B N 1
ATOM 5151 C CA . THR B 1 118 ? 2.209 4.027 -17.5 1 87.75 118 THR B CA 1
ATOM 5152 C C . THR B 1 118 ? 1.257 5.027 -18.141 1 87.75 118 THR B C 1
ATOM 5154 O O . THR B 1 118 ? 0.292 5.469 -17.516 1 87.75 118 THR B O 1
ATOM 5157 N N . LYS B 1 119 ? 1.464 5.332 -19.328 1 90.12 119 LYS B N 1
ATOM 5158 C CA . LYS B 1 119 ? 0.596 6.242 -20.078 1 90.12 119 LYS B CA 1
ATOM 5159 C C . LYS B 1 119 ? -0.786 5.633 -20.297 1 90.12 119 LYS B C 1
ATOM 5161 O O . LYS B 1 119 ? -1.771 6.355 -20.453 1 90.12 119 LYS B O 1
ATOM 5166 N N . TYR B 1 120 ? -0.791 4.324 -20.281 1 93.31 120 TYR B N 1
ATOM 5167 C CA . TYR B 1 120 ? -2.029 3.629 -20.609 1 93.31 120 TYR B CA 1
ATOM 5168 C C . TYR B 1 120 ? -2.676 3.047 -19.359 1 93.31 120 TYR B C 1
ATOM 5170 O O . TYR B 1 120 ? -3.758 2.459 -19.422 1 93.31 120 TYR B O 1
ATOM 5178 N N . TRP B 1 121 ? -2.084 3.27 -18.203 1 94.06 121 TRP B N 1
ATOM 5179 C CA . TRP B 1 121 ? -2.461 2.584 -16.984 1 94.06 121 TRP B CA 1
ATOM 5180 C C . TRP B 1 121 ? -3.928 2.828 -16.641 1 94.06 121 TRP B C 1
ATOM 5182 O O . TRP B 1 121 ? -4.625 1.925 -16.172 1 94.06 121 TRP B O 1
ATOM 5192 N N . ASN B 1 122 ? -4.418 4.023 -16.969 1 93 122 ASN B N 1
ATOM 5193 C CA . ASN B 1 122 ? -5.758 4.402 -16.531 1 93 122 ASN B CA 1
ATOM 5194 C C . ASN B 1 122 ? -6.773 4.246 -17.656 1 93 122 ASN B C 1
ATOM 5196 O O . ASN B 1 122 ? -7.949 4.578 -17.484 1 93 122 ASN B O 1
ATOM 5200 N N . ARG B 1 123 ? -6.387 3.717 -18.797 1 94.94 123 ARG B N 1
ATOM 5201 C CA . ARG B 1 123 ? -7.293 3.516 -19.922 1 94.94 123 ARG B CA 1
ATOM 5202 C C . ARG B 1 123 ? -8.023 2.184 -19.797 1 94.94 123 ARG B C 1
ATOM 5204 O O . ARG B 1 123 ? -7.434 1.177 -19.406 1 94.94 123 ARG B O 1
ATOM 5211 N N . PRO B 1 124 ? -9.328 2.152 -20.156 1 96.38 124 PRO B N 1
ATOM 5212 C CA . PRO B 1 124 ? -10.031 0.866 -20.188 1 96.38 124 PRO B CA 1
ATOM 5213 C C . PRO B 1 124 ? -9.43 -0.098 -21.219 1 96.38 124 PRO B C 1
ATOM 5215 O O . PRO B 1 124 ? -9.008 0.325 -22.297 1 96.38 124 PRO B O 1
ATOM 5218 N N . VAL B 1 125 ? -9.414 -1.34 -20.953 1 97.94 125 VAL B N 1
ATOM 5219 C CA . VAL B 1 125 ? -8.82 -2.35 -21.828 1 97.94 125 VAL B CA 1
ATOM 5220 C C . VAL B 1 125 ? -9.602 -2.434 -23.141 1 97.94 125 VAL B C 1
ATOM 5222 O O . VAL B 1 125 ? -9.078 -2.881 -24.156 1 97.94 125 VAL B O 1
ATOM 5225 N N . THR B 1 126 ? -10.867 -1.953 -23.156 1 97.75 126 THR B N 1
ATOM 5226 C CA . THR B 1 126 ? -11.711 -1.983 -24.344 1 97.75 126 THR B CA 1
ATOM 5227 C C . THR B 1 126 ? -11.141 -1.079 -25.438 1 97.75 126 THR B C 1
ATOM 5229 O O . THR B 1 126 ? -11.492 -1.219 -26.609 1 97.75 126 THR B O 1
ATOM 5232 N N . ASP B 1 127 ? -10.25 -0.145 -25.047 1 97.38 127 ASP B N 1
ATOM 5233 C CA . ASP B 1 127 ? -9.586 0.71 -26.031 1 97.38 127 ASP B CA 1
ATOM 5234 C C . ASP B 1 127 ? -8.625 -0.096 -26.906 1 97.38 127 ASP B C 1
ATOM 5236 O O . ASP B 1 127 ? -8.289 0.324 -28.016 1 97.38 127 ASP B O 1
ATOM 5240 N N . PHE B 1 128 ? -8.203 -1.262 -26.422 1 98.06 128 PHE B N 1
ATOM 5241 C CA . PHE B 1 128 ? -7.125 -1.992 -27.078 1 98.06 128 PHE B CA 1
ATOM 5242 C C . PHE B 1 128 ? -7.633 -3.318 -27.641 1 98.06 128 PHE B C 1
ATOM 5244 O O . PHE B 1 128 ? -7.055 -3.859 -28.578 1 98.06 128 PHE B O 1
ATOM 5251 N N . ILE B 1 129 ? -8.68 -3.867 -27.016 1 98.31 129 ILE B N 1
ATOM 5252 C CA . ILE B 1 129 ? -9.109 -5.23 -27.328 1 98.31 129 ILE B CA 1
ATOM 5253 C C . ILE B 1 129 ? -10.531 -5.219 -27.875 1 98.31 129 ILE B C 1
ATOM 5255 O O . ILE B 1 129 ? -11.5 -5.23 -27.109 1 98.31 129 ILE B O 1
ATOM 5259 N N . PRO B 1 130 ? -10.766 -5.375 -29.141 1 97.5 130 PRO B N 1
ATOM 5260 C CA . PRO B 1 130 ? -12.094 -5.293 -29.75 1 97.5 130 PRO B CA 1
ATOM 5261 C C . PRO B 1 130 ? -13.055 -6.344 -29.188 1 97.5 130 PRO B C 1
ATOM 5263 O O . PRO B 1 130 ? -14.258 -6.082 -29.078 1 97.5 130 PRO B O 1
ATOM 5266 N N . GLU B 1 131 ? -12.57 -7.527 -28.891 1 97.38 131 GLU B N 1
ATOM 5267 C CA . GLU B 1 131 ? -13.414 -8.586 -28.344 1 97.38 131 GLU B CA 1
ATOM 5268 C C . GLU B 1 131 ? -14.047 -8.156 -27.031 1 97.38 131 GLU B C 1
ATOM 5270 O O . GLU B 1 131 ? -15.227 -8.43 -26.781 1 97.38 131 GLU B O 1
ATOM 5275 N N . LEU B 1 132 ? -13.273 -7.484 -26.219 1 97.75 132 LEU B N 1
ATOM 5276 C CA . LEU B 1 132 ? -13.773 -7.043 -24.922 1 97.75 132 LEU B CA 1
ATOM 5277 C C . LEU B 1 132 ? -14.68 -5.824 -25.078 1 97.75 132 LEU B C 1
ATOM 5279 O O . LEU B 1 132 ? -15.609 -5.637 -24.281 1 97.75 132 LEU B O 1
ATOM 5283 N N . ARG B 1 133 ? -14.406 -4.926 -26.047 1 95.69 133 ARG B N 1
ATOM 5284 C CA . ARG B 1 133 ? -15.305 -3.82 -26.359 1 95.69 133 ARG B CA 1
ATOM 5285 C C . ARG B 1 133 ? -16.703 -4.332 -26.719 1 95.69 133 ARG B C 1
ATOM 5287 O O . ARG B 1 133 ? -17.703 -3.805 -26.25 1 95.69 133 ARG B O 1
ATOM 5294 N N . LYS B 1 134 ? -16.719 -5.402 -27.516 1 94.44 134 LYS B N 1
ATOM 5295 C CA . LYS B 1 134 ? -17.984 -6.016 -27.906 1 94.44 134 LYS B CA 1
ATOM 5296 C C . LYS B 1 134 ? -18.703 -6.637 -26.719 1 94.44 134 LYS B C 1
ATOM 5298 O O . LYS B 1 134 ? -19.922 -6.477 -26.562 1 94.44 134 LYS B O 1
ATOM 5303 N N . ALA B 1 135 ? -17.938 -7.344 -25.922 1 92.5 135 ALA B N 1
ATOM 5304 C CA . ALA B 1 135 ? -18.516 -7.965 -24.734 1 92.5 135 ALA B CA 1
ATOM 5305 C C . ALA B 1 135 ? -19.094 -6.91 -23.781 1 92.5 135 ALA B C 1
ATOM 5307 O O . ALA B 1 135 ? -20.156 -7.102 -23.203 1 92.5 135 ALA B O 1
ATOM 5308 N N . GLY B 1 136 ? -18.406 -5.84 -23.562 1 88.19 136 GLY B N 1
ATOM 5309 C CA . GLY B 1 136 ? -18.875 -4.746 -22.734 1 88.19 136 GLY B CA 1
ATOM 5310 C C . GLY B 1 136 ? -20.172 -4.133 -23.234 1 88.19 136 GLY B C 1
ATOM 5311 O O . GLY B 1 136 ? -21.047 -3.801 -22.438 1 88.19 136 GLY B O 1
ATOM 5312 N N . HIS B 1 137 ? -20.312 -3.975 -24.453 1 83.69 137 HIS B N 1
ATOM 5313 C CA . HIS B 1 137 ? -21.516 -3.422 -25.047 1 83.69 137 HIS B CA 1
ATOM 5314 C C . HIS B 1 137 ? -22.703 -4.348 -24.828 1 83.69 137 HIS B C 1
ATOM 5316 O O . HIS B 1 137 ? -23.812 -3.889 -24.531 1 83.69 137 HIS B O 1
ATOM 5322 N N . ARG B 1 138 ? -22.5 -5.578 -24.875 1 73.81 138 ARG B N 1
ATOM 5323 C CA . ARG B 1 138 ? -23.562 -6.547 -24.672 1 73.81 138 ARG B CA 1
ATOM 5324 C C . ARG B 1 138 ? -24.078 -6.5 -23.234 1 73.81 138 ARG B C 1
ATOM 5326 O O . ARG B 1 138 ? -25.297 -6.512 -23 1 73.81 138 ARG B O 1
ATOM 5333 N N . SER B 1 139 ? -23.109 -6.449 -22.344 1 73.31 139 SER B N 1
ATOM 5334 C CA . SER B 1 139 ? -23.469 -6.457 -20.938 1 73.31 139 SER B CA 1
ATOM 5335 C C . SER B 1 139 ? -24.219 -5.184 -20.547 1 73.31 139 SER B C 1
ATOM 5337 O O . SER B 1 139 ? -25.109 -5.215 -19.703 1 73.31 139 SER B O 1
ATOM 5339 N N . LEU B 1 140 ? -23.906 -4.094 -21.125 1 71.56 140 LEU B N 1
ATOM 5340 C CA . LEU B 1 140 ? -24.516 -2.816 -20.781 1 71.56 140 LEU B CA 1
ATOM 5341 C C . LEU B 1 140 ? -25.922 -2.723 -21.344 1 71.56 140 LEU B C 1
ATOM 5343 O O . LEU B 1 140 ? -26.828 -2.17 -20.703 1 71.56 140 LEU B O 1
ATOM 5347 N N . TYR B 1 141 ? -26.203 -3.354 -22.453 1 71.25 141 TYR B N 1
ATOM 5348 C CA . TYR B 1 141 ? -27.438 -3.066 -23.156 1 71.25 141 TYR B CA 1
ATOM 5349 C C . TYR B 1 141 ? -28.391 -4.258 -23.094 1 71.25 141 TYR B C 1
ATOM 5351 O O . TYR B 1 141 ? -29.609 -4.09 -23.047 1 71.25 141 TYR B O 1
ATOM 5359 N N . GLN B 1 142 ? -27.844 -5.422 -22.969 1 67.44 142 GLN B N 1
ATOM 5360 C CA . GLN B 1 142 ? -28.703 -6.594 -23.078 1 67.44 142 GLN B CA 1
ATOM 5361 C C . GLN B 1 142 ? -28.969 -7.207 -21.703 1 67.44 142 GLN B C 1
ATOM 5363 O O . GLN B 1 142 ? -30.094 -7.609 -21.406 1 67.44 142 GLN B O 1
ATOM 5368 N N . ASP B 1 143 ? -28 -7.293 -20.797 1 69.5 143 ASP B N 1
ATOM 5369 C CA . ASP B 1 143 ? -28.109 -7.875 -19.469 1 69.5 143 ASP B CA 1
ATOM 5370 C C . ASP B 1 143 ? -27.172 -7.172 -18.484 1 69.5 143 ASP B C 1
ATOM 5372 O O . ASP B 1 143 ? -26.062 -7.645 -18.219 1 69.5 143 ASP B O 1
ATOM 5376 N N . PRO B 1 144 ? -27.734 -6.199 -18 1 74.81 144 PRO B N 1
ATOM 5377 C CA . PRO B 1 144 ? -26.828 -5.305 -17.281 1 74.81 144 PRO B CA 1
ATOM 5378 C C . PRO B 1 144 ? -26.516 -5.777 -15.867 1 74.81 144 PRO B C 1
ATOM 5380 O O . PRO B 1 144 ? -26.094 -4.984 -15.023 1 74.81 144 PRO B O 1
ATOM 5383 N N . SER B 1 145 ? -26.609 -7.074 -15.633 1 89 145 SER B N 1
ATOM 5384 C CA . SER B 1 145 ? -26.312 -7.527 -14.273 1 89 145 SER B CA 1
ATOM 5385 C C . SER B 1 145 ? -24.828 -7.469 -13.977 1 89 145 SER B C 1
ATOM 5387 O O . SER B 1 145 ? -24.047 -8.234 -14.547 1 89 145 SER B O 1
ATOM 5389 N N . ILE B 1 146 ? -24.453 -6.676 -12.977 1 92.94 146 ILE B N 1
ATOM 5390 C CA . ILE B 1 146 ? -23.047 -6.512 -12.617 1 92.94 146 ILE B CA 1
ATOM 5391 C C . ILE B 1 146 ? -22.547 -7.777 -11.93 1 92.94 146 ILE B C 1
ATOM 5393 O O . ILE B 1 146 ? -21.344 -7.93 -11.711 1 92.94 146 ILE B O 1
ATOM 5397 N N . ILE B 1 147 ? -23.453 -8.68 -11.57 1 95.94 147 ILE B N 1
ATOM 5398 C CA . ILE B 1 147 ? -23.094 -9.961 -10.961 1 95.94 147 ILE B CA 1
ATOM 5399 C C . ILE B 1 147 ? -22.719 -10.961 -12.055 1 95.94 147 ILE B C 1
ATOM 5401 O O . ILE B 1 147 ? -21.75 -11.703 -11.914 1 95.94 147 ILE B O 1
ATOM 5405 N N . ASP B 1 148 ? -23.406 -10.906 -13.234 1 94.81 148 ASP B N 1
ATOM 5406 C CA . ASP B 1 148 ? -23.281 -11.961 -14.227 1 94.81 148 ASP B CA 1
ATOM 5407 C C . ASP B 1 148 ? -22.312 -11.562 -15.336 1 94.81 148 ASP B C 1
ATOM 5409 O O . ASP B 1 148 ? -21.844 -12.414 -16.094 1 94.81 148 ASP B O 1
ATOM 5413 N N . HIS B 1 149 ? -22.062 -10.258 -15.398 1 93.88 149 HIS B N 1
ATOM 5414 C CA . HIS B 1 149 ? -21.219 -9.789 -16.484 1 93.88 149 HIS B CA 1
ATOM 5415 C C . HIS B 1 149 ? -20.141 -8.828 -15.977 1 93.88 149 HIS B C 1
ATOM 5417 O O . HIS B 1 149 ? -20.438 -7.953 -15.148 1 93.88 149 HIS B O 1
ATOM 5423 N N . VAL B 1 150 ? -18.938 -9.023 -16.5 1 95 150 VAL B N 1
ATOM 5424 C CA . VAL B 1 150 ? -17.859 -8.086 -16.219 1 95 150 VAL B CA 1
ATOM 5425 C C . VAL B 1 150 ? -18.125 -6.758 -16.922 1 95 150 VAL B C 1
ATOM 5427 O O . VAL B 1 150 ? -18.516 -6.738 -18.094 1 95 150 VAL B O 1
ATOM 5430 N N . GLN B 1 151 ? -17.969 -5.645 -16.188 1 93.25 151 GLN B N 1
ATOM 5431 C CA . GLN B 1 151 ? -18.031 -4.324 -16.797 1 93.25 151 GLN B CA 1
ATOM 5432 C C . GLN B 1 151 ? -16.688 -3.943 -17.438 1 93.25 151 GLN B C 1
ATOM 5434 O O . GLN B 1 151 ? -15.953 -3.123 -16.875 1 93.25 151 GLN B O 1
ATOM 5439 N N . TRP B 1 152 ? -16.469 -4.398 -18.625 1 96.31 152 TRP B N 1
ATOM 5440 C CA . TRP B 1 152 ? -15.156 -4.359 -19.25 1 96.31 152 TRP B CA 1
ATOM 5441 C C . TRP B 1 152 ? -14.695 -2.922 -19.469 1 96.31 152 TRP B C 1
ATOM 5443 O O . TRP B 1 152 ? -13.492 -2.648 -19.531 1 96.31 152 TRP B O 1
ATOM 5453 N N . ASP B 1 153 ? -15.609 -1.988 -19.609 1 93.31 153 ASP B N 1
ATOM 5454 C CA . ASP B 1 153 ? -15.258 -0.583 -19.781 1 93.31 153 ASP B CA 1
ATOM 5455 C C . ASP B 1 153 ? -14.727 0.016 -18.484 1 93.31 153 ASP B C 1
ATOM 5457 O O . ASP B 1 153 ? -14.141 1.102 -18.484 1 93.31 153 ASP B O 1
ATOM 5461 N N . GLN B 1 154 ? -14.828 -0.736 -17.391 1 93.94 154 GLN B N 1
ATOM 5462 C CA . GLN B 1 154 ? -14.32 -0.279 -16.109 1 93.94 154 GLN B CA 1
ATOM 5463 C C . GLN B 1 154 ? -13.055 -1.028 -15.711 1 93.94 154 GLN B C 1
ATOM 5465 O O . GLN B 1 154 ? -12.477 -0.775 -14.648 1 93.94 154 GLN B O 1
ATOM 5470 N N . VAL B 1 155 ? -12.625 -1.908 -16.531 1 97.38 155 VAL B N 1
ATOM 5471 C CA . VAL B 1 155 ? -11.375 -2.635 -16.312 1 97.38 155 VAL B CA 1
ATOM 5472 C C . VAL B 1 155 ? -10.234 -1.921 -17.031 1 97.38 155 VAL B C 1
ATOM 5474 O O . VAL B 1 155 ? -10.195 -1.878 -18.25 1 97.38 155 VAL B O 1
ATOM 5477 N N . THR B 1 156 ? -9.312 -1.365 -16.266 1 97.44 156 THR B N 1
ATOM 5478 C CA . THR B 1 156 ? -8.211 -0.616 -16.859 1 97.44 156 THR B CA 1
ATOM 5479 C C . THR B 1 156 ? -6.965 -1.489 -16.984 1 97.44 156 THR B C 1
ATOM 5481 O O . THR B 1 156 ? -6.895 -2.57 -16.391 1 97.44 156 THR B O 1
ATOM 5484 N N . VAL B 1 157 ? -5.965 -0.994 -17.781 1 97.88 157 VAL B N 1
ATOM 5485 C CA . VAL B 1 157 ? -4.68 -1.671 -17.938 1 97.88 157 VAL B CA 1
ATOM 5486 C C . VAL B 1 157 ? -3.992 -1.798 -16.578 1 97.88 157 VAL B C 1
ATOM 5488 O O . VAL B 1 157 ? -3.498 -2.871 -16.234 1 97.88 157 VAL B O 1
ATOM 5491 N N . GLY B 1 158 ? -4.055 -0.738 -15.805 1 97.12 158 GLY B N 1
ATOM 5492 C CA . GLY B 1 158 ? -3.443 -0.76 -14.484 1 97.12 158 GLY B CA 1
ATOM 5493 C C . GLY B 1 158 ? -4.121 -1.721 -13.523 1 97.12 158 GLY B C 1
ATOM 5494 O O . GLY B 1 158 ? -3.461 -2.354 -12.695 1 97.12 158 GLY B O 1
ATOM 5495 N N . ALA B 1 159 ? -5.453 -1.834 -13.641 1 98.12 159 ALA B N 1
ATOM 5496 C CA . ALA B 1 159 ? -6.176 -2.781 -12.797 1 98.12 159 ALA B CA 1
ATOM 5497 C C . ALA B 1 159 ? -5.75 -4.215 -13.094 1 98.12 159 ALA B C 1
ATOM 5499 O O . ALA B 1 159 ? -5.613 -5.031 -12.18 1 98.12 159 ALA B O 1
ATOM 5500 N N . LEU B 1 160 ? -5.559 -4.512 -14.398 1 98.62 160 LEU B N 1
ATOM 5501 C CA . LEU B 1 160 ? -5.074 -5.836 -14.773 1 98.62 160 LEU B CA 1
ATOM 5502 C C . LEU B 1 160 ? -3.686 -6.09 -14.195 1 98.62 160 LEU B C 1
ATOM 5504 O O . LEU B 1 160 ? -3.457 -7.109 -13.539 1 98.62 160 LEU B O 1
ATOM 5508 N N . ALA B 1 161 ? -2.789 -5.152 -14.32 1 98.56 161 ALA B N 1
ATOM 5509 C CA . ALA B 1 161 ? -1.396 -5.309 -13.914 1 98.56 161 ALA B CA 1
ATOM 5510 C C . ALA B 1 161 ? -1.283 -5.469 -12.398 1 98.56 161 ALA B C 1
ATOM 5512 O O . ALA B 1 161 ? -0.4 -6.176 -11.906 1 98.56 161 ALA B O 1
ATOM 5513 N N . SER B 1 162 ? -2.201 -4.898 -11.648 1 98.31 162 SER B N 1
ATOM 5514 C CA . SER B 1 162 ? -2.121 -4.855 -10.195 1 98.31 162 SER B CA 1
ATOM 5515 C C . SER B 1 162 ? -3.055 -5.883 -9.555 1 98.31 162 SER B C 1
ATOM 5517 O O . SER B 1 162 ? -3.32 -5.828 -8.359 1 98.31 162 SER B O 1
ATOM 5519 N N . GLN B 1 163 ? -3.645 -6.754 -10.383 1 98.5 163 GLN B N 1
ATOM 5520 C CA . GLN B 1 163 ? -4.559 -7.777 -9.891 1 98.5 163 GLN B CA 1
ATOM 5521 C C . GLN B 1 163 ? -5.75 -7.152 -9.172 1 98.5 163 GLN B C 1
ATOM 5523 O O . GLN B 1 163 ? -6.152 -7.625 -8.102 1 98.5 163 GLN B O 1
ATOM 5528 N N . LEU B 1 164 ? -6.266 -6.059 -9.742 1 98.44 164 LEU B N 1
ATOM 5529 C CA . LEU B 1 164 ? -7.379 -5.336 -9.133 1 98.44 164 LEU B CA 1
ATOM 5530 C C . LEU B 1 164 ? -8.57 -5.281 -10.086 1 98.44 164 LEU B C 1
ATOM 5532 O O . LEU B 1 164 ? -9.484 -4.477 -9.891 1 98.44 164 LEU B O 1
ATOM 5536 N N . SER B 1 165 ? -8.648 -6.109 -11.094 1 98.19 165 SER B N 1
ATOM 5537 C CA . SER B 1 165 ? -9.648 -5.992 -12.148 1 98.19 165 SER B CA 1
ATOM 5538 C C . SER B 1 165 ? -10.977 -6.609 -11.734 1 98.19 165 SER B C 1
ATOM 5540 O O . SER B 1 165 ? -12.031 -6.246 -12.266 1 98.19 165 SER B O 1
ATOM 5542 N N . GLY B 1 166 ? -10.93 -7.609 -10.844 1 97.62 166 GLY B N 1
ATOM 5543 C CA . GLY B 1 166 ? -12.141 -8.297 -10.43 1 97.62 166 GLY B CA 1
ATOM 5544 C C . GLY B 1 166 ? -12.641 -9.297 -11.453 1 97.62 166 GLY B C 1
ATOM 5545 O O . GLY B 1 166 ? -13.719 -9.867 -11.297 1 97.62 166 GLY B O 1
ATOM 5546 N N . ILE B 1 167 ? -11.867 -9.578 -12.516 1 97.44 167 ILE B N 1
ATOM 5547 C CA . ILE B 1 167 ? -12.273 -10.523 -13.555 1 97.44 167 ILE B CA 1
ATOM 5548 C C . ILE B 1 167 ? -11.883 -11.945 -13.141 1 97.44 167 ILE B C 1
ATOM 5550 O O . ILE B 1 167 ? -11.133 -12.133 -12.18 1 97.44 167 ILE B O 1
ATOM 5554 N N . GLY B 1 168 ? -12.367 -12.867 -13.875 1 95.56 168 GLY B N 1
ATOM 5555 C CA . GLY B 1 168 ? -12.117 -14.266 -13.562 1 95.56 168 GLY B CA 1
ATOM 5556 C C . GLY B 1 168 ? -10.641 -14.609 -13.516 1 95.56 168 GLY B C 1
ATOM 5557 O O . GLY B 1 168 ? -9.836 -14.008 -14.227 1 95.56 168 GLY B O 1
ATOM 5558 N N . ARG B 1 169 ? -10.312 -15.555 -12.719 1 93.75 169 ARG B N 1
ATOM 5559 C CA . ARG B 1 169 ? -8.938 -15.992 -12.523 1 93.75 169 ARG B CA 1
ATOM 5560 C C . ARG B 1 169 ? -8.383 -16.656 -13.789 1 93.75 169 ARG B C 1
ATOM 5562 O O . ARG B 1 169 ? -7.262 -16.359 -14.203 1 93.75 169 ARG B O 1
ATOM 5569 N N . ASP B 1 170 ? -9.133 -17.594 -14.266 1 88.69 170 ASP B N 1
ATOM 5570 C CA . ASP B 1 170 ? -8.703 -18.406 -15.406 1 88.69 170 ASP B CA 1
ATOM 5571 C C . ASP B 1 170 ? -9.852 -18.641 -16.375 1 88.69 170 ASP B C 1
ATOM 5573 O O . ASP B 1 170 ? -10.992 -18.25 -16.109 1 88.69 170 ASP B O 1
ATOM 5577 N N . TYR B 1 171 ? -9.453 -19.016 -17.531 1 77.56 171 TYR B N 1
ATOM 5578 C CA . TYR B 1 171 ? -10.5 -19.484 -18.438 1 77.56 171 TYR B CA 1
ATOM 5579 C C . TYR B 1 171 ? -11.273 -20.641 -17.812 1 77.56 171 TYR B C 1
ATOM 5581 O O . TYR B 1 171 ? -11.109 -20.938 -16.625 1 77.56 171 TYR B O 1
ATOM 5589 N N . LEU B 1 172 ? -11.594 -21.766 -18.312 1 62.97 172 LEU B N 1
ATOM 5590 C CA . LEU B 1 172 ? -12.375 -22.922 -17.875 1 62.97 172 LEU B CA 1
ATOM 5591 C C . LEU B 1 172 ? -11.461 -24.031 -17.359 1 62.97 172 LEU B C 1
ATOM 5593 O O . LEU B 1 172 ? -10.508 -24.422 -18.047 1 62.97 172 LEU B O 1
ATOM 5597 N N . ALA B 1 173 ? -11.266 -24.062 -15.922 1 58.03 173 ALA B N 1
ATOM 5598 C CA . ALA B 1 173 ? -10.266 -24.891 -15.242 1 58.03 173 ALA B CA 1
ATOM 5599 C C . ALA B 1 173 ? -10.547 -26.375 -15.43 1 58.03 173 ALA B C 1
ATOM 5601 O O . ALA B 1 173 ? -11.625 -26.75 -15.898 1 58.03 173 ALA B O 1
ATOM 5602 N N . VAL B 1 174 ? -9.953 -27.25 -14.359 1 58.06 174 VAL B N 1
ATOM 5603 C CA . VAL B 1 174 ? -9.422 -28.594 -14.188 1 58.06 174 VAL B CA 1
ATOM 5604 C C . VAL B 1 174 ? -10.57 -29.594 -14.109 1 58.06 174 VAL B C 1
ATOM 5606 O O . VAL B 1 174 ? -11.406 -29.531 -13.211 1 58.06 174 VAL B O 1
ATOM 5609 N N . GLN B 1 175 ? -10.906 -30.219 -15.055 1 62.53 175 GLN B N 1
ATOM 5610 C CA . GLN B 1 175 ? -12.062 -31.109 -15.141 1 62.53 175 GLN B CA 1
ATOM 5611 C C . GLN B 1 175 ? -11.672 -32.531 -14.781 1 62.53 175 GLN B C 1
ATOM 5613 O O . GLN B 1 175 ? -12.539 -33.375 -14.531 1 62.53 175 GLN B O 1
ATOM 5618 N N . ASP B 1 176 ? -10.336 -32.656 -14.406 1 73.31 176 ASP B N 1
ATOM 5619 C CA . ASP B 1 176 ? -10.062 -34.094 -14.195 1 73.31 176 ASP B CA 1
ATOM 5620 C C . ASP B 1 176 ? -10.258 -34.469 -12.727 1 73.31 176 ASP B C 1
ATOM 5622 O O . ASP B 1 176 ? -9.297 -34.844 -12.047 1 73.31 176 ASP B O 1
ATOM 5626 N N . PHE B 1 177 ? -11.406 -34.438 -12.227 1 85.94 177 PHE B N 1
ATOM 5627 C CA . PHE B 1 177 ? -11.883 -34.812 -10.906 1 85.94 177 PHE B CA 1
ATOM 5628 C C . PHE B 1 177 ? -13.32 -35.312 -10.969 1 85.94 177 PHE B C 1
ATOM 5630 O O . PHE B 1 177 ? -14.125 -34.781 -11.758 1 85.94 177 PHE B O 1
ATOM 5637 N N . PRO B 1 178 ? -13.617 -36.406 -10.234 1 90 178 PRO B N 1
ATOM 5638 C CA . PRO B 1 178 ? -14.961 -36.969 -10.344 1 90 178 PRO B CA 1
ATOM 5639 C C . PRO B 1 178 ? -16.016 -36.156 -9.633 1 90 178 PRO B C 1
ATOM 5641 O O . PRO B 1 178 ? -16.703 -36.625 -8.727 1 90 178 PRO B O 1
ATOM 5644 N N . TRP B 1 179 ? -16.297 -35 -10.188 1 90.44 179 TRP B N 1
ATOM 5645 C CA . TRP B 1 179 ? -17.172 -34 -9.555 1 90.44 179 TRP B CA 1
ATOM 5646 C C . TRP B 1 179 ? -18.609 -34.5 -9.5 1 90.44 179 TRP B C 1
ATOM 5648 O O . TRP B 1 179 ? -19.312 -34.312 -8.508 1 90.44 179 TRP B O 1
ATOM 5658 N N . THR B 1 180 ? -19.016 -35.219 -10.531 1 90.81 180 THR B N 1
ATOM 5659 C CA . THR B 1 180 ? -20.391 -35.688 -10.578 1 90.81 180 THR B CA 1
ATOM 5660 C C . THR B 1 180 ? -20.641 -36.75 -9.531 1 90.81 180 THR B C 1
ATOM 5662 O O . THR B 1 180 ? -21.734 -36.844 -8.961 1 90.81 180 THR B O 1
ATOM 5665 N N . LYS B 1 181 ? -19.609 -37.531 -9.297 1 92.56 181 LYS B N 1
ATOM 5666 C CA . LYS B 1 181 ? -19.719 -38.562 -8.266 1 92.56 181 LYS B CA 1
ATOM 5667 C C . LYS B 1 181 ? -19.812 -37.938 -6.875 1 92.56 181 LYS B C 1
ATOM 5669 O O . LYS B 1 181 ? -20.219 -38.594 -5.918 1 92.56 181 LYS B O 1
ATOM 5674 N N . LEU B 1 182 ? -19.438 -36.75 -6.871 1 91.62 182 LEU B N 1
ATOM 5675 C CA . LEU B 1 182 ? -19.391 -36.062 -5.574 1 91.62 182 LEU B CA 1
ATOM 5676 C C . LEU B 1 182 ? -20.531 -35.062 -5.445 1 91.62 182 LEU B C 1
ATOM 5678 O O . LEU B 1 182 ? -20.547 -34.25 -4.52 1 91.62 182 LEU B O 1
ATOM 5682 N N . GLY B 1 183 ? -21.438 -35.062 -6.359 1 90.06 183 GLY B N 1
ATOM 5683 C CA . GLY B 1 183 ? -22.672 -34.344 -6.145 1 90.06 183 GLY B CA 1
ATOM 5684 C C . GLY B 1 183 ? -22.844 -33.156 -7.094 1 90.06 183 GLY B C 1
ATOM 5685 O O . GLY B 1 183 ? -23.891 -32.531 -7.098 1 90.06 183 GLY B O 1
ATOM 5686 N N . LEU B 1 184 ? -21.875 -32.844 -7.953 1 92.25 184 LEU B N 1
ATOM 5687 C CA . LEU B 1 184 ? -22.047 -31.781 -8.93 1 92.25 184 LEU B CA 1
ATOM 5688 C C . LEU B 1 184 ? -22.812 -32.281 -10.148 1 92.25 184 LEU B C 1
ATOM 5690 O O . LEU B 1 184 ? -22.766 -33.469 -10.484 1 92.25 184 LEU B O 1
ATOM 5694 N N . PRO B 1 185 ? -23.484 -31.406 -10.781 1 90.75 185 PRO B N 1
ATOM 5695 C CA . PRO B 1 185 ? -24.312 -31.828 -11.914 1 90.75 185 PRO B CA 1
ATOM 5696 C C . PRO B 1 185 ? -23.484 -32.156 -13.148 1 90.75 185 PRO B C 1
ATOM 5698 O O . PRO B 1 185 ? -22.359 -31.656 -13.305 1 90.75 185 PRO B O 1
ATOM 5701 N N . SER B 1 186 ? -24.062 -33 -13.977 1 90.94 186 SER B N 1
ATOM 5702 C CA . SER B 1 186 ? -23.438 -33.219 -15.273 1 90.94 186 SER B CA 1
ATOM 5703 C C . SER B 1 186 ? -23.438 -31.953 -16.125 1 90.94 186 SER B C 1
ATOM 5705 O O . SER B 1 186 ? -24.422 -31.203 -16.109 1 90.94 186 SER B O 1
ATOM 5707 N N . LEU B 1 187 ? -22.359 -31.781 -16.781 1 89.56 187 LEU B N 1
ATOM 5708 C CA . LEU B 1 187 ? -22.25 -30.594 -17.625 1 89.56 187 LEU B CA 1
ATOM 5709 C C . LEU B 1 187 ? -22.688 -30.875 -19.047 1 89.56 187 LEU B C 1
ATOM 5711 O O . LEU B 1 187 ? -22.375 -31.938 -19.594 1 89.56 187 LEU B O 1
ATOM 5715 N N . PRO B 1 188 ? -23.438 -29.969 -19.578 1 88.5 188 PRO B N 1
ATOM 5716 C CA . PRO B 1 188 ? -23.656 -30.094 -21.031 1 88.5 188 PRO B CA 1
ATOM 5717 C C . PRO B 1 188 ? -22.375 -29.906 -21.828 1 88.5 188 PRO B C 1
ATOM 5719 O O . PRO B 1 188 ? -21.438 -29.25 -21.375 1 88.5 188 PRO B O 1
ATOM 5722 N N . PRO B 1 189 ? -22.328 -30.406 -22.969 1 84.38 189 PRO B N 1
ATOM 5723 C CA . PRO B 1 189 ? -21.109 -30.375 -23.766 1 84.38 189 PRO B CA 1
ATOM 5724 C C . PRO B 1 189 ? -20.578 -28.953 -23.984 1 84.38 189 PRO B C 1
ATOM 5726 O O . PRO B 1 189 ? -19.359 -28.75 -24.016 1 84.38 189 PRO B O 1
ATOM 5729 N N . GLN B 1 190 ? -21.484 -27.969 -24.016 1 82.5 190 GLN B N 1
ATOM 5730 C CA . GLN B 1 190 ? -21.062 -26.594 -24.312 1 82.5 190 GLN B CA 1
ATOM 5731 C C . GLN B 1 190 ? -20.328 -25.984 -23.125 1 82.5 190 GLN B C 1
ATOM 5733 O O . GLN B 1 190 ? -19.625 -24.984 -23.281 1 82.5 190 GLN B O 1
ATOM 5738 N N . ASP B 1 191 ? -20.516 -26.578 -21.969 1 85.19 191 ASP B N 1
ATOM 5739 C CA . ASP B 1 191 ? -19.891 -26.047 -20.766 1 85.19 191 ASP B CA 1
ATOM 5740 C C . ASP B 1 191 ? -18.594 -26.766 -20.453 1 85.19 191 ASP B C 1
ATOM 5742 O O . ASP B 1 191 ? -17.922 -26.469 -19.453 1 85.19 191 ASP B O 1
ATOM 5746 N N . ILE B 1 192 ? -18.203 -27.641 -21.297 1 81.44 192 ILE B N 1
ATOM 5747 C CA . ILE B 1 192 ? -16.953 -28.375 -21.156 1 81.44 192 ILE B CA 1
ATOM 5748 C C . ILE B 1 192 ? -15.875 -27.719 -22 1 81.44 192 ILE B C 1
ATOM 5750 O O . ILE B 1 192 ? -16.016 -27.609 -23.219 1 81.44 192 ILE B O 1
ATOM 5754 N N . PRO B 1 193 ? -14.891 -27.25 -21.328 1 79.44 193 PRO B N 1
ATOM 5755 C CA . PRO B 1 193 ? -13.852 -26.578 -22.109 1 79.44 193 PRO B CA 1
ATOM 5756 C C . PRO B 1 193 ? -13.172 -27.484 -23.125 1 79.44 193 PRO B C 1
ATOM 5758 O O . PRO B 1 193 ? -12.938 -28.672 -22.828 1 79.44 193 PRO B O 1
ATOM 5761 N N . THR B 1 194 ? -12.836 -26.906 -24.281 1 78.5 194 THR B N 1
ATOM 5762 C CA . THR B 1 194 ? -12.18 -27.672 -25.344 1 78.5 194 THR B CA 1
ATOM 5763 C C . THR B 1 194 ? -10.695 -27.344 -25.406 1 78.5 194 THR B C 1
ATOM 5765 O O . THR B 1 194 ? -9.93 -28 -26.109 1 78.5 194 THR B O 1
ATOM 5768 N N . CYS B 1 195 ? -10.312 -26.312 -24.672 1 83.12 195 CYS B N 1
ATOM 5769 C CA . CYS B 1 195 ? -8.93 -25.844 -24.594 1 83.12 195 CYS B CA 1
ATOM 5770 C C . CYS B 1 195 ? -8.617 -25.312 -23.203 1 83.12 195 CYS B C 1
ATOM 5772 O O . CYS B 1 195 ? -9.516 -25.156 -22.375 1 83.12 195 CYS B O 1
ATOM 5774 N N . GLY B 1 196 ? -7.379 -25.234 -22.906 1 77.44 196 GLY B N 1
ATOM 5775 C CA . GLY B 1 196 ? -7.016 -24.703 -21.609 1 77.44 196 GLY B CA 1
ATOM 5776 C C . GLY B 1 196 ? -5.562 -24.938 -21.25 1 77.44 196 GLY B C 1
ATOM 5777 O O . GLY B 1 196 ? -4.742 -25.234 -22.109 1 77.44 196 GLY B O 1
ATOM 5778 N N . ILE B 1 197 ? -5.246 -24.594 -19.984 1 67.75 197 ILE B N 1
ATOM 5779 C CA . ILE B 1 197 ? -3.871 -24.656 -19.5 1 67.75 197 ILE B CA 1
ATOM 5780 C C . ILE B 1 197 ? -3.668 -25.953 -18.719 1 67.75 197 ILE B C 1
ATOM 5782 O O . ILE B 1 197 ? -2.541 -26.297 -18.344 1 67.75 197 ILE B O 1
ATOM 5786 N N . ASN B 1 198 ? -4.758 -26.609 -18.609 1 61.94 198 ASN B N 1
ATOM 5787 C CA . ASN B 1 198 ? -4.633 -27.828 -17.828 1 61.94 198 ASN B CA 1
ATOM 5788 C C . ASN B 1 198 ? -4.035 -28.969 -18.656 1 61.94 198 ASN B C 1
ATOM 5790 O O . ASN B 1 198 ? -4.016 -28.906 -19.891 1 61.94 198 ASN B O 1
ATOM 5794 N N . ASP B 1 199 ? -3.686 -29.938 -17.906 1 58.47 199 ASP B N 1
ATOM 5795 C CA . ASP B 1 199 ? -2.932 -31.062 -18.469 1 58.47 199 ASP B CA 1
ATOM 5796 C C . ASP B 1 199 ? -3.734 -31.766 -19.562 1 58.47 199 ASP B C 1
ATOM 5798 O O . ASP B 1 199 ? -4.922 -32.031 -19.391 1 58.47 199 ASP B O 1
ATOM 5802 N N . GLY B 1 200 ? -3.156 -31.797 -20.578 1 63.62 200 GLY B N 1
ATOM 5803 C CA . GLY B 1 200 ? -3.664 -32.594 -21.688 1 63.62 200 GLY B CA 1
ATOM 5804 C C . GLY B 1 200 ? -4.43 -31.781 -22.703 1 63.62 200 GLY B C 1
ATOM 5805 O O . GLY B 1 200 ? -4.785 -32.281 -23.766 1 63.62 200 GLY B O 1
ATOM 5806 N N . GLN B 1 201 ? -4.707 -30.594 -22.281 1 73.69 201 GLN B N 1
ATOM 5807 C CA . GLN B 1 201 ? -5.426 -29.766 -23.25 1 73.69 201 GLN B CA 1
ATOM 5808 C C . GLN B 1 201 ? -4.469 -28.875 -24.031 1 73.69 201 GLN B C 1
ATOM 5810 O O . GLN B 1 201 ? -3.383 -28.547 -23.547 1 73.69 201 GLN B O 1
ATOM 5815 N N . LEU B 1 202 ? -4.883 -28.609 -25.25 1 81.94 202 LEU B N 1
ATOM 5816 C CA . LEU B 1 202 ? -4.172 -27.625 -26.062 1 81.94 202 LEU B CA 1
ATOM 5817 C C . LEU B 1 202 ? -4.512 -26.203 -25.609 1 81.94 202 LEU B C 1
ATOM 5819 O O . LEU B 1 202 ? -5.613 -25.953 -25.109 1 81.94 202 LEU B O 1
ATOM 5823 N N . PRO B 1 203 ? -3.537 -25.344 -25.734 1 87.56 203 PRO B N 1
ATOM 5824 C CA . PRO B 1 203 ? -3.857 -23.953 -25.406 1 87.56 203 PRO B CA 1
ATOM 5825 C C . PRO B 1 203 ? -4.98 -23.391 -26.266 1 87.56 203 PRO B C 1
ATOM 5827 O O . PRO B 1 203 ? -5.086 -23.734 -27.453 1 87.56 203 PRO B O 1
ATOM 5830 N N . CYS B 1 204 ? -5.691 -22.5 -25.734 1 90.62 204 CYS B N 1
ATOM 5831 C CA . CYS B 1 204 ? -6.789 -21.859 -26.453 1 90.62 204 CYS B CA 1
ATOM 5832 C C . CYS B 1 204 ? -6.266 -20.859 -27.469 1 90.62 204 CYS B C 1
ATOM 5834 O O . CYS B 1 204 ? -5.363 -20.078 -27.172 1 90.62 204 CYS B O 1
ATOM 5836 N N . SER B 1 205 ? -6.875 -20.875 -28.672 1 92.38 205 SER B N 1
ATOM 5837 C CA . SER B 1 205 ? -6.68 -19.734 -29.562 1 92.38 205 SER B CA 1
ATOM 5838 C C . SER B 1 205 ? -7.316 -18.469 -28.984 1 92.38 205 SER B C 1
ATOM 5840 O O . SER B 1 205 ? -8.141 -18.547 -28.078 1 92.38 205 SER B O 1
ATOM 5842 N N . ARG B 1 206 ? -6.863 -17.359 -29.484 1 95.06 206 ARG B N 1
ATOM 5843 C CA . ARG B 1 206 ? -7.445 -16.094 -29.047 1 95.06 206 ARG B CA 1
ATOM 5844 C C . ARG B 1 206 ? -8.961 -16.094 -29.219 1 95.06 206 ARG B C 1
ATOM 5846 O O . ARG B 1 206 ? -9.695 -15.695 -28.312 1 95.06 206 ARG B O 1
ATOM 5853 N N . LYS B 1 207 ? -9.453 -16.562 -30.375 1 94.75 207 LYS B N 1
ATOM 5854 C CA . LYS B 1 207 ? -10.891 -16.609 -30.656 1 94.75 207 LYS B CA 1
ATOM 5855 C C . LYS B 1 207 ? -11.625 -17.5 -29.672 1 94.75 207 LYS B C 1
ATOM 5857 O O . LYS B 1 207 ? -12.648 -17.109 -29.125 1 94.75 207 LYS B O 1
ATOM 5862 N N . GLU B 1 208 ? -11.086 -18.719 -29.453 1 91.38 208 GLU B N 1
ATOM 5863 C CA . GLU B 1 208 ? -11.688 -19.656 -28.516 1 91.38 208 GLU B CA 1
ATOM 5864 C C . GLU B 1 208 ? -11.695 -19.094 -27.094 1 91.38 208 GLU B C 1
ATOM 5866 O O . GLU B 1 208 ? -12.68 -19.25 -26.359 1 91.38 208 GLU B O 1
ATOM 5871 N N . TYR B 1 209 ? -10.617 -18.5 -26.781 1 92.5 209 TYR B N 1
ATOM 5872 C CA . TYR B 1 209 ? -10.461 -17.938 -25.438 1 92.5 209 TYR B CA 1
ATOM 5873 C C . TYR B 1 209 ? -11.531 -16.891 -25.156 1 92.5 209 TYR B C 1
ATOM 5875 O O . TYR B 1 209 ? -12.258 -17 -24.156 1 92.5 209 TYR B O 1
ATOM 5883 N N . PHE B 1 210 ? -11.727 -15.883 -26.031 1 94.25 210 PHE B N 1
ATOM 5884 C CA . PHE B 1 210 ? -12.641 -14.773 -25.75 1 94.25 210 PHE B CA 1
ATOM 5885 C C . PHE B 1 210 ? -14.094 -15.227 -25.875 1 94.25 210 PHE B C 1
ATOM 5887 O O . PHE B 1 210 ? -14.977 -14.672 -25.219 1 94.25 210 PHE B O 1
ATOM 5894 N N . ALA B 1 211 ? -14.367 -16.281 -26.688 1 90.81 211 ALA B N 1
ATOM 5895 C CA . ALA B 1 211 ? -15.719 -16.812 -26.797 1 90.81 211 ALA B CA 1
ATOM 5896 C C . ALA B 1 211 ? -16.203 -17.344 -25.453 1 90.81 211 ALA B C 1
ATOM 5898 O O . ALA B 1 211 ? -17.391 -17.266 -25.141 1 90.81 211 ALA B O 1
ATOM 5899 N N . SER B 1 212 ? -15.25 -17.875 -24.703 1 88.5 212 SER B N 1
ATOM 5900 C CA . SER B 1 212 ? -15.617 -18.453 -23.422 1 88.5 212 SER B CA 1
ATOM 5901 C C . SER B 1 212 ? -15.375 -17.484 -22.266 1 88.5 212 SER B C 1
ATOM 5903 O O . SER B 1 212 ? -16.219 -17.344 -21.375 1 88.5 212 SER B O 1
ATOM 5905 N N . TYR B 1 213 ? -14.258 -16.812 -22.281 1 92.38 213 TYR B N 1
ATOM 5906 C CA . TYR B 1 213 ? -13.836 -15.992 -21.141 1 92.38 213 TYR B CA 1
ATOM 5907 C C . TYR B 1 213 ? -14.797 -14.828 -20.922 1 92.38 213 TYR B C 1
ATOM 5909 O O . TYR B 1 213 ? -15.031 -14.414 -19.797 1 92.38 213 TYR B O 1
ATOM 5917 N N . THR B 1 214 ? -15.352 -14.234 -21.984 1 93.12 214 THR B N 1
ATOM 5918 C CA . THR B 1 214 ? -16.25 -13.086 -21.875 1 93.12 214 THR B CA 1
ATOM 5919 C C . THR B 1 214 ? -17.578 -13.5 -21.266 1 93.12 214 THR B C 1
ATOM 5921 O O . THR B 1 214 ? -18.391 -12.656 -20.906 1 93.12 214 THR B O 1
ATOM 5924 N N . GLN B 1 215 ? -17.766 -14.836 -21.078 1 89.75 215 GLN B N 1
ATOM 5925 C CA . GLN B 1 215 ? -18.984 -15.336 -20.438 1 89.75 215 GLN B CA 1
ATOM 5926 C C . GLN B 1 215 ? -18.797 -15.516 -18.938 1 89.75 215 GLN B C 1
ATOM 5928 O O . GLN B 1 215 ? -19.766 -15.742 -18.203 1 89.75 215 GLN B O 1
ATOM 5933 N N . ARG B 1 216 ? -17.547 -15.445 -18.5 1 92.62 216 ARG B N 1
ATOM 5934 C CA . ARG B 1 216 ? -17.281 -15.578 -17.078 1 92.62 216 ARG B CA 1
ATOM 5935 C C . ARG B 1 216 ? -17.984 -14.484 -16.281 1 92.62 216 ARG B C 1
ATOM 5937 O O . ARG B 1 216 ? -18.078 -13.344 -16.719 1 92.62 216 ARG B O 1
ATOM 5944 N N . HIS B 1 217 ? -18.422 -14.836 -15.086 1 94.31 217 HIS B N 1
ATOM 5945 C CA . HIS B 1 217 ? -19.031 -13.867 -14.188 1 94.31 217 HIS B CA 1
ATOM 5946 C C . HIS B 1 217 ? -17.969 -12.961 -13.562 1 94.31 217 HIS B C 1
ATOM 5948 O O . HIS B 1 217 ? -16.812 -13.352 -13.438 1 94.31 217 HIS B O 1
ATOM 5954 N N . ALA B 1 218 ? -18.391 -11.727 -13.242 1 96 218 ALA B N 1
ATOM 5955 C CA . ALA B 1 218 ? -17.531 -10.867 -12.43 1 96 218 ALA B CA 1
ATOM 5956 C C . ALA B 1 218 ? -17.281 -11.484 -11.055 1 96 218 ALA B C 1
ATOM 5958 O O . ALA B 1 218 ? -18.172 -12.07 -10.453 1 96 218 ALA B O 1
ATOM 5959 N N . VAL B 1 219 ? -16.062 -11.391 -10.539 1 97.88 219 VAL B N 1
ATOM 5960 C CA . VAL B 1 219 ? -15.734 -11.938 -9.227 1 97.88 219 VAL B CA 1
ATOM 5961 C C . VAL B 1 219 ? -15.852 -10.844 -8.164 1 97.88 219 VAL B C 1
ATOM 5963 O O . VAL B 1 219 ? -16.469 -11.055 -7.117 1 97.88 219 VAL B O 1
ATOM 5966 N N . PHE B 1 220 ? -15.258 -9.695 -8.398 1 98.06 220 PHE B N 1
ATOM 5967 C CA . PHE B 1 220 ? -15.328 -8.508 -7.559 1 98.06 220 PHE B CA 1
ATOM 5968 C C . PHE B 1 220 ? -15.469 -7.25 -8.406 1 98.06 220 PHE B C 1
ATOM 5970 O O . PHE B 1 220 ? -15.164 -7.262 -9.602 1 98.06 220 PHE B O 1
ATOM 5977 N N . PRO B 1 221 ? -15.961 -6.105 -7.812 1 97.38 221 PRO B N 1
ATOM 5978 C CA . PRO B 1 221 ? -15.844 -4.832 -8.531 1 97.38 221 PRO B CA 1
ATOM 5979 C C . PRO B 1 221 ? -14.391 -4.445 -8.805 1 97.38 221 PRO B C 1
ATOM 5981 O O . PRO B 1 221 ? -13.516 -4.672 -7.969 1 97.38 221 PRO B O 1
ATOM 5984 N N . PRO B 1 222 ? -14.148 -3.855 -10.023 1 97.44 222 PRO B N 1
ATOM 5985 C CA . PRO B 1 222 ? -12.781 -3.381 -10.273 1 97.44 222 PRO B CA 1
ATOM 5986 C C . PRO B 1 222 ? -12.266 -2.463 -9.164 1 97.44 222 PRO B C 1
ATOM 5988 O O . PRO B 1 222 ? -13.008 -1.611 -8.672 1 97.44 222 PRO B O 1
ATOM 5991 N N . TYR B 1 223 ? -11.008 -2.717 -8.688 1 97.25 223 TYR B N 1
ATOM 5992 C CA . TYR B 1 223 ? -10.258 -1.925 -7.719 1 97.25 223 TYR B CA 1
ATOM 5993 C C . TYR B 1 223 ? -10.766 -2.164 -6.305 1 97.25 223 TYR B C 1
ATOM 5995 O O . TYR B 1 223 ? -10.273 -1.555 -5.352 1 97.25 223 TYR B O 1
ATOM 6003 N N . SER B 1 224 ? -11.719 -3.072 -6.066 1 97.5 224 SER B N 1
ATOM 6004 C CA . SER B 1 224 ? -12.211 -3.303 -4.715 1 97.5 224 SER B CA 1
ATOM 6005 C C . SER B 1 224 ? -11.156 -3.984 -3.848 1 97.5 224 SER B C 1
ATOM 6007 O O . SER B 1 224 ? -10.898 -3.555 -2.723 1 97.5 224 SER B O 1
ATOM 6009 N N . LYS B 1 225 ? -10.547 -5.027 -4.359 1 97.5 225 LYS B N 1
ATOM 6010 C CA . LYS B 1 225 ? -9.508 -5.762 -3.646 1 97.5 225 LYS B CA 1
ATOM 6011 C C . LYS B 1 225 ? -8.656 -6.586 -4.609 1 97.5 225 LYS B C 1
ATOM 6013 O O . LYS B 1 225 ? -9.055 -6.809 -5.754 1 97.5 225 LYS B O 1
ATOM 6018 N N . ALA B 1 226 ? -7.535 -6.973 -4.113 1 97.44 226 ALA B N 1
ATOM 6019 C CA . ALA B 1 226 ? -6.641 -7.801 -4.918 1 97.44 226 ALA B CA 1
ATOM 6020 C C . ALA B 1 226 ? -7.176 -9.219 -5.047 1 97.44 226 ALA B C 1
ATOM 6022 O O . ALA B 1 226 ? -7.625 -9.812 -4.059 1 97.44 226 ALA B O 1
ATOM 6023 N N . MET B 1 227 ? -7.133 -9.688 -6.258 1 96.81 227 MET B N 1
ATOM 6024 C CA . MET B 1 227 ? -7.477 -11.07 -6.578 1 96.81 227 MET B CA 1
ATOM 6025 C C . MET B 1 227 ? -6.625 -11.586 -7.73 1 96.81 227 MET B C 1
ATOM 6027 O O . MET B 1 227 ? -6.492 -10.93 -8.758 1 96.81 227 MET B O 1
ATOM 6031 N N . TYR B 1 228 ? -6.117 -12.711 -7.512 1 96.75 228 TYR B N 1
ATOM 6032 C CA . TYR B 1 228 ? -5.207 -13.297 -8.484 1 96.75 228 TYR B CA 1
ATOM 6033 C C . TYR B 1 228 ? -5.945 -13.68 -9.766 1 96.75 228 TYR B C 1
ATOM 6035 O O . TYR B 1 228 ? -6.957 -14.383 -9.711 1 96.75 228 TYR B O 1
ATOM 6043 N N . SER B 1 229 ? -5.438 -13.211 -10.938 1 96.94 229 SER B N 1
ATOM 6044 C CA . SER B 1 229 ? -6.051 -13.531 -12.219 1 96.94 229 SER B CA 1
ATOM 6045 C C . SER B 1 229 ? -4.992 -13.797 -13.289 1 96.94 229 SER B C 1
ATOM 6047 O O . SER B 1 229 ? -4.234 -12.891 -13.656 1 96.94 229 SER B O 1
ATOM 6049 N N . ASN B 1 230 ? -4.922 -15.039 -13.781 1 95.69 230 ASN B N 1
ATOM 6050 C CA . ASN B 1 230 ? -4.125 -15.344 -14.969 1 95.69 230 ASN B CA 1
ATOM 6051 C C . ASN B 1 230 ? -4.703 -14.688 -16.219 1 95.69 230 ASN B C 1
ATOM 6053 O O . ASN B 1 230 ? -3.957 -14.227 -17.078 1 95.69 230 ASN B O 1
ATOM 6057 N N . GLY B 1 231 ? -6.055 -14.672 -16.25 1 95.5 231 GLY B N 1
ATOM 6058 C CA . GLY B 1 231 ? -6.719 -14.039 -17.375 1 95.5 231 GLY B CA 1
ATOM 6059 C C . GLY B 1 231 ? -6.312 -12.594 -17.578 1 95.5 231 GLY B C 1
ATOM 6060 O O . GLY B 1 231 ? -6.176 -12.133 -18.719 1 95.5 231 GLY B O 1
ATOM 6061 N N . ALA B 1 232 ? -6.062 -11.875 -16.516 1 98 232 ALA B N 1
ATOM 6062 C CA . ALA B 1 232 ? -5.629 -10.484 -16.578 1 98 232 ALA B CA 1
ATOM 6063 C C . ALA B 1 232 ? -4.324 -10.352 -17.359 1 98 232 ALA B C 1
ATOM 6065 O O . ALA B 1 232 ? -4.16 -9.422 -18.156 1 98 232 ALA B O 1
ATOM 6066 N N . TYR B 1 233 ? -3.467 -11.297 -17.25 1 97.88 233 TYR B N 1
ATOM 6067 C CA . TYR B 1 233 ? -2.139 -11.172 -17.844 1 97.88 233 TYR B CA 1
ATOM 6068 C C . TYR B 1 233 ? -2.135 -11.688 -19.281 1 97.88 233 TYR B C 1
ATOM 6070 O O . TYR B 1 233 ? -1.336 -11.234 -20.094 1 97.88 233 TYR B O 1
ATOM 6078 N N . ARG B 1 234 ? -2.988 -12.617 -19.562 1 96.56 234 ARG B N 1
ATOM 6079 C CA . ARG B 1 234 ? -3.188 -12.93 -20.969 1 96.56 234 ARG B CA 1
ATOM 6080 C C . ARG B 1 234 ? -3.717 -11.711 -21.734 1 96.56 234 ARG B C 1
ATOM 6082 O O . ARG B 1 234 ? -3.244 -11.406 -22.828 1 96.56 234 ARG B O 1
ATOM 6089 N N . ILE B 1 235 ? -4.703 -11.039 -21.141 1 97.94 235 ILE B N 1
ATOM 6090 C CA . ILE B 1 235 ? -5.27 -9.844 -21.75 1 97.94 235 ILE B CA 1
ATOM 6091 C C . ILE B 1 235 ? -4.199 -8.758 -21.828 1 97.94 235 ILE B C 1
ATOM 6093 O O . ILE B 1 235 ? -4.105 -8.055 -22.844 1 97.94 235 ILE B O 1
ATOM 6097 N N . LEU B 1 236 ? -3.332 -8.578 -20.812 1 98.56 236 LEU B N 1
ATOM 6098 C CA . LEU B 1 236 ? -2.248 -7.602 -20.828 1 98.56 236 LEU B CA 1
ATOM 6099 C C . LEU B 1 236 ? -1.3 -7.875 -22 1 98.56 236 LEU B C 1
ATOM 6101 O O . LEU B 1 236 ? -0.769 -6.941 -22.594 1 98.56 236 LEU B O 1
ATOM 6105 N N . ALA B 1 237 ? -1.052 -9.172 -22.266 1 98.44 237 ALA B N 1
ATOM 6106 C CA . ALA B 1 237 ? -0.221 -9.508 -23.422 1 98.44 237 ALA B CA 1
ATOM 6107 C C . ALA B 1 237 ? -0.828 -8.969 -24.719 1 98.44 237 ALA B C 1
ATOM 6109 O O . ALA B 1 237 ? -0.113 -8.438 -25.562 1 98.44 237 ALA B O 1
ATOM 6110 N N . TYR B 1 238 ? -2.168 -9.109 -24.859 1 98.5 238 TYR B N 1
ATOM 6111 C CA . TYR B 1 238 ? -2.846 -8.594 -26.047 1 98.5 238 TYR B CA 1
ATOM 6112 C C . TYR B 1 238 ? -2.787 -7.07 -26.078 1 98.5 238 TYR B C 1
ATOM 6114 O O . TYR B 1 238 ? -2.693 -6.473 -27.156 1 98.5 238 TYR B O 1
ATOM 6122 N N . VAL B 1 239 ? -2.877 -6.426 -24.875 1 98.69 239 VAL B N 1
ATOM 6123 C CA . VAL B 1 239 ? -2.721 -4.977 -24.812 1 98.69 239 VAL B CA 1
ATOM 6124 C C . VAL B 1 239 ? -1.331 -4.582 -25.297 1 98.69 239 VAL B C 1
ATOM 6126 O O . VAL B 1 239 ? -1.188 -3.646 -26.094 1 98.69 239 VAL B O 1
ATOM 6129 N N . LEU B 1 240 ? -0.286 -5.273 -24.844 1 98.69 240 LEU B N 1
ATOM 6130 C CA . LEU B 1 240 ? 1.087 -5.02 -25.266 1 98.69 240 LEU B CA 1
ATOM 6131 C C . LEU B 1 240 ? 1.224 -5.168 -26.766 1 98.69 240 LEU B C 1
ATOM 6133 O O . LEU B 1 240 ? 1.874 -4.348 -27.422 1 98.69 240 LEU B O 1
ATOM 6137 N N . GLU B 1 241 ? 0.605 -6.199 -27.344 1 98.62 241 GLU B N 1
ATOM 6138 C CA . GLU B 1 241 ? 0.645 -6.422 -28.797 1 98.62 241 GLU B CA 1
ATOM 6139 C C . GLU B 1 241 ? -0.046 -5.285 -29.547 1 98.62 241 GLU B C 1
ATOM 6141 O O . GLU B 1 241 ? 0.432 -4.848 -30.594 1 98.62 241 GLU B O 1
ATOM 6146 N N . ALA B 1 242 ? -1.15 -4.828 -28.984 1 98.31 242 ALA B N 1
ATOM 6147 C CA . ALA B 1 242 ? -1.886 -3.73 -29.609 1 98.31 242 ALA B CA 1
ATOM 6148 C C . ALA B 1 242 ? -1.061 -2.447 -29.609 1 98.31 242 ALA B C 1
ATOM 6150 O O . ALA B 1 242 ? -1.088 -1.683 -30.578 1 98.31 242 ALA B O 1
ATOM 6151 N N . ILE B 1 243 ? -0.319 -2.213 -28.516 1 97.56 243 ILE B N 1
ATOM 6152 C CA . ILE B 1 243 ? 0.469 -0.997 -28.344 1 97.56 243 ILE B CA 1
ATOM 6153 C C . ILE B 1 243 ? 1.693 -1.041 -29.266 1 97.56 243 ILE B C 1
ATOM 6155 O O . ILE B 1 243 ? 2.064 -0.03 -29.859 1 97.56 243 ILE B O 1
ATOM 6159 N N . THR B 1 244 ? 2.318 -2.195 -29.453 1 98.19 244 THR B N 1
ATOM 6160 C CA . THR B 1 244 ? 3.627 -2.277 -30.094 1 98.19 244 THR B CA 1
ATOM 6161 C C . THR B 1 244 ? 3.494 -2.73 -31.547 1 98.19 244 THR B C 1
ATOM 6163 O O . THR B 1 244 ? 4.41 -2.539 -32.344 1 98.19 244 THR B O 1
ATOM 6166 N N . GLY B 1 245 ? 2.404 -3.467 -31.891 1 98.25 245 GLY B N 1
ATOM 6167 C CA . GLY B 1 245 ? 2.258 -4.09 -33.188 1 98.25 245 GLY B CA 1
ATOM 6168 C C . GLY B 1 245 ? 3.092 -5.348 -33.344 1 98.25 245 GLY B C 1
ATOM 6169 O O . GLY B 1 245 ? 3.236 -5.867 -34.469 1 98.25 245 GLY B O 1
ATOM 6170 N N . ARG B 1 246 ? 3.668 -5.828 -32.312 1 98.31 246 ARG B N 1
ATOM 6171 C CA . ARG B 1 246 ? 4.504 -7.023 -32.281 1 98.31 246 ARG B CA 1
ATOM 6172 C C . ARG B 1 246 ? 3.914 -8.078 -31.344 1 98.31 246 ARG B C 1
ATOM 6174 O O . ARG B 1 246 ? 3.076 -7.773 -30.5 1 98.31 246 ARG B O 1
ATOM 6181 N N . SER B 1 247 ? 4.309 -9.375 -31.531 1 98.25 247 SER B N 1
ATOM 6182 C CA . SER B 1 247 ? 3.844 -10.414 -30.625 1 98.25 247 SER B CA 1
ATOM 6183 C C . SER B 1 247 ? 4.473 -10.258 -29.25 1 98.25 247 SER B C 1
ATOM 6185 O O . SER B 1 247 ? 5.555 -9.68 -29.109 1 98.25 247 SER B O 1
ATOM 6187 N N . TYR B 1 248 ? 3.799 -10.773 -28.297 1 98.19 248 TYR B N 1
ATOM 6188 C CA . TYR B 1 248 ? 4.301 -10.75 -26.922 1 98.19 248 TYR B CA 1
ATOM 6189 C C . TYR B 1 248 ? 5.699 -11.359 -26.844 1 98.19 248 TYR B C 1
ATOM 6191 O O . TYR B 1 248 ? 6.605 -10.773 -26.25 1 98.19 248 TYR B O 1
ATOM 6199 N N . GLU B 1 249 ? 5.887 -12.477 -27.391 1 98 249 GLU B N 1
ATOM 6200 C CA . GLU B 1 249 ? 7.152 -13.203 -27.312 1 98 249 GLU B CA 1
ATOM 6201 C C . GLU B 1 249 ? 8.289 -12.406 -27.953 1 98 249 GLU B C 1
ATOM 6203 O O . GLU B 1 249 ? 9.398 -12.367 -27.422 1 98 249 GLU B O 1
ATOM 6208 N N . GLU B 1 250 ? 7.973 -11.781 -29.047 1 98.25 250 GLU B N 1
ATOM 6209 C CA . GLU B 1 250 ? 8.984 -10.961 -29.719 1 98.25 250 GLU B CA 1
ATOM 6210 C C . GLU B 1 250 ? 9.414 -9.797 -28.828 1 98.25 250 GLU B C 1
ATOM 6212 O O . GLU B 1 250 ? 10.602 -9.5 -28.703 1 98.25 250 GLU B O 1
ATOM 6217 N N . VAL B 1 251 ? 8.438 -9.148 -28.203 1 98.69 251 VAL B N 1
ATOM 6218 C CA . VAL B 1 251 ? 8.727 -7.984 -27.375 1 98.69 251 VAL B CA 1
ATOM 6219 C C . VAL B 1 251 ? 9.578 -8.391 -26.188 1 98.69 251 VAL B C 1
ATOM 6221 O O . VAL B 1 251 ? 10.617 -7.781 -25.906 1 98.69 251 VAL B O 1
ATOM 6224 N N . VAL B 1 252 ? 9.25 -9.438 -25.469 1 98.75 252 VAL B N 1
ATOM 6225 C CA . VAL B 1 252 ? 9.953 -9.867 -24.266 1 98.75 252 VAL B CA 1
ATOM 6226 C C . VAL B 1 252 ? 11.344 -10.383 -24.641 1 98.75 252 VAL B C 1
ATOM 6228 O O . VAL B 1 252 ? 12.328 -10.062 -23.953 1 98.75 252 VAL B O 1
ATOM 6231 N N . ASN B 1 253 ? 11.414 -11.141 -25.688 1 98.38 253 ASN B N 1
ATOM 6232 C CA . ASN B 1 253 ? 12.711 -11.656 -26.109 1 98.38 253 ASN B CA 1
ATOM 6233 C C . ASN B 1 253 ? 13.656 -10.531 -26.516 1 98.38 253 ASN B C 1
ATOM 6235 O O . ASN B 1 253 ? 14.789 -10.461 -26.016 1 98.38 253 ASN B O 1
ATOM 6239 N N . ASP B 1 254 ? 13.211 -9.617 -27.391 1 98.56 254 ASP B N 1
ATOM 6240 C CA . ASP B 1 254 ? 14.07 -8.586 -27.953 1 98.56 254 ASP B CA 1
ATOM 6241 C C . ASP B 1 254 ? 14.391 -7.508 -26.922 1 98.56 254 ASP B C 1
ATOM 6243 O O . ASP B 1 254 ? 15.547 -7.105 -26.766 1 98.56 254 ASP B O 1
ATOM 6247 N N . GLU B 1 255 ? 13.359 -7.117 -26.203 1 98.69 255 GLU B N 1
ATOM 6248 C CA . GLU B 1 255 ? 13.508 -5.918 -25.391 1 98.69 255 GLU B CA 1
ATOM 6249 C C . GLU B 1 255 ? 14.047 -6.258 -24 1 98.69 255 GLU B C 1
ATOM 6251 O O . GLU B 1 255 ? 14.609 -5.398 -23.328 1 98.69 255 GLU B O 1
ATOM 6256 N N . ILE B 1 256 ? 13.898 -7.5 -23.562 1 98.81 256 ILE B N 1
ATOM 6257 C CA . ILE B 1 256 ? 14.336 -7.832 -22.203 1 98.81 256 ILE B CA 1
ATOM 6258 C C . ILE B 1 256 ? 15.422 -8.898 -22.266 1 98.81 256 ILE B C 1
ATOM 6260 O O . ILE B 1 256 ? 16.594 -8.617 -21.984 1 98.81 256 ILE B O 1
ATOM 6264 N N . PHE B 1 257 ? 15.18 -10.102 -22.797 1 98.81 257 PHE B N 1
ATOM 6265 C CA . PHE B 1 257 ? 16.109 -11.219 -22.703 1 98.81 257 PHE B CA 1
ATOM 6266 C C . PHE B 1 257 ? 17.391 -10.93 -23.484 1 98.81 257 PHE B C 1
ATOM 6268 O O . PHE B 1 257 ? 18.484 -11.031 -22.938 1 98.81 257 PHE B O 1
ATOM 6275 N N . GLU B 1 258 ? 17.234 -10.547 -24.719 1 98.62 258 GLU B N 1
ATOM 6276 C CA . GLU B 1 258 ? 18.422 -10.266 -25.531 1 98.62 258 GLU B CA 1
ATOM 6277 C C . GLU B 1 258 ? 19.156 -9.023 -25.031 1 98.62 258 GLU B C 1
ATOM 6279 O O . GLU B 1 258 ? 20.375 -9.023 -24.906 1 98.62 258 GLU B O 1
ATOM 6284 N N . THR B 1 259 ? 18.359 -8.008 -24.734 1 98.69 259 THR B N 1
ATOM 6285 C CA . THR B 1 259 ? 18.938 -6.738 -24.312 1 98.69 259 THR B CA 1
ATOM 6286 C C . THR B 1 259 ? 19.719 -6.902 -23.016 1 98.69 259 THR B C 1
ATOM 6288 O O . THR B 1 259 ? 20.781 -6.289 -22.828 1 98.69 259 THR B O 1
ATOM 6291 N N . LEU B 1 260 ? 19.266 -7.746 -22.094 1 98.56 260 LEU B N 1
ATOM 6292 C CA . LEU B 1 260 ? 19.922 -7.941 -20.812 1 98.56 260 LEU B CA 1
ATOM 6293 C C . LEU B 1 260 ? 20.828 -9.156 -20.844 1 98.56 260 LEU B C 1
ATOM 6295 O O . LEU B 1 260 ? 21.359 -9.57 -19.797 1 98.56 260 LEU B O 1
ATOM 6299 N N . ALA B 1 261 ? 20.969 -9.781 -21.969 1 98.31 261 ALA B N 1
ATOM 6300 C CA . ALA B 1 261 ? 21.797 -10.961 -22.172 1 98.31 261 ALA B CA 1
ATOM 6301 C C . ALA B 1 261 ? 21.359 -12.102 -21.266 1 98.31 261 ALA B C 1
ATOM 6303 O O . ALA B 1 261 ? 22.188 -12.789 -20.656 1 98.31 261 ALA B O 1
ATOM 6304 N N . MET B 1 262 ? 20.094 -12.211 -21.078 1 98.62 262 MET B N 1
ATOM 6305 C CA . MET B 1 262 ? 19.5 -13.344 -20.375 1 98.62 262 MET B CA 1
ATOM 6306 C C . MET B 1 262 ? 19.391 -14.555 -21.297 1 98.62 262 MET B C 1
ATOM 6308 O O . MET B 1 262 ? 18.297 -14.938 -21.703 1 98.62 262 MET B O 1
ATOM 6312 N N . LYS B 1 263 ? 20.453 -15.281 -21.438 1 97.75 263 LYS B N 1
ATOM 6313 C CA . LYS B 1 263 ? 20.641 -16.281 -22.484 1 97.75 263 LYS B CA 1
ATOM 6314 C C . LYS B 1 263 ? 19.906 -17.578 -22.141 1 97.75 263 LYS B C 1
ATOM 6316 O O . LYS B 1 263 ? 19.719 -18.438 -23 1 97.75 263 LYS B O 1
ATOM 6321 N N . HIS B 1 264 ? 19.469 -17.719 -20.969 1 98.31 264 HIS B N 1
ATOM 6322 C CA . HIS B 1 264 ? 18.797 -18.922 -20.531 1 98.31 264 HIS B CA 1
ATOM 6323 C C . HIS B 1 264 ? 17.328 -18.656 -20.219 1 98.31 264 HIS B C 1
ATOM 6325 O O . HIS B 1 264 ? 16.734 -19.344 -19.375 1 98.31 264 HIS B O 1
ATOM 6331 N N . SER B 1 265 ? 16.781 -17.578 -20.734 1 98.69 265 SER B N 1
ATOM 6332 C CA . SER B 1 265 ? 15.367 -17.203 -20.625 1 98.69 265 SER B CA 1
ATOM 6333 C C . SER B 1 265 ? 14.68 -17.219 -21.984 1 98.69 265 SER B C 1
ATOM 6335 O O . SER B 1 265 ? 15.25 -16.766 -22.969 1 98.69 265 SER B O 1
ATOM 6337 N N . SER B 1 266 ? 13.5 -17.828 -22.016 1 97.81 266 SER B N 1
ATOM 6338 C CA . SER B 1 266 ? 12.805 -17.953 -23.297 1 97.81 266 SER B CA 1
ATOM 6339 C C . SER B 1 266 ? 11.328 -18.297 -23.078 1 97.81 266 SER B C 1
ATOM 6341 O O . SER B 1 266 ? 10.922 -18.625 -21.969 1 97.81 266 SER B O 1
ATOM 6343 N N . ALA B 1 267 ? 10.602 -18.172 -24.172 1 96.75 267 ALA B N 1
ATOM 6344 C CA . ALA B 1 267 ? 9.188 -18.531 -24.156 1 96.75 267 ALA B CA 1
ATOM 6345 C C . ALA B 1 267 ? 9.016 -20.016 -24.484 1 96.75 267 ALA B C 1
ATOM 6347 O O . ALA B 1 267 ? 7.949 -20.594 -24.219 1 96.75 267 ALA B O 1
ATOM 6348 N N . LEU B 1 268 ? 10.062 -20.625 -25.047 1 94.44 268 LEU B N 1
ATOM 6349 C CA . LEU B 1 268 ? 10.055 -22.047 -25.375 1 94.44 268 LEU B CA 1
ATOM 6350 C C . LEU B 1 268 ? 11.25 -22.766 -24.75 1 94.44 268 LEU B C 1
ATOM 6352 O O . LEU B 1 268 ? 12.312 -22.156 -24.562 1 94.44 268 LEU B O 1
ATOM 6356 N N . PRO B 1 269 ? 11.008 -24.031 -24.406 1 94.5 269 PRO B N 1
ATOM 6357 C CA . PRO B 1 269 ? 12.172 -24.781 -23.938 1 94.5 269 PRO B CA 1
ATOM 6358 C C . PRO B 1 269 ? 13.344 -24.734 -24.906 1 94.5 269 PRO B C 1
ATOM 6360 O O . PRO B 1 269 ? 13.141 -24.781 -26.125 1 94.5 269 PRO B O 1
ATOM 6363 N N . PRO B 1 270 ? 14.516 -24.609 -24.344 1 93.88 270 PRO B N 1
ATOM 6364 C CA . PRO B 1 270 ? 15.68 -24.578 -25.234 1 93.88 270 PRO B CA 1
ATOM 6365 C C . PRO B 1 270 ? 15.836 -25.859 -26.047 1 93.88 270 PRO B C 1
ATOM 6367 O O . PRO B 1 270 ? 15.477 -26.953 -25.578 1 93.88 270 PRO B O 1
ATOM 6370 N N . ILE B 1 271 ? 16.453 -25.672 -27.156 1 90.19 271 ILE B N 1
ATOM 6371 C CA . ILE B 1 271 ? 16.719 -26.797 -28.031 1 90.19 271 ILE B CA 1
ATOM 6372 C C . ILE B 1 271 ? 17.922 -27.594 -27.516 1 90.19 271 ILE B C 1
ATOM 6374 O O . ILE B 1 271 ? 18.906 -27 -27.094 1 90.19 271 ILE B O 1
ATOM 6378 N N . GLY B 1 272 ? 17.812 -28.859 -27.562 1 88.44 272 GLY B N 1
ATOM 6379 C CA . GLY B 1 272 ? 18.938 -29.703 -27.188 1 88.44 272 GLY B CA 1
ATOM 6380 C C . GLY B 1 272 ? 18.797 -30.312 -25.812 1 88.44 272 GLY B C 1
ATOM 6381 O O . GLY B 1 272 ? 17.875 -29.953 -25.062 1 88.44 272 GLY B O 1
ATOM 6382 N N . LYS B 1 273 ? 19.703 -31.219 -25.547 1 92 273 LYS B N 1
ATOM 6383 C CA . LYS B 1 273 ? 19.672 -31.922 -24.266 1 92 273 LYS B CA 1
ATOM 6384 C C . LYS B 1 273 ? 20.594 -31.266 -23.25 1 92 273 LYS B C 1
ATOM 6386 O O . LYS B 1 273 ? 21.516 -30.531 -23.625 1 92 273 LYS B O 1
ATOM 6391 N N . GLY B 1 274 ? 20.234 -31.391 -22.031 1 95.56 274 GLY B N 1
ATOM 6392 C CA . GLY B 1 274 ? 21.141 -31.047 -20.953 1 95.56 274 GLY B CA 1
ATOM 6393 C C . GLY B 1 274 ? 21 -29.594 -20.5 1 95.56 274 GLY B C 1
ATOM 6394 O O . GLY B 1 274 ? 21.797 -29.109 -19.688 1 95.56 274 GLY B O 1
ATOM 6395 N N . LYS B 1 275 ? 19.969 -28.922 -20.953 1 96.25 275 LYS B N 1
ATOM 6396 C CA . LYS B 1 275 ? 19.875 -27.5 -20.672 1 96.25 275 LYS B CA 1
ATOM 6397 C C . LYS B 1 275 ? 18.844 -27.234 -19.578 1 96.25 275 LYS B C 1
ATOM 6399 O O . LYS B 1 275 ? 18.891 -26.203 -18.906 1 96.25 275 LYS B O 1
ATOM 6404 N N . GLY B 1 276 ? 17.922 -28.141 -19.5 1 97.81 276 GLY B N 1
ATOM 6405 C CA . GLY B 1 276 ? 16.828 -27.922 -18.562 1 97.81 276 GLY B CA 1
ATOM 6406 C C . GLY B 1 276 ? 16.781 -28.953 -17.453 1 97.81 276 GLY B C 1
ATOM 6407 O O . GLY B 1 276 ? 17.469 -29.984 -17.516 1 97.81 276 GLY B O 1
ATOM 6408 N N . VAL B 1 277 ? 16.156 -28.594 -16.375 1 98.19 277 VAL B N 1
ATOM 6409 C CA . VAL B 1 277 ? 15.836 -29.547 -15.328 1 98.19 277 VAL B CA 1
ATOM 6410 C C . VAL B 1 277 ? 14.492 -30.219 -15.625 1 98.19 277 VAL B C 1
ATOM 6412 O O . VAL B 1 277 ? 13.445 -29.562 -15.609 1 98.19 277 VAL B O 1
ATOM 6415 N N . ILE B 1 278 ? 14.5 -31.547 -15.859 1 97.75 278 ILE B N 1
ATOM 6416 C CA . ILE B 1 278 ? 13.281 -32.281 -16.156 1 97.75 278 ILE B CA 1
ATOM 6417 C C . ILE B 1 278 ? 13.109 -33.406 -15.141 1 97.75 278 ILE B C 1
ATOM 6419 O O . ILE B 1 278 ? 13.758 -34.469 -15.25 1 97.75 278 ILE B O 1
ATOM 6423 N N . PRO B 1 279 ? 12.266 -33.156 -14.18 1 96.38 279 PRO B N 1
ATOM 6424 C CA . PRO B 1 279 ? 11.992 -34.25 -13.234 1 96.38 279 PRO B CA 1
ATOM 6425 C C . PRO B 1 279 ? 11.422 -35.5 -13.906 1 96.38 279 PRO B C 1
ATOM 6427 O O . PRO B 1 279 ? 11 -35.438 -15.07 1 96.38 279 PRO B O 1
ATOM 6430 N N . ASP B 1 280 ? 11.383 -36.562 -13.117 1 92.38 280 ASP B N 1
ATOM 6431 C CA . ASP B 1 280 ? 10.773 -37.812 -13.609 1 92.38 280 ASP B CA 1
ATOM 6432 C C . ASP B 1 280 ? 9.266 -37.656 -13.758 1 92.38 280 ASP B C 1
ATOM 6434 O O . ASP B 1 280 ? 8.656 -36.781 -13.109 1 92.38 280 ASP B O 1
ATOM 6438 N N . GLY B 1 281 ? 8.727 -38.344 -14.719 1 85.62 281 GLY B N 1
ATOM 6439 C CA . GLY B 1 281 ? 7.289 -38.281 -14.945 1 85.62 281 GLY B CA 1
ATOM 6440 C C . GLY B 1 281 ? 6.883 -37.125 -15.844 1 85.62 281 GLY B C 1
ATOM 6441 O O . GLY B 1 281 ? 7.719 -36.562 -16.547 1 85.62 281 GLY B O 1
ATOM 6442 N N . ASP B 1 282 ? 5.609 -36.906 -15.969 1 80.56 282 ASP B N 1
ATOM 6443 C CA . ASP B 1 282 ? 5.094 -35.75 -16.719 1 80.56 282 ASP B CA 1
ATOM 6444 C C . ASP B 1 282 ? 5.242 -34.469 -15.906 1 80.56 282 ASP B C 1
ATOM 6446 O O . ASP B 1 282 ? 4.355 -34.125 -15.133 1 80.56 282 ASP B O 1
ATOM 6450 N N . ALA B 1 283 ? 6.324 -33.812 -16.219 1 84.19 283 ALA B N 1
ATOM 6451 C CA . ALA B 1 283 ? 6.68 -32.594 -15.453 1 84.19 283 ALA B CA 1
ATOM 6452 C C . ALA B 1 283 ? 6.121 -31.344 -16.125 1 84.19 283 ALA B C 1
ATOM 6454 O O . ALA B 1 283 ? 6.125 -30.266 -15.523 1 84.19 283 ALA B O 1
ATOM 6455 N N . GLY B 1 284 ? 5.609 -31.406 -17.281 1 87 284 GLY B N 1
ATOM 6456 C CA . GLY B 1 284 ? 5.098 -30.25 -18.016 1 87 284 GLY B CA 1
ATOM 6457 C C . GLY B 1 284 ? 6.18 -29.469 -18.734 1 87 284 GLY B C 1
ATOM 6458 O O . GLY B 1 284 ? 5.984 -28.312 -19.078 1 87 284 GLY B O 1
ATOM 6459 N N . TRP B 1 285 ? 7.383 -30.078 -18.953 1 92 285 TRP B N 1
ATOM 6460 C CA . TRP B 1 285 ? 8.531 -29.406 -19.547 1 92 285 TRP B CA 1
ATOM 6461 C C . TRP B 1 285 ? 8.219 -28.953 -20.969 1 92 285 TRP B C 1
ATOM 6463 O O . TRP B 1 285 ? 8.5 -27.812 -21.344 1 92 285 TRP B O 1
ATOM 6473 N N . ASN B 1 286 ? 7.527 -29.797 -21.703 1 89 286 ASN B N 1
ATOM 6474 C CA . ASN B 1 286 ? 7.305 -29.5 -23.109 1 89 286 ASN B CA 1
ATOM 6475 C C . ASN B 1 286 ? 5.898 -28.969 -23.359 1 89 286 ASN B C 1
ATOM 6477 O O . ASN B 1 286 ? 5.469 -28.844 -24.516 1 89 286 ASN B O 1
ATOM 6481 N N . ARG B 1 287 ? 5.238 -28.656 -22.312 1 88 287 ARG B N 1
ATOM 6482 C CA . ARG B 1 287 ? 3.869 -28.172 -22.453 1 88 287 ARG B CA 1
ATOM 6483 C C . ARG B 1 287 ? 3.838 -26.859 -23.219 1 88 287 ARG B C 1
ATOM 6485 O O . ARG B 1 287 ? 4.637 -25.953 -22.938 1 88 287 ARG B O 1
ATOM 6492 N N . ALA B 1 288 ? 2.92 -26.812 -24.156 1 87.12 288 ALA B N 1
ATOM 6493 C CA . ALA B 1 288 ? 2.695 -25.562 -24.891 1 87.12 288 ALA B CA 1
ATOM 6494 C C . ALA B 1 288 ? 1.748 -24.641 -24.109 1 87.12 288 ALA B C 1
ATOM 6496 O O . ALA B 1 288 ? 0.704 -25.094 -23.625 1 87.12 288 ALA B O 1
ATOM 6497 N N . TYR B 1 289 ? 2.084 -23.406 -24.031 1 90.31 289 TYR B N 1
ATOM 6498 C CA . TYR B 1 289 ? 1.258 -22.484 -23.266 1 90.31 289 TYR B CA 1
ATOM 6499 C C . TYR B 1 289 ? 0.558 -21.484 -24.172 1 90.31 289 TYR B C 1
ATOM 6501 O O . TYR B 1 289 ? -0.346 -20.766 -23.734 1 90.31 289 TYR B O 1
ATOM 6509 N N . GLY B 1 290 ? 0.885 -21.469 -25.469 1 91.62 290 GLY B N 1
ATOM 6510 C CA . GLY B 1 290 ? 0.262 -20.516 -26.359 1 91.62 290 GLY B CA 1
ATOM 6511 C C . GLY B 1 290 ? 0.289 -19.094 -25.828 1 91.62 290 GLY B C 1
ATOM 6512 O O . GLY B 1 290 ? 1.338 -18.594 -25.406 1 91.62 290 GLY B O 1
ATOM 6513 N N . ASP B 1 291 ? -0.903 -18.484 -25.828 1 92.94 291 ASP B N 1
ATOM 6514 C CA . ASP B 1 291 ? -0.976 -17.094 -25.406 1 92.94 291 ASP B CA 1
ATOM 6515 C C . ASP B 1 291 ? -0.882 -16.984 -23.891 1 92.94 291 ASP B C 1
ATOM 6517 O O . ASP B 1 291 ? -0.751 -15.875 -23.359 1 92.94 291 ASP B O 1
ATOM 6521 N N . GLU B 1 292 ? -0.838 -18.125 -23.203 1 93.19 292 GLU B N 1
ATOM 6522 C CA . GLU B 1 292 ? -0.705 -18.125 -21.75 1 93.19 292 GLU B CA 1
ATOM 6523 C C . GLU B 1 292 ? 0.753 -17.953 -21.328 1 93.19 292 GLU B C 1
ATOM 6525 O O . GLU B 1 292 ? 1.054 -17.844 -20.125 1 93.19 292 GLU B O 1
ATOM 6530 N N . VAL B 1 293 ? 1.654 -17.875 -22.281 1 96.12 293 VAL B N 1
ATOM 6531 C CA . VAL B 1 293 ? 3.07 -17.672 -21.984 1 96.12 293 VAL B CA 1
ATOM 6532 C C . VAL B 1 293 ? 3.25 -16.422 -21.125 1 96.12 293 VAL B C 1
ATOM 6534 O O . VAL B 1 293 ? 4.047 -16.406 -20.188 1 96.12 293 VAL B O 1
ATOM 6537 N N . ALA B 1 294 ? 2.416 -15.422 -21.344 1 97.56 294 ALA B N 1
ATOM 6538 C CA . ALA B 1 294 ? 2.551 -14.125 -20.672 1 97.56 294 ALA B CA 1
ATOM 6539 C C . ALA B 1 294 ? 2.16 -14.227 -19.203 1 97.56 294 ALA B C 1
ATOM 6541 O O . ALA B 1 294 ? 2.547 -13.383 -18.391 1 97.56 294 ALA B O 1
ATOM 6542 N N . THR B 1 295 ? 1.415 -15.227 -18.859 1 95.94 295 THR B N 1
ATOM 6543 C CA . THR B 1 295 ? 0.978 -15.359 -17.469 1 95.94 295 THR B CA 1
ATOM 6544 C C . THR B 1 295 ? 1.806 -16.422 -16.734 1 95.94 295 THR B C 1
ATOM 6546 O O . THR B 1 295 ? 1.912 -16.391 -15.516 1 95.94 295 THR B O 1
ATOM 6549 N N . GLY B 1 296 ? 2.385 -17.406 -17.547 1 95.75 296 GLY B N 1
ATOM 6550 C CA . GLY B 1 296 ? 3.031 -18.453 -16.75 1 95.75 296 GLY B CA 1
ATOM 6551 C C . GLY B 1 296 ? 3.924 -19.359 -17.578 1 95.75 296 GLY B C 1
ATOM 6552 O O . GLY B 1 296 ? 4.367 -20.406 -17.094 1 95.75 296 GLY B O 1
ATOM 6553 N N . GLY B 1 297 ? 4.281 -19 -18.828 1 95.56 297 GLY B N 1
ATOM 6554 C CA . GLY B 1 297 ? 4.887 -20.016 -19.688 1 95.56 297 GLY B CA 1
ATOM 6555 C C . GLY B 1 297 ? 6.363 -19.766 -19.938 1 95.56 297 GLY B C 1
ATOM 6556 O O . GLY B 1 297 ? 7.004 -20.516 -20.688 1 95.56 297 GLY B O 1
ATOM 6557 N N . LEU B 1 298 ? 6.93 -18.734 -19.312 1 98.31 298 LEU B N 1
ATOM 6558 C CA . LEU B 1 298 ? 8.336 -18.453 -19.562 1 98.31 298 LEU B CA 1
ATOM 6559 C C . LEU B 1 298 ? 9.242 -19.406 -18.812 1 98.31 298 LEU B C 1
ATOM 6561 O O . LEU B 1 298 ? 8.812 -20.031 -17.828 1 98.31 298 LEU B O 1
ATOM 6565 N N . LEU B 1 299 ? 10.43 -19.594 -19.328 1 98.56 299 LEU B N 1
ATOM 6566 C CA . LEU B 1 299 ? 11.508 -20.359 -18.703 1 98.56 299 LEU B CA 1
ATOM 6567 C C . LEU B 1 299 ? 12.695 -19.469 -18.391 1 98.56 299 LEU B C 1
ATOM 6569 O O . LEU B 1 299 ? 12.914 -18.453 -19.062 1 98.56 299 LEU B O 1
ATOM 6573 N N . SER B 1 300 ? 13.422 -19.812 -17.375 1 98.88 300 SER B N 1
ATOM 6574 C CA . SER B 1 300 ? 14.586 -19.016 -17 1 98.88 300 SER B CA 1
ATOM 6575 C C . SER B 1 300 ? 15.516 -19.797 -16.078 1 98.88 300 SER B C 1
ATOM 6577 O O . SER B 1 300 ? 15.344 -21 -15.883 1 98.88 300 SER B O 1
ATOM 6579 N N . SER B 1 301 ? 16.594 -19.188 -15.672 1 98.88 301 SER B N 1
ATOM 6580 C CA . SER B 1 301 ? 17.578 -19.703 -14.719 1 98.88 301 SER B CA 1
ATOM 6581 C C . SER B 1 301 ? 17.797 -18.734 -13.562 1 98.88 301 SER B C 1
ATOM 6583 O O . SER B 1 301 ? 17.391 -17.562 -13.641 1 98.88 301 SER B O 1
ATOM 6585 N N . THR B 1 302 ? 18.312 -19.266 -12.469 1 98.81 302 THR B N 1
ATOM 6586 C CA . THR B 1 302 ? 18.547 -18.375 -11.336 1 98.81 302 THR B CA 1
ATOM 6587 C C . THR B 1 302 ? 19.547 -17.266 -11.703 1 98.81 302 THR B C 1
ATOM 6589 O O . THR B 1 302 ? 19.375 -16.125 -11.289 1 98.81 302 THR B O 1
ATOM 6592 N N . LYS B 1 303 ? 20.531 -17.594 -12.539 1 98.44 303 LYS B N 1
ATOM 6593 C CA . LYS B 1 303 ? 21.516 -16.609 -12.977 1 98.44 303 LYS B CA 1
ATOM 6594 C C . LYS B 1 303 ? 20.844 -15.484 -13.766 1 98.44 303 LYS B C 1
ATOM 6596 O O . LYS B 1 303 ? 21.125 -14.305 -13.539 1 98.44 303 LYS B O 1
ATOM 6601 N N . ASP B 1 304 ? 19.969 -15.828 -14.695 1 98.81 304 ASP B N 1
ATOM 6602 C CA . ASP B 1 304 ? 19.281 -14.828 -15.5 1 98.81 304 ASP B CA 1
ATOM 6603 C C . ASP B 1 304 ? 18.344 -13.977 -14.633 1 98.81 304 ASP B C 1
ATOM 6605 O O . ASP B 1 304 ? 18.234 -12.766 -14.836 1 98.81 304 ASP B O 1
ATOM 6609 N N . LEU B 1 305 ? 17.656 -14.609 -13.688 1 98.88 305 LEU B N 1
ATOM 6610 C CA . LEU B 1 305 ? 16.688 -13.883 -12.867 1 98.88 305 LEU B CA 1
ATOM 6611 C C . LEU B 1 305 ? 17.391 -12.883 -11.961 1 98.88 305 LEU B C 1
ATOM 6613 O O . LEU B 1 305 ? 16.891 -11.773 -11.75 1 98.88 305 LEU B O 1
ATOM 6617 N N . VAL B 1 306 ? 18.578 -13.219 -11.391 1 98.44 306 VAL B N 1
ATOM 6618 C CA . VAL B 1 306 ? 19.297 -12.25 -10.57 1 98.44 306 VAL B CA 1
ATOM 6619 C C . VAL B 1 306 ? 19.859 -11.148 -11.453 1 98.44 306 VAL B C 1
ATOM 6621 O O . VAL B 1 306 ? 19.953 -9.984 -11.047 1 98.44 306 VAL B O 1
ATOM 6624 N N . LYS B 1 307 ? 20.234 -11.477 -12.727 1 97.69 307 LYS B N 1
ATOM 6625 C CA . LYS B 1 307 ? 20.641 -10.461 -13.688 1 97.69 307 LYS B CA 1
ATOM 6626 C C . LYS B 1 307 ? 19.516 -9.453 -13.938 1 97.69 307 LYS B C 1
ATOM 6628 O O . LYS B 1 307 ? 19.766 -8.25 -14.008 1 97.69 307 LYS B O 1
ATOM 6633 N N . PHE B 1 308 ? 18.344 -9.984 -14.078 1 98.69 308 PHE B N 1
ATOM 6634 C CA . PHE B 1 308 ? 17.156 -9.141 -14.25 1 98.69 308 PHE B CA 1
ATOM 6635 C C . PHE B 1 308 ? 16.984 -8.211 -13.062 1 98.69 308 PHE B C 1
ATOM 6637 O O . PHE B 1 308 ? 16.766 -7.008 -13.234 1 98.69 308 PHE B O 1
ATOM 6644 N N . GLY B 1 309 ? 17.078 -8.734 -11.789 1 98.44 309 GLY B N 1
ATOM 6645 C CA . GLY B 1 309 ? 17 -7.91 -10.594 1 98.44 309 GLY B CA 1
ATOM 6646 C C . GLY B 1 309 ? 18.062 -6.832 -10.539 1 98.44 309 GLY B C 1
ATOM 6647 O O . GLY B 1 309 ? 17.766 -5.684 -10.188 1 98.44 309 GLY B O 1
ATOM 6648 N N . ARG B 1 310 ? 19.266 -7.188 -10.953 1 97.44 310 ARG B N 1
ATOM 6649 C CA . ARG B 1 310 ? 20.359 -6.219 -10.992 1 97.44 310 ARG B CA 1
ATOM 6650 C C . ARG B 1 310 ? 20.062 -5.102 -11.992 1 97.44 310 ARG B C 1
ATOM 6652 O O . ARG B 1 310 ? 20.344 -3.934 -11.734 1 97.44 310 ARG B O 1
ATOM 6659 N N . ALA B 1 311 ? 19.484 -5.508 -13.109 1 98.12 311 ALA B N 1
ATOM 6660 C CA . ALA B 1 311 ? 19.125 -4.52 -14.125 1 98.12 311 ALA B CA 1
ATOM 6661 C C . ALA B 1 311 ? 18.094 -3.537 -13.586 1 98.12 311 ALA B C 1
ATOM 6663 O O . ALA B 1 311 ? 18.141 -2.34 -13.883 1 98.12 311 ALA B O 1
ATOM 6664 N N . ILE B 1 312 ? 17.141 -4.02 -12.805 1 98.44 312 ILE B N 1
ATOM 6665 C CA . ILE B 1 312 ? 16.109 -3.17 -12.211 1 98.44 312 ILE B CA 1
ATOM 6666 C C . ILE B 1 312 ? 16.766 -2.186 -11.234 1 98.44 312 ILE B C 1
ATOM 6668 O O . ILE B 1 312 ? 16.516 -0.979 -11.312 1 98.44 312 ILE B O 1
ATOM 6672 N N . PHE B 1 313 ? 17.688 -2.643 -10.359 1 97.75 313 PHE B N 1
ATOM 6673 C CA . PHE B 1 313 ? 18.312 -1.801 -9.352 1 97.75 313 PHE B CA 1
ATOM 6674 C C . PHE B 1 313 ? 19.266 -0.798 -9.992 1 97.75 313 PHE B C 1
ATOM 6676 O O . PHE B 1 313 ? 19.453 0.301 -9.469 1 97.75 313 PHE B O 1
ATOM 6683 N N . SER B 1 314 ? 19.734 -1.141 -11.18 1 96.62 314 SER B N 1
ATOM 6684 C CA . SER B 1 314 ? 20.688 -0.267 -11.867 1 96.62 314 SER B CA 1
ATOM 6685 C C . SER B 1 314 ? 19.969 0.683 -12.82 1 96.62 314 SER B C 1
ATOM 6687 O O . SER B 1 314 ? 20.625 1.474 -13.516 1 96.62 314 SER B O 1
ATOM 6689 N N . ASN B 1 315 ? 18.656 0.546 -12.859 1 96.75 315 ASN B N 1
ATOM 6690 C CA . ASN B 1 315 ? 17.891 1.34 -13.812 1 96.75 315 ASN B CA 1
ATOM 6691 C C . ASN B 1 315 ? 18.453 1.225 -15.227 1 96.75 315 ASN B C 1
ATOM 6693 O O . ASN B 1 315 ? 18.641 2.234 -15.906 1 96.75 315 ASN B O 1
ATOM 6697 N N . LYS B 1 316 ? 18.734 0.004 -15.602 1 97.25 316 LYS B N 1
ATOM 6698 C CA . LYS B 1 316 ? 19.359 -0.237 -16.891 1 97.25 316 LYS B CA 1
ATOM 6699 C C . LYS B 1 316 ? 18.438 0.137 -18.047 1 97.25 316 LYS B C 1
ATOM 6701 O O . LYS B 1 316 ? 18.875 0.625 -19.078 1 97.25 316 LYS B O 1
ATOM 6706 N N . GLN B 1 317 ? 17.141 -0.127 -17.859 1 98 317 GLN B N 1
ATOM 6707 C CA . GLN B 1 317 ? 16.219 0.071 -18.984 1 98 317 GLN B CA 1
ATOM 6708 C C . GLN B 1 317 ? 15.117 1.056 -18.609 1 98 317 GLN B C 1
ATOM 6710 O O . GLN B 1 317 ? 14.531 1.695 -19.5 1 98 317 GLN B O 1
ATOM 6715 N N . LEU B 1 318 ? 14.789 1.169 -17.359 1 97.44 318 LEU B N 1
ATOM 6716 C CA . LEU B 1 318 ? 13.836 2.152 -16.859 1 97.44 318 LEU B CA 1
ATOM 6717 C C . LEU B 1 318 ? 14.547 3.283 -16.125 1 97.44 318 LEU B C 1
ATOM 6719 O O . LEU B 1 318 ? 15.586 3.064 -15.5 1 97.44 318 LEU B O 1
ATOM 6723 N N . SER B 1 319 ? 14.016 4.516 -16.219 1 95.31 319 SER B N 1
ATOM 6724 C CA . SER B 1 319 ? 14.555 5.609 -15.43 1 95.31 319 SER B CA 1
ATOM 6725 C C . SER B 1 319 ? 14.414 5.328 -13.938 1 95.31 319 SER B C 1
ATOM 6727 O O . SER B 1 319 ? 13.562 4.531 -13.523 1 95.31 319 SER B O 1
ATOM 6729 N N . PRO B 1 320 ? 15.25 5.984 -13.117 1 95.38 320 PRO B N 1
ATOM 6730 C CA . PRO B 1 320 ? 15.125 5.801 -11.672 1 95.38 320 PRO B CA 1
ATOM 6731 C C . PRO B 1 320 ? 13.711 6.098 -11.164 1 95.38 320 PRO B C 1
ATOM 6733 O O . PRO B 1 320 ? 13.18 5.344 -10.344 1 95.38 320 PRO B O 1
ATOM 6736 N N . MET B 1 321 ? 13.102 7.137 -11.68 1 94.94 321 MET B N 1
ATOM 6737 C CA . MET B 1 321 ? 11.758 7.516 -11.242 1 94.94 321 MET B CA 1
ATOM 6738 C C . MET B 1 321 ? 10.75 6.426 -11.586 1 94.94 321 MET B C 1
ATOM 6740 O O . MET B 1 321 ? 9.914 6.062 -10.758 1 94.94 321 MET B O 1
ATOM 6744 N N . GLU B 1 322 ? 10.812 5.887 -12.797 1 96.25 322 GLU B N 1
ATOM 6745 C CA . GLU B 1 322 ? 9.875 4.859 -13.234 1 96.25 322 GLU B CA 1
ATOM 6746 C C . GLU B 1 322 ? 10.031 3.58 -12.422 1 96.25 322 GLU B C 1
ATOM 6748 O O . GLU B 1 322 ? 9.047 2.912 -12.094 1 96.25 322 GLU B O 1
ATOM 6753 N N . THR B 1 323 ? 11.312 3.236 -12.125 1 97.69 323 THR B N 1
ATOM 6754 C CA . THR B 1 323 ? 11.562 2.062 -11.297 1 97.69 323 THR B CA 1
ATOM 6755 C C . THR B 1 323 ? 10.961 2.242 -9.906 1 97.69 323 THR B C 1
ATOM 6757 O O . THR B 1 323 ? 10.266 1.355 -9.406 1 97.69 323 THR B O 1
ATOM 6760 N N . LEU B 1 324 ? 11.203 3.424 -9.32 1 97.5 324 LEU B N 1
ATOM 6761 C CA . LEU B 1 324 ? 10.672 3.707 -7.992 1 97.5 324 LEU B CA 1
ATOM 6762 C C . LEU B 1 324 ? 9.148 3.723 -8.008 1 97.5 324 LEU B C 1
ATOM 6764 O O . LEU B 1 324 ? 8.508 3.197 -7.094 1 97.5 324 LEU B O 1
ATOM 6768 N N . ARG B 1 325 ? 8.539 4.293 -9.039 1 96.94 325 ARG B N 1
ATOM 6769 C CA . ARG B 1 325 ? 7.09 4.352 -9.188 1 96.94 325 ARG B CA 1
ATOM 6770 C C . ARG B 1 325 ? 6.492 2.955 -9.297 1 96.94 325 ARG B C 1
ATOM 6772 O O . ARG B 1 325 ? 5.391 2.703 -8.805 1 96.94 325 ARG B O 1
ATOM 6779 N N . TRP B 1 326 ? 7.215 2.07 -9.961 1 97.81 326 TRP B N 1
ATOM 6780 C CA . TRP B 1 326 ? 6.762 0.697 -10.156 1 97.81 326 TRP B CA 1
ATOM 6781 C C . TRP B 1 326 ? 6.832 -0.094 -8.852 1 97.81 326 TRP B C 1
ATOM 6783 O O . TRP B 1 326 ? 5.957 -0.915 -8.57 1 97.81 326 TRP B O 1
ATOM 6793 N N . MET B 1 327 ? 7.84 0.139 -8.047 1 98 327 MET B N 1
ATOM 6794 C CA . MET B 1 327 ? 8.086 -0.615 -6.82 1 98 327 MET B CA 1
ATOM 6795 C C . MET B 1 327 ? 7.297 -0.027 -5.652 1 98 327 MET B C 1
ATOM 6797 O O . MET B 1 327 ? 7.883 0.439 -4.676 1 98 327 MET B O 1
ATOM 6801 N N . LYS B 1 328 ? 5.957 -0.061 -5.738 1 98.06 328 LYS B N 1
ATOM 6802 C CA . LYS B 1 328 ? 5 0.479 -4.777 1 98.06 328 LYS B CA 1
ATOM 6803 C C . LYS B 1 328 ? 3.814 -0.466 -4.594 1 98.06 328 LYS B C 1
ATOM 6805 O O . LYS B 1 328 ? 3.502 -1.26 -5.484 1 98.06 328 LYS B O 1
ATOM 6810 N N . PRO B 1 329 ? 3.135 -0.395 -3.422 1 98.5 329 PRO B N 1
ATOM 6811 C CA . PRO B 1 329 ? 1.877 -1.132 -3.27 1 98.5 329 PRO B CA 1
ATOM 6812 C C . PRO B 1 329 ? 0.72 -0.489 -4.031 1 98.5 329 PRO B C 1
ATOM 6814 O O . PRO B 1 329 ? 0.663 0.737 -4.156 1 98.5 329 PRO B O 1
ATOM 6817 N N . ASN B 1 330 ? -0.132 -1.35 -4.559 1 98.25 330 ASN B N 1
ATOM 6818 C CA . ASN B 1 330 ? -1.37 -0.874 -5.168 1 98.25 330 ASN B CA 1
ATOM 6819 C C . ASN B 1 330 ? -2.592 -1.294 -4.355 1 98.25 330 ASN B C 1
ATOM 6821 O O . ASN B 1 330 ? -3.678 -0.737 -4.527 1 98.25 330 ASN B O 1
ATOM 6825 N N . SER B 1 331 ? -2.379 -2.301 -3.506 1 98.44 331 SER B N 1
ATOM 6826 C CA . SER B 1 331 ? -3.473 -2.781 -2.668 1 98.44 331 SER B CA 1
ATOM 6827 C C . SER B 1 331 ? -2.945 -3.518 -1.439 1 98.44 331 SER B C 1
ATOM 6829 O O . SER B 1 331 ? -1.875 -4.129 -1.486 1 98.44 331 SER B O 1
ATOM 6831 N N . PHE B 1 332 ? -3.754 -3.459 -0.414 1 97.62 332 PHE B N 1
ATOM 6832 C CA . PHE B 1 332 ? -3.559 -4.34 0.732 1 97.62 332 PHE B CA 1
ATOM 6833 C C . PHE B 1 332 ? -4.164 -5.715 0.469 1 97.62 332 PHE B C 1
ATOM 6835 O O . PHE B 1 332 ? -4.812 -5.926 -0.557 1 97.62 332 PHE B O 1
ATOM 6842 N N . THR B 1 333 ? -3.824 -6.648 1.294 1 96.62 333 THR B N 1
ATOM 6843 C CA . THR B 1 333 ? -4.551 -7.902 1.458 1 96.62 333 THR B CA 1
ATOM 6844 C C . THR B 1 333 ? -5.102 -8.031 2.875 1 96.62 333 THR B C 1
ATOM 6846 O O . THR B 1 333 ? -5.062 -7.07 3.648 1 96.62 333 THR B O 1
ATOM 6849 N N . ALA B 1 334 ? -5.66 -9.188 3.178 1 95.12 334 ALA B N 1
ATOM 6850 C CA . ALA B 1 334 ? -6.156 -9.43 4.531 1 95.12 334 ALA B CA 1
ATOM 6851 C C . ALA B 1 334 ? -5.004 -9.719 5.488 1 95.12 334 ALA B C 1
ATOM 6853 O O . ALA B 1 334 ? -5.223 -9.898 6.691 1 95.12 334 ALA B O 1
ATOM 6854 N N . SER B 1 335 ? -3.779 -9.711 4.961 1 93.38 335 SER B N 1
ATOM 6855 C CA . SER B 1 335 ? -2.574 -9.922 5.758 1 93.38 335 SER B CA 1
ATOM 6856 C C . SER B 1 335 ? -1.845 -8.609 6.012 1 93.38 335 SER B C 1
ATOM 6858 O O . SER B 1 335 ? -1.688 -7.793 5.098 1 93.38 335 SER B O 1
ATOM 6860 N N . PRO B 1 336 ? -1.409 -8.398 7.238 1 90.31 336 PRO B N 1
ATOM 6861 C CA . PRO B 1 336 ? -0.609 -7.207 7.516 1 90.31 336 PRO B CA 1
ATOM 6862 C C . PRO B 1 336 ? 0.792 -7.281 6.914 1 90.31 336 PRO B C 1
ATOM 6864 O O . PRO B 1 336 ? 1.492 -6.266 6.84 1 90.31 336 PRO B O 1
ATOM 6867 N N . SER B 1 337 ? 1.186 -8.477 6.453 1 93 337 SER B N 1
ATOM 6868 C CA . SER B 1 337 ? 2.566 -8.641 6.008 1 93 337 SER B CA 1
ATOM 6869 C C . SER B 1 337 ? 2.643 -8.805 4.492 1 93 337 SER B C 1
ATOM 6871 O O . SER B 1 337 ? 3.719 -9.062 3.945 1 93 337 SER B O 1
ATOM 6873 N N . LEU B 1 338 ? 1.505 -8.711 3.832 1 96.44 338 LEU B N 1
ATOM 6874 C CA . LEU B 1 338 ? 1.505 -8.906 2.387 1 96.44 338 LEU B CA 1
ATOM 6875 C C . LEU B 1 338 ? 0.635 -7.867 1.693 1 96.44 338 LEU B C 1
ATOM 6877 O O . LEU B 1 338 ? -0.512 -7.645 2.09 1 96.44 338 LEU B O 1
ATOM 6881 N N . SER B 1 339 ? 1.159 -7.188 0.762 1 97.81 339 SER B N 1
ATOM 6882 C CA . SER B 1 339 ? 0.443 -6.273 -0.122 1 97.81 339 SER B CA 1
ATOM 6883 C C . SER B 1 339 ? 0.743 -6.574 -1.587 1 97.81 339 SER B C 1
ATOM 6885 O O . SER B 1 339 ? 1.66 -7.336 -1.895 1 97.81 339 SER B O 1
ATOM 6887 N N . ILE B 1 340 ? -0.061 -6.039 -2.453 1 98.62 340 ILE B N 1
ATOM 6888 C CA . ILE B 1 340 ? 0.046 -6.355 -3.873 1 98.62 340 ILE B CA 1
ATOM 6889 C C . ILE B 1 340 ? 0.396 -5.094 -4.66 1 98.62 340 ILE B C 1
ATOM 6891 O O . ILE B 1 340 ? -0.185 -4.031 -4.43 1 98.62 340 ILE B O 1
ATOM 6895 N N . GLY B 1 341 ? 1.467 -5.18 -5.523 1 98.56 341 GLY B N 1
ATOM 6896 C CA . GLY B 1 341 ? 1.791 -4.188 -6.535 1 98.56 341 GLY B CA 1
ATOM 6897 C C . GLY B 1 341 ? 1.479 -4.652 -7.945 1 98.56 341 GLY B C 1
ATOM 6898 O O . GLY B 1 341 ? 0.472 -5.324 -8.18 1 98.56 341 GLY B O 1
ATOM 6899 N N . ALA B 1 342 ? 2.34 -4.254 -8.93 1 98.31 342 ALA B N 1
ATOM 6900 C CA . ALA B 1 342 ? 2.121 -4.625 -10.328 1 98.31 342 ALA B CA 1
ATOM 6901 C C . ALA B 1 342 ? 3.301 -5.426 -10.875 1 98.31 342 ALA B C 1
ATOM 6903 O O . ALA B 1 342 ? 4.242 -4.852 -11.43 1 98.31 342 ALA B O 1
ATOM 6904 N N . PRO B 1 343 ? 3.426 -6.68 -10.867 1 98 343 PRO B N 1
ATOM 6905 C CA . PRO B 1 343 ? 2.543 -7.523 -10.062 1 98 343 PRO B CA 1
ATOM 6906 C C . PRO B 1 343 ? 3.201 -7.996 -8.766 1 98 343 PRO B C 1
ATOM 6908 O O . PRO B 1 343 ? 3.057 -9.156 -8.383 1 98 343 PRO B O 1
ATOM 6911 N N . TRP B 1 344 ? 3.91 -7.156 -8.125 1 98.75 344 TRP B N 1
ATOM 6912 C CA . TRP B 1 344 ? 4.672 -7.488 -6.922 1 98.75 344 TRP B CA 1
ATOM 6913 C C . TRP B 1 344 ? 3.764 -8.062 -5.84 1 98.75 344 TRP B C 1
ATOM 6915 O O . TRP B 1 344 ? 2.646 -7.582 -5.641 1 98.75 344 TRP B O 1
ATOM 6925 N N . GLU B 1 345 ? 4.223 -9.148 -5.254 1 98.56 345 GLU B N 1
ATOM 6926 C CA . GLU B 1 345 ? 3.777 -9.602 -3.941 1 98.56 345 GLU B CA 1
ATOM 6927 C C . GLU B 1 345 ? 4.723 -9.125 -2.844 1 98.56 345 GLU B C 1
ATOM 6929 O O . GLU B 1 345 ? 5.73 -9.773 -2.561 1 98.56 345 GLU B O 1
ATOM 6934 N N . ILE B 1 346 ? 4.367 -8 -2.238 1 98.62 346 ILE B N 1
ATOM 6935 C CA . ILE B 1 346 ? 5.297 -7.289 -1.369 1 98.62 346 ILE B CA 1
ATOM 6936 C C . ILE B 1 346 ? 5.184 -7.824 0.057 1 98.62 346 ILE B C 1
ATOM 6938 O O . ILE B 1 346 ? 4.148 -7.656 0.707 1 98.62 346 ILE B O 1
ATOM 6942 N N . VAL B 1 347 ? 6.258 -8.461 0.508 1 97.62 347 VAL B N 1
ATOM 6943 C CA . VAL B 1 347 ? 6.332 -9.031 1.85 1 97.62 347 VAL B CA 1
ATOM 6944 C C . VAL B 1 347 ? 7.035 -8.055 2.789 1 97.62 347 VAL B C 1
ATOM 6946 O O . VAL B 1 347 ? 8.156 -7.613 2.512 1 97.62 347 VAL B O 1
ATOM 6949 N N . ARG B 1 348 ? 6.344 -7.664 3.85 1 96.81 348 ARG B N 1
ATOM 6950 C CA . ARG B 1 348 ? 6.945 -6.781 4.848 1 96.81 348 ARG B CA 1
ATOM 6951 C C . ARG B 1 348 ? 7.508 -7.578 6.016 1 96.81 348 ARG B C 1
ATOM 6953 O O . ARG B 1 348 ? 6.82 -8.43 6.586 1 96.81 348 ARG B O 1
ATOM 6960 N N . THR B 1 349 ? 8.781 -7.359 6.312 1 95.38 349 THR B N 1
ATOM 6961 C CA . THR B 1 349 ? 9.469 -7.988 7.434 1 95.38 349 THR B CA 1
ATOM 6962 C C . THR B 1 349 ? 10.375 -6.984 8.141 1 95.38 349 THR B C 1
ATOM 6964 O O . THR B 1 349 ? 10.18 -5.773 8.023 1 95.38 349 THR B O 1
ATOM 6967 N N . ARG B 1 350 ? 11.227 -7.484 9.031 1 95.06 350 ARG B N 1
ATOM 6968 C CA . ARG B 1 350 ? 12.141 -6.617 9.758 1 95.06 350 ARG B CA 1
ATOM 6969 C C . ARG B 1 350 ? 13.594 -6.977 9.453 1 95.06 350 ARG B C 1
ATOM 6971 O O . ARG B 1 350 ? 13.906 -8.133 9.164 1 95.06 350 ARG B O 1
ATOM 6978 N N . SER B 1 351 ? 14.43 -6.023 9.516 1 96 351 SER B N 1
ATOM 6979 C CA . SER B 1 351 ? 15.836 -6.188 9.172 1 96 351 SER B CA 1
ATOM 6980 C C . SER B 1 351 ? 16.484 -7.277 10.016 1 96 351 SER B C 1
ATOM 6982 O O . SER B 1 351 ? 17.391 -7.973 9.555 1 96 351 SER B O 1
ATOM 6984 N N . GLY B 1 352 ? 16.031 -7.484 11.297 1 95 352 GLY B N 1
ATOM 6985 C CA . GLY B 1 352 ? 16.5 -8.547 12.164 1 95 352 GLY B CA 1
ATOM 6986 C C . GLY B 1 352 ? 15.531 -9.719 12.25 1 95 352 GLY B C 1
ATOM 6987 O O . GLY B 1 352 ? 15.594 -10.508 13.195 1 95 352 GLY B O 1
ATOM 6988 N N . ILE B 1 353 ? 14.516 -9.773 11.32 1 93 353 ILE B N 1
ATOM 6989 C CA . ILE B 1 353 ? 13.492 -10.812 11.211 1 93 353 ILE B CA 1
ATOM 6990 C C . ILE B 1 353 ? 12.453 -10.633 12.312 1 93 353 ILE B C 1
ATOM 6992 O O . ILE B 1 353 ? 11.266 -10.469 12.039 1 93 353 ILE B O 1
ATOM 6996 N N . ALA B 1 354 ? 12.898 -10.594 13.57 1 87.81 354 ALA B N 1
ATOM 6997 C CA . ALA B 1 354 ? 11.992 -10.344 14.688 1 87.81 354 ALA B CA 1
ATOM 6998 C C . ALA B 1 354 ? 12.25 -8.977 15.312 1 87.81 354 ALA B C 1
ATOM 7000 O O . ALA B 1 354 ? 11.453 -8.492 16.109 1 87.81 354 ALA B O 1
ATOM 7001 N N . THR B 1 355 ? 13.305 -8.375 14.961 1 90.38 355 THR B N 1
ATOM 7002 C CA . THR B 1 355 ? 13.734 -7.086 15.484 1 90.38 355 THR B CA 1
ATOM 7003 C C . THR B 1 355 ? 14.211 -6.176 14.359 1 90.38 355 THR B C 1
ATOM 7005 O O . THR B 1 355 ? 14.266 -6.586 13.203 1 90.38 355 THR B O 1
ATOM 7008 N N . GLY B 1 356 ? 14.43 -4.977 14.719 1 92.94 356 GLY B N 1
ATOM 7009 C CA . GLY B 1 356 ? 14.938 -4.043 13.727 1 92.94 356 GLY B CA 1
ATOM 7010 C C . GLY B 1 356 ? 13.844 -3.252 13.031 1 92.94 356 GLY B C 1
ATOM 7011 O O . GLY B 1 356 ? 12.711 -3.197 13.516 1 92.94 356 GLY B O 1
ATOM 7012 N N . ARG B 1 357 ? 14.188 -2.598 11.977 1 94.5 357 ARG B N 1
ATOM 7013 C CA . ARG B 1 357 ? 13.266 -1.74 11.234 1 94.5 357 ARG B CA 1
ATOM 7014 C C . ARG B 1 357 ? 12.539 -2.527 10.148 1 94.5 357 ARG B C 1
ATOM 7016 O O . ARG B 1 357 ? 12.977 -3.613 9.766 1 94.5 357 ARG B O 1
ATOM 7023 N N . ILE B 1 358 ? 11.531 -2.021 9.664 1 94.94 358 ILE B N 1
ATOM 7024 C CA . ILE B 1 358 ? 10.75 -2.662 8.617 1 94.94 358 ILE B CA 1
ATOM 7025 C C . ILE B 1 358 ? 11.547 -2.684 7.316 1 94.94 358 ILE B C 1
ATOM 7027 O O . ILE B 1 358 ? 12.195 -1.696 6.961 1 94.94 358 ILE B O 1
ATOM 7031 N N . VAL B 1 359 ? 11.516 -3.807 6.664 1 96.81 359 VAL B N 1
ATOM 7032 C CA . VAL B 1 359 ? 12.094 -4.008 5.34 1 96.81 359 VAL B CA 1
ATOM 7033 C C . VAL B 1 359 ? 11.047 -4.609 4.406 1 96.81 359 VAL B C 1
ATOM 7035 O O . VAL B 1 359 ? 10.359 -5.57 4.77 1 96.81 359 VAL B O 1
ATOM 7038 N N . ASP B 1 360 ? 10.898 -4.027 3.271 1 97.62 360 ASP B N 1
ATOM 7039 C CA . ASP B 1 360 ? 9.945 -4.516 2.279 1 97.62 360 ASP B CA 1
ATOM 7040 C C . ASP B 1 360 ? 10.641 -5.359 1.217 1 97.62 360 ASP B C 1
ATOM 7042 O O . ASP B 1 360 ? 11.609 -4.914 0.597 1 97.62 360 ASP B O 1
ATOM 7046 N N . LEU B 1 361 ? 10.148 -6.586 0.99 1 98.69 361 LEU B N 1
ATOM 7047 C CA . LEU B 1 361 ? 10.609 -7.48 -0.069 1 98.69 361 LEU B CA 1
ATOM 7048 C C . LEU B 1 361 ? 9.648 -7.453 -1.254 1 98.69 361 LEU B C 1
ATOM 7050 O O . LEU B 1 361 ? 8.461 -7.758 -1.105 1 98.69 361 LEU B O 1
ATOM 7054 N N . TYR B 1 362 ? 10.133 -7.047 -2.381 1 98.88 362 TYR B N 1
ATOM 7055 C CA . TYR B 1 362 ? 9.344 -7.133 -3.605 1 98.88 362 TYR B CA 1
ATOM 7056 C C . TYR B 1 362 ? 9.539 -8.484 -4.281 1 98.88 362 TYR B C 1
ATOM 7058 O O . TYR B 1 362 ? 10.617 -8.773 -4.812 1 98.88 362 TYR B O 1
ATOM 7066 N N . THR B 1 363 ? 8.445 -9.305 -4.262 1 98.81 363 THR B N 1
ATOM 7067 C CA . THR B 1 363 ? 8.586 -10.703 -4.656 1 98.81 363 THR B CA 1
ATOM 7068 C C . THR B 1 363 ? 7.566 -11.07 -5.73 1 98.81 363 THR B C 1
ATOM 7070 O O . THR B 1 363 ? 6.613 -10.328 -5.965 1 98.81 363 THR B O 1
ATOM 7073 N N . LYS B 1 364 ? 7.801 -12.086 -6.441 1 98.81 364 LYS B N 1
ATOM 7074 C CA . LYS B 1 364 ? 6.852 -12.75 -7.328 1 98.81 364 LYS B CA 1
ATOM 7075 C C . LYS B 1 364 ? 7.086 -14.258 -7.352 1 98.81 364 LYS B C 1
ATOM 7077 O O . LYS B 1 364 ? 8.188 -14.719 -7.648 1 98.81 364 LYS B O 1
ATOM 7082 N N . SER B 1 365 ? 6.062 -15 -6.988 1 98.31 365 SER B N 1
ATOM 7083 C CA . SER B 1 365 ? 6.137 -16.453 -6.98 1 98.31 365 SER B CA 1
ATOM 7084 C C . SER B 1 365 ? 5.539 -17.047 -8.25 1 98.31 365 SER B C 1
ATOM 7086 O O . SER B 1 365 ? 4.816 -16.375 -8.977 1 98.31 365 SER B O 1
ATOM 7088 N N . GLY B 1 366 ? 5.949 -18.25 -8.57 1 97.81 366 GLY B N 1
ATOM 7089 C CA . GLY B 1 366 ? 5.406 -18.984 -9.711 1 97.81 366 GLY B CA 1
ATOM 7090 C C . GLY B 1 366 ? 5.312 -20.484 -9.469 1 97.81 366 GLY B C 1
ATOM 7091 O O . GLY B 1 366 ? 6.133 -21.047 -8.742 1 97.81 366 GLY B O 1
ATOM 7092 N N . SER B 1 367 ? 4.332 -21.062 -9.984 1 95.31 367 SER B N 1
ATOM 7093 C CA . SER B 1 367 ? 4.117 -22.516 -9.961 1 95.31 367 SER B CA 1
ATOM 7094 C C . SER B 1 367 ? 3.496 -23 -11.258 1 95.31 367 SER B C 1
ATOM 7096 O O . SER B 1 367 ? 2.574 -22.375 -11.789 1 95.31 367 SER B O 1
ATOM 7098 N N . VAL B 1 368 ? 4.043 -24.031 -11.828 1 92.88 368 VAL B N 1
ATOM 7099 C CA . VAL B 1 368 ? 3.486 -24.688 -13.008 1 92.88 368 VAL B CA 1
ATOM 7100 C C . VAL B 1 368 ? 4.027 -26.109 -13.109 1 92.88 368 VAL B C 1
ATOM 7102 O O . VAL B 1 368 ? 5.238 -26.328 -13.031 1 92.88 368 VAL B O 1
ATOM 7105 N N . GLY B 1 369 ? 3.125 -27.016 -13.258 1 89.88 369 GLY B N 1
ATOM 7106 C CA . GLY B 1 369 ? 3.572 -28.406 -13.273 1 89.88 369 GLY B CA 1
ATOM 7107 C C . GLY B 1 369 ? 4.359 -28.797 -12.031 1 89.88 369 GLY B C 1
ATOM 7108 O O . GLY B 1 369 ? 3.898 -28.578 -10.906 1 89.88 369 GLY B O 1
ATOM 7109 N N . ALA B 1 370 ? 5.555 -29.328 -12.289 1 94.69 370 ALA B N 1
ATOM 7110 C CA . ALA B 1 370 ? 6.406 -29.766 -11.188 1 94.69 370 ALA B CA 1
ATOM 7111 C C . ALA B 1 370 ? 7.426 -28.688 -10.82 1 94.69 370 ALA B C 1
ATOM 7113 O O . ALA B 1 370 ? 8.453 -28.984 -10.195 1 94.69 370 ALA B O 1
ATOM 7114 N N . TYR B 1 371 ? 7.172 -27.469 -11.289 1 97.25 371 TYR B N 1
ATOM 7115 C CA . TYR B 1 371 ? 8.141 -26.406 -11.102 1 97.25 371 TYR B CA 1
ATOM 7116 C C . TYR B 1 371 ? 7.609 -25.344 -10.133 1 97.25 371 TYR B C 1
ATOM 7118 O O . TYR B 1 371 ? 6.418 -25.031 -10.148 1 97.25 371 TYR B O 1
ATOM 7126 N N . GLN B 1 372 ? 8.414 -24.859 -9.242 1 98.06 372 GLN B N 1
ATOM 7127 C CA . GLN B 1 372 ? 8.172 -23.75 -8.328 1 98.06 372 GLN B CA 1
ATOM 7128 C C . GLN B 1 372 ? 9.273 -22.703 -8.422 1 98.06 372 GLN B C 1
ATOM 7130 O O . GLN B 1 372 ? 10.453 -23.047 -8.578 1 98.06 372 GLN B O 1
ATOM 7135 N N . SER B 1 373 ? 8.883 -21.438 -8.422 1 98.81 373 SER B N 1
ATOM 7136 C CA . SER B 1 373 ? 9.852 -20.359 -8.555 1 98.81 373 SER B CA 1
ATOM 7137 C C . SER B 1 373 ? 9.523 -19.203 -7.617 1 98.81 373 SER B C 1
ATOM 7139 O O . SER B 1 373 ? 8.375 -19.016 -7.23 1 98.81 373 SER B O 1
ATOM 7141 N N . LEU B 1 374 ? 10.531 -18.469 -7.191 1 98.88 374 LEU B N 1
ATOM 7142 C CA . LEU B 1 374 ? 10.398 -17.266 -6.387 1 98.88 374 LEU B CA 1
ATOM 7143 C C . LEU B 1 374 ? 11.539 -16.297 -6.664 1 98.88 374 LEU B C 1
ATOM 7145 O O . LEU B 1 374 ? 12.711 -16.688 -6.633 1 98.88 374 LEU B O 1
ATOM 7149 N N . VAL B 1 375 ? 11.164 -15.094 -7.016 1 98.88 375 VAL B N 1
ATOM 7150 C CA . VAL B 1 375 ? 12.125 -14 -7.129 1 98.88 375 VAL B CA 1
ATOM 7151 C C . VAL B 1 375 ? 11.891 -12.984 -6.012 1 98.88 375 VAL B C 1
ATOM 7153 O O . VAL B 1 375 ? 10.75 -12.641 -5.707 1 98.88 375 VAL B O 1
ATOM 7156 N N . ILE B 1 376 ? 12.984 -12.555 -5.367 1 98.88 376 ILE B N 1
ATOM 7157 C CA . ILE B 1 376 ? 12.922 -11.586 -4.277 1 98.88 376 ILE B CA 1
ATOM 7158 C C . ILE B 1 376 ? 13.875 -10.422 -4.566 1 98.88 376 ILE B C 1
ATOM 7160 O O . ILE B 1 376 ? 15.078 -10.625 -4.727 1 98.88 376 ILE B O 1
ATOM 7164 N N . LEU B 1 377 ? 13.367 -9.266 -4.691 1 98.88 377 LEU B N 1
ATOM 7165 C CA . LEU B 1 377 ? 14.164 -8.047 -4.715 1 98.88 377 LEU B CA 1
ATOM 7166 C C . LEU B 1 377 ? 14.102 -7.324 -3.373 1 98.88 377 LEU B C 1
ATOM 7168 O O . LEU B 1 377 ? 13.016 -7.055 -2.861 1 98.88 377 LEU B O 1
ATOM 7172 N N . VAL B 1 378 ? 15.266 -7.008 -2.797 1 98.62 378 VAL B N 1
ATOM 7173 C CA . VAL B 1 378 ? 15.367 -6.277 -1.539 1 98.62 378 VAL B CA 1
ATOM 7174 C C . VAL B 1 378 ? 16 -4.91 -1.788 1 98.62 378 VAL B C 1
ATOM 7176 O O . VAL B 1 378 ? 17.203 -4.73 -1.606 1 98.62 378 VAL B O 1
ATOM 7179 N N . PRO B 1 379 ? 15.188 -3.951 -1.996 1 98.25 379 PRO B N 1
ATOM 7180 C CA . PRO B 1 379 ? 15.695 -2.648 -2.436 1 98.25 379 PRO B CA 1
ATOM 7181 C C . PRO B 1 379 ? 16.656 -2.018 -1.422 1 98.25 379 PRO B C 1
ATOM 7183 O O . PRO B 1 379 ? 17.656 -1.412 -1.808 1 98.25 379 PRO B O 1
ATOM 7186 N N . ASP B 1 380 ? 16.438 -2.172 -0.154 1 97.94 380 ASP B N 1
ATOM 7187 C CA . ASP B 1 380 ? 17.219 -1.492 0.871 1 97.94 380 ASP B CA 1
ATOM 7188 C C . ASP B 1 380 ? 18.703 -1.878 0.776 1 97.94 380 ASP B C 1
ATOM 7190 O O . ASP B 1 380 ? 19.578 -1.121 1.206 1 97.94 380 ASP B O 1
ATOM 7194 N N . TYR B 1 381 ? 18.938 -3.076 0.228 1 98.06 381 TYR B N 1
ATOM 7195 C CA . TYR B 1 381 ? 20.312 -3.574 0.142 1 98.06 381 TYR B CA 1
ATOM 7196 C C . TYR B 1 381 ? 20.719 -3.793 -1.31 1 98.06 381 TYR B C 1
ATOM 7198 O O . TYR B 1 381 ? 21.859 -4.172 -1.588 1 98.06 381 TYR B O 1
ATOM 7206 N N . GLN B 1 382 ? 19.766 -3.65 -2.215 1 98 382 GLN B N 1
ATOM 7207 C CA . GLN B 1 382 ? 19.922 -3.877 -3.646 1 98 382 GLN B CA 1
ATOM 7208 C C . GLN B 1 382 ? 20.438 -5.289 -3.926 1 98 382 GLN B C 1
ATOM 7210 O O . GLN B 1 382 ? 21.406 -5.473 -4.656 1 98 382 GLN B O 1
ATOM 7215 N N . VAL B 1 383 ? 19.781 -6.195 -3.301 1 98.38 383 VAL B N 1
ATOM 7216 C CA . VAL B 1 383 ? 20.078 -7.617 -3.465 1 98.38 383 VAL B CA 1
ATOM 7217 C C . VAL B 1 383 ? 18.875 -8.32 -4.078 1 98.38 383 VAL B C 1
ATOM 7219 O O . VAL B 1 383 ? 17.719 -7.988 -3.764 1 98.38 383 VAL B O 1
ATOM 7222 N N . THR B 1 384 ? 19.125 -9.203 -5.008 1 98.62 384 THR B N 1
ATOM 7223 C CA . THR B 1 384 ? 18.109 -10.047 -5.621 1 98.62 384 THR B CA 1
ATOM 7224 C C . THR B 1 384 ? 18.359 -11.516 -5.312 1 98.62 384 THR B C 1
ATOM 7226 O O . THR B 1 384 ? 19.5 -11.977 -5.363 1 98.62 384 THR B O 1
ATOM 7229 N N . LEU B 1 385 ? 17.344 -12.234 -4.895 1 98.88 385 LEU B N 1
ATOM 7230 C CA . LEU B 1 385 ? 17.391 -13.688 -4.766 1 98.88 385 LEU B CA 1
ATOM 7231 C C . LEU B 1 385 ? 16.453 -14.344 -5.777 1 98.88 385 LEU B C 1
ATOM 7233 O O . LEU B 1 385 ? 15.352 -13.859 -6.023 1 98.88 385 LEU B O 1
ATOM 7237 N N . ALA B 1 386 ? 16.891 -15.398 -6.352 1 98.94 386 ALA B N 1
ATOM 7238 C CA . ALA B 1 386 ? 16.078 -16.281 -7.184 1 98.94 386 ALA B CA 1
ATOM 7239 C C . ALA B 1 386 ? 16.156 -17.719 -6.676 1 98.94 386 ALA B C 1
ATOM 7241 O O . ALA B 1 386 ? 17.234 -18.25 -6.438 1 98.94 386 ALA B O 1
ATOM 7242 N N . VAL B 1 387 ? 15.023 -18.297 -6.449 1 98.94 387 VAL B N 1
ATOM 7243 C CA . VAL B 1 387 ? 14.914 -19.688 -6.008 1 98.94 387 VAL B CA 1
ATOM 7244 C C . VAL B 1 387 ? 14.031 -20.469 -6.977 1 98.94 387 VAL B C 1
ATOM 7246 O O . VAL B 1 387 ? 12.875 -20.109 -7.199 1 98.94 387 VAL B O 1
ATOM 7249 N N . LEU B 1 388 ? 14.578 -21.469 -7.609 1 98.94 388 LEU B N 1
ATOM 7250 C CA . LEU B 1 388 ? 13.867 -22.328 -8.555 1 98.94 388 LEU B CA 1
ATOM 7251 C C . LEU B 1 388 ? 13.953 -23.781 -8.125 1 98.94 388 LEU B C 1
ATOM 7253 O O . LEU B 1 388 ? 14.992 -24.234 -7.641 1 98.94 388 LEU B O 1
ATOM 7257 N N . ALA B 1 389 ? 12.891 -24.516 -8.273 1 98.88 389 ALA B N 1
ATOM 7258 C CA . ALA B 1 389 ? 12.867 -25.938 -7.938 1 98.88 389 ALA B CA 1
ATOM 7259 C C . ALA B 1 389 ? 12.016 -26.734 -8.93 1 98.88 389 ALA B C 1
ATOM 7261 O O . ALA B 1 389 ? 11.133 -26.172 -9.586 1 98.88 389 ALA B O 1
ATOM 7262 N N . ALA B 1 390 ? 12.305 -27.984 -9.086 1 98.5 390 ALA B N 1
ATOM 7263 C CA . ALA B 1 390 ? 11.578 -28.906 -9.961 1 98.5 390 ALA B CA 1
ATOM 7264 C C . ALA B 1 390 ? 11.508 -30.297 -9.352 1 98.5 390 ALA B C 1
ATOM 7266 O O . ALA B 1 390 ? 12.531 -30.859 -8.938 1 98.5 390 ALA B O 1
ATOM 7267 N N . GLY B 1 391 ? 10.391 -30.844 -9.281 1 97.5 391 GLY B N 1
ATOM 7268 C CA . GLY B 1 391 ? 10.117 -32.156 -8.703 1 97.5 391 GLY B CA 1
ATOM 7269 C C . GLY B 1 391 ? 8.844 -32.188 -7.883 1 97.5 391 GLY B C 1
ATOM 7270 O O . GLY B 1 391 ? 8.141 -31.172 -7.777 1 97.5 391 GLY B O 1
ATOM 7271 N N . PRO B 1 392 ? 8.523 -33.375 -7.309 1 94.5 392 PRO B N 1
ATOM 7272 C CA . PRO B 1 392 ? 7.258 -33.531 -6.582 1 94.5 392 PRO B CA 1
ATOM 7273 C C . PRO B 1 392 ? 7.168 -32.594 -5.359 1 94.5 392 PRO B C 1
ATOM 7275 O O . PRO B 1 392 ? 6.07 -32.219 -4.953 1 94.5 392 PRO B O 1
ATOM 7278 N N . ASP B 1 393 ? 8.328 -32.219 -4.797 1 95.44 393 ASP B N 1
ATOM 7279 C CA . ASP B 1 393 ? 8.336 -31.406 -3.592 1 95.44 393 ASP B CA 1
ATOM 7280 C C . ASP B 1 393 ? 8.93 -30.031 -3.873 1 95.44 393 ASP B C 1
ATOM 7282 O O . ASP B 1 393 ? 9.602 -29.453 -3.021 1 95.44 393 ASP B O 1
ATOM 7286 N N . ALA B 1 394 ? 8.727 -29.531 -5.105 1 97.31 394 ALA B N 1
ATOM 7287 C CA . ALA B 1 394 ? 9.328 -28.266 -5.508 1 97.31 394 ALA B CA 1
ATOM 7288 C C . ALA B 1 394 ? 8.867 -27.125 -4.598 1 97.31 394 ALA B C 1
ATOM 7290 O O . ALA B 1 394 ? 9.664 -26.266 -4.223 1 97.31 394 ALA B O 1
ATOM 7291 N N . SER B 1 395 ? 7.574 -27.078 -4.23 1 95.25 395 SER B N 1
ATOM 7292 C CA . SER B 1 395 ? 7.047 -26.031 -3.369 1 95.25 395 SER B CA 1
ATOM 7293 C C . SER B 1 395 ? 7.738 -26.031 -2.01 1 95.25 395 SER B C 1
ATOM 7295 O O . SER B 1 395 ? 8.156 -24.984 -1.521 1 95.25 395 SER B O 1
ATOM 7297 N N . ALA B 1 396 ? 7.852 -27.156 -1.395 1 94.81 396 ALA B N 1
ATOM 7298 C CA . ALA B 1 396 ? 8.508 -27.281 -0.096 1 94.81 396 ALA B CA 1
ATOM 7299 C C . ALA B 1 396 ? 9.984 -26.891 -0.188 1 94.81 396 ALA B C 1
ATOM 7301 O O . ALA B 1 396 ? 10.523 -26.25 0.715 1 94.81 396 ALA B O 1
ATOM 7302 N N . ALA B 1 397 ? 10.633 -27.312 -1.272 1 98.06 397 ALA B N 1
ATOM 7303 C CA . ALA B 1 397 ? 12.047 -27 -1.459 1 98.06 397 ALA B CA 1
ATOM 7304 C C . ALA B 1 397 ? 12.266 -25.5 -1.55 1 98.06 397 ALA B C 1
ATOM 7306 O O . ALA B 1 397 ? 13.203 -24.969 -0.951 1 98.06 397 ALA B O 1
ATOM 7307 N N . VAL B 1 398 ? 11.398 -24.812 -2.295 1 98.38 398 VAL B N 1
ATOM 7308 C CA . VAL B 1 398 ? 11.508 -23.359 -2.43 1 98.38 398 VAL B CA 1
ATOM 7309 C C . VAL B 1 398 ? 11.289 -22.703 -1.071 1 98.38 398 VAL B C 1
ATOM 7311 O O . VAL B 1 398 ? 12 -21.766 -0.708 1 98.38 398 VAL B O 1
ATOM 7314 N N . GLN B 1 399 ? 10.328 -23.172 -0.314 1 96.19 399 GLN B N 1
ATOM 7315 C CA . GLN B 1 399 ? 10.062 -22.609 1.007 1 96.19 399 GLN B CA 1
ATOM 7316 C C . GLN B 1 399 ? 11.266 -22.766 1.924 1 96.19 399 GLN B C 1
ATOM 7318 O O . GLN B 1 399 ? 11.695 -21.812 2.57 1 96.19 399 GLN B O 1
ATOM 7323 N N . VAL B 1 400 ? 11.805 -23.953 1.973 1 97.19 400 VAL B N 1
ATOM 7324 C CA . VAL B 1 400 ? 12.93 -24.25 2.844 1 97.19 400 VAL B CA 1
ATOM 7325 C C . VAL B 1 400 ? 14.133 -23.391 2.438 1 97.19 400 VAL B C 1
ATOM 7327 O O . VAL B 1 400 ? 14.766 -22.75 3.283 1 97.19 400 VAL B O 1
ATOM 7330 N N . ALA B 1 401 ? 14.422 -23.406 1.13 1 98.75 401 ALA B N 1
ATOM 7331 C CA . ALA B 1 401 ? 15.578 -22.656 0.646 1 98.75 401 ALA B CA 1
ATOM 7332 C C . ALA B 1 401 ? 15.414 -21.156 0.918 1 98.75 401 ALA B C 1
ATOM 7334 O O . ALA B 1 401 ? 16.359 -20.5 1.358 1 98.75 401 ALA B O 1
ATOM 7335 N N . THR B 1 402 ? 14.242 -20.656 0.712 1 98.62 402 THR B N 1
ATOM 7336 C CA . THR B 1 402 ? 13.977 -19.219 0.862 1 98.62 402 THR B CA 1
ATOM 7337 C C . THR B 1 402 ? 14.094 -18.797 2.324 1 98.62 402 THR B C 1
ATOM 7339 O O . THR B 1 402 ? 14.812 -17.859 2.648 1 98.62 402 THR B O 1
ATOM 7342 N N . GLU B 1 403 ? 13.383 -19.516 3.195 1 97.81 403 GLU B N 1
ATOM 7343 C CA . GLU B 1 403 ? 13.383 -19.172 4.613 1 97.81 403 GLU B CA 1
ATOM 7344 C C . GLU B 1 403 ? 14.781 -19.297 5.215 1 97.81 403 GLU B C 1
ATOM 7346 O O . GLU B 1 403 ? 15.211 -18.438 5.988 1 97.81 403 GLU B O 1
ATOM 7351 N N . THR B 1 404 ? 15.461 -20.344 4.832 1 98.44 404 THR B N 1
ATOM 7352 C CA . THR B 1 404 ? 16.828 -20.547 5.316 1 98.44 404 THR B CA 1
ATOM 7353 C C . THR B 1 404 ? 17.719 -19.391 4.895 1 98.44 404 THR B C 1
ATOM 7355 O O . THR B 1 404 ? 18.5 -18.875 5.699 1 98.44 404 THR B O 1
ATOM 7358 N N . ALA B 1 405 ? 17.578 -18.969 3.689 1 98.75 405 ALA B N 1
ATOM 7359 C CA . ALA B 1 405 ? 18.453 -17.938 3.143 1 98.75 405 ALA B CA 1
ATOM 7360 C C . ALA B 1 405 ? 18.094 -16.562 3.699 1 98.75 405 ALA B C 1
ATOM 7362 O O . ALA B 1 405 ? 18.953 -15.859 4.238 1 98.75 405 ALA B O 1
ATOM 7363 N N . ILE B 1 406 ? 16.859 -16.172 3.65 1 98.12 406 ILE B N 1
ATOM 7364 C CA . ILE B 1 406 ? 16.453 -14.797 3.928 1 98.12 406 ILE B CA 1
ATOM 7365 C C . ILE B 1 406 ? 16.625 -14.492 5.414 1 98.12 406 ILE B C 1
ATOM 7367 O O . ILE B 1 406 ? 16.969 -13.375 5.793 1 98.12 406 ILE B O 1
ATOM 7371 N N . GLN B 1 407 ? 16.375 -15.469 6.27 1 97.75 407 GLN B N 1
ATOM 7372 C CA . GLN B 1 407 ? 16.406 -15.227 7.711 1 97.75 407 GLN B CA 1
ATOM 7373 C C . GLN B 1 407 ? 17.828 -15.039 8.211 1 97.75 407 GLN B C 1
ATOM 7375 O O . GLN B 1 407 ? 18.062 -14.422 9.25 1 97.75 407 GLN B O 1
ATOM 7380 N N . VAL B 1 408 ? 18.766 -15.555 7.434 1 98.31 408 VAL B N 1
ATOM 7381 C CA . VAL B 1 408 ? 20.156 -15.406 7.812 1 98.31 408 VAL B CA 1
ATOM 7382 C C . VAL B 1 408 ? 20.781 -14.219 7.062 1 98.31 408 VAL B C 1
ATOM 7384 O O . VAL B 1 408 ? 21.547 -13.453 7.633 1 98.31 408 VAL B O 1
ATOM 7387 N N . LEU B 1 409 ? 20.406 -14.031 5.836 1 98.31 409 LEU B N 1
ATOM 7388 C CA . LEU B 1 409 ? 21.062 -13.07 4.953 1 98.31 409 LEU B CA 1
ATOM 7389 C C . LEU B 1 409 ? 20.656 -11.648 5.301 1 98.31 409 LEU B C 1
ATOM 7391 O O . LEU B 1 409 ? 21.469 -10.727 5.266 1 98.31 409 LEU B O 1
ATOM 7395 N N . LEU B 1 410 ? 19.391 -11.352 5.656 1 97.88 410 LEU B N 1
ATOM 7396 C CA . LEU B 1 410 ? 18.891 -10 5.867 1 97.88 410 LEU B CA 1
ATOM 7397 C C . LEU B 1 410 ? 19.609 -9.328 7.027 1 97.88 410 LEU B C 1
ATOM 7399 O O . LEU B 1 410 ? 20.156 -8.227 6.875 1 97.88 410 LEU B O 1
ATOM 7403 N N . PRO B 1 411 ? 19.672 -10.039 8.219 1 97.94 411 PRO B N 1
ATOM 7404 C CA . PRO B 1 411 ? 20.438 -9.406 9.305 1 97.94 411 PRO B CA 1
ATOM 7405 C C . PRO B 1 411 ? 21.891 -9.156 8.945 1 97.94 411 PRO B C 1
ATOM 7407 O O . PRO B 1 411 ? 22.469 -8.133 9.336 1 97.94 411 PRO B O 1
ATOM 7410 N N . ALA B 1 412 ? 22.469 -10.078 8.188 1 98.31 412 ALA B N 1
ATOM 7411 C CA . ALA B 1 412 ? 23.859 -9.922 7.785 1 98.31 412 ALA B CA 1
ATOM 7412 C C . ALA B 1 412 ? 24.031 -8.727 6.859 1 98.31 412 ALA B C 1
ATOM 7414 O O . ALA B 1 412 ? 25.016 -7.984 6.969 1 98.31 412 ALA B O 1
ATOM 7415 N N . LEU B 1 413 ? 23.141 -8.547 5.938 1 98.12 413 LEU B N 1
ATOM 7416 C CA . LEU B 1 413 ? 23.188 -7.406 5.027 1 98.12 413 LEU B CA 1
ATOM 7417 C C . LEU B 1 413 ? 23.047 -6.094 5.793 1 98.12 413 LEU B C 1
ATOM 7419 O O . LEU B 1 413 ? 23.75 -5.125 5.5 1 98.12 413 LEU B O 1
ATOM 7423 N N . GLU B 1 414 ? 22.125 -6.066 6.754 1 97.75 414 GLU B N 1
ATOM 7424 C CA . GLU B 1 414 ? 21.938 -4.879 7.578 1 97.75 414 GLU B CA 1
ATOM 7425 C C . GLU B 1 414 ? 23.203 -4.516 8.328 1 97.75 414 GLU B C 1
ATOM 7427 O O . GLU B 1 414 ? 23.609 -3.352 8.352 1 97.75 414 GLU B O 1
ATOM 7432 N N . GLU B 1 415 ? 23.812 -5.531 8.938 1 97.75 415 GLU B N 1
ATOM 7433 C CA . GLU B 1 415 ? 25.016 -5.293 9.719 1 97.75 415 GLU B CA 1
ATOM 7434 C C . GLU B 1 415 ? 26.188 -4.883 8.82 1 97.75 415 GLU B C 1
ATOM 7436 O O . GLU B 1 415 ? 27 -4.043 9.203 1 97.75 415 GLU B O 1
ATOM 7441 N N . ALA B 1 416 ? 26.281 -5.516 7.684 1 97.69 416 ALA B N 1
ATOM 7442 C CA . ALA B 1 416 ? 27.344 -5.152 6.742 1 97.69 416 ALA B CA 1
ATOM 7443 C C . ALA B 1 416 ? 27.172 -3.711 6.262 1 97.69 416 ALA B C 1
ATOM 7445 O O . ALA B 1 416 ? 28.156 -2.979 6.125 1 97.69 416 ALA B O 1
ATOM 7446 N N . ALA B 1 417 ? 25.969 -3.336 5.945 1 97.75 417 ALA B N 1
ATOM 7447 C CA . ALA B 1 417 ? 25.688 -1.962 5.531 1 97.75 417 ALA B CA 1
ATOM 7448 C C . ALA B 1 417 ? 26.094 -0.971 6.621 1 97.75 417 ALA B C 1
ATOM 7450 O O . ALA B 1 417 ? 26.688 0.07 6.332 1 97.75 417 ALA B O 1
ATOM 7451 N N . LYS B 1 418 ? 25.75 -1.304 7.848 1 97.88 418 LYS B N 1
ATOM 7452 C CA . LYS B 1 418 ? 26.109 -0.461 8.984 1 97.88 418 LYS B CA 1
ATOM 7453 C C . LYS B 1 418 ? 27.609 -0.326 9.125 1 97.88 418 LYS B C 1
ATOM 7455 O O . LYS B 1 418 ? 28.141 0.782 9.273 1 97.88 418 LYS B O 1
ATOM 7460 N N . GLU B 1 419 ? 28.312 -1.438 9.086 1 97.44 419 GLU B N 1
ATOM 7461 C CA . GLU B 1 419 ? 29.766 -1.446 9.219 1 97.44 419 GLU B CA 1
ATOM 7462 C C . GLU B 1 419 ? 30.422 -0.61 8.125 1 97.44 419 GLU B C 1
ATOM 7464 O O . GLU B 1 419 ? 31.312 0.198 8.414 1 97.44 419 GLU B O 1
ATOM 7469 N N . GLN B 1 420 ? 30 -0.789 6.953 1 97 420 GLN B N 1
ATOM 7470 C CA . GLN B 1 420 ? 30.594 -0.066 5.836 1 97 420 GLN B CA 1
ATOM 7471 C C . GLN B 1 420 ? 30.266 1.42 5.895 1 97 420 GLN B C 1
ATOM 7473 O O . GLN B 1 420 ? 31.094 2.268 5.582 1 97 420 GLN B O 1
ATOM 7478 N N . ALA B 1 421 ? 29.047 1.719 6.227 1 97.81 421 ALA B N 1
ATOM 7479 C CA . ALA B 1 421 ? 28.672 3.121 6.371 1 97.81 421 ALA B CA 1
ATOM 7480 C C . ALA B 1 421 ? 29.531 3.822 7.41 1 97.81 421 ALA B C 1
ATOM 7482 O O . ALA B 1 421 ? 29.984 4.953 7.199 1 97.81 421 ALA B O 1
ATOM 7483 N N . CYS B 1 422 ? 29.75 3.119 8.531 1 98 422 CYS B N 1
ATOM 7484 C CA . CYS B 1 422 ? 30.562 3.727 9.578 1 98 422 CYS B CA 1
ATOM 7485 C C . CYS B 1 422 ? 32 3.893 9.109 1 98 422 CYS B C 1
ATOM 7487 O O . CYS B 1 422 ? 32.625 4.934 9.344 1 98 422 CYS B O 1
ATOM 7489 N N . ASP B 1 423 ? 32.531 2.893 8.477 1 96.75 423 ASP B N 1
ATOM 7490 C CA . ASP B 1 423 ? 33.875 2.979 7.938 1 96.75 423 ASP B CA 1
ATOM 7491 C C . ASP B 1 423 ? 34.031 4.199 7.035 1 96.75 423 ASP B C 1
ATOM 7493 O O . ASP B 1 423 ? 35.062 4.867 7.059 1 96.75 423 ASP B O 1
ATOM 7497 N N . LYS B 1 424 ? 33.031 4.523 6.328 1 97.38 424 LYS B N 1
ATOM 7498 C CA . LYS B 1 424 ? 33.094 5.547 5.293 1 97.38 424 LYS B CA 1
ATOM 7499 C C . LYS B 1 424 ? 32.719 6.918 5.848 1 97.38 424 LYS B C 1
ATOM 7501 O O . LYS B 1 424 ? 33.25 7.938 5.406 1 97.38 424 LYS B O 1
ATOM 7506 N N . LEU B 1 425 ? 31.781 6.941 6.836 1 98.44 425 LEU B N 1
ATOM 7507 C CA . LEU B 1 425 ? 31.172 8.227 7.148 1 98.44 425 LEU B CA 1
ATOM 7508 C C . LEU B 1 425 ? 31.375 8.586 8.617 1 98.44 425 LEU B C 1
ATOM 7510 O O . LEU B 1 425 ? 31.25 9.75 9 1 98.44 425 LEU B O 1
ATOM 7514 N N . CYS B 1 426 ? 31.656 7.59 9.516 1 98.38 426 CYS B N 1
ATOM 7515 C CA . CYS B 1 426 ? 31.859 7.891 10.93 1 98.38 426 CYS B CA 1
ATOM 7516 C C . CYS B 1 426 ? 33.156 8.641 11.141 1 98.38 426 CYS B C 1
ATOM 7518 O O . CYS B 1 426 ? 34.062 8.578 10.297 1 98.38 426 CYS B O 1
ATOM 7520 N N . GLY B 1 427 ? 33.219 9.383 12.234 1 97.88 427 GLY B N 1
ATOM 7521 C CA . GLY B 1 427 ? 34.406 10.109 12.586 1 97.88 427 GLY B CA 1
ATOM 7522 C C . GLY B 1 427 ? 34.156 11.477 13.18 1 97.88 427 GLY B C 1
ATOM 7523 O O . GLY B 1 427 ? 33 11.812 13.484 1 97.88 427 GLY B O 1
ATOM 7524 N N . GLU B 1 428 ? 35.25 12.156 13.438 1 97 428 GLU B N 1
ATOM 7525 C CA . GLU B 1 428 ? 35.156 13.531 13.914 1 97 428 GLU B CA 1
ATOM 7526 C C . GLU B 1 428 ? 35.406 14.523 12.781 1 97 428 GLU B C 1
ATOM 7528 O O . GLU B 1 428 ? 36.344 14.375 12 1 97 428 GLU B O 1
ATOM 7533 N N . TYR B 1 429 ? 34.531 15.438 12.656 1 97.38 429 TYR B N 1
ATOM 7534 C CA . TYR B 1 429 ? 34.594 16.484 11.648 1 97.38 429 TYR B CA 1
ATOM 7535 C C . TYR B 1 429 ? 34.719 17.859 12.297 1 97.38 429 TYR B C 1
ATOM 7537 O O . TYR B 1 429 ? 34.094 18.125 13.336 1 97.38 429 TYR B O 1
ATOM 7545 N N . PHE B 1 430 ? 35.531 18.734 11.672 1 95.81 430 PHE B N 1
ATOM 7546 C CA . PHE B 1 430 ? 35.75 20.078 12.203 1 95.81 430 PHE B CA 1
ATOM 7547 C C . PHE B 1 430 ? 35.531 21.125 11.125 1 95.81 430 PHE B C 1
ATOM 7549 O O . PHE B 1 430 ? 35.906 20.922 9.969 1 95.81 430 PHE B O 1
ATOM 7556 N N . ALA B 1 431 ? 34.938 22.219 11.555 1 92.19 431 ALA B N 1
ATOM 7557 C CA . ALA B 1 431 ? 34.812 23.328 10.609 1 92.19 431 ALA B CA 1
ATOM 7558 C C . ALA B 1 431 ? 36.156 24.031 10.406 1 92.19 431 ALA B C 1
ATOM 7560 O O . ALA B 1 431 ? 36.906 24.219 11.352 1 92.19 431 ALA B O 1
ATOM 7561 N N . SER B 1 432 ? 36.438 24.344 9.164 1 77.75 432 SER B N 1
ATOM 7562 C CA . SER B 1 432 ? 37.719 24.953 8.859 1 77.75 432 SER B CA 1
ATOM 7563 C C . SER B 1 432 ? 37.844 26.344 9.477 1 77.75 432 SER B C 1
ATOM 7565 O O . SER B 1 432 ? 38.906 26.766 9.891 1 77.75 432 SER B O 1
ATOM 7567 N N . THR B 1 433 ? 36.812 27.078 9.438 1 72.19 433 THR B N 1
ATOM 7568 C CA . THR B 1 433 ? 36.844 28.469 9.859 1 72.19 433 THR B CA 1
ATOM 7569 C C . THR B 1 433 ? 37 28.578 11.375 1 72.19 433 THR B C 1
ATOM 7571 O O . THR B 1 433 ? 37.5 29.594 11.883 1 72.19 433 THR B O 1
ATOM 7574 N N . ASP B 1 434 ? 36.594 27.641 12.102 1 72.69 434 ASP B N 1
ATOM 7575 C CA . ASP B 1 434 ? 36.688 27.688 13.555 1 72.69 434 ASP B CA 1
ATOM 7576 C C . ASP B 1 434 ? 36.75 26.297 14.156 1 72.69 434 ASP B C 1
ATOM 7578 O O . ASP B 1 434 ? 35.844 25.891 14.906 1 72.69 434 ASP B O 1
ATOM 7582 N N . ALA B 1 435 ? 37.844 25.703 13.945 1 71.94 435 ALA B N 1
ATOM 7583 C CA . ALA B 1 435 ? 37.969 24.297 14.258 1 71.94 435 ALA B CA 1
ATOM 7584 C C . ALA B 1 435 ? 37.906 24.062 15.766 1 71.94 435 ALA B C 1
ATOM 7586 O O . ALA B 1 435 ? 37.469 22.984 16.219 1 71.94 435 ALA B O 1
ATOM 7587 N N . SER B 1 436 ? 38.188 25.109 16.391 1 72.25 436 SER B N 1
ATOM 7588 C CA . SER B 1 436 ? 38.25 24.906 17.828 1 72.25 436 SER B CA 1
ATOM 7589 C C . SER B 1 436 ? 36.875 24.938 18.453 1 72.25 436 SER B C 1
ATOM 7591 O O . SER B 1 436 ? 36.656 24.344 19.531 1 72.25 436 SER B O 1
ATOM 7593 N N . ASN B 1 437 ? 35.969 25.375 17.828 1 90.12 437 ASN B N 1
ATOM 7594 C CA . ASN B 1 437 ? 34.656 25.484 18.516 1 90.12 437 ASN B CA 1
ATOM 7595 C C . ASN B 1 437 ? 33.531 24.984 17.625 1 90.12 437 ASN B C 1
ATOM 7597 O O . ASN B 1 437 ? 32.375 25.328 17.859 1 90.12 437 ASN B O 1
ATOM 7601 N N . SER B 1 438 ? 33.844 24.297 16.578 1 95.25 438 SER B N 1
ATOM 7602 C CA . SER B 1 438 ? 32.844 23.719 15.688 1 95.25 438 SER B CA 1
ATOM 7603 C C . SER B 1 438 ? 33.25 22.297 15.289 1 95.25 438 SER B C 1
ATOM 7605 O O . SER B 1 438 ? 34.219 22.094 14.562 1 95.25 438 SER B O 1
ATOM 7607 N N . SER B 1 439 ? 32.469 21.344 15.789 1 96 439 SER B N 1
ATOM 7608 C CA . SER B 1 439 ? 32.781 19.938 15.555 1 96 439 SER B CA 1
ATOM 7609 C C . SER B 1 439 ? 31.516 19.109 15.445 1 96 439 SER B C 1
ATOM 7611 O O . SER B 1 439 ? 30.469 19.484 15.977 1 96 439 SER B O 1
ATOM 7613 N N . LEU B 1 440 ? 31.578 18.094 14.703 1 97.19 440 LEU B N 1
ATOM 7614 C CA . LEU B 1 440 ? 30.531 17.094 14.508 1 97.19 440 LEU B CA 1
ATOM 7615 C C . LEU B 1 440 ? 31.094 15.68 14.602 1 97.19 440 LEU B C 1
ATOM 7617 O O . LEU B 1 440 ? 32.094 15.352 13.93 1 97.19 440 LEU B O 1
ATOM 7621 N N . VAL B 1 441 ? 30.562 14.844 15.508 1 98.12 441 VAL B N 1
ATOM 7622 C CA . VAL B 1 441 ? 31 13.461 15.664 1 98.12 441 VAL B CA 1
ATOM 7623 C C . VAL B 1 441 ? 29.906 12.508 15.203 1 98.12 441 VAL B C 1
ATOM 7625 O O . VAL B 1 441 ? 28.781 12.555 15.719 1 98.12 441 VAL B O 1
ATOM 7628 N N . ILE B 1 442 ? 30.172 11.703 14.242 1 98.69 442 ILE B N 1
ATOM 7629 C CA . ILE B 1 442 ? 29.234 10.727 13.688 1 98.69 442 ILE B CA 1
ATOM 7630 C C . ILE B 1 442 ? 29.703 9.32 14.031 1 98.69 442 ILE B C 1
ATOM 7632 O O . ILE B 1 442 ? 30.875 8.969 13.812 1 98.69 442 ILE B O 1
ATOM 7636 N N . THR B 1 443 ? 28.828 8.516 14.602 1 98.56 443 THR B N 1
ATOM 7637 C CA . THR B 1 443 ? 29.078 7.129 14.969 1 98.56 443 THR B CA 1
ATOM 7638 C C . THR B 1 443 ? 27.891 6.246 14.586 1 98.56 443 THR B C 1
ATOM 7640 O O . THR B 1 443 ? 27.031 6.652 13.805 1 98.56 443 THR B O 1
ATOM 7643 N N . VAL B 1 444 ? 27.938 4.969 14.977 1 98.25 444 VAL B N 1
ATOM 7644 C CA . VAL B 1 444 ? 26.812 4.047 14.875 1 98.25 444 VAL B CA 1
ATOM 7645 C C . VAL B 1 444 ? 26.578 3.348 16.219 1 98.25 444 VAL B C 1
ATOM 7647 O O . VAL B 1 444 ? 27.469 3.33 17.062 1 98.25 444 VAL B O 1
ATOM 7650 N N . ASP B 1 445 ? 25.438 2.908 16.453 1 97.12 445 ASP B N 1
ATOM 7651 C CA . ASP B 1 445 ? 25.078 2.021 17.547 1 97.12 445 ASP B CA 1
ATOM 7652 C C . ASP B 1 445 ? 24.078 0.961 17.094 1 97.12 445 ASP B C 1
ATOM 7654 O O . ASP B 1 445 ? 24.062 0.586 15.922 1 97.12 445 ASP B O 1
ATOM 7658 N N . ASP B 1 446 ? 23.312 0.387 17.984 1 93.75 446 ASP B N 1
ATOM 7659 C CA . ASP B 1 446 ? 22.469 -0.752 17.625 1 93.75 446 ASP B CA 1
ATOM 7660 C C . ASP B 1 446 ? 21.188 -0.296 16.922 1 93.75 446 ASP B C 1
ATOM 7662 O O . ASP B 1 446 ? 20.438 -1.12 16.406 1 93.75 446 ASP B O 1
ATOM 7666 N N . SER B 1 447 ? 20.922 0.979 16.844 1 94.62 447 SER B N 1
ATOM 7667 C CA . SER B 1 447 ? 19.75 1.518 16.172 1 94.62 447 SER B CA 1
ATOM 7668 C C . SER B 1 447 ? 20.047 1.902 14.734 1 94.62 447 SER B C 1
ATOM 7670 O O . SER B 1 447 ? 21.203 2.141 14.375 1 94.62 447 SER B O 1
ATOM 7672 N N . PRO B 1 448 ? 19.094 1.94 13.93 1 96.44 448 PRO B N 1
ATOM 7673 C CA . PRO B 1 448 ? 19.297 2.289 12.523 1 96.44 448 PRO B CA 1
ATOM 7674 C C . PRO B 1 448 ? 19.766 3.732 12.328 1 96.44 448 PRO B C 1
ATOM 7676 O O . PRO B 1 448 ? 19.375 4.617 13.102 1 96.44 448 PRO B O 1
ATOM 7679 N N . GLY B 1 449 ? 20.562 3.961 11.211 1 97.75 449 GLY B N 1
ATOM 7680 C CA . GLY B 1 449 ? 21.031 5.293 10.859 1 97.75 449 GLY B CA 1
ATOM 7681 C C . GLY B 1 449 ? 22.344 5.66 11.539 1 97.75 449 GLY B C 1
ATOM 7682 O O . GLY B 1 449 ? 22.75 5.016 12.508 1 97.75 449 GLY B O 1
ATOM 7683 N N . LEU B 1 450 ? 23.062 6.656 10.984 1 98.69 450 LEU B N 1
ATOM 7684 C CA . LEU B 1 450 ? 24.266 7.203 11.602 1 98.69 450 LEU B CA 1
ATOM 7685 C C . LEU B 1 450 ? 23.922 8.117 12.766 1 98.69 450 LEU B C 1
ATOM 7687 O O . LEU B 1 450 ? 23.109 9.031 12.625 1 98.69 450 LEU B O 1
ATOM 7691 N N . LEU B 1 451 ? 24.531 7.895 13.906 1 98.56 451 LEU B N 1
ATOM 7692 C CA . LEU B 1 451 ? 24.25 8.672 15.109 1 98.56 451 LEU B CA 1
ATOM 7693 C C . LEU B 1 451 ? 25.109 9.93 15.148 1 98.56 451 LEU B C 1
ATOM 7695 O O . LEU B 1 451 ? 26.328 9.867 15 1 98.56 451 LEU B O 1
ATOM 7699 N N . ILE B 1 452 ? 24.531 11.047 15.242 1 98.56 452 ILE B N 1
ATOM 7700 C CA . ILE B 1 452 ? 25.25 12.258 15.609 1 98.56 452 ILE B CA 1
ATOM 7701 C C . ILE B 1 452 ? 25.484 12.281 17.125 1 98.56 452 ILE B C 1
ATOM 7703 O O . ILE B 1 452 ? 24.578 12.594 17.891 1 98.56 452 ILE B O 1
ATOM 7707 N N . ASN B 1 453 ? 26.625 11.969 17.469 1 97.88 453 ASN B N 1
ATOM 7708 C CA . ASN B 1 453 ? 26.953 11.836 18.875 1 97.88 453 ASN B CA 1
ATOM 7709 C C . ASN B 1 453 ? 27.125 13.203 19.531 1 97.88 453 ASN B C 1
ATOM 7711 O O . ASN B 1 453 ? 26.781 13.375 20.703 1 97.88 453 ASN B O 1
ATOM 7715 N N . SER B 1 454 ? 27.734 14.125 18.859 1 97.19 454 SER B N 1
ATOM 7716 C CA . SER B 1 454 ? 27.875 15.516 19.281 1 97.19 454 SER B CA 1
ATOM 7717 C C . SER B 1 454 ? 27.906 16.453 18.078 1 97.19 454 SER B C 1
ATOM 7719 O O . SER B 1 454 ? 28.344 16.062 17 1 97.19 454 SER B O 1
ATOM 7721 N N . TRP B 1 455 ? 27.422 17.594 18.234 1 97.31 455 TRP B N 1
ATOM 7722 C CA . TRP B 1 455 ? 27.297 18.609 17.188 1 97.31 455 TRP B CA 1
ATOM 7723 C C . TRP B 1 455 ? 27.422 20.016 17.766 1 97.31 455 TRP B C 1
ATOM 7725 O O . TRP B 1 455 ? 26.484 20.531 18.375 1 97.31 455 TRP B O 1
ATOM 7735 N N . THR B 1 456 ? 28.594 20.609 17.625 1 96.19 456 THR B N 1
ATOM 7736 C CA . THR B 1 456 ? 28.875 21.938 18.125 1 96.19 456 THR B CA 1
ATOM 7737 C C . THR B 1 456 ? 29.234 22.891 17 1 96.19 456 THR B C 1
ATOM 7739 O O . THR B 1 456 ? 30.031 22.547 16.109 1 96.19 456 THR B O 1
ATOM 7742 N N . HIS B 1 457 ? 28.703 24.047 16.938 1 95.56 457 HIS B N 1
ATOM 7743 C CA . HIS B 1 457 ? 29.047 25.078 15.969 1 95.56 457 HIS B CA 1
ATOM 7744 C C . HIS B 1 457 ? 29.297 26.422 16.656 1 95.56 457 HIS B C 1
ATOM 7746 O O . HIS B 1 457 ? 28.391 26.969 17.297 1 95.56 457 HIS B O 1
ATOM 7752 N N . GLN B 1 458 ? 30.453 26.938 16.547 1 93.06 458 GLN B N 1
ATOM 7753 C CA . GLN B 1 458 ? 30.859 28.203 17.156 1 93.06 458 GLN B CA 1
ATOM 7754 C C . GLN B 1 458 ? 30.531 28.25 18.641 1 93.06 458 GLN B C 1
ATOM 7756 O O . GLN B 1 458 ? 29.953 29.219 19.125 1 93.06 458 GLN B O 1
ATOM 7761 N N . GLY B 1 459 ? 30.734 27.203 19.281 1 93.81 459 GLY B N 1
ATOM 7762 C CA . GLY B 1 459 ? 30.609 27.094 20.734 1 93.81 459 GLY B CA 1
ATOM 7763 C C . GLY B 1 459 ? 29.203 26.734 21.188 1 93.81 459 GLY B C 1
ATOM 7764 O O . GLY B 1 459 ? 28.969 26.547 22.375 1 93.81 459 GLY B O 1
ATOM 7765 N N . HIS B 1 460 ? 28.281 26.562 20.281 1 95.62 460 HIS B N 1
ATOM 7766 C CA . HIS B 1 460 ? 26.906 26.234 20.625 1 95.62 460 HIS B CA 1
ATOM 7767 C C . HIS B 1 460 ? 26.594 24.766 20.359 1 95.62 460 HIS B C 1
ATOM 7769 O O . HIS B 1 460 ? 26.969 24.234 19.312 1 95.62 460 HIS B O 1
ATOM 7775 N N . ASP B 1 461 ? 26 24.109 21.328 1 96.69 461 ASP B N 1
ATOM 7776 C CA . ASP B 1 461 ? 25.5 22.75 21.156 1 96.69 461 ASP B CA 1
ATOM 7777 C C . ASP B 1 461 ? 24.203 22.734 20.344 1 96.69 461 ASP B C 1
ATOM 7779 O O . ASP B 1 461 ? 23.141 23.109 20.844 1 96.69 461 ASP B O 1
ATOM 7783 N N . LEU B 1 462 ? 24.297 22.203 19.188 1 96.56 462 LEU B N 1
ATOM 7784 C CA . LEU B 1 462 ? 23.172 22.312 18.266 1 96.56 462 LEU B CA 1
ATOM 7785 C C . LEU B 1 462 ? 22.094 21.281 18.609 1 96.56 462 LEU B C 1
ATOM 7787 O O . LEU B 1 462 ? 20.938 21.438 18.234 1 96.56 462 LEU B O 1
ATOM 7791 N N . ILE B 1 463 ? 22.375 20.172 19.203 1 97.06 463 ILE B N 1
ATOM 7792 C CA . ILE B 1 463 ? 21.375 19.234 19.688 1 97.06 463 ILE B CA 1
ATOM 7793 C C . ILE B 1 463 ? 20.562 19.891 20.797 1 97.06 463 ILE B C 1
ATOM 7795 O O . ILE B 1 463 ? 19.328 19.781 20.828 1 97.06 463 ILE B O 1
ATOM 7799 N N . ALA B 1 464 ? 21.266 20.578 21.672 1 96.25 464 ALA B N 1
ATOM 7800 C CA . ALA B 1 464 ? 20.578 21.344 22.719 1 96.25 464 ALA B CA 1
ATOM 7801 C C . ALA B 1 464 ? 19.703 22.422 22.125 1 96.25 464 ALA B C 1
ATOM 7803 O O . ALA B 1 464 ? 18.625 22.719 22.656 1 96.25 464 ALA B O 1
ATOM 7804 N N . ALA B 1 465 ? 20.219 23.047 21.109 1 95.12 465 ALA B N 1
ATOM 7805 C CA . ALA B 1 465 ? 19.406 24.047 20.406 1 95.12 465 ALA B CA 1
ATOM 7806 C C . ALA B 1 465 ? 18.125 23.438 19.891 1 95.12 465 ALA B C 1
ATOM 7808 O O . ALA B 1 465 ? 17.047 24.031 20 1 95.12 465 ALA B O 1
ATOM 7809 N N . GLY B 1 466 ? 18.25 22.25 19.25 1 94.5 466 GLY B N 1
ATOM 7810 C CA . GLY B 1 466 ? 17.078 21.531 18.812 1 94.5 466 GLY B CA 1
ATOM 7811 C C . GLY B 1 466 ? 16.109 21.219 19.953 1 94.5 466 GLY B C 1
ATOM 7812 O O . GLY B 1 466 ? 14.898 21.359 19.797 1 94.5 466 GLY B O 1
ATOM 7813 N N . GLN B 1 467 ? 16.609 20.797 21.062 1 95.19 467 GLN B N 1
ATOM 7814 C CA . GLN B 1 467 ? 15.789 20.516 22.234 1 95.19 467 GLN B CA 1
ATOM 7815 C C . GLN B 1 467 ? 15.062 21.766 22.719 1 95.19 467 GLN B C 1
ATOM 7817 O O . GLN B 1 467 ? 13.898 21.703 23.125 1 95.19 467 GLN B O 1
ATOM 7822 N N . ALA B 1 468 ? 15.773 22.891 22.719 1 94.56 468 ALA B N 1
ATOM 7823 C CA . ALA B 1 468 ? 15.148 24.156 23.094 1 94.56 468 ALA B CA 1
ATOM 7824 C C . ALA B 1 468 ? 13.938 24.453 22.219 1 94.56 468 ALA B C 1
ATOM 7826 O O . ALA B 1 468 ? 12.891 24.891 22.719 1 94.56 468 ALA B O 1
ATOM 7827 N N . TYR B 1 469 ? 14.133 24.266 20.938 1 92.25 469 TYR B N 1
ATOM 7828 C CA . TYR B 1 469 ? 13.016 24.453 20.016 1 92.25 469 TYR B CA 1
ATOM 7829 C C . TYR B 1 469 ? 11.883 23.484 20.328 1 92.25 469 TYR B C 1
ATOM 7831 O O . TYR B 1 469 ? 10.711 23.859 20.344 1 92.25 469 TYR B O 1
ATOM 7839 N N . ALA B 1 470 ? 12.211 22.172 20.5 1 91.69 470 ALA B N 1
ATOM 7840 C CA . ALA B 1 470 ? 11.211 21.156 20.844 1 91.69 470 ALA B CA 1
ATOM 7841 C C . ALA B 1 470 ? 10.453 21.547 22.109 1 91.69 470 ALA B C 1
ATOM 7843 O O . ALA B 1 470 ? 9.242 21.328 22.203 1 91.69 470 ALA B O 1
ATOM 7844 N N . ASN B 1 471 ? 11.164 22.031 23.109 1 91.81 471 ASN B N 1
ATOM 7845 C CA . ASN B 1 471 ? 10.523 22.484 24.344 1 91.81 471 ASN B CA 1
ATOM 7846 C C . ASN B 1 471 ? 9.523 23.594 24.078 1 91.81 471 ASN B C 1
ATOM 7848 O O . ASN B 1 471 ? 8.414 23.594 24.609 1 91.81 471 ASN B O 1
ATOM 7852 N N . ALA B 1 472 ? 9.969 24.516 23.234 1 87.88 472 ALA B N 1
ATOM 7853 C CA . ALA B 1 472 ? 9.148 25.688 22.938 1 87.88 472 ALA B CA 1
ATOM 7854 C C . ALA B 1 472 ? 7.891 25.297 22.172 1 87.88 472 ALA B C 1
ATOM 7856 O O . ALA B 1 472 ? 6.871 25.984 22.234 1 87.88 472 ALA B O 1
ATOM 7857 N N . THR B 1 473 ? 7.922 24.203 21.5 1 82.75 473 THR B N 1
ATOM 7858 C CA . THR B 1 473 ? 6.812 23.812 20.641 1 82.75 473 THR B CA 1
ATOM 7859 C C . THR B 1 473 ? 6.133 22.547 21.188 1 82.75 473 THR B C 1
ATOM 7861 O O . THR B 1 473 ? 5.375 21.891 20.469 1 82.75 473 THR B O 1
ATOM 7864 N N . ARG B 1 474 ? 6.484 22.109 22.344 1 82.25 474 ARG B N 1
ATOM 7865 C CA . ARG B 1 474 ? 5.934 20.922 22.984 1 82.25 474 ARG B CA 1
ATOM 7866 C C . ARG B 1 474 ? 6.156 19.672 22.141 1 82.25 474 ARG B C 1
ATOM 7868 O O . ARG B 1 474 ? 5.25 18.859 21.969 1 82.25 474 ARG B O 1
ATOM 7875 N N . GLY B 1 475 ? 7.43 19.656 21.594 1 86.44 475 GLY B N 1
ATOM 7876 C CA . GLY B 1 475 ? 7.762 18.594 20.672 1 86.44 475 GLY B CA 1
ATOM 7877 C C . GLY B 1 475 ? 8.367 17.375 21.344 1 86.44 475 GLY B C 1
ATOM 7878 O O . GLY B 1 475 ? 8.734 16.406 20.672 1 86.44 475 GLY B O 1
ATOM 7879 N N . GLY B 1 476 ? 8.523 17.391 22.641 1 89.06 476 GLY B N 1
ATOM 7880 C CA . GLY B 1 476 ? 9.039 16.234 23.359 1 89.06 476 GLY B CA 1
ATOM 7881 C C . GLY B 1 476 ? 10.547 16.266 23.531 1 89.06 476 GLY B C 1
ATOM 7882 O O . GLY B 1 476 ? 11.18 17.297 23.281 1 89.06 476 GLY B O 1
ATOM 7883 N N . GLN B 1 477 ? 11.055 15.195 24.062 1 93.62 477 GLN B N 1
ATOM 7884 C CA . GLN B 1 477 ? 12.477 15.094 24.359 1 93.62 477 GLN B CA 1
ATOM 7885 C C . GLN B 1 477 ? 13.219 14.383 23.234 1 93.62 477 GLN B C 1
ATOM 7887 O O . GLN B 1 477 ? 12.852 13.273 22.844 1 93.62 477 GLN B O 1
ATOM 7892 N N . ILE B 1 478 ? 14.234 15.031 22.75 1 95.19 478 ILE B N 1
ATOM 7893 C CA . ILE B 1 478 ? 15.062 14.422 21.703 1 95.19 478 ILE B CA 1
ATOM 7894 C C . ILE B 1 478 ? 15.93 13.328 22.312 1 95.19 478 ILE B C 1
ATOM 7896 O O . ILE B 1 478 ? 16.703 13.586 23.234 1 95.19 478 ILE B O 1
ATOM 7900 N N . GLN B 1 479 ? 15.797 12.156 21.812 1 94.25 479 GLN B N 1
ATOM 7901 C CA . GLN B 1 479 ? 16.578 11.016 22.297 1 94.25 479 GLN B CA 1
ATOM 7902 C C . GLN B 1 479 ? 17.844 10.828 21.484 1 94.25 479 GLN B C 1
ATOM 7904 O O . GLN B 1 479 ? 18.891 10.453 22.031 1 94.25 479 GLN B O 1
ATOM 7909 N N . SER B 1 480 ? 17.719 11.008 20.266 1 96.38 480 SER B N 1
ATOM 7910 C CA . SER B 1 480 ? 18.859 10.867 19.359 1 96.38 480 SER B CA 1
ATOM 7911 C C . SER B 1 480 ? 18.609 11.609 18.047 1 96.38 480 SER B C 1
ATOM 7913 O O . SER B 1 480 ? 17.469 11.945 17.719 1 96.38 480 SER B O 1
ATOM 7915 N N . VAL B 1 481 ? 19.656 12 17.422 1 97.56 481 VAL B N 1
ATOM 7916 C CA . VAL B 1 481 ? 19.656 12.547 16.078 1 97.56 481 VAL B CA 1
ATOM 7917 C C . VAL B 1 481 ? 20.391 11.594 15.133 1 97.56 481 VAL B C 1
ATOM 7919 O O . VAL B 1 481 ? 21.578 11.305 15.336 1 97.56 481 VAL B O 1
ATOM 7922 N N . ARG B 1 482 ? 19.688 11.172 14.133 1 98.06 482 ARG B N 1
ATOM 7923 C CA . ARG B 1 482 ? 20.266 10.133 13.281 1 98.06 482 ARG B CA 1
ATOM 7924 C C . ARG B 1 482 ? 20.156 10.516 11.805 1 98.06 482 ARG B C 1
ATOM 7926 O O . ARG B 1 482 ? 19.141 11.055 11.367 1 98.06 482 ARG B O 1
ATOM 7933 N N . LEU B 1 483 ? 21.234 10.227 11.055 1 98.62 483 LEU B N 1
ATOM 7934 C CA . LEU B 1 483 ? 21.281 10.539 9.633 1 98.62 483 LEU B CA 1
ATOM 7935 C C . LEU B 1 483 ? 20.891 9.328 8.797 1 98.62 483 LEU B C 1
ATOM 7937 O O . LEU B 1 483 ? 21.375 8.219 9.039 1 98.62 483 LEU B O 1
ATOM 7941 N N . PHE B 1 484 ? 20.031 9.547 7.852 1 98.38 484 PHE B N 1
ATOM 7942 C CA . PHE B 1 484 ? 19.594 8.539 6.891 1 98.38 484 PHE B CA 1
ATOM 7943 C C . PHE B 1 484 ? 19.859 9 5.465 1 98.38 484 PHE B C 1
ATOM 7945 O O . PHE B 1 484 ? 19.688 10.18 5.148 1 98.38 484 PHE B O 1
ATOM 7952 N N . PRO B 1 485 ? 20.281 8.039 4.57 1 98.06 485 PRO B N 1
ATOM 7953 C CA . PRO B 1 485 ? 20.469 8.445 3.178 1 98.06 485 PRO B CA 1
ATOM 7954 C C . PRO B 1 485 ? 19.172 8.906 2.516 1 98.06 485 PRO B C 1
ATOM 7956 O O . PRO B 1 485 ? 18.125 8.273 2.695 1 98.06 485 PRO B O 1
ATOM 7959 N N . SER B 1 486 ? 19.25 9.977 1.763 1 97.62 486 SER B N 1
ATOM 7960 C CA . SER B 1 486 ? 18.062 10.5 1.086 1 97.62 486 SER B CA 1
ATOM 7961 C C . SER B 1 486 ? 17.828 9.789 -0.243 1 97.62 486 SER B C 1
ATOM 7963 O O . SER B 1 486 ? 16.734 9.844 -0.797 1 97.62 486 SER B O 1
ATOM 7965 N N . GLY B 1 487 ? 18.828 9.117 -0.784 1 96.44 487 GLY B N 1
ATOM 7966 C CA . GLY B 1 487 ? 18.766 8.555 -2.123 1 96.44 487 GLY B CA 1
ATOM 7967 C C . GLY B 1 487 ? 19.25 9.508 -3.197 1 96.44 487 GLY B C 1
ATOM 7968 O O . GLY B 1 487 ? 19.359 9.133 -4.367 1 96.44 487 GLY B O 1
ATOM 7969 N N . LEU B 1 488 ? 19.562 10.766 -2.875 1 97.19 488 LEU B N 1
ATOM 7970 C CA . LEU B 1 488 ? 20.141 11.758 -3.783 1 97.19 488 LEU B CA 1
ATOM 7971 C C . LEU B 1 488 ? 21.656 11.766 -3.689 1 97.19 488 LEU B C 1
ATOM 7973 O O . LEU B 1 488 ? 22.219 12.148 -2.658 1 97.19 488 LEU B O 1
ATOM 7977 N N . GLN B 1 489 ? 22.266 11.336 -4.73 1 95.25 489 GLN B N 1
ATOM 7978 C CA . GLN B 1 489 ? 23.719 11.258 -4.727 1 95.25 489 GLN B CA 1
ATOM 7979 C C . GLN B 1 489 ? 24.297 11.609 -6.098 1 95.25 489 GLN B C 1
ATOM 7981 O O . GLN B 1 489 ? 23.641 11.383 -7.121 1 95.25 489 GLN B O 1
ATOM 7986 N N . THR B 1 490 ? 25.391 12.25 -6.078 1 94.25 490 THR B N 1
ATOM 7987 C CA . THR B 1 490 ? 26.234 12.453 -7.246 1 94.25 490 THR B CA 1
ATOM 7988 C C . THR B 1 490 ? 27.562 11.695 -7.102 1 94.25 490 THR B C 1
ATOM 7990 O O . THR B 1 490 ? 27.703 10.867 -6.199 1 94.25 490 THR B O 1
ATOM 7993 N N . ARG B 1 491 ? 28.453 11.969 -8.023 1 92.75 491 ARG B N 1
ATOM 7994 C CA . ARG B 1 491 ? 29.75 11.289 -7.977 1 92.75 491 ARG B CA 1
ATOM 7995 C C . ARG B 1 491 ? 30.531 11.672 -6.719 1 92.75 491 ARG B C 1
ATOM 7997 O O . ARG B 1 491 ? 31.266 10.859 -6.164 1 92.75 491 ARG B O 1
ATOM 8004 N N . SER B 1 492 ? 30.281 12.898 -6.281 1 96.06 492 SER B N 1
ATOM 8005 C CA . SER B 1 492 ? 31.172 13.383 -5.238 1 96.06 492 SER B CA 1
ATOM 8006 C C . SER B 1 492 ? 30.391 13.836 -4.008 1 96.06 492 SER B C 1
ATOM 8008 O O . SER B 1 492 ? 30.969 14.367 -3.055 1 96.06 492 SER B O 1
ATOM 8010 N N . ARG B 1 493 ? 29.062 13.68 -4.043 1 97.19 493 ARG B N 1
ATOM 8011 C CA . ARG B 1 493 ? 28.25 14.133 -2.918 1 97.19 493 ARG B CA 1
ATOM 8012 C C . ARG B 1 493 ? 27.109 13.164 -2.631 1 97.19 493 ARG B C 1
ATOM 8014 O O . ARG B 1 493 ? 26.641 12.477 -3.537 1 97.19 493 ARG B O 1
ATOM 8021 N N . ALA B 1 494 ? 26.75 13.062 -1.41 1 97.69 494 ALA B N 1
ATOM 8022 C CA . ALA B 1 494 ? 25.625 12.258 -0.972 1 97.69 494 ALA B CA 1
ATOM 8023 C C . ALA B 1 494 ? 24.781 13.016 0.051 1 97.69 494 ALA B C 1
ATOM 8025 O O . ALA B 1 494 ? 25.297 13.469 1.073 1 97.69 494 ALA B O 1
ATOM 8026 N N . ALA B 1 495 ? 23.516 13.133 -0.247 1 98.44 495 ALA B N 1
ATOM 8027 C CA . ALA B 1 495 ? 22.609 13.867 0.638 1 98.44 495 ALA B CA 1
ATOM 8028 C C . ALA B 1 495 ? 22.016 12.953 1.699 1 98.44 495 ALA B C 1
ATOM 8030 O O . ALA B 1 495 ? 21.688 11.797 1.414 1 98.44 495 ALA B O 1
ATOM 8031 N N . TYR B 1 496 ? 21.922 13.383 2.898 1 98.62 496 TYR B N 1
ATOM 8032 C CA . TYR B 1 496 ? 21.312 12.711 4.043 1 98.62 496 TYR B CA 1
ATOM 8033 C C . TYR B 1 496 ? 20.312 13.625 4.734 1 98.62 496 TYR B C 1
ATOM 8035 O O . TYR B 1 496 ? 20.375 14.844 4.613 1 98.62 496 TYR B O 1
ATOM 8043 N N . ARG B 1 497 ? 19.344 13.039 5.371 1 98.38 497 ARG B N 1
ATOM 8044 C CA . ARG B 1 497 ? 18.406 13.742 6.238 1 98.38 497 ARG B CA 1
ATOM 8045 C C . ARG B 1 497 ? 18.531 13.258 7.68 1 98.38 497 ARG B C 1
ATOM 8047 O O . ARG B 1 497 ? 18.672 12.062 7.93 1 98.38 497 ARG B O 1
ATOM 8054 N N . ALA B 1 498 ? 18.469 14.203 8.602 1 98.06 498 ALA B N 1
ATOM 8055 C CA . ALA B 1 498 ? 18.5 13.867 10.023 1 98.06 498 ALA B CA 1
ATOM 8056 C C . ALA B 1 498 ? 17.094 13.688 10.578 1 98.06 498 ALA B C 1
ATOM 8058 O O . ALA B 1 498 ? 16.203 14.492 10.297 1 98.06 498 ALA B O 1
ATOM 8059 N N . ILE B 1 499 ? 16.875 12.625 11.289 1 96.75 499 ILE B N 1
ATOM 8060 C CA . ILE B 1 499 ? 15.648 12.422 12.062 1 96.75 499 ILE B CA 1
ATOM 8061 C C . ILE B 1 499 ? 15.938 12.648 13.547 1 96.75 499 ILE B C 1
ATOM 8063 O O . ILE B 1 499 ? 16.797 11.992 14.125 1 96.75 499 ILE B O 1
ATOM 8067 N N . PHE B 1 500 ? 15.25 13.594 14.078 1 95 500 PHE B N 1
ATOM 8068 C CA . PHE B 1 500 ? 15.297 13.828 15.516 1 95 500 PHE B CA 1
ATOM 8069 C C . PHE B 1 500 ? 14.32 12.914 16.25 1 95 500 PHE B C 1
ATOM 8071 O O . PHE B 1 500 ? 13.125 13.211 16.328 1 95 500 PHE B O 1
ATOM 8078 N N . GLN B 1 501 ? 14.789 11.828 16.656 1 93.75 501 GLN B N 1
ATOM 8079 C CA . GLN B 1 501 ? 13.945 10.883 17.391 1 93.75 501 GLN B CA 1
ATOM 8080 C C . GLN B 1 501 ? 13.555 11.422 18.75 1 93.75 501 GLN B C 1
ATOM 8082 O O . GLN B 1 501 ? 14.414 11.875 19.516 1 93.75 501 GLN B O 1
ATOM 8087 N N . ARG B 1 502 ? 12.266 11.445 18.969 1 91.94 502 ARG B N 1
ATOM 8088 C CA . ARG B 1 502 ? 11.766 12.109 20.172 1 91.94 502 ARG B CA 1
ATOM 8089 C C . ARG B 1 502 ? 10.836 11.188 20.953 1 91.94 502 ARG B C 1
ATOM 8091 O O . ARG B 1 502 ? 10.266 10.25 20.391 1 91.94 502 ARG B O 1
ATOM 8098 N N . VAL B 1 503 ? 10.797 11.367 22.156 1 87.25 503 VAL B N 1
ATOM 8099 C CA . VAL B 1 503 ? 9.742 10.812 23 1 87.25 503 VAL B CA 1
ATOM 8100 C C . VAL B 1 503 ? 8.711 11.891 23.312 1 87.25 503 VAL B C 1
ATOM 8102 O O . VAL B 1 503 ? 9.062 12.969 23.797 1 87.25 503 VAL B O 1
ATOM 8105 N N . LEU B 1 504 ? 7.477 11.617 22.891 1 81 504 LEU B N 1
ATOM 8106 C CA . LEU B 1 504 ? 6.414 12.594 23.125 1 81 504 LEU B CA 1
ATOM 8107 C C . LEU B 1 504 ? 6.047 12.648 24.609 1 81 504 LEU B C 1
ATOM 8109 O O . LEU B 1 504 ? 6.082 11.633 25.297 1 81 504 LEU B O 1
ATOM 8113 N N . PRO B 1 505 ? 5.738 13.836 24.953 1 77.12 505 PRO B N 1
ATOM 8114 C CA . PRO B 1 505 ? 5.328 13.953 26.359 1 77.12 505 PRO B CA 1
ATOM 8115 C C . PRO B 1 505 ? 4.078 13.141 26.672 1 77.12 505 PRO B C 1
ATOM 8117 O O . PRO B 1 505 ? 3.205 12.977 25.812 1 77.12 505 PRO B O 1
ATOM 8120 N N . ASP B 1 506 ? 3.967 12.547 27.719 1 71.44 506 ASP B N 1
ATOM 8121 C CA . ASP B 1 506 ? 2.773 11.922 28.281 1 71.44 506 ASP B CA 1
ATOM 8122 C C . ASP B 1 506 ? 2.357 10.703 27.469 1 71.44 506 ASP B C 1
ATOM 8124 O O . ASP B 1 506 ? 1.226 10.227 27.594 1 71.44 506 ASP B O 1
ATOM 8128 N N . ASP B 1 507 ? 3.18 10.414 26.578 1 73.75 507 ASP B N 1
ATOM 8129 C CA . ASP B 1 507 ? 2.816 9.195 25.875 1 73.75 507 ASP B CA 1
ATOM 8130 C C . ASP B 1 507 ? 3.029 7.961 26.75 1 73.75 507 ASP B C 1
ATOM 8132 O O . ASP B 1 507 ? 4.137 7.723 27.234 1 73.75 507 ASP B O 1
ATOM 8136 N N . ASP B 1 508 ? 1.909 7.336 27.031 1 78.88 508 ASP B N 1
ATOM 8137 C CA . ASP B 1 508 ? 1.955 6.078 27.781 1 78.88 508 ASP B CA 1
ATOM 8138 C C . ASP B 1 508 ? 1.983 4.883 26.828 1 78.88 508 ASP B C 1
ATOM 8140 O O . ASP B 1 508 ? 0.944 4.469 26.312 1 78.88 508 ASP B O 1
ATOM 8144 N N . ALA B 1 509 ? 3.047 4.27 26.688 1 76.94 509 ALA B N 1
ATOM 8145 C CA . ALA B 1 509 ? 3.266 3.18 25.75 1 76.94 509 ALA B CA 1
ATOM 8146 C C . ALA B 1 509 ? 2.459 1.943 26.141 1 76.94 509 ALA B C 1
ATOM 8148 O O . ALA B 1 509 ? 2.27 1.036 25.312 1 76.94 509 ALA B O 1
ATOM 8149 N N . SER B 1 510 ? 2.008 1.886 27.359 1 82.38 510 SER B N 1
ATOM 8150 C CA . SER B 1 510 ? 1.259 0.725 27.828 1 82.38 510 SER B CA 1
ATOM 8151 C C . SER B 1 510 ? -0.187 0.766 27.344 1 82.38 510 SER B C 1
ATOM 8153 O O . SER B 1 510 ? -0.896 -0.241 27.406 1 82.38 510 SER B O 1
ATOM 8155 N N . VAL B 1 511 ? -0.588 1.918 26.938 1 88.69 511 VAL B N 1
ATOM 8156 C CA . VAL B 1 511 ? -1.958 2.07 26.453 1 88.69 511 VAL B CA 1
ATOM 8157 C C . VAL B 1 511 ? -1.997 1.894 24.938 1 88.69 511 VAL B C 1
ATOM 8159 O O . VAL B 1 511 ? -1.283 2.584 24.203 1 88.69 511 VAL B O 1
ATOM 8162 N N . HIS B 1 512 ? -2.762 0.951 24.5 1 89 512 HIS B N 1
ATOM 8163 C CA . HIS B 1 512 ? -2.895 0.731 23.062 1 89 512 HIS B CA 1
ATOM 8164 C C . HIS B 1 512 ? -3.643 1.882 22.406 1 89 512 HIS B C 1
ATOM 8166 O O . HIS B 1 512 ? -4.719 2.277 22.859 1 89 512 HIS B O 1
ATOM 8172 N N . LYS B 1 513 ? -3.1 2.379 21.406 1 92.44 513 LYS B N 1
ATOM 8173 C CA . LYS B 1 513 ? -3.73 3.412 20.594 1 92.44 513 LYS B CA 1
ATOM 8174 C C . LYS B 1 513 ? -3.855 2.965 19.141 1 92.44 513 LYS B C 1
ATOM 8176 O O . LYS B 1 513 ? -2.936 2.355 18.594 1 92.44 513 LYS B O 1
ATOM 8181 N N . VAL B 1 514 ? -5.012 3.178 18.531 1 95 514 VAL B N 1
ATOM 8182 C CA . VAL B 1 514 ? -5.234 2.885 17.125 1 95 514 VAL B CA 1
ATOM 8183 C C . VAL B 1 514 ? -4.398 3.826 16.266 1 95 514 VAL B C 1
ATOM 8185 O O . VAL B 1 514 ? -3.795 3.4 15.273 1 95 514 VAL B O 1
ATOM 8188 N N . PHE B 1 515 ? -4.332 5.062 16.688 1 94.12 515 PHE B N 1
ATOM 8189 C CA . PHE B 1 515 ? -3.494 6.055 16.031 1 94.12 515 PHE B CA 1
ATOM 8190 C C . PHE B 1 515 ? -2.146 6.18 16.719 1 94.12 515 PHE B C 1
ATOM 8192 O O . PHE B 1 515 ? -2.004 6.957 17.672 1 94.12 515 PHE B O 1
ATOM 8199 N N . ASP B 1 516 ? -1.171 5.469 16.219 1 89.31 516 ASP B N 1
ATOM 8200 C CA . ASP B 1 516 ? 0.165 5.406 16.797 1 89.31 516 ASP B CA 1
ATOM 8201 C C . ASP B 1 516 ? 0.886 6.746 16.656 1 89.31 516 ASP B C 1
ATOM 8203 O O . ASP B 1 516 ? 1.19 7.184 15.547 1 89.31 516 ASP B O 1
ATOM 8207 N N . PRO B 1 517 ? 1.192 7.363 17.734 1 84.44 517 PRO B N 1
ATOM 8208 C CA . PRO B 1 517 ? 1.887 8.648 17.656 1 84.44 517 PRO B CA 1
ATOM 8209 C C . PRO B 1 517 ? 3.266 8.531 17 1 84.44 517 PRO B C 1
ATOM 8211 O O . PRO B 1 517 ? 3.773 9.508 16.453 1 84.44 517 PRO B O 1
ATOM 8214 N N . ALA B 1 518 ? 3.867 7.363 17.047 1 86.12 518 ALA B N 1
ATOM 8215 C CA . ALA B 1 518 ? 5.211 7.168 16.516 1 86.12 518 ALA B CA 1
ATOM 8216 C C . ALA B 1 518 ? 5.168 6.984 15 1 86.12 518 ALA B C 1
ATOM 8218 O O . ALA B 1 518 ? 6.207 7.031 14.328 1 86.12 518 ALA B O 1
ATOM 8219 N N . ALA B 1 519 ? 3.994 6.883 14.438 1 89.62 519 ALA B N 1
ATOM 8220 C CA . ALA B 1 519 ? 3.873 6.598 13.008 1 89.62 519 ALA B CA 1
ATOM 8221 C C . ALA B 1 519 ? 4.023 7.871 12.18 1 89.62 519 ALA B C 1
ATOM 8223 O O . ALA B 1 519 ? 4.02 7.824 10.953 1 89.62 519 ALA B O 1
ATOM 8224 N N . GLY B 1 520 ? 4.27 9.023 12.773 1 89.69 520 GLY B N 1
ATOM 8225 C CA . GLY B 1 520 ? 4.254 10.305 12.078 1 89.69 520 GLY B CA 1
ATOM 8226 C C . GLY B 1 520 ? 5.617 10.719 11.562 1 89.69 520 GLY B C 1
ATOM 8227 O O . GLY B 1 520 ? 5.797 11.852 11.109 1 89.69 520 GLY B O 1
ATOM 8228 N N . THR B 1 521 ? 6.617 9.773 11.516 1 92.31 521 THR B N 1
ATOM 8229 C CA . THR B 1 521 ? 7.988 10.109 11.141 1 92.31 521 THR B CA 1
ATOM 8230 C C . THR B 1 521 ? 8.055 10.57 9.688 1 92.31 521 THR B C 1
ATOM 8232 O O . THR B 1 521 ? 8.875 11.414 9.344 1 92.31 521 THR B O 1
ATOM 8235 N N . TRP B 1 522 ? 7.109 10.102 8.836 1 94.81 522 TRP B N 1
ATOM 8236 C CA . TRP B 1 522 ? 7.113 10.453 7.422 1 94.81 522 TRP B CA 1
ATOM 8237 C C . TRP B 1 522 ? 6.848 11.945 7.23 1 94.81 522 TRP B C 1
ATOM 8239 O O . TRP B 1 522 ? 7.117 12.5 6.164 1 94.81 522 TRP B O 1
ATOM 8249 N N . GLY B 1 523 ? 6.34 12.641 8.305 1 94 523 GLY B N 1
ATOM 8250 C CA . GLY B 1 523 ? 6.035 14.062 8.242 1 94 523 GLY B CA 1
ATOM 8251 C C . GLY B 1 523 ? 7.164 14.938 8.75 1 94 523 GLY B C 1
ATOM 8252 O O . GLY B 1 523 ? 7.078 16.156 8.688 1 94 523 GLY B O 1
ATOM 8253 N N . MET B 1 524 ? 8.273 14.391 9.133 1 92.94 524 MET B N 1
ATOM 8254 C CA . MET B 1 524 ? 9.305 15.133 9.852 1 92.94 524 MET B CA 1
ATOM 8255 C C . MET B 1 524 ? 10.312 15.742 8.891 1 92.94 524 MET B C 1
ATOM 8257 O O . MET B 1 524 ? 10.758 16.875 9.086 1 92.94 524 MET B O 1
ATOM 8261 N N . PRO B 1 525 ? 10.648 15.023 7.82 1 96.19 525 PRO B N 1
ATOM 8262 C CA . PRO B 1 525 ? 11.68 15.602 6.957 1 96.19 525 PRO B CA 1
ATOM 8263 C C . PRO B 1 525 ? 11.281 16.969 6.398 1 96.19 525 PRO B C 1
ATOM 8265 O O . PRO B 1 525 ? 10.125 17.172 6.004 1 96.19 525 PRO B O 1
ATOM 8268 N N . ASP B 1 526 ? 12.234 17.891 6.492 1 95.25 526 ASP B N 1
ATOM 8269 C CA . ASP B 1 526 ? 12.125 19.203 5.871 1 95.25 526 ASP B CA 1
ATOM 8270 C C . ASP B 1 526 ? 11.109 20.078 6.605 1 95.25 526 ASP B C 1
ATOM 8272 O O . ASP B 1 526 ? 10.711 21.125 6.105 1 95.25 526 ASP B O 1
ATOM 8276 N N . GLN B 1 527 ? 10.672 19.703 7.816 1 91.19 527 GLN B N 1
ATOM 8277 C CA . GLN B 1 527 ? 9.648 20.422 8.57 1 91.19 527 GLN B CA 1
ATOM 8278 C C . GLN B 1 527 ? 10.18 21.75 9.094 1 91.19 527 GLN B C 1
ATOM 8280 O O . GLN B 1 527 ? 9.469 22.75 9.07 1 91.19 527 GLN B O 1
ATOM 8285 N N . LEU B 1 528 ? 11.414 21.719 9.609 1 89.69 528 LEU B N 1
ATOM 8286 C CA . LEU B 1 528 ? 12.031 22.922 10.156 1 89.69 528 LEU B CA 1
ATOM 8287 C C . LEU B 1 528 ? 13.055 23.5 9.18 1 89.69 528 LEU B C 1
ATOM 8289 O O . LEU B 1 528 ? 13.977 22.797 8.758 1 89.69 528 LEU B O 1
ATOM 8293 N N . MET B 1 529 ? 12.859 24.734 8.828 1 88.69 529 MET B N 1
ATOM 8294 C CA . MET B 1 529 ? 13.742 25.391 7.871 1 88.69 529 MET B CA 1
ATOM 8295 C C . MET B 1 529 ? 14.297 26.688 8.438 1 88.69 529 MET B C 1
ATOM 8297 O O . MET B 1 529 ? 13.648 27.344 9.258 1 88.69 529 MET B O 1
ATOM 8301 N N . TYR B 1 530 ? 15.422 27.031 8.031 1 89.38 530 TYR B N 1
ATOM 8302 C CA . TYR B 1 530 ? 16.125 28.281 8.336 1 89.38 530 TYR B CA 1
ATOM 8303 C C . TYR B 1 530 ? 16.812 28.844 7.102 1 89.38 530 TYR B C 1
ATOM 8305 O O . TYR B 1 530 ? 17.719 28.203 6.551 1 89.38 530 TYR B O 1
ATOM 8313 N N . GLY B 1 531 ? 16.297 30.016 6.598 1 86.19 531 GLY B N 1
ATOM 8314 C CA . GLY B 1 531 ? 16.844 30.625 5.398 1 86.19 531 GLY B CA 1
ATOM 8315 C C . GLY B 1 531 ? 16.625 29.797 4.148 1 86.19 531 GLY B C 1
ATOM 8316 O O . GLY B 1 531 ? 17.531 29.672 3.312 1 86.19 531 GLY B O 1
ATOM 8317 N N . GLY B 1 532 ? 15.555 29.047 4.113 1 86.5 532 GLY B N 1
ATOM 8318 C CA . GLY B 1 532 ? 15.219 28.25 2.943 1 86.5 532 GLY B CA 1
ATOM 8319 C C . GLY B 1 532 ?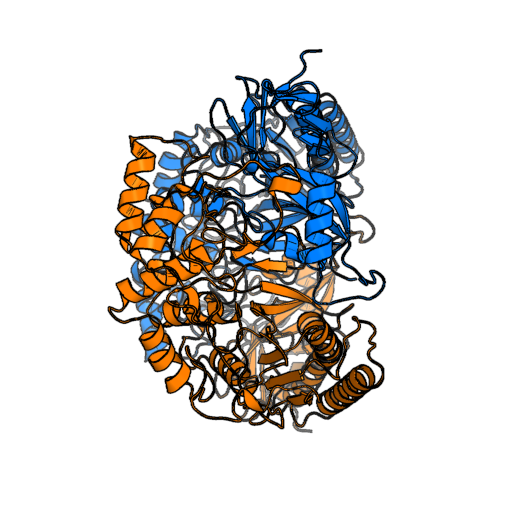 15.898 26.906 2.924 1 86.5 532 GLY B C 1
ATOM 8320 O O . GLY B 1 532 ? 15.773 26.156 1.952 1 86.5 532 GLY B O 1
ATOM 8321 N N . ILE B 1 533 ? 16.594 26.625 3.975 1 92.62 533 ILE B N 1
ATOM 8322 C CA . ILE B 1 533 ? 17.312 25.359 4.066 1 92.62 533 ILE B CA 1
ATOM 8323 C C . ILE B 1 533 ? 16.797 24.562 5.258 1 92.62 533 ILE B C 1
ATOM 8325 O O . ILE B 1 533 ? 16.609 25.109 6.348 1 92.62 533 ILE B O 1
ATOM 8329 N N . ALA B 1 534 ? 16.531 23.312 5.016 1 94.31 534 ALA B N 1
ATOM 8330 C CA . ALA B 1 534 ? 16.047 22.453 6.09 1 94.31 534 ALA B CA 1
ATOM 8331 C C . ALA B 1 534 ? 17.141 22.203 7.129 1 94.31 534 ALA B C 1
ATOM 8333 O O . ALA B 1 534 ? 18.297 21.953 6.777 1 94.31 534 ALA B O 1
ATOM 8334 N N . VAL B 1 535 ? 16.781 22.188 8.406 1 93.75 535 VAL B N 1
ATOM 8335 C CA . VAL B 1 535 ? 17.734 21.984 9.492 1 93.75 535 VAL B CA 1
ATOM 8336 C C . VAL B 1 535 ? 18.25 20.547 9.469 1 93.75 535 VAL B C 1
ATOM 8338 O O . VAL B 1 535 ? 19.344 20.266 9.969 1 93.75 535 VAL B O 1
ATOM 8341 N N . ASP B 1 536 ? 17.469 19.688 8.844 1 96.69 536 ASP B N 1
ATOM 8342 C CA . ASP B 1 536 ? 17.812 18.266 8.852 1 96.69 536 ASP B CA 1
ATOM 8343 C C . ASP B 1 536 ? 18.625 17.875 7.617 1 96.69 536 ASP B C 1
ATOM 8345 O O . ASP B 1 536 ? 18.891 16.703 7.375 1 96.69 536 ASP B O 1
ATOM 8349 N N . GLU B 1 537 ? 19.047 18.828 6.781 1 98 537 GLU B N 1
ATOM 8350 C CA . GLU B 1 537 ? 19.734 18.547 5.523 1 98 537 GLU B CA 1
ATOM 8351 C C . GLU B 1 537 ? 21.25 18.469 5.727 1 98 537 GLU B C 1
ATOM 8353 O O . GLU B 1 537 ? 21.875 19.438 6.168 1 98 537 GLU B O 1
ATOM 8358 N N . PHE B 1 538 ? 21.812 17.328 5.387 1 98.62 538 PHE B N 1
ATOM 8359 C CA . PHE B 1 538 ? 23.25 17.109 5.418 1 98.62 538 PHE B CA 1
ATOM 8360 C C . PHE B 1 538 ? 23.75 16.609 4.062 1 98.62 538 PHE B C 1
ATOM 8362 O O . PHE B 1 538 ? 23.078 15.82 3.398 1 98.62 538 PHE B O 1
ATOM 8369 N N . VAL B 1 539 ? 24.906 17.062 3.631 1 98.5 539 VAL B N 1
ATOM 8370 C CA . VAL B 1 539 ? 25.531 16.578 2.402 1 98.5 539 VAL B CA 1
ATOM 8371 C C . VAL B 1 539 ? 26.969 16.141 2.686 1 98.5 539 VAL B C 1
ATOM 8373 O O . VAL B 1 539 ? 27.781 16.938 3.172 1 98.5 539 VAL B O 1
ATOM 8376 N N . PHE B 1 540 ? 27.297 14.938 2.447 1 98.5 540 PHE B N 1
ATOM 8377 C CA . PHE B 1 540 ? 28.656 14.438 2.529 1 98.5 540 PHE B CA 1
ATOM 8378 C C . PHE B 1 540 ? 29.406 14.688 1.225 1 98.5 540 PHE B C 1
ATOM 8380 O O . PHE B 1 540 ? 28.844 14.516 0.14 1 98.5 540 PHE B O 1
ATOM 8387 N N . HIS B 1 541 ? 30.594 15.203 1.332 1 97.94 541 HIS B N 1
ATOM 8388 C CA . HIS B 1 541 ? 31.547 15.195 0.228 1 97.94 541 HIS B CA 1
ATOM 8389 C C . HIS B 1 541 ? 32.375 13.906 0.222 1 97.94 541 HIS B C 1
ATOM 8391 O O . HIS B 1 541 ? 33.156 13.656 1.151 1 97.94 541 HIS B O 1
ATOM 8397 N N . VAL B 1 542 ? 32.188 13.141 -0.8 1 97.44 542 VAL B N 1
ATOM 8398 C CA . VAL B 1 542 ? 32.75 11.789 -0.773 1 97.44 542 VAL B CA 1
ATOM 8399 C C . VAL B 1 542 ? 33.688 11.594 -1.955 1 97.44 542 VAL B C 1
ATOM 8401 O O . VAL B 1 542 ? 33.594 12.297 -2.963 1 97.44 542 VAL B O 1
ATOM 8404 N N . ASP B 1 543 ? 34.625 10.695 -1.825 1 96.06 543 ASP B N 1
ATOM 8405 C CA . ASP B 1 543 ? 35.531 10.297 -2.918 1 96.06 543 ASP B CA 1
ATOM 8406 C C . ASP B 1 543 ? 34.906 9.18 -3.75 1 96.06 543 ASP B C 1
ATOM 8408 O O . ASP B 1 543 ? 33.688 8.938 -3.678 1 96.06 543 ASP B O 1
ATOM 8412 N N . ALA B 1 544 ? 35.656 8.562 -4.578 1 91.75 544 ALA B N 1
ATOM 8413 C CA . ALA B 1 544 ? 35.156 7.527 -5.484 1 91.75 544 ALA B CA 1
ATOM 8414 C C . ALA B 1 544 ? 34.688 6.305 -4.711 1 91.75 544 ALA B C 1
ATOM 8416 O O . ALA B 1 544 ? 33.75 5.605 -5.148 1 91.75 544 ALA B O 1
ATOM 8417 N N . GLY B 1 545 ? 35.281 6.09 -3.596 1 91.5 545 GLY B N 1
ATOM 8418 C CA . GLY B 1 545 ? 34.875 4.992 -2.736 1 91.5 545 GLY B CA 1
ATOM 8419 C C . GLY B 1 545 ? 33.781 5.367 -1.763 1 91.5 545 GLY B C 1
ATOM 8420 O O . GLY B 1 545 ? 33.438 4.59 -0.868 1 91.5 545 GLY B O 1
ATOM 8421 N N . ARG B 1 546 ? 33.312 6.562 -1.825 1 94.5 546 ARG B N 1
ATOM 8422 C CA . ARG B 1 546 ? 32.219 7.117 -1.033 1 94.5 546 ARG B CA 1
ATOM 8423 C C . ARG B 1 546 ? 32.688 7.387 0.4 1 94.5 546 ARG B C 1
ATOM 8425 O O . ARG B 1 546 ? 31.844 7.426 1.315 1 94.5 546 ARG B O 1
ATOM 8432 N N . ARG B 1 547 ? 33.938 7.41 0.591 1 96.5 547 ARG B N 1
ATOM 8433 C CA . ARG B 1 547 ? 34.469 7.84 1.884 1 96.5 547 ARG B CA 1
ATOM 8434 C C . ARG B 1 547 ? 34.344 9.352 2.037 1 96.5 547 ARG B C 1
ATOM 8436 O O . ARG B 1 547 ? 34.75 10.102 1.141 1 96.5 547 ARG B O 1
ATOM 8443 N N . ALA B 1 548 ? 33.906 9.758 3.186 1 98 548 ALA B N 1
ATOM 8444 C CA . ALA B 1 548 ? 33.656 11.18 3.381 1 98 548 ALA B CA 1
ATOM 8445 C C . ALA B 1 548 ? 34.969 11.93 3.701 1 98 548 ALA B C 1
ATOM 8447 O O . ALA B 1 548 ? 35.719 11.531 4.594 1 98 548 ALA B O 1
ATOM 8448 N N . ALA B 1 549 ? 35.188 13 2.941 1 97.06 549 ALA B N 1
ATOM 8449 C CA . ALA B 1 549 ? 36.25 13.961 3.275 1 97.06 549 ALA B CA 1
ATOM 8450 C C . ALA B 1 549 ? 35.688 15.094 4.133 1 97.06 549 ALA B C 1
ATOM 8452 O O . ALA B 1 549 ? 36.438 15.719 4.898 1 97.06 549 ALA B O 1
ATOM 8453 N N . ALA B 1 550 ? 34.438 15.328 3.965 1 97.31 550 ALA B N 1
ATOM 8454 C CA . ALA B 1 550 ? 33.781 16.406 4.691 1 97.31 550 ALA B CA 1
ATOM 8455 C C . ALA B 1 550 ? 32.281 16.172 4.773 1 97.31 550 ALA B C 1
ATOM 8457 O O . ALA B 1 550 ? 31.734 15.312 4.074 1 97.31 550 ALA B O 1
ATOM 8458 N N . VAL B 1 551 ? 31.641 16.859 5.629 1 98.12 551 VAL B N 1
ATOM 8459 C CA . VAL B 1 551 ? 30.172 16.891 5.734 1 98.12 551 VAL B CA 1
ATOM 8460 C C . VAL B 1 551 ? 29.703 18.328 5.902 1 98.12 551 VAL B C 1
ATOM 8462 O O . VAL B 1 551 ? 30.375 19.141 6.531 1 98.12 551 VAL B O 1
ATOM 8465 N N . GLU B 1 552 ? 28.578 18.562 5.254 1 96.94 552 GLU B N 1
ATOM 8466 C CA . GLU B 1 552 ? 27.984 19.891 5.27 1 96.94 552 GLU B CA 1
ATOM 8467 C C . GLU B 1 552 ? 26.578 19.859 5.855 1 96.94 552 GLU B C 1
ATOM 8469 O O . GLU B 1 552 ? 25.594 19.609 5.141 1 96.94 552 GLU B O 1
ATOM 8474 N N . PRO B 1 553 ? 26.438 20.172 7.18 1 97.12 553 PRO B N 1
ATOM 8475 C CA . PRO B 1 553 ? 25.094 20.609 7.574 1 97.12 553 PRO B CA 1
ATOM 8476 C C . PRO B 1 553 ? 24.672 21.891 6.883 1 97.12 553 PRO B C 1
ATOM 8478 O O . PRO B 1 553 ? 25.094 22.984 7.273 1 97.12 553 PRO B O 1
ATOM 8481 N N . ARG B 1 554 ? 23.797 21.797 5.996 1 96.12 554 ARG B N 1
ATOM 8482 C CA . ARG B 1 554 ? 23.594 22.859 5.02 1 96.12 554 ARG B CA 1
ATOM 8483 C C . ARG B 1 554 ? 23.047 24.125 5.684 1 96.12 554 ARG B C 1
ATOM 8485 O O . ARG B 1 554 ? 23.344 25.234 5.246 1 96.12 554 ARG B O 1
ATOM 8492 N N . VAL B 1 555 ? 22.359 23.938 6.754 1 93.94 555 VAL B N 1
ATOM 8493 C CA . VAL B 1 555 ? 21.719 25.078 7.41 1 93.94 555 VAL B CA 1
ATOM 8494 C C . VAL B 1 555 ? 22.781 25.984 8.008 1 93.94 555 VAL B C 1
ATOM 8496 O O . VAL B 1 555 ? 22.562 27.188 8.172 1 93.94 555 VAL B O 1
ATOM 8499 N N . LEU B 1 556 ? 24 25.469 8.312 1 94.31 556 LEU B N 1
ATOM 8500 C CA . LEU B 1 556 ? 25.078 26.234 8.938 1 94.31 556 LEU B CA 1
ATOM 8501 C C . LEU B 1 556 ? 25.922 26.938 7.895 1 94.31 556 LEU B C 1
ATOM 8503 O O . LEU B 1 556 ? 26.766 27.781 8.234 1 94.31 556 LEU B O 1
ATOM 8507 N N . ARG B 1 557 ? 25.688 26.578 6.637 1 92.06 557 ARG B N 1
ATOM 8508 C CA . ARG B 1 557 ? 26.484 27.156 5.551 1 92.06 557 ARG B CA 1
ATOM 8509 C C . ARG B 1 557 ? 27.969 27.031 5.824 1 92.06 557 ARG B C 1
ATOM 8511 O O . ARG B 1 557 ? 28.734 27.984 5.633 1 92.06 557 ARG B O 1
ATOM 8518 N N . ALA B 1 558 ? 28.297 25.891 6.379 1 93.62 558 ALA B N 1
ATOM 8519 C CA . ALA B 1 558 ? 29.688 25.562 6.715 1 93.62 558 ALA B CA 1
ATOM 8520 C C . ALA B 1 558 ? 30.031 24.125 6.328 1 93.62 558 ALA B C 1
ATOM 8522 O O . ALA B 1 558 ? 29.156 23.25 6.348 1 93.62 558 ALA B O 1
ATOM 8523 N N . VAL B 1 559 ? 31.25 23.938 6.008 1 95.44 559 VAL B N 1
ATOM 8524 C CA . VAL B 1 559 ? 31.766 22.609 5.68 1 95.44 559 VAL B CA 1
ATOM 8525 C C . VAL B 1 559 ? 32.656 22.109 6.812 1 95.44 559 VAL B C 1
ATOM 8527 O O . VAL B 1 559 ? 33.562 22.812 7.258 1 95.44 559 VAL B O 1
ATOM 8530 N N . TYR B 1 560 ? 32.344 21.016 7.316 1 96.81 560 TYR B N 1
ATOM 8531 C CA . TYR B 1 560 ? 33.156 20.344 8.328 1 96.81 560 TYR B CA 1
ATOM 8532 C C . TYR B 1 560 ? 34.062 19.297 7.695 1 96.81 560 TYR B C 1
ATOM 8534 O O . TYR B 1 560 ? 33.594 18.328 7.113 1 96.81 560 TYR B O 1
ATOM 8542 N N . LYS B 1 561 ? 35.312 19.406 7.855 1 96.44 561 LYS B N 1
ATOM 8543 C CA . LYS B 1 561 ? 36.281 18.469 7.277 1 96.44 561 LYS B CA 1
ATOM 8544 C C . LYS B 1 561 ? 36.562 17.312 8.234 1 96.44 561 LYS B C 1
ATOM 8546 O O . LYS B 1 561 ? 36.656 17.516 9.453 1 96.44 561 LYS B O 1
ATOM 8551 N N . ARG B 1 562 ? 36.656 16.172 7.691 1 96.12 562 ARG B N 1
ATOM 8552 C CA . ARG B 1 562 ? 36.969 14.984 8.492 1 96.12 562 ARG B CA 1
ATOM 8553 C C . ARG B 1 562 ? 38.375 15.039 9.047 1 96.12 562 ARG B C 1
ATOM 8555 O O . ARG B 1 562 ? 39.312 15.43 8.344 1 96.12 562 ARG B O 1
ATOM 8562 N N . LEU B 1 563 ? 38.5 14.711 10.359 1 89.81 563 LEU B N 1
ATOM 8563 C CA . LEU B 1 563 ? 39.812 14.625 10.953 1 89.81 563 LEU B CA 1
ATOM 8564 C C . LEU B 1 563 ? 40.562 13.383 10.461 1 89.81 563 LEU B C 1
ATOM 8566 O O . LEU B 1 563 ? 40 12.273 10.508 1 89.81 563 LEU B O 1
ATOM 8570 N N . GLU B 1 564 ? 41.469 13.469 9.578 1 73.25 564 GLU B N 1
ATOM 8571 C CA . GLU B 1 564 ? 42.25 12.328 9.102 1 73.25 564 GLU B CA 1
ATOM 8572 C C . GLU B 1 564 ? 42.938 11.617 10.266 1 73.25 564 GLU B C 1
ATOM 8574 O O . GLU B 1 564 ? 43.531 12.266 11.133 1 73.25 564 GLU B O 1
ATOM 8579 N N . MET B 1 565 ? 42.469 10.469 10.758 1 50.25 565 MET B N 1
ATOM 8580 C CA . MET B 1 565 ? 43.312 9.727 11.672 1 50.25 565 MET B CA 1
ATOM 8581 C C . MET B 1 565 ? 44.625 9.32 10.984 1 50.25 565 MET B C 1
ATOM 8583 O O . MET B 1 565 ? 44.625 9.07 9.781 1 50.25 565 MET B O 1
#

pLDDT: mean 93.54, std 8.11, range [43.47, 98.94]

Nearest PDB structures (foldseek):
  5ggw-assembly1_A  TM=7.504E-01  e=3.717E-16  Escherichia coli
  1ga9-assembly2_B  TM=7.557E-01  e=1.314E-15  Escherichia coli
  3wwx-assembly1_A  TM=6.919E-01  e=1.244E-15  Streptomyces sp. 82F2
  3rju-assembly1_A  TM=7.349E-01  e=4.416E-14  Yersinia pestis CO92
  4e6x-assembly1_A  TM=7.442E-01  e=1.756E-11  Escherichia coli O6

Secondary structure (DSSP, 8-state):
----PPPSS-SS-SSPPPSSGGG-HHHHHHHHHHHHHHHHHHHHSEETTEE--TTT-EEEEEEEETT-SS-SEEEEE--TTB-GGGTB-SS--TT-BEE-GGGHHHHHHHHHHHTTGGGGTTSBGGGT-HHHHHHHHHHHHT---TTTS--GGG-BHHHHHTT-S---SSSS----S-TGGGTPPPPPGGGS-SS-SSTTPPPPPHHHHHHHHTTSPP-S-TTSS----HHHHHHHHHHHHHHHSS-HHHHHIIIIIITTT-TT-BSSPPSSSSSB--BSS--STT---GGGIIIII-EE-HHHHHHHHHHHHTTSSS-HHHHHHHSS--EE-SSTTEEE-SS-EEEEEETTSSSSSEEEEEEEEEEETTEEEEEEEETTTTEEEEEEEESTTHHHHHHHHHHHHHHHHHHHHHHHHHHHHHHHH-EEEEESTTTTT-EEEEE--SSSSEEEEEEEETTEEHHHHHHHHHHHTT--EEEEEEEEEEEEE-SSEEEEEEEEEEEPTT--TTS--SS-GGGGGGG-TT-SEETTEETTEEEEEE-TT--EEEEEEGGGT--EEE---/----PPPSS-SS-SSPPPSSGGG-HHHHHHHHHHHHHHHHHHHHSEETTEE--TTT-EEEEEEEETT-SS-SEEEEE--TTB-GGGTB-SS--TT-BEE-GGGHHHHHHHHHHHTTGGGGTTSBGGGT-HHHHHHHHHHHHT---TTTS--GGG-BHHHHHTT-S---SSSS----S-TGGGTPPPPPGGGS-SS-SSTTPPPPPHHHHHHHHTTSPP-S-TTSS----HHHHHHHHHHHHHHHSS-HHHHHIIIIIITTT-TT-BSSPPSSSSSB--BSS--STT---GGGIIIII-EE-HHHHHHHHHHHHTTSSS-HHHHHHHSS--EE-SSTTEEE-SS-EEEEEETTSSSSSEEEEEEEEEEETTEEEEEEEETTTTEEEEEEEESTTHHHHHHHHHHHHHHHHHHHHHHHHHHHHHHHH-EEEEESTTTTT-EEEEE--SSSSEEEEEEEETTEEHHHHHHHHHHHTT--EEEEEEEEEEEEE-SSEEEEEEEEEEEPTT--TTS--SS-GGGGGGG-TT-SEETTEETTEEEEEE-TT--EEEEEEGGGT--EEE---

Foldseek 3Di:
DFDDDFDLDDPFALFAFFAPLLPDPLLLVLQVQLQVQLVVCQVVQDDPQGGDDLQQKKKWKWKDFLRDPDTSHTDIGDHVFFDVVVFAARGDGQQFKDFFFQVLLVLLVVLCVLLVVVVQLQFQLCVQDVLLVVLLVCCVPPPVDLFFFQNRRRAGLNLLLQQQRQADAFFLDDPPDPVVVVPDDDDDPVSDDQAGDDPPGHHDDPVSRSVGRRRHTGRDHGRPAHDHHLPSQLSSQSSSCSSPVDHSQVSSCVVPCVVLVQVSKHLAHDDGHNRYGGGPDPQCNHPDHVSSSSRGRMMHGFNSLQSSLSCLLVCVSHDPVSSVVQPDFSHQDPDPQFGAGSHWTKGWAALQRPDHHIWIWTKDWRDDRQKTKMWTAGNSNNMIMIMIMGGPCRVSSSSNSVCSSCNSNSNSSSVSSQVVRCVFEAAKWAFPVCRPFFIWGWDDDPHRAIWTPFTTDPNDTVLVVVQVVCVVVQVAAFPTKGWGWPPDDDQFKTKIFIRRDHDHPPDDPVDDDPDDPSNCSNVPTQPDDDPNHRQRIKMFGAHNSGHGQWMDSVRVVTIIGGDDD/DFDDDFDLDDPFALFAFFAPLLPDPLLLVLQVQLQVQLVVQQVVQDDPQGGDDLQQKKKWKWKDFLRDPDTSHTDIGDHVFFDVVVFAARDDGQQFKDFFFQVLLVLLVVLCVLLVVVVQQQFQLCVQDVLLVVLLVCCVPPPVDLFFFQNRRRAGLNLLLQQQRQADAFFQDDPPDPVVVVPDDDDDPVSDDQAGDDPPGHHDDPVSRSVGRRRHTGRDHGRPAHDHHLPSQLSSQSSSCSSPVDHSQCSSCVVPCVVLVQVSKHLAHDDGHNRYGGGPDPQCNHPDHVSSSSRGRMMHGFNSLQSSLSCLLVCVSHDPVSSVVQPDFSHQDPDPQFGAGSHWTKGWAALQRPDHHIWIWTKDWRDDRQKTKMWTAGNSNSMIMIMIMGGPCRVSSSSNSVCSSCNSNSNSSSVSSQVVRCVFEAAKWAFPVCRPFFIWGWHDDPHRAIWGPFTTDNNDTVLVVVQVVCVVVQVAAFDTKGWGWPPDDDQFKTKIFIRRDHDHPPDDPVDDDPDDPSNCSNVPTQPDDDPNHRQRIKMFGAHNSGRGQWMDSPRVVTIIGGDDD

Radius of gyration: 29.96 Å; Cα contacts (8 Å, |Δi|>4): 2729; chains: 2; bounding box: 83×79×68 Å